Protein 7TCX (pdb70)

Organism: Methylosinus trichosporium (strain ATCC 35070 / NCIMB 11131 / UNIQEM 75 / OB3b) (NCBI:txid595536)

Nearest PDB structures (foldseek):
  7tcw-assembly1_D  TM=1.001E+00  e=3.668E-37  Methylosinus trichosporium OB3b
  7fc0-assembly2_F  TM=9.386E-01  e=2.490E-20  Rugamonas rubra
  7dz9-assembly2_C  TM=7.769E-01  e=9.832E-08  Vibrio caribbeanicus ATCC BAA-2122
  6j8y-assembly1_A  TM=3.322E-01  e=3.597E+00  Homo sapiens
  7tcu-assembly2_B  TM=1.003E+00  e=1.311E-54  Methylosinus trichosporium OB3b

Sequence (915 aa):
MQIGFNFTLTGTLDMVQQMIKERKIDYVEMLIDNFVHLPPEQIADSFDCPVAFHIMLSKYLERDREALAALGKRLRRFIDVMRPVYVSDHILYFTHNGRSLFHLGEIDYGEYDHVRSKVEQWQDMLGTRLYLENYPSIMDGAWDAPSFYERLSRETGVGVLFDASNAICAQNNTGAPVELWKKIIETTRHFHVAGYGTAFIEPRVKADTHDREMAEDTLDFLSRMRTSFDKPGATITYERDFDIDYESISVDLKRLRDIFPCVMQIGFNFTLTGTLDMVQQMIKERKIDYVEMLIDNFVHLPPEQIADSFDCPVAFHIMLSKYLERDREALAALGKRLRRFIDVMRPVYVSDHILYFTHNGRSLFHLGEIDYGEYDHVRSKVEQWQDMLGTRLYLENYPSIMDGAWDAPSFYERLSRETGVGVLFDASNAICAQNNTGAPVELWKKIIETTRHFHVAGYGTAFIEPRVKADTHDREMAEDTLDFLSRMRTSFDKPGATITYERDFDIDYESISVDLKRLRDIFPCVMSLLPTAPVRIDADLYDDLANPARQSLYPRDSRGFIRIDISLRAYWHTLFDTCPRLLELSGPSGGAIFLPFMAWARENNLAFDWSFFLWVYVWLQQSEFRERLDEDQLLPVMTASATRWLMIDRDIDACQIVLGSRSLAGAAVVGAKIDSIHCRLEQVQQVAFAAPLPLPDGEFGYFLTPGFEIDHFPGWRPLPRSLLPTAPVRIDADLYDDLANPARQSLYPRDSRGFIRIDISLRAYWHTLFDTCPRLLELSGPSGGAIFLPFMAWARENNLAFDWSFFLWVYVWLQQSEFRERLDEDQLLPVMTASATRWLMIDRDIDACQIVLGSRSLAGAAVVGAKIDSIHCRLEQVQQVAFAAPLPLPDGEFGYFLTPGFEIDHFPGWRPLPR

B-factor: mean 39.75, std 9.87, range [22.88, 116.49]

Structure (mmCIF, N/CA/C/O backbone):
data_7TCX
#
_entry.id   7TCX
#
_cell.length_a   50.655
_cell.length_b   216.025
_cell.length_c   216.148
_cell.angle_alpha   90.000
_cell.angle_beta   90.000
_cell.angle_gamma   90.000
#
_symmetry.space_group_name_H-M   'C 2 2 21'
#
loop_
_entity.id
_entity.type
_entity.pdbx_description
1 polymer 'Methanobactin biosynthesis cassette protein MbnB'
2 polymer 'Methanobactin biosynthesis cassette protein MbnC'
3 non-polymer 'FE (III) ION'
4 non-polymer 'SULFATE ION'
5 water water
#
loop_
_atom_site.group_PDB
_atom_site.id
_atom_site.type_symbol
_atom_site.label_atom_id
_atom_site.label_alt_id
_atom_site.label_comp_id
_atom_site.label_asym_id
_atom_site.label_entity_id
_atom_site.label_seq_id
_atom_site.pdbx_PDB_ins_code
_atom_site.Cartn_x
_atom_site.Cartn_y
_atom_site.Cartn_z
_atom_site.occupancy
_atom_site.B_iso_or_equiv
_atom_site.auth_seq_id
_atom_site.auth_comp_id
_atom_site.auth_asym_id
_atom_site.auth_atom_id
_atom_site.pdbx_PDB_model_num
ATOM 1 N N . MET A 1 1 ? 24.145 11.277 89.970 1.00 43.93 1 MET A N 1
ATOM 2 C CA . MET A 1 1 ? 23.128 12.206 89.474 1.00 39.67 1 MET A CA 1
ATOM 3 C C . MET A 1 1 ? 23.259 12.450 87.971 1.00 40.63 1 MET A C 1
ATOM 4 O O . MET A 1 1 ? 24.305 12.886 87.484 1.00 43.75 1 MET A O 1
ATOM 9 N N . GLN A 1 2 ? 22.200 12.153 87.229 1.00 39.51 2 GLN A N 1
ATOM 10 C CA . GLN A 1 2 ? 22.080 12.647 85.869 1.00 39.96 2 GLN A CA 1
ATOM 11 C C . GLN A 1 2 ? 21.565 14.079 85.888 1.00 36.45 2 GLN A C 1
ATOM 12 O O . GLN A 1 2 ? 20.739 14.437 86.726 1.00 34.39 2 GLN A O 1
ATOM 18 N N . ILE A 1 3 ? 22.022 14.888 84.939 1.00 35.83 3 ILE A N 1
ATOM 19 C CA . ILE A 1 3 ? 21.553 16.258 84.800 1.00 36.51 3 ILE A CA 1
ATOM 20 C C . ILE A 1 3 ? 20.784 16.373 83.493 1.00 36.02 3 ILE A C 1
ATOM 21 O O . ILE A 1 3 ? 21.272 15.950 82.438 1.00 37.98 3 ILE A O 1
ATOM 26 N N . GLY A 1 4 ? 19.564 16.908 83.572 1.00 34.16 4 GLY A N 1
ATOM 27 C CA . GLY A 1 4 ? 18.725 17.105 82.413 1.00 33.89 4 GLY A CA 1
ATOM 28 C C . GLY A 1 4 ? 18.492 18.585 82.135 1.00 32.91 4 GLY A C 1
ATOM 29 O O . GLY A 1 4 ? 18.862 19.459 82.910 1.00 31.53 4 GLY A O 1
ATOM 30 N N . PHE A 1 5 ? 17.853 18.843 80.998 1.00 32.72 5 PHE A N 1
ATOM 31 C CA . PHE A 1 5 ? 17.407 20.173 80.617 1.00 35.15 5 PHE A CA 1
ATOM 32 C C . PHE A 1 5 ? 16.030 20.029 79.994 1.00 35.74 5 PHE A C 1
ATOM 33 O O . PHE A 1 5 ? 15.759 19.031 79.324 1.00 34.15 5 PHE A O 1
ATOM 41 N N . ASN A 1 6 ? 15.156 21.008 80.212 1.00 33.25 6 ASN A N 1
ATOM 42 C CA . ASN A 1 6 ? 13.791 20.894 79.719 1.00 32.03 6 ASN A CA 1
ATOM 43 C C . ASN A 1 6 ? 13.653 21.497 78.322 1.00 36.96 6 ASN A C 1
ATOM 44 O O . ASN A 1 6 ? 14.168 22.580 78.028 1.00 41.05 6 ASN A O 1
ATOM 49 N N . PHE A 1 7 ? 12.964 20.766 77.459 1.00 35.89 7 PHE A N 1
ATOM 50 C CA . PHE A 1 7 ? 12.754 21.123 76.066 1.00 38.17 7 PHE A CA 1
ATOM 51 C C . PHE A 1 7 ? 11.280 21.467 75.893 1.00 38.95 7 PHE A C 1
ATOM 52 O O . PHE A 1 7 ? 10.413 20.603 76.078 1.00 37.42 7 PHE A O 1
ATOM 60 N N . THR A 1 8 ? 11.001 22.728 75.552 1.00 39.10 8 THR A N 1
ATOM 61 C CA . THR A 1 8 ? 9.636 23.245 75.485 1.00 39.51 8 THR A CA 1
ATOM 62 C C . THR A 1 8 ? 9.368 23.908 74.143 1.00 39.89 8 THR A C 1
ATOM 63 O O . THR A 1 8 ? 8.234 23.902 73.655 1.00 42.05 8 THR A O 1
ATOM 67 N N . LEU A 1 9 ? 10.399 24.509 73.554 1.00 40.20 9 LEU A N 1
ATOM 68 C CA . LEU A 1 9 ? 10.286 25.253 72.305 1.00 42.67 9 LEU A CA 1
ATOM 69 C C . LEU A 1 9 ? 11.112 24.569 71.228 1.00 44.00 9 LEU A C 1
ATOM 70 O O . LEU A 1 9 ? 12.261 24.188 71.476 1.00 43.34 9 LEU A O 1
ATOM 75 N N . THR A 1 10 ? 10.537 24.434 70.025 1.00 42.27 10 THR A N 1
ATOM 76 C CA . THR A 1 10 ? 11.272 23.773 68.950 1.00 45.60 10 THR A CA 1
ATOM 77 C C . THR A 1 10 ? 12.487 24.583 68.517 1.00 46.21 10 THR A C 1
ATOM 78 O O . THR A 1 10 ? 13.505 24.002 68.127 1.00 47.13 10 THR A O 1
ATOM 82 N N . GLY A 1 11 ? 12.419 25.911 68.610 1.00 44.47 11 GLY A N 1
ATOM 83 C CA . GLY A 1 11 ? 13.548 26.752 68.245 1.00 43.87 11 GLY A CA 1
ATOM 84 C C . GLY A 1 11 ? 14.797 26.548 69.086 1.00 47.41 11 GLY A C 1
ATOM 85 O O . GLY A 1 11 ? 15.861 27.060 68.717 1.00 43.37 11 GLY A O 1
ATOM 86 N N . THR A 1 12 ? 14.706 25.817 70.198 1.00 46.46 12 THR A N 1
ATOM 87 C CA . THR A 1 12 ? 15.871 25.525 71.026 1.00 44.74 12 THR A CA 1
ATOM 88 C C . THR A 1 12 ? 16.490 24.163 70.709 1.00 45.56 12 THR A C 1
ATOM 89 O O . THR A 1 12 ? 17.378 23.709 71.440 1.00 45.49 12 THR A O 1
ATOM 93 N N . LEU A 1 13 ? 16.067 23.518 69.616 1.00 45.73 13 LEU A N 1
ATOM 94 C CA . LEU A 1 13 ? 16.553 22.173 69.319 1.00 48.02 13 LEU A CA 1
ATOM 95 C C . LEU A 1 13 ? 18.066 22.158 69.126 1.00 49.14 13 LEU A C 1
ATOM 96 O O . LEU A 1 13 ? 18.775 21.371 69.767 1.00 47.86 13 LEU A O 1
ATOM 101 N N . ASP A 1 14 ? 18.581 23.028 68.247 1.00 50.59 14 ASP A N 1
ATOM 102 C CA . ASP A 1 14 ? 20.014 23.028 67.946 1.00 53.39 14 ASP A CA 1
ATOM 103 C C . ASP A 1 14 ? 20.848 23.254 69.198 1.00 50.91 14 ASP A C 1
ATOM 104 O O . ASP A 1 14 ? 21.914 22.647 69.361 1.00 51.04 14 ASP A O 1
ATOM 109 N N . MET A 1 15 ? 20.379 24.117 70.097 1.00 48.42 15 MET A N 1
ATOM 110 C CA . MET A 1 15 ? 21.113 24.351 71.336 1.00 49.31 15 MET A CA 1
ATOM 111 C C . MET A 1 15 ? 21.113 23.115 72.236 1.00 45.61 15 MET A C 1
ATOM 112 O O . MET A 1 15 ? 22.146 22.763 72.815 1.00 45.00 15 MET A O 1
ATOM 117 N N . VAL A 1 16 ? 19.959 22.462 72.393 1.00 45.31 16 VAL A N 1
ATOM 118 C CA . VAL A 1 16 ? 19.890 21.279 73.254 1.00 45.46 16 VAL A CA 1
ATOM 119 C C . VAL A 1 16 ? 20.759 20.151 72.692 1.00 45.57 16 VAL A C 1
ATOM 120 O O . VAL A 1 16 ? 21.454 19.453 73.439 1.00 43.91 16 VAL A O 1
ATOM 124 N N . GLN A 1 17 ? 20.741 19.962 71.365 1.00 45.59 17 GLN A N 1
ATOM 125 C CA . GLN A 1 17 ? 21.620 18.971 70.739 1.00 46.79 17 GLN A CA 1
ATOM 126 C C . GLN A 1 17 ? 23.088 19.313 70.954 1.00 47.09 17 GLN A C 1
ATOM 127 O O . GLN A 1 17 ? 23.923 18.413 71.095 1.00 46.05 17 GLN A O 1
ATOM 133 N N . GLN A 1 18 ? 23.423 20.606 70.982 1.00 47.77 18 GLN A N 1
ATOM 134 C CA . GLN A 1 18 ? 24.790 21.006 71.298 1.00 49.80 18 GLN A CA 1
ATOM 135 C C . GLN A 1 18 ? 25.163 20.641 72.729 1.00 48.53 18 GLN A C 1
ATOM 136 O O . GLN A 1 18 ? 26.265 20.142 72.981 1.00 51.16 18 GLN A O 1
ATOM 142 N N . MET A 1 19 ? 24.260 20.885 73.680 1.00 47.04 19 MET A N 1
ATOM 143 C CA . MET A 1 19 ? 24.524 20.517 75.067 1.00 46.37 19 MET A CA 1
ATOM 144 C C . MET A 1 19 ? 24.694 19.012 75.227 1.00 46.20 19 MET A C 1
ATOM 145 O O . MET A 1 19 ? 25.463 18.560 76.085 1.00 45.04 19 MET A O 1
ATOM 150 N N . ILE A 1 20 ? 23.982 18.223 74.424 1.00 45.96 20 ILE A N 1
ATOM 151 C CA . ILE A 1 20 ? 24.135 16.774 74.486 1.00 47.67 20 ILE A CA 1
ATOM 152 C C . ILE A 1 20 ? 25.521 16.368 73.992 1.00 49.86 20 ILE A C 1
ATOM 153 O O . ILE A 1 20 ? 26.246 15.629 74.673 1.00 46.15 20 ILE A O 1
ATOM 158 N N . LYS A 1 21 ? 25.923 16.882 72.819 1.00 49.35 21 LYS A N 1
ATOM 159 C CA . LYS A 1 21 ? 27.248 16.573 72.276 1.00 49.92 21 LYS A CA 1
ATOM 160 C C . LYS A 1 21 ? 28.338 16.949 73.267 1.00 50.35 21 LYS A C 1
ATOM 161 O O . LYS A 1 21 ? 29.189 16.123 73.613 1.00 53.42 21 LYS A O 1
ATOM 167 N N . GLU A 1 22 ? 28.302 18.176 73.773 1.00 49.32 22 GLU A N 1
ATOM 168 C CA . GLU A 1 22 ? 29.323 18.575 74.732 1.00 49.41 22 GLU A CA 1
ATOM 169 C C . GLU A 1 22 ? 29.163 17.916 76.123 1.00 49.84 22 GLU A C 1
ATOM 170 O O . GLU A 1 22 ? 29.952 18.282 77.014 1.00 51.52 22 GLU A O 1
ATOM 176 N N . ARG A 1 23 ? 28.219 16.987 76.316 1.00 50.83 23 ARG A N 1
ATOM 177 C CA . ARG A 1 23 ? 28.073 16.235 77.566 1.00 50.50 23 ARG A CA 1
ATOM 178 C C . ARG A 1 23 ? 27.744 17.154 78.742 1.00 49.08 23 ARG A C 1
ATOM 179 O O . ARG A 1 23 ? 28.118 16.885 79.894 1.00 44.27 23 ARG A O 1
ATOM 187 N N . LYS A 1 24 ? 27.032 18.247 78.455 1.00 47.25 24 LYS A N 1
ATOM 188 C CA . LYS A 1 24 ? 26.602 19.149 79.515 1.00 46.14 24 LYS A CA 1
ATOM 189 C C . LYS A 1 24 ? 25.381 18.624 80.249 1.00 44.09 24 LYS A C 1
ATOM 190 O O . LYS A 1 24 ? 25.251 18.856 81.456 1.00 44.41 24 LYS A O 1
ATOM 196 N N . ILE A 1 25 ? 24.475 17.951 79.529 1.00 41.81 25 ILE A N 1
ATOM 197 C CA . ILE A 1 25 ? 23.323 17.253 80.082 1.00 41.55 25 ILE A CA 1
ATOM 198 C C . ILE A 1 25 ? 23.431 15.787 79.680 1.00 40.28 25 ILE A C 1
ATOM 199 O O . ILE A 1 25 ? 24.166 15.436 78.758 1.00 40.08 25 ILE A O 1
ATOM 204 N N . ASP A 1 26 ? 22.688 14.926 80.388 1.00 37.45 26 ASP A N 1
ATOM 205 C CA . ASP A 1 26 ? 22.659 13.486 80.101 1.00 38.52 26 ASP A CA 1
ATOM 206 C C . ASP A 1 26 ? 21.305 12.977 79.635 1.00 36.05 26 ASP A C 1
ATOM 207 O O . ASP A 1 26 ? 21.216 11.825 79.189 1.00 41.10 26 ASP A O 1
ATOM 212 N N . TYR A 1 27 ? 20.253 13.779 79.752 1.00 36.99 27 TYR A N 1
ATOM 213 C CA . TYR A 1 27 ? 18.930 13.427 79.261 1.00 36.73 27 TYR A CA 1
ATOM 214 C C . TYR A 1 27 ? 18.179 14.723 79.018 1.00 35.22 27 TYR A C 1
ATOM 215 O O . TYR A 1 27 ? 18.577 15.789 79.491 1.00 32.96 27 TYR A O 1
ATOM 224 N N . VAL A 1 28 ? 17.084 14.612 78.274 1.00 33.81 28 VAL A N 1
ATOM 225 C CA . VAL A 1 28 ? 16.234 15.745 77.921 1.00 35.08 28 VAL A CA 1
ATOM 226 C C . VAL A 1 28 ? 14.851 15.486 78.496 1.00 35.00 28 VAL A C 1
ATOM 227 O O . VAL A 1 28 ? 14.326 14.375 78.370 1.00 34.59 28 VAL A O 1
ATOM 231 N N . GLU A 1 29 ? 14.264 16.491 79.132 1.00 33.74 29 GLU A N 1
ATOM 232 C CA . GLU A 1 29 ? 12.901 16.380 79.638 1.00 31.79 29 GLU A CA 1
ATOM 233 C C . GLU A 1 29 ? 11.973 17.138 78.692 1.00 36.46 29 GLU A C 1
ATOM 234 O O . GLU A 1 29 ? 12.036 18.370 78.604 1.00 34.93 29 GLU A O 1
ATOM 240 N N . MET A 1 30 ? 11.133 16.392 77.968 1.00 33.91 30 MET A N 1
ATOM 241 C CA . MET A 1 30 ? 10.118 16.966 77.088 1.00 35.14 30 MET A CA 1
ATOM 242 C C . MET A 1 30 ? 8.939 17.515 77.872 1.00 34.47 30 MET A C 1
ATOM 243 O O . MET A 1 30 ? 8.348 16.800 78.694 1.00 31.08 30 MET A O 1
ATOM 248 N N . LEU A 1 31 ? 8.536 18.749 77.552 1.00 32.95 31 LEU A N 1
ATOM 249 C CA . LEU A 1 31 ? 7.188 19.213 77.884 1.00 33.23 31 LEU A CA 1
ATOM 250 C C . LEU A 1 31 ? 6.252 18.588 76.854 1.00 33.01 31 LEU A C 1
ATOM 251 O O . LEU A 1 31 ? 5.793 19.230 75.903 1.00 33.10 31 LEU A O 1
ATOM 256 N N . ILE A 1 32 ? 5.954 17.298 77.069 1.00 32.50 32 ILE A N 1
ATOM 257 C CA . ILE A 1 32 ? 5.589 16.425 75.954 1.00 31.15 32 ILE A CA 1
ATOM 258 C C . ILE A 1 32 ? 4.236 16.791 75.375 1.00 31.38 32 ILE A C 1
ATOM 259 O O . ILE A 1 32 ? 4.013 16.614 74.173 1.00 32.42 32 ILE A O 1
ATOM 264 N N . ASP A 1 33 ? 3.304 17.304 76.190 1.00 32.82 33 ASP A N 1
ATOM 265 C CA . ASP A 1 33 ? 2.011 17.626 75.587 1.00 31.10 33 ASP A CA 1
ATOM 266 C C . ASP A 1 33 ? 2.072 18.864 74.683 1.00 31.72 33 ASP A C 1
ATOM 267 O O . ASP A 1 33 ? 1.066 19.193 74.048 1.00 33.72 33 ASP A O 1
ATOM 272 N N . ASN A 1 34 ? 3.219 19.537 74.578 1.00 31.41 34 ASN A N 1
ATOM 273 C CA . ASN A 1 34 ? 3.381 20.517 73.504 1.00 34.24 34 ASN A CA 1
ATOM 274 C C . ASN A 1 34 ? 3.563 19.876 72.134 1.00 36.34 34 ASN A C 1
ATOM 275 O O . ASN A 1 34 ? 3.500 20.591 71.122 1.00 37.57 34 ASN A O 1
ATOM 280 N N . PHE A 1 35 ? 3.809 18.557 72.067 1.00 33.10 35 PHE A N 1
ATOM 281 C CA . PHE A 1 35 ? 4.282 17.945 70.832 1.00 35.29 35 PHE A CA 1
ATOM 282 C C . PHE A 1 35 ? 3.447 16.742 70.416 1.00 34.93 35 PHE A C 1
ATOM 283 O O . PHE A 1 35 ? 3.940 15.900 69.672 1.00 37.79 35 PHE A O 1
ATOM 291 N N . VAL A 1 36 ? 2.186 16.657 70.837 1.00 34.01 36 VAL A N 1
ATOM 292 C CA . VAL A 1 36 ? 1.400 15.442 70.623 1.00 36.99 36 VAL A CA 1
ATOM 293 C C . VAL A 1 36 ? 0.954 15.277 69.173 1.00 40.61 36 VAL A C 1
ATOM 294 O O . VAL A 1 36 ? 0.324 14.268 68.824 1.00 42.41 36 VAL A O 1
ATOM 298 N N . HIS A 1 37 ? 1.284 16.240 68.311 1.00 39.53 37 HIS A N 1
ATOM 299 C CA . HIS A 1 37 ? 0.982 16.117 66.890 1.00 41.06 37 HIS A CA 1
ATOM 300 C C . HIS A 1 37 ? 2.219 15.867 66.028 1.00 39.45 37 HIS A C 1
ATOM 301 O O . HIS A 1 37 ? 2.091 15.755 64.808 1.00 42.10 37 HIS A O 1
ATOM 308 N N . LEU A 1 38 ? 3.403 15.790 66.622 1.00 38.98 38 LEU A N 1
ATOM 309 C CA . LEU A 1 38 ? 4.611 15.355 65.938 1.00 40.71 38 LEU A CA 1
ATOM 310 C C . LEU A 1 38 ? 4.594 13.836 65.770 1.00 42.05 38 LEU A C 1
ATOM 311 O O . LEU A 1 38 ? 3.954 13.124 66.549 1.00 38.48 38 LEU A O 1
ATOM 316 N N . PRO A 1 39 ? 5.293 13.305 64.769 1.00 41.48 39 PRO A N 1
ATOM 317 C CA . PRO A 1 39 ? 5.570 11.858 64.762 1.00 41.48 39 PRO A CA 1
ATOM 318 C C . PRO A 1 39 ? 6.494 11.505 65.915 1.00 40.37 39 PRO A C 1
ATOM 319 O O . PRO A 1 39 ? 7.603 12.053 66.024 1.00 41.51 39 PRO A O 1
ATOM 323 N N . PRO A 1 40 ? 6.058 10.625 66.821 1.00 39.76 40 PRO A N 1
ATOM 324 C CA . PRO A 1 40 ? 6.867 10.335 68.019 1.00 42.09 40 PRO A CA 1
ATOM 325 C C . PRO A 1 40 ? 8.294 9.890 67.729 1.00 43.09 40 PRO A C 1
ATOM 326 O O . PRO A 1 40 ? 9.187 10.146 68.548 1.00 42.43 40 PRO A O 1
ATOM 330 N N . GLU A 1 41 ? 8.539 9.239 66.585 1.00 43.88 41 GLU A N 1
ATOM 331 C CA . GLU A 1 41 ? 9.891 8.797 66.240 1.00 43.34 41 GLU A CA 1
ATOM 332 C C . GLU A 1 41 ? 10.801 9.971 65.916 1.00 42.12 41 GLU A C 1
ATOM 333 O O . GLU A 1 41 ? 12.003 9.926 66.213 1.00 42.05 41 GLU A O 1
ATOM 339 N N . GLN A 1 42 ? 10.246 11.022 65.307 1.00 41.74 42 GLN A N 1
ATOM 340 C CA . GLN A 1 42 ? 11.029 12.214 65.009 1.00 44.80 42 GLN A CA 1
ATOM 341 C C . GLN A 1 42 ? 11.612 12.826 66.283 1.00 43.70 42 GLN A C 1
ATOM 342 O O . GLN A 1 42 ? 12.773 13.249 66.298 1.00 45.67 42 GLN A O 1
ATOM 348 N N . ILE A 1 43 ? 10.844 12.848 67.374 1.00 43.58 43 ILE A N 1
ATOM 349 C CA . ILE A 1 43 ? 11.395 13.330 68.642 1.00 45.02 43 ILE A CA 1
ATOM 350 C C . ILE A 1 43 ? 12.468 12.379 69.159 1.00 44.27 43 ILE A C 1
ATOM 351 O O . ILE A 1 43 ? 13.550 12.809 69.577 1.00 41.52 43 ILE A O 1
ATOM 356 N N . ALA A 1 44 ? 12.187 11.071 69.153 1.00 44.34 44 ALA A N 1
ATOM 357 C CA . ALA A 1 44 ? 13.182 10.118 69.636 1.00 45.64 44 ALA A CA 1
ATOM 358 C C . ALA A 1 44 ? 14.484 10.235 68.852 1.00 45.69 44 ALA A C 1
ATOM 359 O O . ALA A 1 44 ? 15.573 10.197 69.435 1.00 47.43 44 ALA A O 1
ATOM 361 N N . ASP A 1 45 ? 14.395 10.414 67.538 1.00 43.61 45 ASP A N 1
ATOM 362 C CA . ASP A 1 45 ? 15.608 10.500 66.740 1.00 44.68 45 ASP A CA 1
ATOM 363 C C . ASP A 1 45 ? 16.296 11.861 66.838 1.00 47.18 45 ASP A C 1
ATOM 364 O O . ASP A 1 45 ? 17.410 12.006 66.326 1.00 47.57 45 ASP A O 1
ATOM 369 N N . SER A 1 46 ? 15.684 12.854 67.493 1.00 45.57 46 SER A N 1
ATOM 370 C CA . SER A 1 46 ? 16.304 14.173 67.600 1.00 45.58 46 SER A CA 1
ATOM 371 C C . SER A 1 46 ? 17.258 14.292 68.777 1.00 44.52 46 SER A C 1
ATOM 372 O O . SER A 1 46 ? 18.121 15.178 68.769 1.00 46.40 46 SER A O 1
ATOM 375 N N . PHE A 1 47 ? 17.129 13.438 69.787 1.00 43.44 47 PHE A N 1
ATOM 376 C CA . PHE A 1 47 ? 17.923 13.544 71.005 1.00 43.60 47 PHE A CA 1
ATOM 377 C C . PHE A 1 47 ? 18.723 12.269 71.186 1.00 44.85 47 PHE A C 1
ATOM 378 O O . PHE A 1 47 ? 18.149 11.181 71.314 1.00 47.52 47 PHE A O 1
ATOM 386 N N . ASP A 1 48 ? 20.045 12.413 71.212 1.00 46.85 48 ASP A N 1
ATOM 387 C CA . ASP A 1 48 ? 20.974 11.285 71.309 1.00 47.37 48 ASP A CA 1
ATOM 388 C C . ASP A 1 48 ? 21.278 10.952 72.775 1.00 44.07 48 ASP A C 1
ATOM 389 O O . ASP A 1 48 ? 22.419 10.971 73.238 1.00 44.00 48 ASP A O 1
ATOM 394 N N . CYS A 1 49 ? 20.214 10.613 73.508 1.00 45.12 49 CYS A N 1
ATOM 395 C CA . CYS A 1 49 ? 20.263 10.417 74.952 1.00 37.70 49 CYS A CA 1
ATOM 396 C C . CYS A 1 49 ? 18.875 9.999 75.420 1.00 35.74 49 CYS A C 1
ATOM 397 O O . CYS A 1 49 ? 17.915 10.123 74.652 1.00 38.01 49 CYS A O 1
ATOM 400 N N . PRO A 1 50 ? 18.714 9.497 76.645 1.00 34.71 50 PRO A N 1
ATOM 401 C CA . PRO A 1 50 ? 17.360 9.220 77.146 1.00 35.67 50 PRO A CA 1
ATOM 402 C C . PRO A 1 50 ? 16.522 10.494 77.230 1.00 38.96 50 PRO A C 1
ATOM 403 O O . PRO A 1 50 ? 17.038 11.610 77.232 1.00 34.27 50 PRO A O 1
ATOM 407 N N . VAL A 1 51 ? 15.200 10.310 77.294 1.00 39.32 51 VAL A N 1
ATOM 408 C CA . VAL A 1 51 ? 14.259 11.405 77.484 1.00 34.09 51 VAL A CA 1
ATOM 409 C C . VAL A 1 51 ? 13.345 11.084 78.659 1.00 35.98 51 VAL A C 1
ATOM 410 O O . VAL A 1 51 ? 13.238 9.938 79.107 1.00 32.93 51 VAL A O 1
ATOM 414 N N . ALA A 1 52 ? 12.678 12.131 79.150 1.00 32.88 52 ALA A N 1
ATOM 415 C CA . ALA A 1 52 ? 11.669 12.023 80.190 1.00 30.94 52 ALA A CA 1
ATOM 416 C C . ALA A 1 52 ? 10.535 12.987 79.855 1.00 33.90 52 ALA A C 1
ATOM 417 O O . ALA A 1 52 ? 10.716 13.957 79.111 1.00 31.47 52 ALA A O 1
ATOM 419 N N . PHE A 1 53 ? 9.359 12.721 80.415 1.00 32.10 53 PHE A N 1
ATOM 420 C CA . PHE A 1 53 ? 8.142 13.436 80.043 1.00 32.45 53 PHE A CA 1
ATOM 421 C C . PHE A 1 53 ? 7.654 14.307 81.199 1.00 30.14 53 PHE A C 1
ATOM 422 O O . PHE A 1 53 ? 7.571 13.842 82.340 1.00 28.28 53 PHE A O 1
ATOM 430 N N . HIS A 1 54 ? 7.290 15.549 80.879 1.00 30.10 54 HIS A N 1
ATOM 431 C CA . HIS A 1 54 ? 6.648 16.486 81.796 1.00 30.60 54 HIS A CA 1
ATOM 432 C C . HIS A 1 54 ? 5.375 16.979 81.120 1.00 29.51 54 HIS A C 1
ATOM 433 O O . HIS A 1 54 ? 5.427 17.461 79.989 1.00 32.33 54 HIS A O 1
ATOM 440 N N . ILE A 1 55 ? 4.236 16.823 81.785 1.00 27.24 55 ILE A N 1
ATOM 441 C CA . ILE A 1 55 ? 2.929 17.158 81.224 1.00 28.49 55 ILE A CA 1
ATOM 442 C C . ILE A 1 55 ? 2.423 18.421 81.918 1.00 29.96 55 ILE A C 1
ATOM 443 O O . ILE A 1 55 ? 2.228 18.419 83.137 1.00 28.84 55 ILE A O 1
ATOM 448 N N . MET A 1 56 ? 2.183 19.484 81.145 1.00 28.90 56 MET A N 1
ATOM 449 C CA . MET A 1 56 ? 1.788 20.771 81.708 1.00 30.90 56 MET A CA 1
ATOM 450 C C . MET A 1 56 ? 0.275 20.976 81.720 1.00 31.88 56 MET A C 1
ATOM 451 O O . MET A 1 56 ? -0.289 21.376 82.746 1.00 31.28 56 MET A O 1
ATOM 456 N N . LEU A 1 57 ? -0.400 20.706 80.597 1.00 29.99 57 LEU A N 1
ATOM 457 C CA . LEU A 1 57 ? -1.756 21.207 80.394 1.00 29.65 57 LEU A CA 1
ATOM 458 C C . LEU A 1 57 ? -2.778 20.089 80.254 1.00 33.28 57 LEU A C 1
ATOM 459 O O . LEU A 1 57 ? -3.849 20.314 79.672 1.00 32.75 57 LEU A O 1
ATOM 464 N N . SER A 1 58 ? -2.482 18.891 80.784 1.00 31.08 58 SER A N 1
ATOM 465 C CA . SER A 1 58 ? -3.522 17.868 80.861 1.00 29.95 58 SER A CA 1
ATOM 466 C C . SER A 1 58 ? -4.709 18.387 81.646 1.00 30.74 58 SER A C 1
ATOM 467 O O . SER A 1 58 ? -5.858 18.082 81.307 1.00 31.53 58 SER A O 1
ATOM 470 N N . LYS A 1 59 ? -4.450 19.210 82.667 1.00 30.66 59 LYS A N 1
ATOM 471 C CA . LYS A 1 59 ? -5.498 19.710 83.563 1.00 31.20 59 LYS A CA 1
ATOM 472 C C . LYS A 1 59 ? -6.335 18.553 84.119 1.00 30.32 59 LYS A C 1
ATOM 473 O O . LYS A 1 59 ? -7.555 18.657 84.262 1.00 31.15 59 LYS A O 1
ATOM 479 N N . TYR A 1 60 ? -5.660 17.439 84.456 1.00 29.58 60 TYR A N 1
ATOM 480 C CA . TYR A 1 60 ? -6.374 16.195 84.772 1.00 29.34 60 TYR A CA 1
ATOM 481 C C . TYR A 1 60 ? -7.313 16.358 85.968 1.00 30.95 60 TYR A C 1
ATOM 482 O O . TYR A 1 60 ? -8.288 15.602 86.078 1.00 34.43 60 TYR A O 1
ATOM 491 N N . LEU A 1 61 ? -7.070 17.350 86.840 1.00 30.45 61 LEU A N 1
ATOM 492 C CA . LEU A 1 61 ? -7.967 17.609 87.966 1.00 32.09 61 LEU A CA 1
ATOM 493 C C . LEU A 1 61 ? -9.327 18.131 87.523 1.00 35.01 61 LEU A C 1
ATOM 494 O O . LEU A 1 61 ? -10.314 17.976 88.253 1.00 38.69 61 LEU A O 1
ATOM 499 N N . GLU A 1 62 ? -9.412 18.768 86.356 1.00 34.44 62 GLU A N 1
ATOM 500 C CA . GLU A 1 62 ? -10.673 19.370 85.938 1.00 36.24 62 GLU A CA 1
ATOM 501 C C . GLU A 1 62 ? -11.151 18.978 84.550 1.00 36.76 62 GLU A C 1
ATOM 502 O O . GLU A 1 62 ? -12.337 19.166 84.272 1.00 41.92 62 GLU A O 1
ATOM 508 N N . ARG A 1 63 ? -10.301 18.447 83.676 1.00 36.63 63 ARG A N 1
ATOM 509 C CA . ARG A 1 63 ? -10.710 18.268 82.289 1.00 38.17 63 ARG A CA 1
ATOM 510 C C . ARG A 1 63 ? -11.778 17.189 82.174 1.00 41.65 63 ARG A C 1
ATOM 511 O O . ARG A 1 63 ? -11.748 16.192 82.903 1.00 38.95 63 ARG A O 1
ATOM 519 N N . ASP A 1 64 ? -12.725 17.394 81.253 1.00 40.47 64 ASP A N 1
ATOM 520 C CA . ASP A 1 64 ? -13.747 16.382 80.993 1.00 44.04 64 ASP A CA 1
ATOM 521 C C . ASP A 1 64 ? -13.101 15.069 80.567 1.00 40.58 64 ASP A C 1
ATOM 522 O O . ASP A 1 64 ? -12.020 15.046 79.970 1.00 38.09 64 ASP A O 1
ATOM 527 N N . ARG A 1 65 ? -13.794 13.966 80.859 1.00 42.78 65 ARG A N 1
ATOM 528 C CA . ARG A 1 65 ? -13.159 12.659 80.741 1.00 44.66 65 ARG A CA 1
ATOM 529 C C . ARG A 1 65 ? -12.833 12.306 79.292 1.00 42.64 65 ARG A C 1
ATOM 530 O O . ARG A 1 65 ? -11.788 11.703 79.020 1.00 41.69 65 ARG A O 1
ATOM 538 N N . GLU A 1 66 ? -13.699 12.673 78.345 1.00 44.07 66 GLU A N 1
ATOM 539 C CA . GLU A 1 66 ? -13.470 12.261 76.962 1.00 44.52 66 GLU A CA 1
ATOM 540 C C . GLU A 1 66 ? -12.219 12.912 76.389 1.00 40.73 66 GLU A C 1
ATOM 541 O O . GLU A 1 66 ? -11.392 12.240 75.762 1.00 37.26 66 GLU A O 1
ATOM 547 N N . ALA A 1 67 ? -12.060 14.223 76.586 1.00 39.84 67 ALA A N 1
ATOM 548 C CA . ALA A 1 67 ? -10.843 14.875 76.111 1.00 38.62 67 ALA A CA 1
ATOM 549 C C . ALA A 1 67 ? -9.629 14.372 76.876 1.00 37.16 67 ALA A C 1
ATOM 550 O O . ALA A 1 67 ? -8.549 14.198 76.301 1.00 35.92 67 ALA A O 1
ATOM 552 N N . LEU A 1 68 ? -9.797 14.116 78.169 1.00 37.56 68 LEU A N 1
ATOM 553 C CA . LEU A 1 68 ? -8.697 13.603 78.970 1.00 36.70 68 LEU A CA 1
ATOM 554 C C . LEU A 1 68 ? -8.271 12.217 78.497 1.00 35.28 68 LEU A C 1
ATOM 555 O O . LEU A 1 68 ? -7.073 11.935 78.383 1.00 35.16 68 LEU A O 1
ATOM 560 N N . ALA A 1 69 ? -9.238 11.342 78.200 1.00 37.15 69 ALA A N 1
ATOM 561 C CA . ALA A 1 69 ? -8.902 9.991 77.745 1.00 36.77 69 ALA A CA 1
ATOM 562 C C . ALA A 1 69 ? -8.192 10.018 76.396 1.00 36.17 69 ALA A C 1
ATOM 563 O O . ALA A 1 69 ? -7.216 9.287 76.195 1.00 36.27 69 ALA A O 1
ATOM 565 N N . ALA A 1 70 ? -8.641 10.874 75.469 1.00 36.72 70 ALA A N 1
ATOM 566 C CA . ALA A 1 70 ? -7.950 10.994 74.184 1.00 35.86 70 ALA A CA 1
ATOM 567 C C . ALA A 1 70 ? -6.510 11.460 74.366 1.00 35.48 70 ALA A C 1
ATOM 568 O O . ALA A 1 70 ? -5.594 10.939 73.714 1.00 33.21 70 ALA A O 1
ATOM 570 N N . LEU A 1 71 ? -6.280 12.440 75.250 1.00 34.89 71 LEU A N 1
ATOM 571 C CA . LEU A 1 71 ? -4.904 12.862 75.500 1.00 32.63 71 LEU A CA 1
ATOM 572 C C . LEU A 1 71 ? -4.090 11.730 76.117 1.00 32.43 71 LEU A C 1
ATOM 573 O O . LEU A 1 71 ? -2.931 11.519 75.746 1.00 33.02 71 LEU A O 1
ATOM 578 N N . GLY A 1 72 ? -4.684 10.984 77.051 1.00 32.33 72 GLY A N 1
ATOM 579 C CA . GLY A 1 72 ? -3.977 9.860 77.646 1.00 33.45 72 GLY A CA 1
ATOM 580 C C . GLY A 1 72 ? -3.568 8.816 76.623 1.00 32.53 72 GLY A C 1
ATOM 581 O O . GLY A 1 72 ? -2.415 8.380 76.592 1.00 30.49 72 GLY A O 1
ATOM 582 N N . LYS A 1 73 ? -4.508 8.423 75.755 1.00 34.96 73 LYS A N 1
ATOM 583 C CA . LYS A 1 73 ? -4.220 7.453 74.700 1.00 35.75 73 LYS A CA 1
ATOM 584 C C . LYS A 1 73 ? -3.079 7.913 73.800 1.00 37.77 73 LYS A C 1
ATOM 585 O O . LYS A 1 73 ? -2.200 7.121 73.448 1.00 36.08 73 LYS A O 1
ATOM 591 N N . ARG A 1 74 ? -3.087 9.185 73.394 1.00 34.77 74 ARG A N 1
ATOM 592 C CA . ARG A 1 74 ? -1.994 9.683 72.568 1.00 37.08 74 ARG A CA 1
ATOM 593 C C . ARG A 1 74 ? -0.673 9.601 73.320 1.00 34.76 74 ARG A C 1
ATOM 594 O O . ARG A 1 74 ? 0.352 9.209 72.752 1.00 34.72 74 ARG A O 1
ATOM 602 N N . LEU A 1 75 ? -0.684 9.945 74.609 1.00 34.15 75 LEU A N 1
ATOM 603 C CA . LEU A 1 75 ? 0.549 9.943 75.391 1.00 31.91 75 LEU A CA 1
ATOM 604 C C . LEU A 1 75 ? 1.051 8.524 75.628 1.00 34.06 75 LEU A C 1
ATOM 605 O O . LEU A 1 75 ? 2.266 8.285 75.667 1.00 32.58 75 LEU A O 1
ATOM 610 N N . ARG A 1 76 ? 0.127 7.574 75.800 1.00 33.49 76 ARG A N 1
ATOM 611 C CA . ARG A 1 76 ? 0.510 6.174 75.944 1.00 34.77 76 ARG A CA 1
ATOM 612 C C . ARG A 1 76 ? 1.310 5.698 74.741 1.00 34.32 76 ARG A C 1
ATOM 613 O O . ARG A 1 76 ? 2.272 4.933 74.888 1.00 34.26 76 ARG A O 1
ATOM 621 N N . ARG A 1 77 ? 0.939 6.163 73.544 1.00 35.05 77 ARG A N 1
ATOM 622 C CA . ARG A 1 77 ? 1.684 5.814 72.341 1.00 35.94 77 ARG A CA 1
ATOM 623 C C . ARG A 1 77 ? 3.057 6.465 72.328 1.00 35.65 77 ARG A C 1
ATOM 624 O O . ARG A 1 77 ? 4.038 5.845 71.904 1.00 36.65 77 ARG A O 1
ATOM 632 N N . PHE A 1 78 ? 3.151 7.711 72.793 1.00 34.71 78 PHE A N 1
ATOM 633 C CA . PHE A 1 78 ? 4.454 8.350 72.922 1.00 33.31 78 PHE A CA 1
ATOM 634 C C . PHE A 1 78 ? 5.324 7.628 73.945 1.00 31.70 78 PHE A C 1
ATOM 635 O O . PHE A 1 78 ? 6.548 7.569 73.789 1.00 31.16 78 PHE A O 1
ATOM 643 N N . ILE A 1 79 ? 4.715 7.107 75.015 1.00 31.72 79 ILE A N 1
ATOM 644 C CA . ILE A 1 79 ? 5.471 6.352 76.023 1.00 32.02 79 ILE A CA 1
ATOM 645 C C . ILE A 1 79 ? 6.042 5.074 75.418 1.00 34.21 79 ILE A C 1
ATOM 646 O O . ILE A 1 79 ? 7.184 4.692 75.703 1.00 37.53 79 ILE A O 1
ATOM 651 N N . ASP A 1 80 ? 5.271 4.403 74.559 1.00 35.41 80 ASP A N 1
ATOM 652 C CA . ASP A 1 80 ? 5.773 3.183 73.912 1.00 37.07 80 ASP A CA 1
ATOM 653 C C . ASP A 1 80 ? 6.932 3.481 72.971 1.00 36.17 80 ASP A C 1
ATOM 654 O O . ASP A 1 80 ? 7.911 2.737 72.930 1.00 38.27 80 ASP A O 1
ATOM 659 N N . VAL A 1 81 ? 6.851 4.573 72.219 1.00 36.18 81 VAL A N 1
ATOM 660 C CA . VAL A 1 81 ? 7.871 4.835 71.214 1.00 35.72 81 VAL A CA 1
ATOM 661 C C . VAL A 1 81 ? 9.173 5.279 71.861 1.00 38.09 81 VAL A C 1
ATOM 662 O O . VAL A 1 81 ? 10.256 4.858 71.442 1.00 42.82 81 VAL A O 1
ATOM 666 N N . MET A 1 82 ? 9.099 6.112 72.907 1.00 36.80 82 MET A N 1
ATOM 667 C CA . MET A 1 82 ? 10.285 6.774 73.433 1.00 35.57 82 MET A CA 1
ATOM 668 C C . MET A 1 82 ? 10.800 6.221 74.746 1.00 35.53 82 MET A C 1
ATOM 669 O O . MET A 1 82 ? 11.905 6.601 75.150 1.00 38.46 82 MET A O 1
ATOM 674 N N . ARG A 1 83 ? 10.030 5.373 75.439 1.00 35.70 83 ARG A N 1
ATOM 675 C CA . ARG A 1 83 ? 10.386 4.829 76.751 1.00 35.72 83 ARG A CA 1
ATOM 676 C C . ARG A 1 83 ? 10.981 5.874 77.694 1.00 35.23 83 ARG A C 1
ATOM 677 O O . ARG A 1 83 ? 12.156 5.760 78.076 1.00 32.86 83 ARG A O 1
ATOM 685 N N . PRO A 1 84 ? 10.214 6.881 78.110 1.00 32.79 84 PRO A N 1
ATOM 686 C CA . PRO A 1 84 ? 10.788 7.914 78.978 1.00 35.29 84 PRO A CA 1
ATOM 687 C C . PRO A 1 84 ? 11.218 7.339 80.320 1.00 29.68 84 PRO A C 1
ATOM 688 O O . PRO A 1 84 ? 10.544 6.486 80.897 1.00 31.69 84 PRO A O 1
ATOM 692 N N . VAL A 1 85 ? 12.348 7.838 80.826 1.00 29.98 85 VAL A N 1
ATOM 693 C CA . VAL A 1 85 ? 12.797 7.493 82.180 1.00 29.93 85 VAL A CA 1
ATOM 694 C C . VAL A 1 85 ? 11.690 7.697 83.217 1.00 33.50 85 VAL A C 1
ATOM 695 O O . VAL A 1 85 ? 11.513 6.871 84.130 1.00 30.74 85 VAL A O 1
ATOM 699 N N . TYR A 1 86 ? 10.931 8.794 83.111 1.00 30.62 86 TYR A N 1
ATOM 700 C CA . TYR A 1 86 ? 9.775 8.960 83.990 1.00 28.68 86 TYR A CA 1
ATOM 701 C C . TYR A 1 86 ? 8.722 9.793 83.279 1.00 27.81 86 TYR A C 1
ATOM 702 O O . TYR A 1 86 ? 8.995 10.462 82.281 1.00 29.18 86 TYR A O 1
ATOM 711 N N . VAL A 1 87 ? 7.506 9.735 83.807 1.00 24.92 87 VAL A N 1
ATOM 712 C CA . VAL A 1 87 ? 6.389 10.550 83.343 1.00 27.36 87 VAL A CA 1
ATOM 713 C C . VAL A 1 87 ? 5.893 11.374 84.536 1.00 28.22 87 VAL A C 1
ATOM 714 O O . VAL A 1 87 ? 5.669 10.822 85.623 1.00 26.89 87 VAL A O 1
ATOM 718 N N . SER A 1 88 ? 5.739 12.691 84.339 1.00 26.75 88 SER A N 1
ATOM 719 C CA . SER A 1 88 ? 5.403 13.596 85.436 1.00 25.85 88 SER A CA 1
ATOM 720 C C . SER A 1 88 ? 4.336 14.610 85.024 1.00 27.60 88 SER A C 1
ATOM 721 O O . SER A 1 88 ? 4.143 14.920 83.847 1.00 27.29 88 SER A O 1
ATOM 724 N N . ASP A 1 89 ? 3.631 15.120 86.028 1.00 27.23 89 ASP A N 1
ATOM 725 C CA . ASP A 1 89 ? 2.557 16.085 85.827 1.00 27.50 89 ASP A CA 1
ATOM 726 C C . ASP A 1 89 ? 2.480 16.940 87.093 1.00 27.92 89 ASP A C 1
ATOM 727 O O . ASP A 1 89 ? 3.386 16.916 87.933 1.00 29.19 89 ASP A O 1
ATOM 732 N N . HIS A 1 90 ? 1.393 17.688 87.244 1.00 26.05 90 HIS A N 1
ATOM 733 C CA . HIS A 1 90 ? 1.323 18.762 88.225 1.00 28.82 90 HIS A CA 1
ATOM 734 C C . HIS A 1 90 ? 0.086 18.621 89.097 1.00 26.68 90 HIS A C 1
ATOM 735 O O . HIS A 1 90 ? -0.836 17.872 88.790 1.00 28.25 90 HIS A O 1
ATOM 742 N N . ILE A 1 91 ? 0.066 19.381 90.182 1.00 25.33 91 ILE A N 1
ATOM 743 C CA . ILE A 1 91 ? -1.137 19.577 90.983 1.00 27.06 91 ILE A CA 1
ATOM 744 C C . ILE A 1 91 ? -1.425 21.075 90.949 1.00 28.19 91 ILE A C 1
ATOM 745 O O . ILE A 1 91 ? -0.899 21.849 91.757 1.00 29.28 91 ILE A O 1
ATOM 750 N N . LEU A 1 92 ? -2.241 21.500 89.984 1.00 28.65 92 LEU A N 1
ATOM 751 C CA . LEU A 1 92 ? -2.472 22.914 89.728 1.00 31.54 92 LEU A CA 1
ATOM 752 C C . LEU A 1 92 ? -3.957 23.208 89.596 1.00 32.52 92 LEU A C 1
ATOM 753 O O . LEU A 1 92 ? -4.759 22.357 89.186 1.00 30.12 92 LEU A O 1
ATOM 758 N N . TYR A 1 93 ? -4.299 24.447 89.917 1.00 35.68 93 TYR A N 1
ATOM 759 C CA . TYR A 1 93 ? -5.648 24.974 89.783 1.00 33.93 93 TYR A CA 1
ATOM 760 C C . TYR A 1 93 ? -5.635 25.939 88.602 1.00 32.75 93 TYR A C 1
ATOM 761 O O . TYR A 1 93 ? -4.968 26.981 88.654 1.00 32.70 93 TYR A O 1
ATOM 770 N N . PHE A 1 94 ? -6.374 25.591 87.547 1.00 31.56 94 PHE A N 1
ATOM 771 C CA . PHE A 1 94 ? -6.311 26.285 86.261 1.00 34.74 94 PHE A CA 1
ATOM 772 C C . PHE A 1 94 ? -7.486 27.215 85.999 1.00 35.15 94 PHE A C 1
ATOM 773 O O . PHE A 1 94 ? -7.343 28.180 85.238 1.00 30.79 94 PHE A O 1
ATOM 781 N N . THR A 1 95 ? -8.656 26.904 86.552 1.00 36.16 95 THR A N 1
ATOM 782 C CA . THR A 1 95 ? -9.907 27.530 86.144 1.00 36.53 95 THR A CA 1
ATOM 783 C C . THR A 1 95 ? -10.773 27.729 87.375 1.00 37.87 95 THR A C 1
ATOM 784 O O . THR A 1 95 ? -11.098 26.762 88.069 1.00 35.02 95 THR A O 1
ATOM 788 N N . HIS A 1 96 ? -11.150 28.971 87.648 1.00 38.01 96 HIS A N 1
ATOM 789 C CA . HIS A 1 96 ? -12.076 29.274 88.730 1.00 39.24 96 HIS A CA 1
ATOM 790 C C . HIS A 1 96 ? -13.409 29.668 88.111 1.00 41.26 96 HIS A C 1
ATOM 791 O O . HIS A 1 96 ? -13.506 30.699 87.433 1.00 39.73 96 HIS A O 1
ATOM 798 N N . ASN A 1 97 ? -14.415 28.815 88.307 1.00 40.43 97 ASN A N 1
ATOM 799 C CA . ASN A 1 97 ? -15.791 29.069 87.875 1.00 44.01 97 ASN A CA 1
ATOM 800 C C . ASN A 1 97 ? -15.886 29.345 86.373 1.00 44.93 97 ASN A C 1
ATOM 801 O O . ASN A 1 97 ? -16.674 30.183 85.924 1.00 45.57 97 ASN A O 1
ATOM 806 N N . GLY A 1 98 ? -15.087 28.626 85.587 1.00 44.30 98 GLY A N 1
ATOM 807 C CA . GLY A 1 98 ? -15.083 28.793 84.148 1.00 43.95 98 GLY A CA 1
ATOM 808 C C . GLY A 1 98 ? -14.106 29.823 83.625 1.00 41.65 98 GLY A C 1
ATOM 809 O O . GLY A 1 98 ? -14.021 30.015 82.405 1.00 44.05 98 GLY A O 1
ATOM 810 N N . ARG A 1 99 ? -13.353 30.474 84.495 1.00 39.68 99 ARG A N 1
ATOM 811 C CA . ARG A 1 99 ? -12.438 31.535 84.106 1.00 40.68 99 ARG A CA 1
ATOM 812 C C . ARG A 1 99 ? -11.014 31.030 84.266 1.00 35.48 99 ARG A C 1
ATOM 813 O O . ARG A 1 99 ? -10.623 30.617 85.358 1.00 36.47 99 ARG A O 1
ATOM 821 N N . SER A 1 100 ? -10.239 31.083 83.189 1.00 35.33 100 SER A N 1
ATOM 822 C CA . SER A 1 100 ? -8.865 30.603 83.235 1.00 36.21 100 SER A CA 1
ATOM 823 C C . SER A 1 100 ? -7.981 31.571 84.017 1.00 37.25 100 SER A C 1
ATOM 824 O O . SER A 1 100 ? -7.998 32.781 83.773 1.00 35.52 100 SER A O 1
ATOM 827 N N . LEU A 1 101 ? -7.199 31.023 84.948 1.00 33.44 101 LEU A N 1
ATOM 828 C CA . LEU A 1 101 ? -6.148 31.762 85.629 1.00 34.67 101 LEU A CA 1
ATOM 829 C C . LEU A 1 101 ? -4.925 31.848 84.728 1.00 35.36 101 LEU A C 1
ATOM 830 O O . LEU A 1 101 ? -4.541 30.857 84.099 1.00 34.22 101 LEU A O 1
ATOM 835 N N . PHE A 1 102 ? -4.317 33.041 84.651 1.00 33.37 102 PHE A N 1
ATOM 836 C CA . PHE A 1 102 ? -3.080 33.191 83.887 1.00 33.20 102 PHE A CA 1
ATOM 837 C C . PHE A 1 102 ? -1.835 33.038 84.749 1.00 31.81 102 PHE A C 1
ATOM 838 O O . PHE A 1 102 ? -0.766 32.754 84.212 1.00 34.80 102 PHE A O 1
ATOM 846 N N . HIS A 1 103 ? -1.938 33.245 86.061 1.00 33.04 103 HIS A N 1
ATOM 847 C CA . HIS A 1 103 ? -0.933 32.793 87.021 1.00 32.29 103 HIS A CA 1
ATOM 848 C C . HIS A 1 103 ? -1.573 31.678 87.835 1.00 32.10 103 HIS A C 1
ATOM 849 O O . HIS A 1 103 ? -2.491 31.930 88.622 1.00 29.60 103 HIS A O 1
ATOM 856 N N . LEU A 1 104 ? -1.078 30.452 87.652 1.00 32.83 104 LEU A N 1
ATOM 857 C CA . LEU A 1 104 ? -1.807 29.272 88.100 1.00 31.38 104 LEU A CA 1
ATOM 858 C C . LEU A 1 104 ? -1.830 29.170 89.622 1.00 30.01 104 LEU A C 1
ATOM 859 O O . LEU A 1 104 ? -0.878 29.543 90.315 1.00 30.86 104 LEU A O 1
ATOM 864 N N . GLY A 1 105 ? -2.940 28.637 90.137 1.00 29.59 105 GLY A N 1
ATOM 865 C CA . GLY A 1 105 ? -3.177 28.602 91.565 1.00 30.04 105 GLY A CA 1
ATOM 866 C C . GLY A 1 105 ? -2.703 27.334 92.257 1.00 31.88 105 GLY A C 1
ATOM 867 O O . GLY A 1 105 ? -2.639 26.256 91.666 1.00 28.72 105 GLY A O 1
ATOM 868 N N . GLU A 1 106 ? -2.359 27.492 93.532 1.00 30.91 106 GLU A N 1
ATOM 869 C CA . GLU A 1 106 ? -2.068 26.364 94.398 1.00 32.59 106 GLU A CA 1
ATOM 870 C C . GLU A 1 106 ? -3.379 25.714 94.818 1.00 33.09 106 GLU A C 1
ATOM 871 O O . GLU A 1 106 ? -4.309 26.396 95.253 1.00 32.01 106 GLU A O 1
ATOM 877 N N . ILE A 1 107 ? -3.484 24.397 94.666 1.00 34.08 107 ILE A N 1
ATOM 878 C CA . ILE A 1 107 ? -4.721 23.786 95.113 1.00 34.00 107 ILE A CA 1
ATOM 879 C C . ILE A 1 107 ? -4.800 23.853 96.632 1.00 35.48 107 ILE A C 1
ATOM 880 O O . ILE A 1 107 ? -3.785 23.960 97.341 1.00 35.10 107 ILE A O 1
ATOM 885 N N . ASP A 1 108 ? -6.028 23.833 97.130 1.00 34.16 108 ASP A N 1
ATOM 886 C CA . ASP A 1 108 ? -6.281 23.687 98.550 1.00 34.67 108 ASP A CA 1
ATOM 887 C C . ASP A 1 108 ? -6.024 22.234 98.923 1.00 37.05 108 ASP A C 1
ATOM 888 O O . ASP A 1 108 ? -6.641 21.331 98.354 1.00 37.40 108 ASP A O 1
ATOM 893 N N . TYR A 1 109 ? -5.080 22.010 99.836 1.00 36.13 109 TYR A N 1
ATOM 894 C CA . TYR A 1 109 ? -4.701 20.660 100.237 1.00 36.34 109 TYR A CA 1
ATOM 895 C C . TYR A 1 109 ? -5.724 20.018 101.160 1.00 37.73 109 TYR A C 1
ATOM 896 O O . TYR A 1 109 ? -5.631 18.814 101.413 1.00 36.44 109 TYR A O 1
ATOM 905 N N . GLY A 1 110 ? -6.700 20.789 101.653 1.00 39.15 110 GLY A N 1
ATOM 906 C CA . GLY A 1 110 ? -7.859 20.194 102.295 1.00 38.41 110 GLY A CA 1
ATOM 907 C C . GLY A 1 110 ? -8.684 19.323 101.365 1.00 40.34 110 GLY A C 1
ATOM 908 O O . GLY A 1 110 ? -9.425 18.454 101.835 1.00 42.62 110 GLY A O 1
ATOM 909 N N . GLU A 1 111 ? -8.555 19.522 100.053 1.00 40.71 111 GLU A N 1
ATOM 910 C CA . GLU A 1 111 ? -9.307 18.773 99.044 1.00 41.91 111 GLU A CA 1
ATOM 911 C C . GLU A 1 111 ? -8.645 17.451 98.672 1.00 36.85 111 GLU A C 1
ATOM 912 O O . GLU A 1 111 ? -8.574 17.094 97.496 1.00 34.65 111 GLU A O 1
ATOM 918 N N . TYR A 1 112 ? -8.170 16.694 99.662 1.00 38.80 112 TYR A N 1
ATOM 919 C CA . TYR A 1 112 ? -7.412 15.485 99.363 1.00 37.69 112 TYR A CA 1
ATOM 920 C C . TYR A 1 112 ? -8.244 14.468 98.590 1.00 35.09 112 TYR A C 1
ATOM 921 O O . TYR A 1 112 ? -7.749 13.849 97.644 1.00 35.09 112 TYR A O 1
ATOM 930 N N . ASP A 1 113 ? -9.498 14.261 98.987 1.00 35.54 113 ASP A N 1
ATOM 931 C CA . ASP A 1 113 ? -10.296 13.212 98.360 1.00 40.77 113 ASP A CA 1
ATOM 932 C C . ASP A 1 113 ? -10.518 13.488 96.876 1.00 39.39 113 ASP A C 1
ATOM 933 O O . ASP A 1 113 ? -10.431 12.572 96.045 1.00 35.68 113 ASP A O 1
ATOM 938 N N . HIS A 1 114 ? -10.793 14.749 96.532 1.00 36.32 114 HIS A N 1
ATOM 939 C CA . HIS A 1 114 ? -10.926 15.148 95.134 1.00 36.54 114 HIS A CA 1
ATOM 940 C C . HIS A 1 114 ? -9.635 14.906 94.358 1.00 35.81 114 HIS A C 1
ATOM 941 O O . HIS A 1 114 ? -9.655 14.363 93.247 1.00 36.50 114 HIS A O 1
ATOM 948 N N . VAL A 1 115 ? -8.498 15.328 94.915 1.00 34.25 115 VAL A N 1
ATOM 949 C CA . VAL A 1 115 ? -7.235 15.153 94.207 1.00 32.93 115 VAL A CA 1
ATOM 950 C C . VAL A 1 115 ? -6.879 13.675 94.094 1.00 35.79 115 VAL A C 1
ATOM 951 O O . VAL A 1 115 ? -6.380 13.225 93.057 1.00 33.70 115 VAL A O 1
ATOM 955 N N . ARG A 1 116 ? -7.125 12.903 95.154 1.00 33.10 116 ARG A N 1
ATOM 956 C CA . ARG A 1 116 ? -6.797 11.483 95.131 1.00 37.45 116 ARG A CA 1
ATOM 957 C C . ARG A 1 116 ? -7.515 10.782 93.986 1.00 34.91 116 ARG A C 1
ATOM 958 O O . ARG A 1 116 ? -6.890 10.110 93.163 1.00 34.58 116 ARG A O 1
ATOM 966 N N . SER A 1 117 ? -8.826 10.968 93.884 1.00 35.60 117 SER A N 1
ATOM 967 C CA . SER A 1 117 ? -9.555 10.247 92.848 1.00 37.85 117 SER A CA 1
ATOM 968 C C . SER A 1 117 ? -9.158 10.721 91.451 1.00 36.19 117 SER A C 1
ATOM 969 O O . SER A 1 117 ? -9.049 9.906 90.534 1.00 35.72 117 SER A O 1
ATOM 972 N N . LYS A 1 118 ? -8.898 12.021 91.263 1.00 34.38 118 LYS A N 1
ATOM 973 C CA . LYS A 1 118 ? -8.463 12.465 89.938 1.00 32.84 118 LYS A CA 1
ATOM 974 C C . LYS A 1 118 ? -7.076 11.935 89.593 1.00 30.41 118 LYS A C 1
ATOM 975 O O . LYS A 1 118 ? -6.789 11.646 88.425 1.00 28.03 118 LYS A O 1
ATOM 981 N N . VAL A 1 119 ? -6.187 11.847 90.581 1.00 31.06 119 VAL A N 1
ATOM 982 C CA . VAL A 1 119 ? -4.836 11.358 90.318 1.00 30.56 119 VAL A CA 1
ATOM 983 C C . VAL A 1 119 ? -4.887 9.894 89.877 1.00 32.22 119 VAL A C 1
ATOM 984 O O . VAL A 1 119 ? -4.248 9.494 88.895 1.00 29.88 119 VAL A O 1
ATOM 988 N N . GLU A 1 120 ? -5.672 9.085 90.589 1.00 30.63 120 GLU A N 1
ATOM 989 C CA . GLU A 1 120 ? -5.806 7.677 90.242 1.00 34.90 120 GLU A CA 1
ATOM 990 C C . GLU A 1 120 ? -6.342 7.521 88.826 1.00 34.95 120 GLU A C 1
ATOM 991 O O . GLU A 1 120 ? -5.812 6.733 88.031 1.00 33.70 120 GLU A O 1
ATOM 997 N N . GLN A 1 121 ? -7.376 8.294 88.481 1.00 31.58 121 GLN A N 1
ATOM 998 C CA . GLN A 1 121 ? -7.929 8.216 87.134 1.00 33.63 121 GLN A CA 1
ATOM 999 C C . GLN A 1 121 ? -6.863 8.543 86.092 1.00 33.42 121 GLN A C 1
ATOM 1000 O O . GLN A 1 121 ? -6.691 7.802 85.117 1.00 30.63 121 GLN A O 1
ATOM 1006 N N . TRP A 1 122 ? -6.101 9.631 86.302 1.00 31.12 122 TRP A N 1
ATOM 1007 C CA . TRP A 1 122 ? -5.133 10.052 85.289 1.00 30.59 122 TRP A CA 1
ATOM 1008 C C . TRP A 1 122 ? -3.949 9.095 85.227 1.00 30.31 122 TRP A C 1
ATOM 1009 O O . TRP A 1 122 ? -3.512 8.718 84.133 1.00 30.02 122 TRP A O 1
ATOM 1020 N N . GLN A 1 123 ? -3.418 8.686 86.384 1.00 33.19 123 GLN A N 1
ATOM 1021 C CA . GLN A 1 123 ? -2.357 7.679 86.387 1.00 30.73 123 GLN A CA 1
ATOM 1022 C C . GLN A 1 123 ? -2.805 6.399 85.689 1.00 29.59 123 GLN A C 1
ATOM 1023 O O . GLN A 1 123 ? -2.027 5.795 84.948 1.00 28.45 123 GLN A O 1
ATOM 1029 N N . ASP A 1 124 ? -4.061 5.979 85.893 1.00 33.09 124 ASP A N 1
ATOM 1030 C CA . ASP A 1 124 ? -4.562 4.794 85.190 1.00 33.16 124 ASP A CA 1
ATOM 1031 C C . ASP A 1 124 ? -4.523 4.992 83.680 1.00 33.87 124 ASP A C 1
ATOM 1032 O O . ASP A 1 124 ? -4.090 4.104 82.940 1.00 31.87 124 ASP A O 1
ATOM 1037 N N . MET A 1 125 ? -4.985 6.154 83.202 1.00 33.40 125 MET A N 1
ATOM 1038 C CA . MET A 1 125 ? -5.009 6.408 81.764 1.00 31.15 125 MET A CA 1
ATOM 1039 C C . MET A 1 125 ? -3.614 6.353 81.151 1.00 32.39 125 MET A C 1
ATOM 1040 O O . MET A 1 125 ? -3.457 5.919 80.004 1.00 36.17 125 MET A O 1
ATOM 1045 N N . LEU A 1 126 ? -2.593 6.821 81.878 1.00 29.61 126 LEU A N 1
ATOM 1046 C CA . LEU A 1 126 ? -1.233 6.855 81.345 1.00 29.99 126 LEU A CA 1
ATOM 1047 C C . LEU A 1 126 ? -0.556 5.482 81.337 1.00 31.58 126 LEU A C 1
ATOM 1048 O O . LEU A 1 126 ? 0.399 5.289 80.576 1.00 29.70 126 LEU A O 1
ATOM 1053 N N . GLY A 1 127 ? -1.019 4.539 82.156 1.00 31.20 127 GLY A N 1
ATOM 1054 C CA . GLY A 1 127 ? -0.520 3.174 82.111 1.00 30.85 127 GLY A CA 1
ATOM 1055 C C . GLY A 1 127 ? 0.849 2.999 82.718 1.00 33.83 127 GLY A C 1
ATOM 1056 O O . GLY A 1 127 ? 1.522 2.005 82.446 1.00 34.57 127 GLY A O 1
ATOM 1057 N N . THR A 1 128 ? 1.298 3.947 83.526 1.00 32.98 128 THR A N 1
ATOM 1058 C CA . THR A 1 128 ? 2.627 3.880 84.102 1.00 29.98 128 THR A CA 1
ATOM 1059 C C . THR A 1 128 ? 2.606 4.646 85.419 1.00 31.70 128 THR A C 1
ATOM 1060 O O . THR A 1 128 ? 1.642 5.348 85.736 1.00 31.87 128 THR A O 1
ATOM 1064 N N . ARG A 1 129 ? 3.676 4.515 86.191 1.00 29.12 129 ARG A N 1
ATOM 1065 C CA . ARG A 1 129 ? 3.781 5.309 87.406 1.00 30.44 129 ARG A CA 1
ATOM 1066 C C . ARG A 1 129 ? 3.911 6.797 87.066 1.00 29.52 129 ARG A C 1
ATOM 1067 O O . ARG A 1 129 ? 4.758 7.189 86.264 1.00 26.27 129 ARG A O 1
ATOM 1075 N N . LEU A 1 130 ? 3.081 7.618 87.691 1.00 28.66 130 LEU A N 1
ATOM 1076 C CA . LEU A 1 130 ? 3.092 9.058 87.495 1.00 29.14 130 LEU A CA 1
ATOM 1077 C C . LEU A 1 130 ? 3.825 9.742 88.640 1.00 28.54 130 LEU A C 1
ATOM 1078 O O . LEU A 1 130 ? 3.644 9.378 89.804 1.00 32.14 130 LEU A O 1
ATOM 1083 N N . TYR A 1 131 ? 4.645 10.737 88.314 1.00 26.60 131 TYR A N 1
ATOM 1084 C CA . TYR A 1 131 ? 5.278 11.593 89.309 1.00 26.95 131 TYR A CA 1
ATOM 1085 C C . TYR A 1 131 ? 4.614 12.967 89.293 1.00 29.23 131 TYR A C 1
ATOM 1086 O O . TYR A 1 131 ? 4.320 13.511 88.223 1.00 28.00 131 TYR A O 1
ATOM 1095 N N . LEU A 1 132 ? 4.361 13.511 90.485 1.00 28.44 132 LEU A N 1
ATOM 1096 C CA . LEU A 1 132 ? 3.632 14.762 90.660 1.00 28.45 132 LEU A CA 1
ATOM 1097 C C . LEU A 1 132 ? 4.536 15.793 91.321 1.00 27.24 132 LEU A C 1
ATOM 1098 O O . LEU A 1 132 ? 5.214 15.484 92.303 1.00 27.42 132 LEU A O 1
ATOM 1103 N N . GLU A 1 133 ? 4.536 17.018 90.792 1.00 27.96 133 GLU A N 1
ATOM 1104 C CA . GLU A 1 133 ? 5.489 18.040 91.200 1.00 25.10 133 GLU A CA 1
ATOM 1105 C C . GLU A 1 133 ? 4.893 18.941 92.282 1.00 28.24 133 GLU A C 1
ATOM 1106 O O . GLU A 1 133 ? 3.689 19.210 92.286 1.00 28.49 133 GLU A O 1
ATOM 1112 N N . ASN A 1 134 ? 5.747 19.397 93.213 1.00 26.46 134 ASN A N 1
ATOM 1113 C CA . ASN A 1 134 ? 5.342 20.389 94.217 1.00 30.43 134 ASN A CA 1
ATOM 1114 C C . ASN A 1 134 ? 5.239 21.797 93.622 1.00 27.53 134 ASN A C 1
ATOM 1115 O O . ASN A 1 134 ? 5.950 22.153 92.686 1.00 26.57 134 ASN A O 1
ATOM 1120 N N . TYR A 1 135 ? 4.395 22.616 94.234 1.00 29.46 135 TYR A N 1
ATOM 1121 C CA . TYR A 1 135 ? 4.030 23.954 93.789 1.00 28.67 135 TYR A CA 1
ATOM 1122 C C . TYR A 1 135 ? 4.914 25.000 94.477 1.00 30.84 135 TYR A C 1
ATOM 1123 O O . TYR A 1 135 ? 5.248 24.848 95.661 1.00 31.93 135 TYR A O 1
ATOM 1132 N N . PRO A 1 136 ? 5.344 26.064 93.764 1.00 30.39 136 PRO A N 1
ATOM 1133 C CA . PRO A 1 136 ? 6.162 27.143 94.389 1.00 31.79 136 PRO A CA 1
ATOM 1134 C C . PRO A 1 136 ? 5.3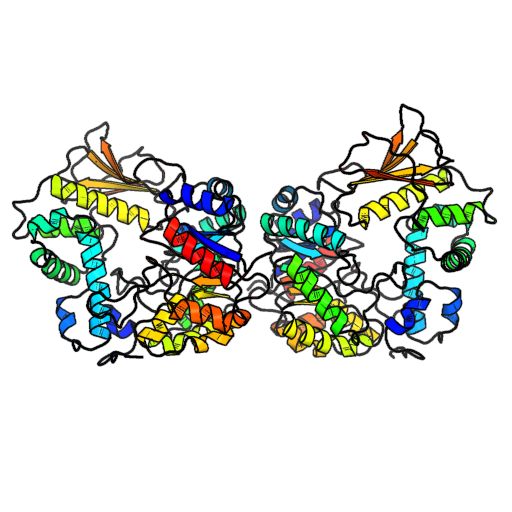06 28.117 95.198 1.00 31.88 136 PRO A C 1
ATOM 1135 O O . PRO A 1 136 ? 5.014 29.243 94.779 1.00 31.72 136 PRO A O 1
ATOM 1139 N N . SER A 1 137 ? 4.888 27.668 96.381 1.00 29.27 137 SER A N 1
ATOM 1140 C CA . SER A 1 137 ? 3.809 28.316 97.119 1.00 30.66 137 SER A CA 1
ATOM 1141 C C . SER A 1 137 ? 4.108 29.782 97.418 1.00 30.87 137 SER A C 1
ATOM 1142 O O . SER A 1 137 ? 5.249 30.167 97.691 1.00 31.01 137 SER A O 1
ATOM 1145 N N . ILE A 1 138 ? 3.061 30.598 97.363 1.00 33.37 138 ILE A N 1
ATOM 1146 C CA . ILE A 1 138 ? 3.086 31.972 97.851 1.00 32.30 138 ILE A CA 1
ATOM 1147 C C . ILE A 1 138 ? 2.318 32.093 99.163 1.00 32.47 138 ILE A C 1
ATOM 1148 O O . ILE A 1 138 ? 2.799 32.694 100.120 1.00 34.56 138 ILE A O 1
ATOM 1153 N N . MET A 1 139 ? 1.109 31.534 99.213 1.00 31.63 139 MET A N 1
ATOM 1154 C CA . MET A 1 139 ? 0.292 31.475 100.412 1.00 30.68 139 MET A CA 1
ATOM 1155 C C . MET A 1 139 ? 0.658 30.243 101.246 1.00 35.44 139 MET A C 1
ATOM 1156 O O . MET A 1 139 ? 1.500 29.421 100.861 1.00 34.47 139 MET A O 1
ATOM 1161 N N . ASP A 1 140 ? 0.012 30.100 102.407 1.00 33.81 140 ASP A N 1
ATOM 1162 C CA . ASP A 1 140 ? 0.546 29.250 103.466 1.00 33.73 140 ASP A CA 1
ATOM 1163 C C . ASP A 1 140 ? 0.220 27.779 103.281 1.00 38.14 140 ASP A C 1
ATOM 1164 O O . ASP A 1 140 ? 0.453 26.994 104.209 1.00 35.26 140 ASP A O 1
ATOM 1169 N N . GLY A 1 141 ? -0.313 27.401 102.116 1.00 36.73 141 GLY A N 1
ATOM 1170 C CA . GLY A 1 141 ? -0.426 26.000 101.765 1.00 34.58 141 GLY A CA 1
ATOM 1171 C C . GLY A 1 141 ? 0.907 25.291 101.753 1.00 34.34 141 GLY A C 1
ATOM 1172 O O . GLY A 1 141 ? 0.942 24.069 101.867 1.00 35.95 141 GLY A O 1
ATOM 1173 N N . ALA A 1 142 ? 2.005 26.043 101.623 1.00 32.48 142 ALA A N 1
ATOM 1174 C CA . ALA A 1 142 ? 3.345 25.477 101.722 1.00 33.51 142 ALA A CA 1
ATOM 1175 C C . ALA A 1 142 ? 3.525 24.600 102.952 1.00 35.00 142 ALA A C 1
ATOM 1176 O O . ALA A 1 142 ? 4.329 23.657 102.918 1.00 30.90 142 ALA A O 1
ATOM 1178 N N . TRP A 1 143 ? 2.848 24.932 104.064 1.00 34.92 143 TRP A N 1
ATOM 1179 C CA . TRP A 1 143 ? 3.013 24.182 105.308 1.00 35.39 143 TRP A CA 1
ATOM 1180 C C . TRP A 1 143 ? 2.273 22.847 105.270 1.00 37.60 143 TRP A C 1
ATOM 1181 O O . TRP A 1 143 ? 2.681 21.898 105.942 1.00 36.78 143 TRP A O 1
ATOM 1192 N N . ASP A 1 144 ? 1.187 22.778 104.504 1.00 35.69 144 ASP A N 1
ATOM 1193 C CA . ASP A 1 144 ? 0.375 21.585 104.338 1.00 35.44 144 ASP A CA 1
ATOM 1194 C C . ASP A 1 144 ? 0.948 20.651 103.291 1.00 35.94 144 ASP A C 1
ATOM 1195 O O . ASP A 1 144 ? 0.704 19.438 103.342 1.00 35.03 144 ASP A O 1
ATOM 1200 N N . ALA A 1 145 ? 1.699 21.195 102.337 1.00 33.30 145 ALA A N 1
ATOM 1201 C CA . ALA A 1 145 ? 2.031 20.422 101.143 1.00 34.64 145 ALA A CA 1
ATOM 1202 C C . ALA A 1 145 ? 2.862 19.161 101.395 1.00 31.72 145 ALA A C 1
ATOM 1203 O O . ALA A 1 145 ? 2.582 18.149 100.733 1.00 31.90 145 ALA A O 1
ATOM 1205 N N . PRO A 1 146 ? 3.920 19.160 102.222 1.00 31.73 146 PRO A N 1
ATOM 1206 C CA . PRO A 1 146 ? 4.706 17.912 102.366 1.00 33.47 146 PRO A CA 1
ATOM 1207 C C . PRO A 1 146 ? 3.869 16.732 102.845 1.00 33.51 146 PRO A C 1
ATOM 1208 O O . PRO A 1 146 ? 3.901 15.656 102.233 1.00 34.60 146 PRO A O 1
ATOM 1212 N N . SER A 1 147 ? 3.087 16.928 103.904 1.00 31.23 147 SER A N 1
ATOM 1213 C CA . SER A 1 147 ? 2.223 15.878 104.432 1.00 36.15 147 SER A CA 1
ATOM 1214 C C . SER A 1 147 ? 1.196 15.420 103.392 1.00 37.04 147 SER A C 1
ATOM 1215 O O . SER A 1 147 ? 0.880 14.224 103.301 1.00 34.03 147 SER A O 1
ATOM 1218 N N . PHE A 1 148 ? 0.685 16.361 102.587 1.00 32.13 148 PHE A N 1
ATOM 1219 C CA . PHE A 1 148 ? -0.257 16.047 101.515 1.00 30.34 148 PHE A CA 1
ATOM 1220 C C . PHE A 1 148 ? 0.392 15.155 100.458 1.00 34.66 148 PHE A C 1
ATOM 1221 O O . PHE A 1 148 ? -0.175 14.133 100.056 1.00 32.02 148 PHE A O 1
ATOM 1229 N N . TYR A 1 149 ? 1.584 15.529 99.991 1.00 30.96 149 TYR A N 1
ATOM 1230 C CA . TYR A 1 149 ? 2.225 14.737 98.956 1.00 29.43 149 TYR A CA 1
ATOM 1231 C C . TYR A 1 149 ? 2.625 13.344 99.464 1.00 31.02 149 TYR A C 1
ATOM 1232 O O . TYR A 1 149 ? 2.543 12.369 98.700 1.00 31.07 149 TYR A O 1
ATOM 1241 N N . GLU A 1 150 ? 3.044 13.216 100.727 1.00 30.44 150 GLU A N 1
ATOM 1242 C CA . GLU A 1 150 ? 3.384 11.887 101.260 1.00 35.75 150 GLU A CA 1
ATOM 1243 C C . GLU A 1 150 ? 2.161 10.987 101.346 1.00 32.42 150 GLU A C 1
ATOM 1244 O O . GLU A 1 150 ? 2.219 9.812 100.976 1.00 36.74 150 GLU A O 1
ATOM 1250 N N . ARG A 1 151 ? 1.052 11.517 101.857 1.00 31.57 151 ARG A N 1
ATOM 1251 C CA . ARG A 1 151 ? -0.186 10.758 101.884 1.00 34.67 151 ARG A CA 1
ATOM 1252 C C . ARG A 1 151 ? -0.605 10.344 100.480 1.00 38.01 151 ARG A C 1
ATOM 1253 O O . ARG A 1 151 ? -0.957 9.179 100.242 1.00 34.14 151 ARG A O 1
ATOM 1261 N N . LEU A 1 152 ? -0.588 11.296 99.537 1.00 34.49 152 LEU A N 1
ATOM 1262 C CA . LEU A 1 152 ? -1.008 10.997 98.174 1.00 32.62 152 LEU A CA 1
ATOM 1263 C C . LEU A 1 152 ? -0.158 9.890 97.563 1.00 33.05 152 LEU A C 1
ATOM 1264 O O . LEU A 1 152 ? -0.683 8.962 96.933 1.00 33.77 152 LEU A O 1
ATOM 1269 N N . SER A 1 153 ? 1.158 9.970 97.748 1.00 31.17 153 SER A N 1
ATOM 1270 C CA . SER A 1 153 ? 2.063 8.954 97.226 1.00 31.96 153 SER A CA 1
ATOM 1271 C C . SER A 1 153 ? 1.781 7.584 97.843 1.00 35.65 153 SER A C 1
ATOM 1272 O O . SER A 1 153 ? 1.776 6.563 97.141 1.00 35.12 153 SER A O 1
ATOM 1275 N N . ARG A 1 154 ? 1.521 7.549 99.153 1.00 41.25 154 ARG A N 1
ATOM 1276 C CA . ARG A 1 154 ? 1.248 6.289 99.846 1.00 40.65 154 ARG A CA 1
ATOM 1277 C C . ARG A 1 154 ? -0.007 5.614 99.298 1.00 39.35 154 ARG A C 1
ATOM 1278 O O . ARG A 1 154 ? 0.006 4.423 98.978 1.00 40.30 154 ARG A O 1
ATOM 1286 N N . GLU A 1 155 ? -1.102 6.370 99.168 1.00 38.37 155 GLU A N 1
ATOM 1287 C CA . GLU A 1 155 ? -2.388 5.768 98.824 1.00 38.40 155 GLU A CA 1
ATOM 1288 C C . GLU A 1 155 ? -2.560 5.505 97.328 1.00 37.18 155 GLU A C 1
ATOM 1289 O O . GLU A 1 155 ? -3.282 4.571 96.958 1.00 41.92 155 GLU A O 1
ATOM 1295 N N . THR A 1 156 ? -1.938 6.295 96.450 1.00 32.45 156 THR A N 1
ATOM 1296 C CA . THR A 1 156 ? -2.130 6.128 95.016 1.00 32.75 156 THR A CA 1
ATOM 1297 C C . THR A 1 156 ? -0.925 5.529 94.309 1.00 32.46 156 THR A C 1
ATOM 1298 O O . THR A 1 156 ? -1.045 5.128 93.147 1.00 31.42 156 THR A O 1
ATOM 1302 N N . GLY A 1 157 ? 0.226 5.456 94.966 1.00 32.03 157 GLY A N 1
ATOM 1303 C CA . GLY A 1 157 ? 1.404 4.938 94.309 1.00 31.91 157 GLY A CA 1
ATOM 1304 C C . GLY A 1 157 ? 2.129 5.910 93.406 1.00 30.33 157 GLY A C 1
ATOM 1305 O O . GLY A 1 157 ? 3.132 5.516 92.796 1.00 27.77 157 GLY A O 1
ATOM 1306 N N . VAL A 1 158 ? 1.673 7.170 93.299 1.00 27.45 158 VAL A N 1
ATOM 1307 C CA . VAL A 1 158 ? 2.431 8.135 92.484 1.00 30.90 158 VAL A CA 1
ATOM 1308 C C . VAL A 1 158 ? 3.785 8.391 93.132 1.00 26.15 158 VAL A C 1
ATOM 1309 O O . VAL A 1 158 ? 3.987 8.173 94.321 1.00 28.60 158 VAL A O 1
ATOM 1313 N N . GLY A 1 159 ? 4.721 8.869 92.328 1.00 28.35 159 GLY A N 1
ATOM 1314 C CA . GLY A 1 159 ? 5.944 9.433 92.858 1.00 28.44 159 GLY A CA 1
ATOM 1315 C C . GLY A 1 159 ? 5.842 10.949 92.998 1.00 29.06 159 GLY A C 1
ATOM 1316 O O . GLY A 1 159 ? 4.881 11.566 92.545 1.00 28.16 159 GLY A O 1
ATOM 1317 N N . VAL A 1 160 ? 6.846 11.536 93.646 1.00 28.69 160 VAL A N 1
ATOM 1318 C CA . VAL A 1 160 ? 6.974 12.987 93.768 1.00 27.04 160 VAL A CA 1
ATOM 1319 C C . VAL A 1 160 ? 8.156 13.446 92.911 1.00 29.22 160 VAL A C 1
ATOM 1320 O O . VAL A 1 160 ? 9.287 12.981 93.094 1.00 29.68 160 VAL A O 1
ATOM 1324 N N . LEU A 1 161 ? 7.905 14.347 91.965 1.00 26.73 161 LEU A N 1
ATOM 1325 C CA . LEU A 1 161 ? 8.985 15.053 91.285 1.00 25.06 161 LEU A CA 1
ATOM 1326 C C . LEU A 1 161 ? 9.288 16.270 92.141 1.00 28.56 161 LEU A C 1
ATOM 1327 O O . LEU A 1 161 ? 8.480 17.199 92.208 1.00 27.72 161 LEU A O 1
ATOM 1332 N N . PHE A 1 162 ? 10.407 16.243 92.851 1.00 27.53 162 PHE A N 1
ATOM 1333 C CA . PHE A 1 162 ? 10.674 17.281 93.827 1.00 27.75 162 PHE A CA 1
ATOM 1334 C C . PHE A 1 162 ? 11.433 18.409 93.134 1.00 28.83 162 PHE A C 1
ATOM 1335 O O . PHE A 1 162 ? 12.556 18.224 92.646 1.00 29.39 162 PHE A O 1
ATOM 1343 N N . ASP A 1 163 ? 10.797 19.566 93.046 1.00 28.12 163 ASP A N 1
ATOM 1344 C CA . ASP A 1 163 ? 11.429 20.745 92.470 1.00 26.56 163 ASP A CA 1
ATOM 1345 C C . ASP A 1 163 ? 12.044 21.542 93.620 1.00 28.41 163 ASP A C 1
ATOM 1346 O O . ASP A 1 163 ? 11.322 22.155 94.420 1.00 29.09 163 ASP A O 1
ATOM 1351 N N . ALA A 1 164 ? 13.377 21.528 93.701 1.00 27.66 164 ALA A N 1
ATOM 1352 C CA . ALA A 1 164 ? 14.068 22.150 94.828 1.00 27.22 164 ALA A CA 1
ATOM 1353 C C . ALA A 1 164 ? 13.867 23.666 94.857 1.00 31.50 164 ALA A C 1
ATOM 1354 O O . ALA A 1 164 ? 13.760 24.275 95.934 1.00 33.17 164 ALA A O 1
ATOM 1356 N N . SER A 1 165 ? 13.843 24.310 93.693 1.00 29.88 165 SER A N 1
ATOM 1357 C CA . SER A 1 165 ? 13.717 25.759 93.755 1.00 31.01 165 SER A CA 1
ATOM 1358 C C . SER A 1 165 ? 12.281 26.191 94.039 1.00 31.47 165 SER A C 1
ATOM 1359 O O . SER A 1 165 ? 12.078 27.233 94.677 1.00 31.32 165 SER A O 1
ATOM 1362 N N . ASN A 1 166 ? 11.274 25.415 93.610 1.00 28.86 166 ASN A N 1
ATOM 1363 C CA . ASN A 1 166 ? 9.905 25.719 94.024 1.00 29.66 166 ASN A CA 1
ATOM 1364 C C . ASN A 1 166 ? 9.770 25.670 95.535 1.00 30.83 166 ASN A C 1
ATOM 1365 O O . ASN A 1 166 ? 9.035 26.468 96.126 1.00 31.98 166 ASN A O 1
ATOM 1370 N N . ALA A 1 167 ? 10.451 24.715 96.178 1.00 31.39 167 ALA A N 1
ATOM 1371 C CA . ALA A 1 167 ? 10.368 24.596 97.628 1.00 29.52 167 ALA A CA 1
ATOM 1372 C C . ALA A 1 167 ? 11.098 25.750 98.313 1.00 30.84 167 ALA A C 1
ATOM 1373 O O . ALA A 1 167 ? 10.656 26.238 99.358 1.00 30.55 167 ALA A O 1
ATOM 1375 N N . ILE A 1 168 ? 12.214 26.197 97.734 1.00 30.90 168 ILE A N 1
ATOM 1376 C CA . ILE A 1 168 ? 12.906 27.388 98.214 1.00 30.76 168 ILE A CA 1
ATOM 1377 C C . ILE A 1 168 ? 12.033 28.632 98.040 1.00 30.66 168 ILE A C 1
ATOM 1378 O O . ILE A 1 168 ? 12.027 29.520 98.897 1.00 32.21 168 ILE A O 1
ATOM 1383 N N . CYS A 1 169 ? 11.293 28.726 96.933 1.00 31.44 169 CYS A N 1
ATOM 1384 C CA . CYS A 1 169 ? 10.286 29.784 96.814 1.00 32.95 169 CYS A CA 1
ATOM 1385 C C . CYS A 1 169 ? 9.294 29.698 97.962 1.00 32.05 169 CYS A C 1
ATOM 1386 O O . CYS A 1 169 ? 9.008 30.700 98.631 1.00 30.27 169 CYS A O 1
ATOM 1389 N N . ALA A 1 170 ? 8.757 28.488 98.198 1.00 32.83 170 ALA A N 1
ATOM 1390 C CA . ALA A 1 170 ? 7.802 28.285 99.281 1.00 30.67 170 ALA A CA 1
ATOM 1391 C C . ALA A 1 170 ? 8.391 28.709 100.620 1.00 30.80 170 ALA A C 1
ATOM 1392 O O . ALA A 1 170 ? 7.720 29.365 101.421 1.00 31.44 170 ALA A O 1
ATOM 1394 N N . GLN A 1 171 ? 9.653 28.357 100.873 1.00 31.45 171 GLN A N 1
ATOM 1395 C CA . GLN A 1 171 ? 10.288 28.737 102.126 1.00 31.28 171 GLN A CA 1
ATOM 1396 C C . GLN A 1 171 ? 10.462 30.254 102.226 1.00 32.03 171 GLN A C 1
ATOM 1397 O O . GLN A 1 171 ? 10.138 30.857 103.254 1.00 33.71 171 GLN A O 1
ATOM 1403 N N . ASN A 1 172 ? 11.004 30.886 101.179 1.00 31.17 172 ASN A N 1
ATOM 1404 C CA . ASN A 1 172 ? 11.152 32.344 101.198 1.00 34.44 172 ASN A CA 1
ATOM 1405 C C . ASN A 1 172 ? 9.812 33.042 101.387 1.00 31.63 172 ASN A C 1
ATOM 1406 O O . ASN A 1 172 ? 9.728 34.051 102.083 1.00 34.90 172 ASN A O 1
ATOM 1411 N N . ASN A 1 173 ? 8.749 32.513 100.787 1.00 32.59 173 ASN A N 1
ATOM 1412 C CA . ASN A 1 173 ? 7.461 33.198 100.800 1.00 31.90 173 ASN A CA 1
ATOM 1413 C C . ASN A 1 173 ? 6.663 32.963 102.075 1.00 33.96 173 ASN A C 1
ATOM 1414 O O . ASN A 1 173 ? 5.950 33.870 102.523 1.00 37.34 173 ASN A O 1
ATOM 1419 N N . THR A 1 174 ? 6.750 31.762 102.660 1.00 33.59 174 THR A N 1
ATOM 1420 C CA . THR A 1 174 ? 5.859 31.333 103.735 1.00 33.64 174 THR A CA 1
ATOM 1421 C C . THR A 1 174 ? 6.573 30.949 105.026 1.00 34.59 174 THR A C 1
ATOM 1422 O O . THR A 1 174 ? 5.908 30.830 106.065 1.00 33.55 174 THR A O 1
ATOM 1426 N N . GLY A 1 175 ? 7.896 30.776 105.005 1.00 34.41 175 GLY A N 1
ATOM 1427 C CA . GLY A 1 175 ? 8.631 30.298 106.155 1.00 33.39 175 GLY A CA 1
ATOM 1428 C C . GLY A 1 175 ? 8.747 28.781 106.250 1.00 38.30 175 GLY A C 1
ATOM 1429 O O . GLY A 1 175 ? 9.571 28.283 107.038 1.00 37.28 175 GLY A O 1
ATOM 1430 N N . ALA A 1 176 ? 7.959 28.028 105.461 1.00 35.31 176 ALA A N 1
ATOM 1431 C CA . ALA A 1 176 ? 7.953 26.569 105.525 1.00 36.01 176 ALA A CA 1
ATOM 1432 C C . ALA A 1 176 ? 9.320 26.022 105.137 1.00 35.77 176 ALA A C 1
ATOM 1433 O O . ALA A 1 176 ? 9.713 26.097 103.967 1.00 35.22 176 ALA A O 1
ATOM 1435 N N . PRO A 1 177 ? 10.063 25.454 106.085 1.00 36.65 177 PRO A N 1
ATOM 1436 C CA . PRO A 1 177 ? 11.432 25.029 105.784 1.00 35.44 177 PRO A CA 1
ATOM 1437 C C . PRO A 1 177 ? 11.450 23.938 104.726 1.00 34.25 177 PRO A C 1
ATOM 1438 O O . PRO A 1 177 ? 10.545 23.105 104.643 1.00 34.19 177 PRO A O 1
ATOM 1442 N N . VAL A 1 178 ? 12.494 23.966 103.895 1.00 33.59 178 VAL A N 1
ATOM 1443 C CA . VAL A 1 178 ? 12.656 22.927 102.900 1.00 32.72 178 VAL A CA 1
ATOM 1444 C C . VAL A 1 178 ? 12.944 21.584 103.567 1.00 35.04 178 VAL A C 1
ATOM 1445 O O . VAL A 1 178 ? 12.790 20.543 102.924 1.00 37.12 178 VAL A O 1
ATOM 1449 N N . GLU A 1 179 ? 13.348 21.583 104.841 1.00 33.85 179 GLU A N 1
ATOM 1450 C CA . GLU A 1 179 ? 13.593 20.335 105.554 1.00 38.18 179 GLU A CA 1
ATOM 1451 C C . GLU A 1 179 ? 12.318 19.518 105.742 1.00 35.78 179 GLU A C 1
ATOM 1452 O O . GLU A 1 179 ? 12.405 18.303 105.942 1.00 37.95 179 GLU A O 1
ATOM 1458 N N . LEU A 1 180 ? 11.145 20.160 105.692 1.00 36.59 180 LEU A N 1
ATOM 1459 C CA . LEU A 1 180 ? 9.881 19.430 105.709 1.00 32.88 180 LEU A CA 1
ATOM 1460 C C . LEU A 1 180 ? 9.820 18.362 104.628 1.00 34.80 180 LEU A C 1
ATOM 1461 O O . LEU A 1 180 ? 9.048 17.406 104.747 1.00 35.99 180 LEU A O 1
ATOM 1466 N N . TRP A 1 181 ? 10.599 18.519 103.560 1.00 33.28 181 TRP A N 1
ATOM 1467 C CA . TRP A 1 181 ? 10.560 17.639 102.398 1.00 34.80 181 TRP A CA 1
ATOM 1468 C C . TRP A 1 181 ? 11.623 16.550 102.445 1.00 32.40 181 TRP A C 1
ATOM 1469 O O . TRP A 1 181 ? 11.751 15.792 101.482 1.00 30.65 181 TRP A O 1
ATOM 1480 N N . LYS A 1 182 ? 12.385 16.473 103.541 1.00 35.08 182 LYS A N 1
ATOM 1481 C CA . LYS A 1 182 ? 13.518 15.559 103.645 1.00 33.62 182 LYS A CA 1
ATOM 1482 C C . LYS A 1 182 ? 13.120 14.117 103.299 1.00 35.70 182 LYS A C 1
ATOM 1483 O O . LYS A 1 182 ? 13.808 13.448 102.519 1.00 33.80 182 LYS A O 1
ATOM 1489 N N . LYS A 1 183 ? 11.996 13.631 103.844 1.00 34.98 183 LYS A N 1
ATOM 1490 C CA . LYS A 1 183 ? 11.591 12.251 103.570 1.00 33.65 183 LYS A CA 1
ATOM 1491 C C . LYS A 1 183 ? 11.324 12.046 102.085 1.00 34.71 183 LYS A C 1
ATOM 1492 O O . LYS A 1 183 ? 11.788 11.067 101.483 1.00 35.05 183 LYS A O 1
ATOM 1498 N N . ILE A 1 184 ? 10.591 12.973 101.467 1.00 35.30 184 ILE A N 1
ATOM 1499 C CA . ILE A 1 184 ? 10.360 12.877 100.032 1.00 32.07 184 ILE A CA 1
ATOM 1500 C C . ILE A 1 184 ? 11.679 12.942 99.266 1.00 31.02 184 ILE A C 1
ATOM 1501 O O . ILE A 1 184 ? 11.896 12.179 98.319 1.00 29.91 184 ILE A O 1
ATOM 1506 N N . ILE A 1 185 ? 12.596 13.821 99.679 1.00 33.11 185 ILE A N 1
ATOM 1507 C CA . ILE A 1 185 ? 13.876 13.938 98.973 1.00 33.20 185 ILE A CA 1
ATOM 1508 C C . ILE A 1 185 ? 14.664 12.625 99.051 1.00 32.53 185 ILE A C 1
ATOM 1509 O O . ILE A 1 185 ? 15.323 12.216 98.086 1.00 31.33 185 ILE A O 1
ATOM 1514 N N . GLU A 1 186 ? 14.626 11.951 100.194 1.00 32.94 186 GLU A N 1
AT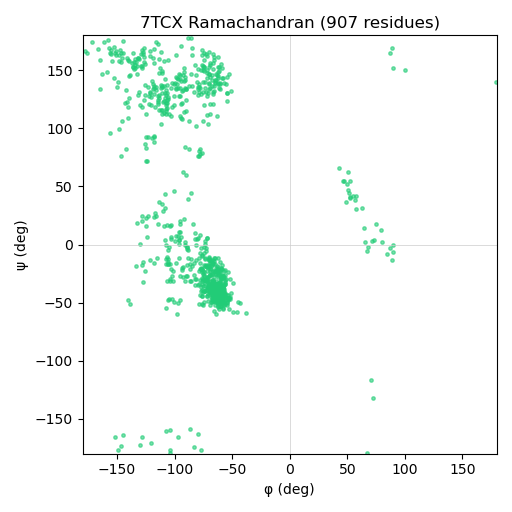OM 1515 C CA . GLU A 1 186 ? 15.371 10.698 100.293 1.00 36.44 186 GLU A CA 1
ATOM 1516 C C . GLU A 1 186 ? 14.687 9.533 99.588 1.00 33.36 186 GLU A C 1
ATOM 1517 O O . GLU A 1 186 ? 15.313 8.487 99.435 1.00 35.75 186 GLU A O 1
ATOM 1523 N N . THR A 1 187 ? 13.442 9.703 99.137 1.00 34.86 187 THR A N 1
ATOM 1524 C CA . THR A 1 187 ? 12.660 8.674 98.460 1.00 31.83 187 THR A CA 1
ATOM 1525 C C . THR A 1 187 ? 12.730 8.808 96.944 1.00 34.53 187 THR A C 1
ATOM 1526 O O . THR A 1 187 ? 13.022 7.826 96.246 1.00 31.21 187 THR A O 1
ATOM 1530 N N . THR A 1 188 ? 12.483 10.003 96.407 1.00 29.02 188 THR A N 1
ATOM 1531 C CA . THR A 1 188 ? 12.353 10.098 94.965 1.00 28.50 188 THR A CA 1
ATOM 1532 C C . THR A 1 188 ? 13.719 10.123 94.282 1.00 30.05 188 THR A C 1
ATOM 1533 O O . THR A 1 188 ? 14.721 10.567 94.849 1.00 30.34 188 THR A O 1
ATOM 1537 N N . ARG A 1 189 ? 13.750 9.625 93.047 1.00 26.66 189 ARG A N 1
ATOM 1538 C CA . ARG A 1 189 ? 14.942 9.716 92.215 1.00 30.46 189 ARG A CA 1
ATOM 1539 C C . ARG A 1 189 ? 14.985 10.995 91.383 1.00 30.08 189 ARG A C 1
ATOM 1540 O O . ARG A 1 189 ? 16.044 11.342 90.857 1.00 31.54 189 ARG A O 1
ATOM 1548 N N . HIS A 1 190 ? 13.858 11.671 91.210 1.00 25.44 190 HIS A N 1
ATOM 1549 C CA . HIS A 1 190 ? 13.693 12.630 90.132 1.00 30.21 190 HIS A CA 1
ATOM 1550 C C . HIS A 1 190 ? 13.451 14.025 90.685 1.00 29.32 190 HIS A C 1
ATOM 1551 O O . HIS A 1 190 ? 12.574 14.218 91.532 1.00 28.60 190 HIS A O 1
ATOM 1558 N N . PHE A 1 191 ? 14.222 14.989 90.189 1.00 29.06 191 PHE A N 1
ATOM 1559 C CA . PHE A 1 191 ? 14.259 16.333 90.740 1.00 28.76 191 PHE A CA 1
ATOM 1560 C C . PHE A 1 191 ? 14.198 17.385 89.641 1.00 29.68 191 PHE A C 1
ATOM 1561 O O . PHE A 1 191 ? 14.478 17.119 88.467 1.00 27.31 191 PHE A O 1
ATOM 1569 N N . HIS A 1 192 ? 13.801 18.589 90.061 1.00 28.16 192 HIS A N 1
ATOM 1570 C CA . HIS A 1 192 ? 13.860 19.814 89.271 1.00 28.66 192 HIS A CA 1
ATOM 1571 C C . HIS A 1 192 ? 14.625 20.880 90.039 1.00 30.50 192 HIS A C 1
ATOM 1572 O O . HIS A 1 192 ? 14.665 20.888 91.274 1.00 27.04 192 HIS A O 1
ATOM 1579 N N . VAL A 1 193 ? 15.180 21.825 89.283 1.00 28.69 193 VAL A N 1
ATOM 1580 C CA . VAL A 1 193 ? 15.744 23.028 89.861 1.00 30.50 193 VAL A CA 1
ATOM 1581 C C . VAL A 1 193 ? 15.799 24.077 88.757 1.00 33.39 193 VAL A C 1
ATOM 1582 O O . VAL A 1 193 ? 15.931 23.742 87.573 1.00 29.03 193 VAL A O 1
ATOM 1586 N N . ALA A 1 194 ? 15.658 25.349 89.149 1.00 30.27 194 ALA A N 1
ATOM 1587 C CA . ALA A 1 194 ? 15.682 26.470 88.217 1.00 30.61 194 ALA A CA 1
ATOM 1588 C C . ALA A 1 194 ? 15.958 27.756 88.990 1.00 33.23 194 ALA A C 1
ATOM 1589 O O . ALA A 1 194 ? 16.047 27.767 90.219 1.00 34.73 194 ALA A O 1
ATOM 1591 N N . GLY A 1 195 ? 16.121 28.847 88.243 1.00 36.53 195 GLY A N 1
ATOM 1592 C CA . GLY A 1 195 ? 16.167 30.160 88.851 1.00 33.37 195 GLY A CA 1
ATOM 1593 C C . GLY A 1 195 ? 14.769 30.682 89.113 1.00 33.35 195 GLY A C 1
ATOM 1594 O O . GLY A 1 195 ? 13.789 30.275 88.482 1.00 33.35 195 GLY A O 1
ATOM 1595 N N . TYR A 1 196 ? 14.664 31.572 90.085 1.00 32.40 196 TYR A N 1
ATOM 1596 C CA . TYR A 1 196 ? 13.397 32.225 90.360 1.00 35.47 196 TYR A CA 1
ATOM 1597 C C . TYR A 1 196 ? 13.590 33.740 90.425 1.00 34.50 196 TYR A C 1
ATOM 1598 O O . TYR A 1 196 ? 14.679 34.237 90.734 1.00 32.31 196 TYR A O 1
ATOM 1607 N N . GLY A 1 197 ? 12.516 34.464 90.125 1.00 35.73 197 GLY A N 1
ATOM 1608 C CA . GLY A 1 197 ? 12.488 35.909 90.193 1.00 35.27 197 GLY A CA 1
ATOM 1609 C C . GLY A 1 197 ? 11.741 36.408 91.415 1.00 36.09 197 GLY A C 1
ATOM 1610 O O . GLY A 1 197 ? 11.554 35.692 92.407 1.00 35.76 197 GLY A O 1
ATOM 1611 N N . THR A 1 198 ? 11.308 37.663 91.351 1.00 37.61 198 THR A N 1
ATOM 1612 C CA . THR A 1 198 ? 10.538 38.257 92.434 1.00 35.29 198 THR A CA 1
ATOM 1613 C C . THR A 1 198 ? 9.292 38.936 91.880 1.00 34.00 198 THR A C 1
ATOM 1614 O O . THR A 1 198 ? 9.212 39.267 90.697 1.00 36.08 198 THR A O 1
ATOM 1618 N N . ALA A 1 199 ? 8.309 39.136 92.752 1.00 35.35 199 ALA A N 1
ATOM 1619 C CA . ALA A 1 199 ? 7.175 39.976 92.398 1.00 35.73 199 ALA A CA 1
ATOM 1620 C C . ALA A 1 199 ? 7.655 41.400 92.123 1.00 36.58 199 ALA A C 1
ATOM 1621 O O . ALA A 1 199 ? 8.529 41.930 92.819 1.00 32.68 199 ALA A O 1
ATOM 1623 N N . PHE A 1 200 ? 7.093 42.012 91.080 1.00 36.37 200 PHE A N 1
ATOM 1624 C CA . PHE A 1 200 ? 7.590 43.312 90.629 1.00 38.71 200 PHE A CA 1
ATOM 1625 C C . PHE A 1 200 ? 7.512 44.359 91.743 1.00 37.11 200 PHE A C 1
ATOM 1626 O O . PHE A 1 200 ? 8.424 45.180 91.897 1.00 38.87 200 PHE A O 1
ATOM 1634 N N . ILE A 1 201 ? 6.459 44.310 92.564 1.00 37.96 201 ILE A N 1
ATOM 1635 C CA . ILE A 1 201 ? 6.213 45.339 93.573 1.00 42.51 201 ILE A CA 1
ATOM 1636 C C . ILE A 1 201 ? 6.669 44.931 94.970 1.00 42.01 201 ILE A C 1
ATOM 1637 O O . ILE A 1 201 ? 6.461 45.700 95.922 1.00 42.80 201 ILE A O 1
ATOM 1642 N N . GLU A 1 202 ? 7.277 43.748 95.131 1.00 42.77 202 GLU A N 1
ATOM 1643 C CA . GLU A 1 202 ? 7.713 43.272 96.447 1.00 39.79 202 GLU A CA 1
ATOM 1644 C C . GLU A 1 202 ? 8.831 42.276 96.256 1.00 38.33 202 GLU A C 1
ATOM 1645 O O . GLU A 1 202 ? 8.586 41.072 96.029 1.00 41.12 202 GLU A O 1
ATOM 1651 N N . PRO A 1 203 ? 10.093 42.710 96.349 1.00 40.34 203 PRO A N 1
ATOM 1652 C CA . PRO A 1 203 ? 11.224 41.785 96.163 1.00 38.85 203 PRO A CA 1
ATOM 1653 C C . PRO A 1 203 ? 11.255 40.613 97.147 1.00 41.84 203 PRO A C 1
ATOM 1654 O O . PRO A 1 203 ? 11.905 39.597 96.851 1.00 38.04 203 PRO A O 1
ATOM 1658 N N . ARG A 1 204 ? 10.583 40.712 98.300 1.00 40.68 204 ARG A N 1
ATOM 1659 C CA . ARG A 1 204 ? 10.621 39.607 99.258 1.00 41.44 204 ARG A CA 1
ATOM 1660 C C . ARG A 1 204 ? 9.777 38.411 98.826 1.00 39.00 204 ARG A C 1
ATOM 1661 O O . ARG A 1 204 ? 9.964 37.324 99.370 1.00 37.47 204 ARG A O 1
ATOM 1669 N N . VAL A 1 205 ? 8.849 38.578 97.885 1.00 39.63 205 VAL A N 1
ATOM 1670 C CA . VAL A 1 205 ? 8.005 37.487 97.408 1.00 37.48 205 VAL A CA 1
ATOM 1671 C C . VAL A 1 205 ? 8.613 36.905 96.133 1.00 37.73 205 VAL A C 1
ATOM 1672 O O . VAL A 1 205 ? 8.900 37.642 95.177 1.00 33.12 205 VAL A O 1
ATOM 1676 N N . LYS A 1 206 ? 8.807 35.581 96.114 1.00 32.90 206 LYS A N 1
ATOM 1677 C CA . LYS A 1 206 ? 9.540 34.922 95.037 1.00 33.15 206 LYS A CA 1
ATOM 1678 C C . LYS A 1 206 ? 8.577 34.312 94.019 1.00 34.64 206 LYS A C 1
ATOM 1679 O O . LYS A 1 206 ? 7.604 33.650 94.397 1.00 33.97 206 LYS A O 1
ATOM 1685 N N . ALA A 1 207 ? 8.857 34.547 92.731 1.00 33.73 207 ALA A N 1
ATOM 1686 C CA . ALA A 1 207 ? 8.071 34.064 91.600 1.00 33.65 207 ALA A CA 1
ATOM 1687 C C . ALA A 1 207 ? 8.861 33.015 90.831 1.00 33.77 207 ALA A C 1
ATOM 1688 O O . ALA A 1 207 ? 10.047 33.212 90.546 1.00 34.35 207 ALA A O 1
ATOM 1690 N N . ASP A 1 208 ? 8.184 31.916 90.465 1.00 33.68 208 ASP A N 1
ATOM 1691 C CA . ASP A 1 208 ? 8.814 30.739 89.844 1.00 33.79 208 ASP A CA 1
ATOM 1692 C C . ASP A 1 208 ? 8.869 30.924 88.327 1.00 35.51 208 ASP A C 1
ATOM 1693 O O . ASP A 1 208 ? 8.050 30.399 87.566 1.00 37.06 208 ASP A O 1
ATOM 1698 N N . THR A 1 209 ? 9.890 31.654 87.881 1.00 35.12 209 THR A N 1
ATOM 1699 C CA . THR A 1 209 ? 9.937 32.199 86.528 1.00 36.88 209 THR A CA 1
ATOM 1700 C C . THR A 1 209 ? 10.854 31.436 85.574 1.00 36.88 209 THR A C 1
ATOM 1701 O O . THR A 1 209 ? 10.683 31.567 84.356 1.00 36.09 209 THR A O 1
ATOM 1705 N N . HIS A 1 210 ? 11.819 30.663 86.095 1.00 34.87 210 HIS A N 1
ATOM 1706 C CA . HIS A 1 210 ? 12.727 29.836 85.278 1.00 38.85 210 HIS A CA 1
ATOM 1707 C C . HIS A 1 210 ? 13.445 30.664 84.225 1.00 37.50 210 HIS A C 1
ATOM 1708 O O . HIS A 1 210 ? 13.594 30.241 83.078 1.00 38.57 210 HIS A O 1
ATOM 1715 N N . ASP A 1 211 ? 13.888 31.852 84.609 1.00 38.95 211 ASP A N 1
ATOM 1716 C CA . ASP A 1 211 ? 14.364 32.810 83.623 1.00 40.60 211 ASP A CA 1
ATOM 1717 C C . ASP A 1 211 ? 15.739 33.352 83.977 1.00 42.36 211 ASP A C 1
ATOM 1718 O O . ASP A 1 211 ? 16.143 34.393 83.455 1.00 41.28 211 ASP A O 1
ATOM 1723 N N . ARG A 1 212 ? 16.479 32.646 84.822 1.00 40.69 212 ARG A N 1
ATOM 1724 C CA . ARG A 1 212 ? 17.518 33.296 85.600 1.00 43.00 212 ARG A CA 1
ATOM 1725 C C . ARG A 1 212 ? 18.419 32.220 86.178 1.00 42.69 212 ARG A C 1
ATOM 1726 O O . ARG A 1 212 ? 18.016 31.067 86.326 1.00 39.08 212 ARG A O 1
ATOM 1734 N N . GLU A 1 213 ? 19.634 32.625 86.525 1.00 42.95 213 GLU A N 1
ATOM 1735 C CA . GLU A 1 213 ? 20.565 31.743 87.208 1.00 43.18 213 GLU A CA 1
ATOM 1736 C C . GLU A 1 213 ? 20.035 31.347 88.586 1.00 41.98 213 GLU A C 1
ATOM 1737 O O . GLU A 1 213 ? 19.346 32.118 89.261 1.00 39.63 213 GLU A O 1
ATOM 1743 N N . MET A 1 214 ? 20.365 30.121 88.996 1.00 41.35 214 MET A N 1
ATOM 1744 C CA . MET A 1 214 ? 19.971 29.608 90.305 1.00 39.34 214 MET A CA 1
ATOM 1745 C C . MET A 1 214 ? 20.476 30.522 91.421 1.00 41.80 214 MET A C 1
ATOM 1746 O O . MET A 1 214 ? 21.614 30.992 91.385 1.00 42.44 214 MET A O 1
ATOM 1751 N N . ALA A 1 215 ? 19.636 30.749 92.431 1.00 39.07 215 ALA A N 1
ATOM 1752 C CA . ALA A 1 215 ? 19.982 31.595 93.562 1.00 38.27 215 ALA A CA 1
ATOM 1753 C C . ALA A 1 215 ? 20.925 30.864 94.518 1.00 41.64 215 ALA A C 1
ATOM 1754 O O . ALA A 1 215 ? 21.097 29.643 94.464 1.00 41.54 215 ALA A O 1
ATOM 1756 N N . GLU A 1 216 ? 21.510 31.633 95.437 1.00 38.72 216 GLU A N 1
ATOM 1757 C CA . GLU A 1 216 ? 22.506 31.091 96.358 1.00 43.48 216 GLU A CA 1
ATOM 1758 C C . GLU A 1 216 ? 21.886 30.175 97.412 1.00 41.67 216 GLU A C 1
ATOM 1759 O O . GLU A 1 216 ? 22.513 29.188 97.826 1.00 41.65 216 GLU A O 1
ATOM 1765 N N . ASP A 1 217 ? 20.682 30.505 97.891 1.00 37.99 217 ASP A N 1
ATOM 1766 C CA . ASP A 1 217 ? 20.023 29.643 98.867 1.00 38.20 217 ASP A CA 1
ATOM 1767 C C . ASP A 1 217 ? 19.518 28.339 98.232 1.00 37.91 217 ASP A C 1
ATOM 1768 O O . ASP A 1 217 ? 19.514 27.305 98.905 1.00 39.25 217 ASP A O 1
ATOM 1773 N N . THR A 1 218 ? 19.144 28.355 96.943 1.00 35.01 218 THR A N 1
ATOM 1774 C CA . THR A 1 218 ? 18.866 27.113 96.213 1.00 38.40 218 THR A CA 1
ATOM 1775 C C . THR A 1 218 ? 20.120 26.252 96.066 1.00 40.47 218 THR A C 1
ATOM 1776 O O . THR A 1 218 ? 20.053 25.016 96.161 1.00 38.07 218 THR A O 1
ATOM 1780 N N . LEU A 1 219 ? 21.271 26.886 95.822 1.00 39.02 219 LEU A N 1
ATOM 1781 C CA . LEU A 1 219 ? 22.512 26.139 95.656 1.00 39.50 219 LEU A CA 1
ATOM 1782 C C . LEU A 1 219 ? 23.011 25.577 96.986 1.00 43.22 219 LEU A C 1
ATOM 1783 O O . LEU A 1 219 ? 23.516 24.447 97.033 1.00 42.95 219 LEU A O 1
ATOM 1788 N N . ASP A 1 220 ? 22.883 26.344 98.078 1.00 40.52 220 ASP A N 1
ATOM 1789 C CA . ASP A 1 220 ? 23.222 25.815 99.397 1.00 43.16 220 ASP A CA 1
ATOM 1790 C C . ASP A 1 220 ? 22.324 24.635 99.763 1.00 42.63 220 ASP A C 1
ATOM 1791 O O . ASP A 1 220 ? 22.791 23.640 100.324 1.00 45.05 220 ASP A O 1
ATOM 1796 N N . PHE A 1 221 ? 21.026 24.747 99.478 1.00 41.35 221 PHE A N 1
ATOM 1797 C CA . PHE A 1 221 ? 20.077 23.660 99.702 1.00 42.54 221 PHE A CA 1
ATOM 1798 C C . PHE A 1 221 ? 20.557 22.366 99.047 1.00 40.36 221 PHE A C 1
ATOM 1799 O O . PHE A 1 221 ? 20.695 21.334 99.715 1.00 41.13 221 PHE A O 1
ATOM 1807 N N . LEU A 1 222 ? 20.828 22.414 97.736 1.00 39.13 222 LEU A N 1
ATOM 1808 C CA . LEU A 1 222 ? 21.305 21.233 97.015 1.00 40.25 222 LEU A CA 1
ATOM 1809 C C . LEU A 1 222 ? 22.644 20.748 97.561 1.00 42.65 222 LEU A C 1
ATOM 1810 O O . LEU A 1 222 ? 22.880 19.540 97.665 1.00 39.59 222 LEU A O 1
ATOM 1815 N N . SER A 1 223 ? 23.530 21.674 97.934 1.00 41.88 223 SER A N 1
ATOM 1816 C CA . SER A 1 223 ? 24.858 21.276 98.387 1.00 44.47 223 SER A CA 1
ATOM 1817 C C . SER A 1 223 ? 24.820 20.729 99.812 1.00 45.02 223 SER A C 1
ATOM 1818 O O . SER A 1 223 ? 25.433 19.691 100.101 1.00 44.43 223 SER A O 1
ATOM 1821 N N . ARG A 1 224 ? 24.098 21.411 100.707 1.00 42.15 224 ARG A N 1
ATOM 1822 C CA . ARG A 1 224 ? 23.954 20.939 102.083 1.00 45.74 224 ARG A CA 1
ATOM 1823 C C . ARG A 1 224 ? 23.457 19.494 102.130 1.00 42.55 224 ARG A C 1
ATOM 1824 O O . ARG A 1 224 ? 23.972 18.673 102.896 1.00 44.10 224 ARG A O 1
ATOM 1832 N N . MET A 1 225 ? 22.474 19.158 101.304 1.00 41.03 225 MET A N 1
ATOM 1833 C CA . MET A 1 225 ? 21.828 17.852 101.338 1.00 45.36 225 MET A CA 1
ATOM 1834 C C . MET A 1 225 ? 22.149 17.008 100.108 1.00 40.48 225 MET A C 1
ATOM 1835 O O . MET A 1 225 ? 21.311 16.236 99.650 1.00 42.34 225 MET A O 1
ATOM 1840 N N . ARG A 1 226 ? 23.367 17.122 99.566 1.00 40.16 226 ARG A N 1
ATOM 1841 C CA . ARG A 1 226 ? 23.671 16.410 98.327 1.00 41.66 226 ARG A CA 1
ATOM 1842 C C . ARG A 1 226 ? 23.530 14.897 98.491 1.00 40.93 226 ARG A C 1
ATOM 1843 O O . ARG A 1 226 ? 23.147 14.213 97.538 1.00 43.17 226 ARG A O 1
ATOM 1851 N N . THR A 1 227 ? 23.811 14.358 99.682 1.00 40.54 227 THR A N 1
ATOM 1852 C CA . THR A 1 227 ? 23.670 12.918 99.888 1.00 44.30 227 THR A CA 1
ATOM 1853 C C . THR A 1 227 ? 22.216 12.474 100.026 1.00 43.48 227 THR A C 1
ATOM 1854 O O . THR A 1 227 ? 21.920 11.295 99.796 1.00 40.96 227 THR A O 1
ATOM 1858 N N . SER A 1 228 ? 21.310 13.375 100.406 1.00 41.71 228 SER A N 1
ATOM 1859 C CA . SER A 1 228 ? 19.896 13.031 100.373 1.00 40.71 228 SER A CA 1
ATOM 1860 C C . SER A 1 228 ? 19.350 13.085 98.954 1.00 39.70 228 SER A C 1
ATOM 1861 O O . SER A 1 228 ? 18.552 12.227 98.560 1.00 35.51 228 SER A O 1
ATOM 1864 N N . PHE A 1 229 ? 19.765 14.088 98.169 1.00 39.32 229 PHE A N 1
ATOM 1865 C CA . PHE A 1 229 ? 19.326 14.155 96.778 1.00 36.48 229 PHE A CA 1
ATOM 1866 C C . PHE A 1 229 ? 19.912 13.010 95.951 1.00 36.99 229 PHE A C 1
ATOM 1867 O O . PHE A 1 229 ? 19.201 12.368 95.174 1.00 31.92 229 PHE A O 1
ATOM 1875 N N . ASP A 1 230 ? 21.215 12.768 96.069 1.00 37.38 230 ASP A N 1
ATOM 1876 C CA . ASP A 1 230 ? 21.882 11.833 95.175 1.00 38.56 230 ASP A CA 1
ATOM 1877 C C . ASP A 1 230 ? 21.603 10.396 95.619 1.00 35.68 230 ASP A C 1
ATOM 1878 O O . ASP A 1 230 ? 21.590 10.100 96.818 1.00 35.16 230 ASP A O 1
ATOM 1883 N N . LYS A 1 231 ? 21.348 9.532 94.634 1.00 34.87 231 LYS A N 1
ATOM 1884 C CA . LYS A 1 231 ? 20.914 8.147 94.804 1.00 34.00 231 LYS A CA 1
ATOM 1885 C C . LYS A 1 231 ? 21.319 7.387 93.558 1.00 33.19 231 LYS A C 1
ATOM 1886 O O . LYS A 1 231 ? 21.576 8.001 92.509 1.00 35.23 231 LYS A O 1
ATOM 1892 N N . PRO A 1 232 ? 21.265 6.058 93.590 1.00 33.53 232 PRO A N 1
ATOM 1893 C CA . PRO A 1 232 ? 21.191 5.305 92.328 1.00 33.01 232 PRO A CA 1
ATOM 1894 C C . PRO A 1 232 ? 20.026 5.784 91.463 1.00 30.10 232 PRO A C 1
ATOM 1895 O O . PRO A 1 232 ? 18.897 5.908 91.928 1.00 31.39 232 PRO A O 1
ATOM 1899 N N . GLY A 1 233 ? 20.304 6.067 90.195 1.00 27.78 233 GLY A N 1
ATOM 1900 C CA . GLY A 1 233 ? 19.266 6.503 89.285 1.00 30.59 233 GLY A CA 1
ATOM 1901 C C . GLY A 1 233 ? 18.747 7.922 89.474 1.00 33.48 233 GLY A C 1
ATOM 1902 O O . GLY A 1 233 ? 17.810 8.312 88.765 1.00 34.66 233 GLY A O 1
ATOM 1903 N N . ALA A 1 234 ? 19.314 8.712 90.387 1.00 31.06 234 ALA A N 1
ATOM 1904 C CA . ALA A 1 234 ? 18.835 10.078 90.603 1.00 32.56 234 ALA A CA 1
ATOM 1905 C C . ALA A 1 234 ? 19.065 10.947 89.373 1.00 33.71 234 ALA A C 1
ATOM 1906 O O . ALA A 1 234 ? 20.083 10.819 88.685 1.00 34.28 234 ALA A O 1
ATOM 1908 N N . THR A 1 235 ? 18.092 11.827 89.089 1.00 32.69 235 THR A N 1
ATOM 1909 C CA . THR A 1 235 ? 18.160 12.791 87.998 1.00 29.85 235 THR A CA 1
ATOM 1910 C C . THR A 1 235 ? 17.699 14.156 88.502 1.00 32.30 235 THR A C 1
ATOM 1911 O O . THR A 1 235 ? 16.895 14.250 89.436 1.00 28.90 235 THR A O 1
ATOM 1915 N N . ILE A 1 236 ? 18.220 15.220 87.885 1.00 29.98 236 ILE A N 1
ATOM 1916 C CA . ILE A 1 236 ? 17.793 16.578 88.211 1.00 32.35 236 ILE A CA 1
ATOM 1917 C C . ILE A 1 236 ? 17.711 17.370 86.915 1.00 29.15 236 ILE A C 1
ATOM 1918 O O . ILE A 1 236 ? 18.703 17.485 86.188 1.00 31.60 236 ILE A O 1
ATOM 1923 N N . THR A 1 237 ? 16.517 17.843 86.583 1.00 25.87 237 THR A N 1
ATOM 1924 C CA . THR A 1 237 ? 16.323 18.646 85.387 1.00 28.83 237 THR A CA 1
ATOM 1925 C C . THR A 1 237 ? 16.524 20.119 85.728 1.00 30.73 237 THR A C 1
ATOM 1926 O O . THR A 1 237 ? 15.868 20.643 86.633 1.00 28.75 237 THR A O 1
ATOM 1930 N N . TYR A 1 238 ? 17.425 20.780 85.014 1.00 32.76 238 TYR A N 1
ATOM 1931 C CA . TYR A 1 238 ? 17.508 22.232 85.089 1.00 32.84 238 TYR A CA 1
ATOM 1932 C C . TYR A 1 238 ? 16.465 22.821 84.150 1.00 32.79 238 TYR A C 1
ATOM 1933 O O . TYR A 1 238 ? 16.352 22.393 83.001 1.00 32.43 238 TYR A O 1
ATOM 1942 N N . GLU A 1 239 ? 15.677 23.771 84.647 1.00 31.47 239 GLU A N 1
ATOM 1943 C CA . GLU A 1 239 ? 14.614 24.391 83.867 1.00 32.95 239 GLU A CA 1
ATOM 1944 C C . GLU A 1 239 ? 15.009 25.808 83.483 1.00 34.30 239 GLU A C 1
ATOM 1945 O O . GLU A 1 239 ? 15.412 26.604 84.340 1.00 33.05 239 GLU A O 1
ATOM 1951 N N . ARG A 1 240 ? 14.897 26.118 82.197 1.00 35.55 240 ARG A N 1
ATOM 1952 C CA . ARG A 1 240 ? 15.087 27.486 81.722 1.00 38.62 240 ARG A CA 1
ATOM 1953 C C . ARG A 1 240 ? 14.040 27.719 80.650 1.00 38.24 240 ARG A C 1
ATOM 1954 O O . ARG A 1 240 ? 14.111 27.124 79.570 1.00 39.83 240 ARG A O 1
ATOM 1962 N N . ASP A 1 241 ? 13.046 28.538 80.969 1.00 36.14 241 ASP A N 1
ATOM 1963 C CA . ASP A 1 241 ? 11.929 28.759 80.067 1.00 40.06 241 ASP A CA 1
ATOM 1964 C C . ASP A 1 241 ? 11.984 30.113 79.374 1.00 43.34 241 ASP A C 1
ATOM 1965 O O . ASP A 1 241 ? 11.308 30.302 78.356 1.00 44.07 241 ASP A O 1
ATOM 1970 N N . PHE A 1 242 ? 12.782 31.041 79.894 1.00 41.75 242 PHE A N 1
ATOM 1971 C CA . PHE A 1 242 ? 12.889 32.390 79.370 1.00 45.45 242 PHE A CA 1
ATOM 1972 C C . PHE A 1 242 ? 14.320 32.850 79.571 1.00 46.21 242 PHE A C 1
ATOM 1973 O O . PHE A 1 242 ? 15.026 32.352 80.450 1.00 43.24 242 PHE A O 1
ATOM 1981 N N . ASP A 1 243 ? 14.727 33.831 78.765 1.00 48.47 243 ASP A N 1
ATOM 1982 C CA . ASP A 1 243 ? 16.137 34.168 78.572 1.00 49.35 243 ASP A CA 1
ATOM 1983 C C . ASP A 1 243 ? 16.938 32.886 78.353 1.00 48.84 243 ASP A C 1
ATOM 1984 O O . ASP A 1 243 ? 17.889 32.564 79.075 1.00 46.10 243 ASP A O 1
ATOM 1989 N N . ILE A 1 244 ? 16.495 32.122 77.357 1.00 47.21 244 ILE A N 1
ATOM 1990 C CA . ILE A 1 244 ? 17.106 30.829 77.092 1.00 48.97 244 ILE A CA 1
ATOM 1991 C C . ILE A 1 244 ? 18.429 31.098 76.388 1.00 51.21 244 ILE A C 1
ATOM 1992 O O . ILE A 1 244 ? 18.536 30.988 75.163 1.00 54.80 244 ILE A O 1
ATOM 1997 N N . ASP A 1 245 ? 19.437 31.479 77.171 1.00 49.80 245 ASP A N 1
ATOM 1998 C CA . ASP A 1 245 ? 20.750 31.868 76.677 1.00 50.63 245 ASP A CA 1
ATOM 1999 C C . ASP A 1 245 ? 21.755 30.761 76.961 1.00 49.88 245 ASP A C 1
ATOM 2000 O O . ASP A 1 245 ? 21.914 30.337 78.114 1.00 45.61 245 ASP A O 1
ATOM 2005 N N . TYR A 1 246 ? 22.453 30.332 75.908 1.00 49.57 246 TYR A N 1
ATOM 2006 C CA . TYR A 1 246 ? 23.339 29.175 75.998 1.00 51.43 246 TYR A CA 1
ATOM 2007 C C . TYR A 1 246 ? 24.365 29.310 77.121 1.00 52.43 246 TYR A C 1
ATOM 2008 O O . TYR A 1 246 ? 24.610 28.354 77.869 1.00 47.29 246 TYR A O 1
ATOM 2017 N N . GLU A 1 247 ? 24.975 30.490 77.258 1.00 53.50 247 GLU A N 1
ATOM 2018 C CA . GLU A 1 247 ? 26.092 30.636 78.184 1.00 52.14 247 GLU A CA 1
ATOM 2019 C C . GLU A 1 247 ? 25.639 30.707 79.640 1.00 48.31 247 GLU A C 1
ATOM 2020 O O . GLU A 1 247 ? 26.302 30.146 80.523 1.00 46.00 247 GLU A O 1
ATOM 2026 N N . SER A 1 248 ? 24.531 31.396 79.918 1.00 47.04 248 SER A N 1
ATOM 2027 C CA . SER A 1 248 ? 24.014 31.413 81.281 1.00 47.15 248 SER A CA 1
ATOM 2028 C C . SER A 1 248 ? 23.558 30.018 81.714 1.00 46.03 248 SER A C 1
ATOM 2029 O O . SER A 1 248 ? 23.764 29.621 82.868 1.00 43.73 248 SER A O 1
ATOM 2032 N N . ILE A 1 249 ? 22.944 29.261 80.798 1.00 45.09 249 ILE A N 1
ATOM 2033 C CA . ILE A 1 249 ? 22.534 27.892 81.107 1.00 44.45 249 ILE A CA 1
ATOM 2034 C C . ILE A 1 249 ? 23.747 27.035 81.437 1.00 44.70 249 ILE A C 1
ATOM 2035 O O . ILE A 1 249 ? 23.731 26.257 82.399 1.00 43.27 249 ILE A O 1
ATOM 2040 N N . SER A 1 250 ? 24.833 27.195 80.671 1.00 45.29 250 SER A N 1
ATOM 2041 C CA . SER A 1 250 ? 26.035 26.403 80.915 1.00 44.13 250 SER A CA 1
ATOM 2042 C C . SER A 1 250 ? 26.645 26.693 82.276 1.00 44.19 250 SER A C 1
ATOM 2043 O O . SER A 1 250 ? 27.210 25.786 82.898 1.00 45.61 250 SER A O 1
ATOM 2046 N N . VAL A 1 251 ? 26.560 27.944 82.752 1.00 45.69 251 VAL A N 1
ATOM 2047 C CA . VAL A 1 251 ? 27.007 28.258 84.110 1.00 42.36 251 VAL A CA 1
ATOM 2048 C C . VAL A 1 251 ? 26.219 27.442 85.129 1.00 45.11 251 VAL A C 1
ATOM 2049 O O . VAL A 1 251 ? 26.786 26.834 86.048 1.00 46.15 251 VAL A O 1
ATOM 2053 N N . ASP A 1 252 ? 24.894 27.424 84.987 1.00 41.16 252 ASP A N 1
ATOM 2054 C CA . ASP A 1 252 ? 24.079 26.693 85.944 1.00 42.88 252 ASP A CA 1
ATOM 2055 C C . ASP A 1 252 ? 24.258 25.185 85.790 1.00 43.47 252 ASP A C 1
ATOM 2056 O O . ASP A 1 252 ? 24.255 24.455 86.786 1.00 43.68 252 ASP A O 1
ATOM 2061 N N . LEU A 1 253 ? 24.427 24.697 84.557 1.00 42.86 253 LEU A N 1
ATOM 2062 C CA . LEU A 1 253 ? 24.646 23.264 84.372 1.00 46.33 253 LEU A CA 1
ATOM 2063 C C . LEU A 1 253 ? 25.952 22.825 85.020 1.00 45.53 253 LEU A C 1
ATOM 2064 O O . LEU A 1 253 ? 26.004 21.784 85.684 1.00 44.38 253 LEU A O 1
ATOM 2069 N N . LYS A 1 254 ? 27.012 23.622 84.855 1.00 44.71 254 LYS A N 1
ATOM 2070 C CA . LYS A 1 254 ? 28.297 23.287 85.458 1.00 44.66 254 LYS A CA 1
ATOM 2071 C C . LYS A 1 254 ? 28.227 23.325 86.980 1.00 47.23 254 LYS A C 1
ATOM 2072 O O . LYS A 1 254 ? 28.805 22.463 87.653 1.00 49.13 254 LYS A O 1
ATOM 2078 N N . ARG A 1 255 ? 27.530 24.315 87.542 1.00 45.00 255 ARG A N 1
ATOM 2079 C CA . ARG A 1 255 ? 27.377 24.379 88.991 1.00 45.50 255 ARG A CA 1
ATOM 2080 C C . ARG A 1 255 ? 26.660 23.154 89.544 1.00 45.93 255 ARG A C 1
ATOM 2081 O O . ARG A 1 255 ? 26.944 22.726 90.667 1.00 45.87 255 ARG A O 1
ATOM 2089 N N . LEU A 1 256 ? 25.712 22.593 88.789 1.00 44.51 256 LEU A N 1
ATOM 2090 C CA . LEU A 1 256 ? 25.090 21.342 89.213 1.00 45.98 256 LEU A CA 1
ATOM 2091 C C . LEU A 1 256 ? 26.085 20.192 89.153 1.00 46.23 256 LEU A C 1
ATOM 2092 O O . LEU A 1 256 ? 26.080 19.316 90.023 1.00 46.07 256 LEU A O 1
ATOM 2097 N N . ARG A 1 257 ? 26.943 20.173 88.132 1.00 46.88 257 ARG A N 1
ATOM 2098 C CA . ARG A 1 257 ? 27.948 19.122 88.055 1.00 48.90 257 ARG A CA 1
ATOM 2099 C C . ARG A 1 257 ? 29.010 19.292 89.134 1.00 49.30 257 ARG A C 1
ATOM 2100 O O . ARG A 1 257 ? 29.520 18.292 89.655 1.00 51.53 257 ARG A O 1
ATOM 2108 N N . ASP A 1 258 ? 29.338 20.539 89.498 1.00 45.74 258 ASP A N 1
ATOM 2109 C CA . ASP A 1 258 ? 30.204 20.775 90.653 1.00 48.71 258 ASP A CA 1
ATOM 2110 C C . ASP A 1 258 ? 29.614 20.170 91.922 1.00 46.07 258 ASP A C 1
ATOM 2111 O O . ASP A 1 258 ? 30.342 19.602 92.741 1.00 46.86 258 ASP A O 1
ATOM 2116 N N . ILE A 1 259 ? 28.301 20.302 92.115 1.00 45.57 259 ILE A N 1
ATOM 2117 C CA . ILE A 1 259 ? 27.671 19.788 93.327 1.00 46.58 259 ILE A CA 1
ATOM 2118 C C . ILE A 1 259 ? 27.512 18.262 93.289 1.00 46.58 259 ILE A C 1
ATOM 2119 O O . ILE A 1 259 ? 27.615 17.604 94.328 1.00 45.27 259 ILE A O 1
ATOM 2124 N N . PHE A 1 260 ? 27.261 17.680 92.110 1.00 44.47 260 PHE A N 1
ATOM 2125 C CA . PHE A 1 260 ? 26.993 16.249 91.938 1.00 49.11 260 PHE A CA 1
ATOM 2126 C C . PHE A 1 260 ? 27.967 15.671 90.912 1.00 51.98 260 PHE A C 1
ATOM 2127 O O . PHE A 1 260 ? 27.617 15.521 89.730 1.00 54.00 260 PHE A O 1
ATOM 2135 N N . PRO A 1 261 ? 29.180 15.318 91.321 1.00 52.68 261 PRO A N 1
ATOM 2136 C CA . PRO A 1 261 ? 30.181 14.850 90.349 1.00 61.08 261 PRO A CA 1
ATOM 2137 C C . PRO A 1 261 ? 29.824 13.472 89.799 1.00 69.80 261 PRO A C 1
ATOM 2138 O O . PRO A 1 261 ? 28.982 12.753 90.338 1.00 69.08 261 PRO A O 1
ATOM 2142 N N . CYS A 1 262 ? 30.499 13.100 88.702 1.00 82.46 262 CYS A N 1
ATOM 2143 C CA . CYS A 1 262 ? 30.130 11.889 87.961 1.00 84.85 262 CYS A CA 1
ATOM 2144 C C . CYS A 1 262 ? 30.533 10.600 88.678 1.00 89.04 262 CYS A C 1
ATOM 2145 O O . CYS A 1 262 ? 29.876 9.563 88.495 1.00 87.11 262 CYS A O 1
ATOM 2148 N N . VAL A 1 263 ? 31.614 10.625 89.459 1.00 85.69 263 VAL A N 1
ATOM 2149 C CA . VAL A 1 263 ? 32.036 9.443 90.217 1.00 90.68 263 VAL A CA 1
ATOM 2150 C C . VAL A 1 263 ? 32.300 9.834 91.668 1.00 87.26 263 VAL A C 1
ATOM 2151 O O . VAL A 1 263 ? 31.389 9.822 92.501 1.00 83.98 263 VAL A O 1
ATOM 2155 N N . MET B 1 1 ? -2.270 -4.236 85.052 1.00 40.04 1 MET B N 1
ATOM 2156 C CA . MET B 1 1 ? -1.241 -5.247 84.824 1.00 37.34 1 MET B CA 1
ATOM 2157 C C . MET B 1 1 ? -1.169 -5.660 83.362 1.00 36.48 1 MET B C 1
ATOM 2158 O O . MET B 1 1 ? -2.140 -6.153 82.807 1.00 39.20 1 MET B O 1
ATOM 2163 N N . GLN B 1 2 ? -0.018 -5.453 82.735 1.00 35.58 2 GLN B N 1
ATOM 2164 C CA . GLN B 1 2 ? 0.210 -5.979 81.401 1.00 36.52 2 GLN B CA 1
ATOM 2165 C C . GLN B 1 2 ? 0.727 -7.411 81.491 1.00 34.49 2 GLN B C 1
ATOM 2166 O O . GLN B 1 2 ? 1.460 -7.778 82.415 1.00 33.28 2 GLN B O 1
ATOM 2172 N N . ILE B 1 3 ? 0.353 -8.218 80.506 1.00 35.08 3 ILE B N 1
ATOM 2173 C CA . ILE B 1 3 ? 0.723 -9.627 80.452 1.00 34.17 3 ILE B CA 1
ATOM 2174 C C . ILE B 1 3 ? 1.655 -9.832 79.268 1.00 33.64 3 ILE B C 1
ATOM 2175 O O . ILE B 1 3 ? 1.327 -9.454 78.142 1.00 35.78 3 ILE B O 1
ATOM 2180 N N . GLY B 1 4 ? 2.824 -10.419 79.525 1.00 31.44 4 GLY B N 1
ATOM 2181 C CA . GLY B 1 4 ? 3.789 -10.707 78.492 1.00 30.01 4 GLY B CA 1
ATOM 2182 C C . GLY B 1 4 ? 4.026 -12.203 78.324 1.00 31.18 4 GLY B C 1
ATOM 2183 O O . GLY B 1 4 ? 3.521 -13.043 79.087 1.00 31.59 4 GLY B O 1
ATOM 2184 N N . PHE B 1 5 ? 4.816 -12.523 77.303 1.00 30.55 5 PHE B N 1
ATOM 2185 C CA . PHE B 1 5 ? 5.235 -13.886 77.011 1.00 33.91 5 PHE B CA 1
ATOM 2186 C C . PHE B 1 5 ? 6.704 -13.846 76.611 1.00 31.38 5 PHE B C 1
ATOM 2187 O O . PHE B 1 5 ? 7.163 -12.870 76.016 1.00 29.91 5 PHE B O 1
ATOM 2195 N N . ASN B 1 6 ? 7.455 -14.887 76.965 1.00 32.51 6 ASN B N 1
ATOM 2196 C CA . ASN B 1 6 ? 8.893 -14.872 76.728 1.00 30.21 6 ASN B CA 1
ATOM 2197 C C . ASN B 1 6 ? 9.194 -15.449 75.352 1.00 34.82 6 ASN B C 1
ATOM 2198 O O . ASN B 1 6 ? 8.620 -16.463 74.954 1.00 34.89 6 ASN B O 1
ATOM 2203 N N . PHE B 1 7 ? 10.048 -14.766 74.603 1.00 32.76 7 PHE B N 1
ATOM 2204 C CA . PHE B 1 7 ? 10.463 -15.206 73.280 1.00 32.44 7 PHE B CA 1
ATOM 2205 C C . PHE B 1 7 ? 11.896 -15.709 73.380 1.00 32.38 7 PHE B C 1
ATOM 2206 O O . PHE B 1 7 ? 12.796 -14.952 73.757 1.00 33.48 7 PHE B O 1
ATOM 2214 N N . THR B 1 8 ? 12.101 -16.991 73.102 1.00 32.73 8 THR B N 1
ATOM 2215 C CA . THR B 1 8 ? 13.435 -17.587 73.164 1.00 35.37 8 THR B CA 1
ATOM 2216 C C . THR B 1 8 ? 13.854 -18.300 71.889 1.00 34.75 8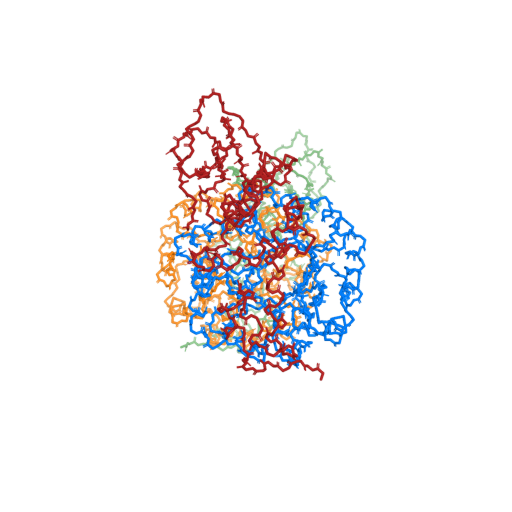 THR B C 1
ATOM 2217 O O . THR B 1 8 ? 15.061 -18.449 71.666 1.00 37.47 8 THR B O 1
ATOM 2221 N N . LEU B 1 9 ? 12.914 -18.725 71.048 1.00 33.74 9 LEU B N 1
ATOM 2222 C CA . LEU B 1 9 ? 13.188 -19.564 69.885 1.00 39.78 9 LEU B CA 1
ATOM 2223 C C . LEU B 1 9 ? 12.484 -18.968 68.679 1.00 39.29 9 LEU B C 1
ATOM 2224 O O . LEU B 1 9 ? 11.279 -18.706 68.740 1.00 37.60 9 LEU B O 1
ATOM 2229 N N . THR B 1 10 ? 13.225 -18.777 67.580 1.00 37.43 10 THR B N 1
ATOM 2230 C CA . THR B 1 10 ? 12.631 -18.159 66.394 1.00 38.93 10 THR B CA 1
ATOM 2231 C C . THR B 1 10 ? 11.455 -18.970 65.857 1.00 40.54 10 THR B C 1
ATOM 2232 O O . THR B 1 10 ? 10.529 -18.399 65.263 1.00 41.47 10 THR B O 1
ATOM 2236 N N . GLY B 1 11 ? 11.460 -20.289 66.064 1.00 38.95 11 GLY B N 1
ATOM 2237 C CA . GLY B 1 11 ? 10.346 -21.108 65.608 1.00 39.13 11 GLY B CA 1
ATOM 2238 C C . GLY B 1 11 ? 9.010 -20.737 66.221 1.00 38.79 11 GLY B C 1
ATOM 2239 O O . GLY B 1 11 ? 7.968 -21.154 65.709 1.00 40.78 11 GLY B O 1
ATOM 2240 N N . THR B 1 12 ? 9.008 -19.955 67.288 1.00 37.81 12 THR B N 1
ATOM 2241 C CA . THR B 1 12 ? 7.778 -19.553 67.945 1.00 38.50 12 THR B CA 1
ATOM 2242 C C . THR B 1 12 ? 7.259 -18.201 67.460 1.00 40.58 12 THR B C 1
ATOM 2243 O O . THR B 1 12 ? 6.285 -17.686 68.025 1.00 40.71 12 THR B O 1
ATOM 2247 N N . LEU B 1 13 ? 7.883 -17.610 66.431 1.00 37.92 13 LEU B N 1
ATOM 2248 C CA . LEU B 1 13 ? 7.527 -16.245 66.048 1.00 40.28 13 LEU B CA 1
ATOM 2249 C C . LEU B 1 13 ? 6.079 -16.160 65.579 1.00 42.52 13 LEU B C 1
ATOM 2250 O O . LEU B 1 13 ? 5.341 -15.248 65.976 1.00 38.56 13 LEU B O 1
ATOM 2255 N N . ASP B 1 14 ? 5.649 -17.121 64.761 1.00 40.24 14 ASP B N 1
ATOM 2256 C CA . ASP B 1 14 ? 4.291 -17.103 64.224 1.00 44.06 14 ASP B CA 1
ATOM 2257 C C . ASP B 1 14 ? 3.262 -17.117 65.345 1.00 41.42 14 ASP B C 1
ATOM 2258 O O . ASP B 1 14 ? 2.339 -16.292 65.383 1.00 39.72 14 ASP B O 1
ATOM 2263 N N . MET B 1 15 ? 3.429 -18.043 66.285 1.00 41.41 15 MET B N 1
ATOM 2264 C CA . MET B 1 15 ? 2.475 -18.179 67.370 1.00 42.47 15 MET B CA 1
ATOM 2265 C C . MET B 1 15 ? 2.486 -16.968 68.298 1.00 40.49 15 MET B C 1
ATOM 2266 O O . MET B 1 15 ? 1.447 -16.623 68.864 1.00 39.80 15 MET B O 1
ATOM 2271 N N . VAL B 1 16 ? 3.634 -16.300 68.443 1.00 40.58 16 VAL B N 1
ATOM 2272 C CA . VAL B 1 16 ? 3.715 -15.115 69.294 1.00 40.47 16 VAL B CA 1
ATOM 2273 C C . VAL B 1 16 ? 3.055 -13.920 68.615 1.00 41.90 16 VAL B C 1
ATOM 2274 O O . VAL B 1 16 ? 2.362 -13.121 69.260 1.00 41.28 16 VAL B O 1
ATOM 2278 N N . GLN B 1 17 ? 3.250 -13.779 67.303 1.00 41.82 17 GLN B N 1
ATOM 2279 C CA . GLN B 1 17 ? 2.538 -12.736 66.572 1.00 41.37 17 GLN B CA 1
ATOM 2280 C C . GLN B 1 17 ? 1.036 -12.976 66.579 1.00 41.74 17 GLN B C 1
ATOM 2281 O O . GLN B 1 17 ? 0.258 -12.016 66.572 1.00 40.83 17 GLN B O 1
ATOM 2287 N N . GLN B 1 18 ? 0.609 -14.239 66.610 1.00 40.63 18 GLN B N 1
ATOM 2288 C CA . GLN B 1 18 ? -0.820 -14.502 66.718 1.00 44.24 18 GLN B CA 1
ATOM 2289 C C . GLN B 1 18 ? -1.345 -14.099 68.092 1.00 44.73 18 GLN B C 1
ATOM 2290 O O . GLN B 1 18 ? -2.439 -13.532 68.204 1.00 45.34 18 GLN B O 1
ATOM 2296 N N . MET B 1 19 ? -0.568 -14.359 69.148 1.00 43.79 19 MET B N 1
ATOM 2297 C CA . MET B 1 19 ? -0.968 -13.910 70.480 1.00 43.18 19 MET B CA 1
ATOM 2298 C C . MET B 1 19 ? -1.118 -12.397 70.524 1.00 40.07 19 MET B C 1
ATOM 2299 O O . MET B 1 19 ? -2.075 -11.882 71.104 1.00 40.61 19 MET B O 1
ATOM 2304 N N . ILE B 1 20 ? -0.191 -11.670 69.902 1.00 40.98 20 ILE B N 1
ATOM 2305 C CA . ILE B 1 20 ? -0.266 -10.214 69.903 1.00 43.04 20 ILE B CA 1
ATOM 2306 C C . ILE B 1 20 ? -1.509 -9.736 69.165 1.00 46.45 20 ILE B C 1
ATOM 2307 O O . ILE B 1 20 ? -2.176 -8.787 69.599 1.00 45.62 20 ILE B O 1
ATOM 2312 N N . LYS B 1 21 ? -1.836 -10.374 68.034 1.00 43.84 21 LYS B N 1
ATOM 2313 C CA . LYS B 1 21 ? -3.007 -9.967 67.257 1.00 47.21 21 LYS B CA 1
ATOM 2314 C C . LYS B 1 21 ? -4.286 -10.200 68.048 1.00 48.66 21 LYS B C 1
ATOM 2315 O O . LYS B 1 21 ? -5.173 -9.336 68.097 1.00 49.21 21 LYS B O 1
ATOM 2321 N N . GLU B 1 22 ? -4.389 -11.368 68.687 1.00 46.50 22 GLU B N 1
ATOM 2322 C CA . GLU B 1 22 ? -5.541 -11.719 69.503 1.00 47.91 22 GLU B CA 1
ATOM 2323 C C . GLU B 1 22 ? -5.565 -10.979 70.834 1.00 47.27 22 GLU B C 1
ATOM 2324 O O . GLU B 1 22 ? -6.494 -11.182 71.621 1.00 50.32 22 GLU B O 1
ATOM 2330 N N . ARG B 1 23 ? -4.575 -10.126 71.096 1.00 46.55 23 ARG B N 1
ATOM 2331 C CA . ARG B 1 23 ? -4.469 -9.391 72.353 1.00 48.28 23 ARG B CA 1
ATOM 2332 C C . ARG B 1 23 ? -4.428 -10.329 73.560 1.00 44.57 23 ARG B C 1
ATOM 2333 O O . ARG B 1 23 ? -4.871 -9.977 74.651 1.00 43.52 23 ARG B O 1
ATOM 2341 N N . LYS B 1 24 ? -3.886 -11.529 73.375 1.00 42.12 24 LYS B N 1
ATOM 2342 C CA . LYS B 1 24 ? -3.629 -12.415 74.499 1.00 42.16 24 LYS B CA 1
ATOM 2343 C C . LYS B 1 24 ? -2.402 -12.007 75.306 1.00 41.51 24 LYS B C 1
ATOM 2344 O O . LYS B 1 24 ? -2.275 -12.421 76.462 1.00 43.31 24 LYS B O 1
ATOM 2350 N N . ILE B 1 25 ? -1.483 -11.239 74.721 1.00 38.52 25 ILE B N 1
ATOM 2351 C CA . ILE B 1 25 ? -0.360 -10.666 75.450 1.00 38.26 25 ILE B CA 1
ATOM 2352 C C . ILE B 1 25 ? -0.239 -9.202 75.057 1.00 39.60 25 ILE B C 1
ATOM 2353 O O . ILE B 1 25 ? -0.687 -8.782 73.990 1.00 38.05 25 ILE B O 1
ATOM 2358 N N . ASP B 1 26 ? 0.395 -8.426 75.935 1.00 35.58 26 ASP B N 1
ATOM 2359 C CA . ASP B 1 26 ? 0.562 -7.004 75.724 1.00 38.78 26 ASP B CA 1
ATOM 2360 C C . ASP B 1 26 ? 1.987 -6.607 75.371 1.00 37.21 26 ASP B C 1
ATOM 2361 O O . ASP B 1 26 ? 2.194 -5.493 74.881 1.00 36.93 26 ASP B O 1
ATOM 2366 N N . TYR B 1 27 ? 2.964 -7.470 75.620 1.00 34.62 27 TYR B N 1
ATOM 2367 C CA . TYR B 1 27 ? 4.355 -7.194 75.285 1.00 34.09 27 TYR B CA 1
ATOM 2368 C C . TYR B 1 27 ? 5.073 -8.533 75.172 1.00 35.34 27 TYR B C 1
ATOM 2369 O O . TYR B 1 27 ? 4.542 -9.584 75.547 1.00 33.00 27 TYR B O 1
ATOM 2378 N N . VAL B 1 28 ? 6.292 -8.483 74.648 1.00 34.96 28 VAL B N 1
ATOM 2379 C CA . VAL B 1 28 ? 7.114 -9.669 74.457 1.00 31.34 28 VAL B CA 1
ATOM 2380 C C . VAL B 1 28 ? 8.424 -9.462 75.209 1.00 30.03 28 VAL B C 1
ATOM 2381 O O . VAL B 1 28 ? 9.112 -8.464 75.000 1.00 29.88 28 VAL B O 1
ATOM 2385 N N . GLU B 1 29 ? 8.789 -10.419 76.057 1.00 32.48 29 GLU B N 1
ATOM 2386 C CA . GLU B 1 29 ? 10.082 -10.411 76.732 1.00 29.11 29 GLU B CA 1
ATOM 2387 C C . GLU B 1 29 ? 11.057 -11.263 75.929 1.00 30.98 29 GLU B C 1
ATOM 2388 O O . GLU B 1 29 ? 10.921 -12.487 75.881 1.00 29.22 29 GLU B O 1
ATOM 2394 N N . MET B 1 30 ? 12.037 -10.609 75.300 1.00 31.25 30 MET B N 1
ATOM 2395 C CA . MET B 1 30 ? 13.097 -11.296 74.576 1.00 30.54 30 MET B CA 1
ATOM 2396 C C . MET B 1 30 ? 14.137 -11.861 75.527 1.00 29.62 30 MET B C 1
ATOM 2397 O O . MET B 1 30 ? 14.630 -11.147 76.407 1.00 29.69 30 MET B O 1
ATOM 2402 N N . LEU B 1 31 ? 14.530 -13.116 75.296 1.00 29.25 31 LEU B N 1
ATOM 2403 C CA . LEU B 1 31 ? 15.789 -13.651 75.829 1.00 31.31 31 LEU B CA 1
ATOM 2404 C C . LEU B 1 31 ? 16.890 -13.102 74.921 1.00 30.14 31 LEU B C 1
ATOM 2405 O O . LEU B 1 31 ? 17.389 -13.767 74.007 1.00 29.25 31 LEU B O 1
ATOM 2410 N N . ILE B 1 32 ? 17.287 -11.853 75.208 1.00 27.31 32 ILE B N 1
ATOM 2411 C CA . ILE B 1 32 ? 17.862 -10.988 74.179 1.00 27.08 32 ILE B CA 1
ATOM 2412 C C . ILE B 1 32 ? 19.278 -11.402 73.824 1.00 26.60 32 ILE B C 1
ATOM 2413 O O . ILE B 1 32 ? 19.716 -11.207 72.690 1.00 28.34 32 ILE B O 1
ATOM 2418 N N . ASP B 1 33 ? 20.026 -11.969 74.763 1.00 31.45 33 ASP B N 1
ATOM 2419 C CA . ASP B 1 33 ? 21.377 -12.361 74.399 1.00 29.18 33 ASP B CA 1
ATOM 2420 C C . ASP B 1 33 ? 21.409 -13.590 73.486 1.00 30.96 33 ASP B C 1
ATOM 2421 O O . ASP B 1 33 ? 22.490 -13.929 73.003 1.00 34.19 33 ASP B O 1
ATOM 2426 N N . ASN B 1 34 ? 20.260 -14.239 73.213 1.00 29.47 34 ASN B N 1
ATOM 2427 C CA . ASN B 1 34 ? 20.168 -15.217 72.120 1.00 31.75 34 ASN B CA 1
ATOM 2428 C C . ASN B 1 34 ? 20.227 -14.565 70.737 1.00 34.64 34 ASN B C 1
ATOM 2429 O O . ASN B 1 34 ? 20.461 -15.269 69.746 1.00 34.68 34 ASN B O 1
ATOM 2434 N N . PHE B 1 35 ? 19.991 -13.251 70.639 1.00 28.87 35 PHE B N 1
ATOM 2435 C CA . PHE B 1 35 ? 19.680 -12.610 69.366 1.00 31.26 35 PHE B CA 1
ATOM 2436 C C . PHE B 1 35 ? 20.618 -11.455 69.050 1.00 32.38 35 PHE B C 1
ATOM 2437 O O . PHE B 1 35 ? 20.269 -10.582 68.253 1.00 30.56 35 PHE B O 1
ATOM 2445 N N . VAL B 1 36 ? 21.815 -11.439 69.639 1.00 32.79 36 VAL B N 1
ATOM 2446 C CA . VAL B 1 36 ? 22.678 -10.268 69.527 1.00 33.74 36 VAL B CA 1
ATOM 2447 C C . VAL B 1 36 ? 23.376 -10.166 68.185 1.00 35.54 36 VAL B C 1
ATOM 2448 O O . VAL B 1 36 ? 24.089 -9.179 67.955 1.00 35.77 36 VAL B O 1
ATOM 2452 N N . HIS B 1 37 ? 23.192 -11.139 67.285 1.00 32.26 37 HIS B N 1
ATOM 2453 C CA . HIS B 1 37 ? 23.709 -11.032 65.925 1.00 34.91 37 HIS B CA 1
ATOM 2454 C C . HIS B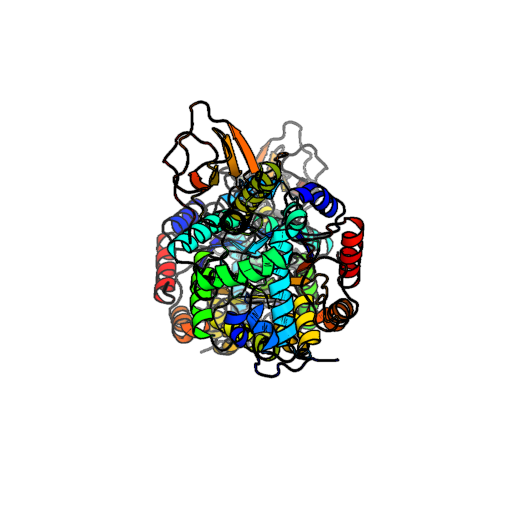 1 37 ? 22.628 -10.737 64.890 1.00 32.89 37 HIS B C 1
ATOM 2455 O O . HIS B 1 37 ? 22.956 -10.550 63.717 1.00 36.42 37 HIS B O 1
ATOM 2462 N N . LEU B 1 38 ? 21.363 -10.644 65.295 1.00 29.95 38 LEU B N 1
ATOM 2463 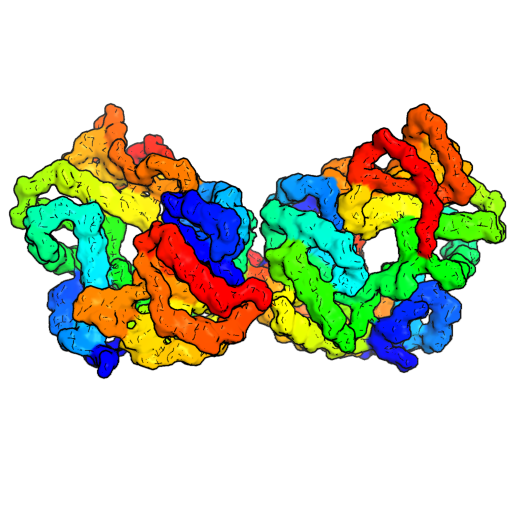C CA . LEU B 1 38 ? 20.316 -10.151 64.409 1.00 34.17 38 LEU B CA 1
ATOM 2464 C C . LEU B 1 38 ? 20.425 -8.630 64.247 1.00 35.76 38 LEU B C 1
ATOM 2465 O O . LEU B 1 38 ? 21.031 -7.952 65.082 1.00 34.56 38 LEU B O 1
ATOM 2470 N N . PRO B 1 39 ? 19.855 -8.068 63.181 1.00 35.55 39 PRO B N 1
ATOM 2471 C CA . PRO B 1 39 ? 19.620 -6.602 63.157 1.00 38.25 39 PRO B CA 1
ATOM 2472 C C . PRO B 1 39 ? 18.543 -6.224 64.160 1.00 39.26 39 PRO B C 1
ATOM 2473 O O . PRO B 1 39 ? 17.413 -6.729 64.089 1.00 38.80 39 PRO B O 1
ATOM 2477 N N . PRO B 1 40 ? 18.856 -5.365 65.131 1.00 36.49 40 PRO B N 1
ATOM 2478 C CA . PRO B 1 40 ? 17.856 -5.060 66.175 1.00 39.96 40 PRO B CA 1
ATOM 2479 C C . PRO B 1 40 ? 16.544 -4.547 65.613 1.00 41.36 40 PRO B C 1
ATOM 2480 O O . PRO B 1 40 ? 15.479 -4.835 66.181 1.00 41.68 40 PRO B O 1
ATOM 2484 N N . GLU B 1 41 ? 16.597 -3.830 64.487 1.00 39.67 41 GLU B N 1
ATOM 2485 C CA . GLU B 1 41 ? 15.388 -3.330 63.840 1.00 40.31 41 GLU B CA 1
ATOM 2486 C C . GLU B 1 41 ? 14.502 -4.472 63.369 1.00 40.71 41 GLU B C 1
ATOM 2487 O O . GLU B 1 41 ? 13.270 -4.382 63.425 1.00 40.99 41 GLU B O 1
ATOM 2493 N N . GLN B 1 42 ? 15.108 -5.549 62.876 1.00 40.71 42 GLN B N 1
ATOM 2494 C CA . GLN B 1 42 ? 14.309 -6.692 62.456 1.00 40.93 42 GLN B CA 1
ATOM 2495 C C . GLN B 1 42 ? 13.478 -7.231 63.623 1.00 38.35 42 GLN B C 1
ATOM 2496 O O . GLN B 1 42 ? 12.296 -7.546 63.452 1.00 37.75 42 GLN B O 1
ATOM 2502 N N . ILE B 1 43 ? 14.062 -7.294 64.826 1.00 38.57 43 ILE B N 1
ATOM 2503 C CA . ILE B 1 43 ? 13.313 -7.751 66.004 1.00 41.59 43 ILE B CA 1
ATOM 2504 C C . ILE B 1 43 ? 12.151 -6.809 66.308 1.00 40.16 43 ILE B C 1
ATOM 2505 O O . ILE B 1 43 ? 11.021 -7.249 66.557 1.00 39.17 43 ILE B O 1
ATOM 2510 N N . ALA B 1 44 ? 12.419 -5.502 66.342 1.00 37.75 44 ALA B N 1
ATOM 2511 C CA . ALA B 1 44 ? 11.354 -4.547 66.646 1.00 39.73 44 ALA B CA 1
ATOM 2512 C C . ALA B 1 44 ? 10.205 -4.679 65.652 1.00 39.60 44 ALA B C 1
ATOM 2513 O O . ALA B 1 44 ? 9.038 -4.764 66.049 1.00 40.68 44 ALA B O 1
ATOM 2515 N N . ASP B 1 45 ? 10.525 -4.772 64.350 1.00 38.52 45 ASP B N 1
ATOM 2516 C CA . ASP B 1 45 ? 9.497 -4.913 63.319 1.00 38.26 45 ASP B CA 1
ATOM 2517 C C . ASP B 1 45 ? 8.736 -6.241 63.387 1.00 39.72 45 ASP B C 1
ATOM 2518 O O . ASP B 1 45 ? 7.665 -6.352 62.786 1.00 40.30 45 ASP B O 1
ATOM 2523 N N . SER B 1 46 ? 9.245 -7.244 64.097 1.00 38.59 46 SER B N 1
ATOM 2524 C CA . SER B 1 46 ? 8.589 -8.552 64.144 1.00 39.53 46 SER B CA 1
ATOM 2525 C C . SER B 1 46 ? 7.457 -8.633 65.162 1.00 39.47 46 SER B C 1
ATOM 2526 O O . SER B 1 46 ? 6.654 -9.583 65.112 1.00 39.48 46 SER B O 1
ATOM 2529 N N . PHE B 1 47 ? 7.400 -7.686 66.097 1.00 37.98 47 PHE B N 1
ATOM 2530 C CA . PHE B 1 47 ? 6.440 -7.682 67.194 1.00 38.60 47 PHE B CA 1
ATOM 2531 C C . PHE B 1 47 ? 5.787 -6.309 67.242 1.00 39.49 47 PHE B C 1
ATOM 2532 O O . PHE B 1 47 ? 6.473 -5.298 67.421 1.00 38.58 47 PHE B O 1
ATOM 2540 N N . ASP B 1 48 ? 4.470 -6.278 67.088 1.00 39.96 48 ASP B N 1
ATOM 2541 C CA . ASP B 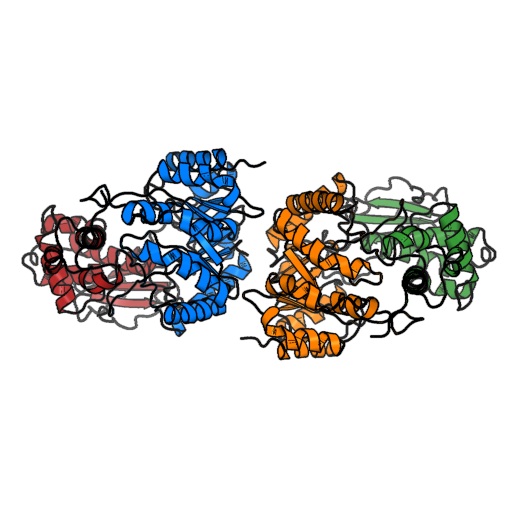1 48 ? 3.720 -5.025 67.048 1.00 42.21 48 ASP B CA 1
ATOM 2542 C C . ASP B 1 48 ? 3.215 -4.656 68.444 1.00 41.81 48 ASP B C 1
ATOM 2543 O O . ASP B 1 48 ? 2.017 -4.567 68.707 1.00 41.56 48 ASP B O 1
ATOM 2548 N N . CYS B 1 49 ? 4.173 -4.437 69.344 1.00 41.11 49 CYS B N 1
ATOM 2549 C CA . CYS B 1 49 ? 3.923 -4.226 70.762 1.00 37.77 49 CYS B CA 1
ATOM 2550 C C . CYS B 1 49 ? 5.263 -3.922 71.413 1.00 38.69 49 CYS B C 1
ATOM 2551 O O . CYS B 1 49 ? 6.309 -4.138 70.789 1.00 38.47 49 CYS B O 1
ATOM 2554 N N . PRO B 1 50 ? 5.288 -3.402 72.634 1.00 36.01 50 PRO B N 1
ATOM 2555 C CA . PRO B 1 50 ? 6.575 -3.191 73.298 1.00 35.47 50 PRO B CA 1
ATOM 2556 C C . PRO B 1 50 ? 7.259 -4.521 73.598 1.00 35.78 50 PRO B C 1
ATOM 2557 O O . PRO B 1 50 ? 6.655 -5.595 73.553 1.00 33.93 50 PRO B O 1
ATOM 2561 N N . VAL B 1 51 ? 8.559 -4.435 73.880 1.00 34.98 51 VAL B N 1
ATOM 2562 C CA . VAL B 1 51 ? 9.358 -5.592 74.250 1.00 34.23 51 VAL B CA 1
ATOM 2563 C C . VAL B 1 51 ? 10.057 -5.282 75.563 1.00 35.53 51 VAL B C 1
ATOM 2564 O O . VAL B 1 51 ? 10.175 -4.125 75.976 1.00 35.41 51 VAL B O 1
ATOM 2568 N N . ALA B 1 52 ? 10.502 -6.339 76.235 1.00 31.71 52 ALA B N 1
ATOM 2569 C CA . ALA B 1 52 ? 11.390 -6.197 77.377 1.00 30.99 52 ALA B CA 1
ATOM 2570 C C . ALA B 1 52 ? 12.537 -7.173 77.194 1.00 32.23 52 ALA B C 1
ATOM 2571 O O . ALA B 1 52 ? 12.449 -8.116 76.397 1.00 29.31 52 ALA B O 1
ATOM 2573 N N . PHE B 1 53 ? 13.634 -6.924 77.908 1.00 30.39 53 PHE B N 1
ATOM 2574 C CA . PHE B 1 53 ? 14.840 -7.733 77.765 1.00 30.83 53 PHE B CA 1
ATOM 2575 C C . PHE B 1 53 ? 15.041 -8.581 79.013 1.00 29.69 53 PHE B C 1
ATOM 2576 O O . PHE B 1 53 ? 14.922 -8.088 80.141 1.00 28.41 53 PHE B O 1
ATOM 2584 N N . HIS B 1 54 ? 15.385 -9.846 78.797 1.00 27.16 54 HIS B N 1
ATOM 2585 C CA . HIS B 1 54 ? 15.787 -10.755 79.858 1.00 27.72 54 HIS B CA 1
ATOM 2586 C C . HIS B 1 54 ? 17.115 -11.364 79.428 1.00 28.44 54 HIS B C 1
ATOM 2587 O O . HIS B 1 54 ? 17.196 -11.993 78.371 1.00 29.12 54 HIS B O 1
ATOM 2594 N N . ILE B 1 55 ? 18.171 -11.134 80.204 1.00 28.98 55 ILE B N 1
ATOM 2595 C CA . ILE B 1 55 ? 19.509 -11.606 79.849 1.00 30.34 55 ILE B CA 1
ATOM 2596 C C . ILE B 1 55 ? 19.810 -12.874 80.641 1.00 29.62 55 ILE B C 1
ATOM 2597 O O . ILE B 1 55 ? 19.683 -12.882 81.869 1.00 29.30 55 ILE B O 1
ATOM 2602 N N . MET B 1 56 ? 20.224 -13.935 79.934 1.00 27.25 56 MET B N 1
ATOM 2603 C CA . MET B 1 56 ? 20.469 -15.273 80.487 1.00 30.28 56 MET B CA 1
ATOM 2604 C C . MET B 1 56 ? 21.948 -15.529 80.780 1.00 30.73 56 MET B C 1
ATOM 2605 O O . MET B 1 56 ? 22.328 -15.808 81.921 1.00 30.98 56 MET B O 1
ATOM 2610 N N . LEU B 1 57 ? 22.801 -15.459 79.753 1.00 31.88 57 LEU B N 1
ATOM 2611 C CA . LEU B 1 57 ? 24.166 -15.965 79.844 1.00 31.66 57 LEU B CA 1
ATOM 2612 C C . LEU B 1 57 ? 25.227 -14.867 79.841 1.00 32.53 57 LEU B C 1
ATOM 2613 O O . LEU B 1 57 ? 26.358 -15.107 79.410 1.00 31.81 57 LEU B O 1
ATOM 2618 N N . SER B 1 58 ? 24.905 -13.666 80.337 1.00 29.03 58 SER B N 1
ATOM 2619 C CA . SER B 1 58 ? 25.987 -12.715 80.577 1.00 30.28 58 SER B CA 1
ATOM 2620 C C . SER B 1 58 ? 26.989 -13.268 81.579 1.00 29.55 58 SER B C 1
ATOM 2621 O O . SER B 1 58 ? 28.182 -12.966 81.487 1.00 29.76 58 SER B O 1
ATOM 2624 N N . LYS B 1 59 ? 26.535 -14.089 82.530 1.00 27.95 59 LYS B N 1
ATOM 2625 C CA . LYS B 1 59 ? 27.399 -14.587 83.599 1.00 30.03 59 LYS B CA 1
ATOM 2626 C C . LYS B 1 59 ? 28.183 -13.440 84.255 1.00 30.75 59 LYS B C 1
ATOM 2627 O O . LYS B 1 59 ? 29.345 -13.590 84.630 1.00 32.19 59 LYS B O 1
ATOM 2633 N N . TYR B 1 60 ? 27.538 -12.274 84.391 1.00 29.60 60 TYR B N 1
ATOM 2634 C CA . TYR B 1 60 ? 28.247 -11.058 84.795 1.00 30.00 60 TYR B CA 1
ATOM 2635 C C . TYR B 1 60 ? 28.911 -11.196 86.169 1.00 30.54 60 TYR B C 1
ATOM 2636 O O . TYR B 1 60 ? 29.850 -10.454 86.470 1.00 32.71 60 TYR B O 1
ATOM 2645 N N . LEU B 1 61 ? 28.476 -12.142 87.005 1.00 31.68 61 LEU B N 1
ATOM 2646 C CA . LEU B 1 61 ? 29.164 -12.356 88.275 1.00 32.27 61 LEU B CA 1
ATOM 2647 C C . LEU B 1 61 ? 30.561 -12.948 88.105 1.00 35.66 61 LEU B C 1
ATOM 2648 O O . LEU B 1 61 ? 31.399 -12.786 89.000 1.00 36.83 61 LEU B O 1
ATOM 2653 N N . GLU B 1 62 ? 30.839 -13.625 86.993 1.00 32.06 62 GLU B N 1
ATOM 2654 C CA . GLU B 1 62 ? 32.100 -14.346 86.854 1.00 33.44 62 GLU B CA 1
ATOM 2655 C C . GLU B 1 62 ? 32.814 -14.122 85.529 1.00 35.04 62 GLU B C 1
ATOM 2656 O O . GLU B 1 62 ? 34.015 -14.386 85.457 1.00 36.78 62 GLU B O 1
ATOM 2662 N N . ARG B 1 63 ? 32.135 -13.644 84.492 1.00 37.18 63 ARG B N 1
ATOM 2663 C CA . ARG B 1 63 ? 32.751 -13.485 83.182 1.00 37.16 63 ARG B CA 1
ATOM 2664 C C . ARG B 1 63 ? 33.855 -12.420 83.189 1.00 42.09 63 ARG B C 1
ATOM 2665 O O . ARG B 1 63 ? 33.698 -11.337 83.761 1.00 38.74 63 ARG B O 1
ATOM 2673 N N . ASP B 1 64 ? 34.978 -12.739 82.538 1.00 43.62 64 ASP B N 1
ATOM 2674 C CA . ASP B 1 64 ? 36.073 -11.788 82.383 1.00 48.00 64 ASP B CA 1
ATOM 2675 C C . ASP B 1 64 ? 35.564 -10.477 81.798 1.00 46.75 64 ASP B C 1
ATOM 2676 O O . ASP B 1 64 ? 34.633 -10.453 80.988 1.00 46.80 64 ASP B O 1
ATOM 2681 N N . ARG B 1 65 ? 36.187 -9.373 82.218 1.00 50.94 65 ARG B N 1
ATOM 2682 C CA . ARG B 1 65 ? 35.578 -8.060 82.010 1.00 51.10 65 ARG B CA 1
ATOM 2683 C C . ARG B 1 65 ? 35.581 -7.642 80.536 1.00 50.59 65 ARG B C 1
ATOM 2684 O O . ARG B 1 65 ? 34.647 -6.976 80.077 1.00 48.31 65 ARG B O 1
ATOM 2692 N N . GLU B 1 66 ? 36.613 -8.021 79.775 1.00 57.81 66 GLU B N 1
ATOM 2693 C CA . GLU B 1 66 ? 36.691 -7.633 78.363 1.00 56.65 66 GLU B CA 1
ATOM 2694 C C . GLU B 1 66 ? 35.525 -8.210 77.558 1.00 51.85 66 GLU B C 1
ATOM 2695 O O . GLU B 1 66 ? 34.812 -7.477 76.863 1.00 48.98 66 GLU B O 1
ATOM 2701 N N . ALA B 1 67 ? 35.321 -9.530 77.630 1.00 49.14 67 ALA B N 1
ATOM 2702 C CA . ALA B 1 67 ? 34.182 -10.137 76.946 1.00 47.66 67 ALA B CA 1
ATOM 2703 C C . ALA B 1 67 ? 32.862 -9.578 77.469 1.00 43.93 67 ALA B C 1
ATOM 2704 O O . ALA B 1 67 ? 31.937 -9.315 76.694 1.00 41.24 67 ALA B O 1
ATOM 2706 N N . LEU B 1 68 ? 32.762 -9.368 78.781 1.00 44.25 68 LEU B N 1
ATOM 2707 C CA . LEU B 1 68 ? 31.527 -8.834 79.351 1.00 43.74 68 LEU B CA 1
ATOM 2708 C C . LEU B 1 68 ? 31.238 -7.424 78.832 1.00 41.05 68 LEU B C 1
ATOM 2709 O O . LEU B 1 68 ? 30.080 -7.085 78.553 1.00 38.86 68 LEU B O 1
ATOM 2714 N N . ALA B 1 69 ? 32.282 -6.597 78.671 1.00 43.81 69 ALA B N 1
ATOM 2715 C CA . ALA B 1 69 ? 32.095 -5.232 78.170 1.00 40.82 69 ALA B CA 1
ATOM 2716 C C . ALA B 1 69 ? 31.618 -5.221 76.725 1.00 38.09 69 ALA B C 1
ATOM 2717 O O . ALA B 1 69 ? 30.719 -4.454 76.369 1.00 38.54 69 ALA B O 1
ATOM 2719 N N . ALA B 1 70 ? 32.224 -6.045 75.869 1.00 40.41 70 ALA B N 1
ATOM 2720 C CA . ALA B 1 70 ? 31.749 -6.137 74.493 1.00 39.24 70 ALA B CA 1
ATOM 2721 C C . ALA B 1 70 ? 30.268 -6.499 74.456 1.00 38.00 70 ALA B C 1
ATOM 2722 O O . ALA B 1 70 ? 29.488 -5.894 73.707 1.00 36.88 70 ALA B O 1
ATOM 2724 N N . LEU B 1 71 ? 29.853 -7.456 75.295 1.00 34.90 71 LEU B N 1
ATOM 2725 C CA . LEU B 1 71 ? 28.446 -7.829 75.329 1.00 35.16 71 LEU B CA 1
ATOM 2726 C C . LEU B 1 71 ? 27.596 -6.699 75.885 1.00 34.35 71 LEU B C 1
ATOM 2727 O O . LEU B 1 71 ? 26.499 -6.436 75.380 1.00 33.98 71 LEU B O 1
ATOM 2732 N N . GLY B 1 72 ? 28.084 -6.014 76.918 1.00 34.72 72 GLY B N 1
ATOM 2733 C CA . GLY B 1 72 ? 27.379 -4.839 77.397 1.00 35.85 72 GLY B CA 1
ATOM 2734 C C . GLY B 1 72 ? 27.238 -3.770 76.328 1.00 34.50 72 GLY B C 1
ATOM 2735 O O . GLY B 1 72 ? 26.174 -3.166 76.180 1.00 34.91 72 GLY B O 1
ATOM 2736 N N . LYS B 1 73 ? 28.300 -3.549 75.545 1.00 35.41 73 LYS B N 1
ATOM 2737 C CA . LYS B 1 73 ? 28.248 -2.548 74.478 1.00 37.82 73 LYS B CA 1
ATOM 2738 C C . LYS B 1 73 ? 27.208 -2.921 73.422 1.00 37.22 73 LYS B C 1
ATOM 2739 O O . LYS B 1 73 ? 26.404 -2.080 73.001 1.00 32.24 73 LYS B O 1
ATOM 2745 N N . ARG B 1 74 ? 27.198 -4.194 73.000 1.00 37.22 74 ARG B N 1
ATOM 2746 C CA . ARG B 1 74 ? 26.221 -4.653 72.018 1.00 35.22 74 ARG B CA 1
ATOM 2747 C C . ARG B 1 74 ? 24.794 -4.510 72.544 1.00 32.87 74 ARG B C 1
ATOM 2748 O O . ARG B 1 74 ? 23.894 -4.072 71.816 1.00 34.28 74 ARG B O 1
ATOM 2756 N N . LEU B 1 75 ? 24.560 -4.875 73.805 1.00 31.97 75 LEU B N 1
ATOM 2757 C CA . LEU B 1 75 ? 23.215 -4.735 74.369 1.00 32.06 75 LEU B CA 1
ATOM 2758 C C . LEU B 1 75 ? 22.790 -3.274 74.499 1.00 34.14 75 LEU B C 1
ATOM 2759 O O . LEU B 1 75 ? 21.598 -2.966 74.380 1.00 33.58 75 LEU B O 1
ATOM 2764 N N . ARG B 1 76 ? 23.735 -2.366 74.755 1.00 32.51 76 ARG B N 1
ATOM 2765 C CA . ARG B 1 76 ? 23.379 -0.948 74.796 1.00 36.56 76 ARG B CA 1
ATOM 2766 C C . ARG B 1 76 ? 22.800 -0.493 73.463 1.00 31.80 76 ARG B C 1
ATOM 2767 O O . ARG B 1 76 ? 21.789 0.216 73.429 1.00 31.49 76 ARG B O 1
ATOM 2775 N N . ARG B 1 77 ? 23.394 -0.932 72.350 1.00 35.57 77 ARG B N 1
ATOM 2776 C CA . ARG B 1 77 ? 22.808 -0.623 71.047 1.00 34.37 77 ARG B CA 1
ATOM 2777 C C . ARG B 1 77 ? 21.394 -1.186 70.919 1.00 34.87 77 ARG B C 1
ATOM 2778 O O . ARG B 1 77 ? 20.495 -0.508 70.401 1.00 36.39 77 ARG B O 1
ATOM 2786 N N . PHE B 1 78 ? 21.170 -2.419 71.392 1.00 32.91 78 PHE B N 1
ATOM 2787 C CA . PHE B 1 78 ? 19.833 -3.015 71.314 1.00 34.11 78 PHE B CA 1
ATOM 2788 C C . PHE B 1 78 ? 18.832 -2.256 72.182 1.00 33.55 78 PHE B C 1
ATOM 2789 O O . PHE B 1 78 ? 17.676 -2.062 71.782 1.00 34.20 78 PHE B O 1
ATOM 2797 N N . ILE B 1 79 ? 19.245 -1.849 73.387 1.00 32.47 79 ILE B N 1
ATOM 2798 C CA . ILE B 1 79 ? 18.387 -1.014 74.232 1.00 35.18 79 ILE B CA 1
ATOM 2799 C C . ILE B 1 79 ? 18.032 0.292 73.514 1.00 34.75 79 ILE B C 1
ATOM 2800 O O . ILE B 1 79 ? 16.865 0.708 73.491 1.00 31.80 79 ILE B O 1
ATOM 2805 N N . ASP B 1 80 ? 19.026 0.935 72.889 1.00 35.48 80 ASP B N 1
ATOM 2806 C CA . ASP B 1 80 ? 18.782 2.186 72.157 1.00 36.99 80 ASP B CA 1
ATOM 2807 C C . ASP B 1 80 ? 17.752 1.992 71.047 1.00 39.51 80 ASP B C 1
ATOM 2808 O O . ASP B 1 80 ? 16.830 2.797 70.901 1.00 39.29 80 ASP B O 1
ATOM 2813 N N . VAL B 1 81 ? 17.875 0.908 70.270 1.00 37.94 81 VAL B N 1
ATOM 2814 C CA . VAL B 1 81 ? 16.999 0.718 69.119 1.00 35.73 81 VAL B CA 1
ATOM 2815 C C . VAL B 1 81 ? 15.613 0.255 69.548 1.00 38.13 81 VAL B C 1
ATOM 2816 O O . VAL B 1 81 ? 14.601 0.726 69.021 1.00 37.67 81 VAL B O 1
ATOM 2820 N N . MET B 1 82 ? 15.530 -0.701 70.474 1.00 35.84 82 MET B N 1
ATOM 2821 C CA . MET B 1 82 ? 14.229 -1.288 70.770 1.00 37.01 82 MET B CA 1
ATOM 2822 C C . MET B 1 82 ? 13.506 -0.618 71.926 1.00 33.66 82 MET B C 1
ATOM 2823 O O . MET B 1 82 ? 12.285 -0.772 72.046 1.00 34.63 82 MET B O 1
ATOM 2828 N N . ARG B 1 83 ? 14.228 0.096 72.779 1.00 34.67 83 ARG B N 1
ATOM 2829 C CA . ARG B 1 83 ? 13.652 0.768 73.939 1.00 36.92 83 ARG B CA 1
ATOM 2830 C C . ARG B 1 83 ? 12.775 -0.151 74.790 1.00 35.67 83 ARG B C 1
ATOM 2831 O O . ARG B 1 83 ? 11.567 0.102 74.948 1.00 36.39 83 ARG B O 1
ATOM 2839 N N . PRO B 1 84 ? 13.342 -1.216 75.363 1.00 34.06 84 PRO B N 1
ATOM 2840 C CA . PRO B 1 84 ? 12.545 -2.159 76.171 1.00 33.78 84 PRO B CA 1
ATOM 2841 C C . PRO B 1 84 ? 11.927 -1.514 77.407 1.00 33.78 84 PRO B C 1
ATOM 2842 O O . PRO B 1 84 ? 12.509 -0.614 78.020 1.00 31.58 84 PRO B O 1
ATOM 2846 N N . VAL B 1 85 ? 10.750 -2.024 77.795 1.00 33.37 85 VAL B N 1
ATOM 2847 C CA . VAL B 1 85 ? 10.121 -1.621 79.057 1.00 31.50 85 VAL B CA 1
ATOM 2848 C C . VAL B 1 85 ? 11.098 -1.764 80.220 1.00 32.16 85 VAL B C 1
ATOM 2849 O O . VAL B 1 85 ? 11.213 -0.878 81.069 1.00 30.61 85 VAL B O 1
ATOM 2853 N N . TYR B 1 86 ? 11.819 -2.882 80.278 1.00 28.69 86 TYR B N 1
ATOM 2854 C CA . TYR B 1 86 ? 12.815 -3.075 81.319 1.00 26.61 86 TYR B CA 1
ATOM 2855 C C . TYR B 1 86 ? 13.913 -3.980 80.782 1.00 28.29 86 TYR B C 1
ATOM 2856 O O . TYR B 1 86 ? 13.767 -4.619 79.741 1.00 28.26 86 TYR B O 1
ATOM 2865 N N . VAL B 1 87 ? 15.021 -4.018 81.512 1.00 28.63 87 VAL B N 1
ATOM 2866 C CA . VAL B 1 87 ? 16.148 -4.899 81.244 1.00 27.72 87 VAL B CA 1
ATOM 2867 C C . VAL B 1 87 ? 16.404 -5.672 82.526 1.00 29.31 87 VAL B C 1
ATOM 2868 O O . VAL B 1 87 ? 16.511 -5.063 83.600 1.00 29.47 87 VAL B O 1
ATOM 2872 N N . SER B 1 88 ? 16.486 -7.008 82.418 1.00 27.14 88 SER B N 1
ATOM 2873 C CA . SER B 1 88 ? 16.629 -7.886 83.570 1.00 25.41 88 SER B CA 1
ATOM 2874 C C . SER B 1 88 ? 17.707 -8.935 83.329 1.00 27.25 88 SER B C 1
ATOM 2875 O O . SER B 1 88 ? 18.010 -9.282 82.187 1.00 27.23 88 SER B O 1
ATOM 2878 N N . ASP B 1 89 ? 18.284 -9.425 84.423 1.00 26.23 89 ASP B N 1
ATOM 2879 C CA . ASP B 1 89 ? 19.300 -10.490 84.405 1.00 27.43 89 ASP B CA 1
ATOM 2880 C C . ASP B 1 89 ? 19.092 -11.349 85.654 1.00 27.39 89 ASP B C 1
ATOM 2881 O O . ASP B 1 89 ? 18.059 -11.240 86.326 1.00 26.79 89 ASP B O 1
ATOM 2886 N N . HIS B 1 90 ? 20.099 -12.156 86.001 1.00 25.62 90 HIS B N 1
ATOM 2887 C CA . HIS B 1 90 ? 19.965 -13.205 87.006 1.00 25.33 90 HIS B CA 1
ATOM 2888 C C . HIS B 1 90 ? 21.074 -13.112 88.034 1.00 24.03 90 HIS B C 1
ATOM 2889 O O . HIS B 1 90 ? 22.119 -12.510 87.802 1.00 22.88 90 HIS B O 1
ATOM 2896 N N . ILE B 1 91 ? 20.866 -13.790 89.154 1.00 26.87 91 ILE B N 1
ATOM 2897 C CA . ILE B 1 91 ? 21.926 -14.017 90.130 1.00 29.06 91 ILE B CA 1
ATOM 2898 C C . ILE B 1 91 ? 22.128 -15.526 90.223 1.00 27.59 91 ILE B C 1
ATOM 2899 O O . ILE B 1 91 ? 21.471 -16.220 91.006 1.00 30.39 91 ILE B O 1
ATOM 2904 N N . LEU B 1 92 ? 23.066 -16.037 89.438 1.00 28.43 92 LEU B N 1
ATOM 2905 C CA . LEU B 1 92 ? 23.222 -17.470 89.235 1.00 31.16 92 LEU B CA 1
ATOM 2906 C C . LEU B 1 92 ? 24.692 -17.858 89.325 1.00 31.54 92 LEU B C 1
ATOM 2907 O O . LEU B 1 92 ? 25.581 -17.067 89.003 1.00 31.89 92 LEU B O 1
ATOM 2912 N N . TYR B 1 93 ? 24.942 -19.086 89.755 1.00 29.07 93 TYR B N 1
ATOM 2913 C CA . TYR B 1 93 ? 26.284 -19.652 89.775 1.00 30.87 93 TYR B CA 1
ATOM 2914 C C . TYR B 1 93 ? 26.430 -20.609 88.586 1.00 30.00 93 TYR B C 1
ATOM 2915 O O . TYR B 1 93 ? 25.710 -21.614 88.506 1.00 30.04 93 TYR B O 1
ATOM 2924 N N . PHE B 1 94 ? 27.356 -20.308 87.671 1.00 29.15 94 PHE B N 1
ATOM 2925 C CA . PHE B 1 94 ? 27.463 -21.041 86.407 1.00 30.24 94 PHE B CA 1
ATOM 2926 C C . PHE B 1 94 ? 28.619 -22.032 86.356 1.00 33.02 94 PHE B C 1
ATOM 2927 O O . PHE B 1 94 ? 28.523 -23.044 85.647 1.00 30.01 94 PHE B O 1
ATOM 2935 N N . THR B 1 95 ? 29.721 -21.752 87.044 1.00 32.94 95 THR B N 1
ATOM 2936 C CA . THR B 1 95 ? 30.960 -22.486 86.836 1.00 35.91 95 THR B CA 1
ATOM 2937 C C . THR B 1 95 ? 31.618 -22.729 88.179 1.00 36.51 95 THR B C 1
ATOM 2938 O O . THR B 1 95 ? 31.824 -21.784 88.944 1.00 33.55 95 THR B O 1
ATOM 2942 N N . HIS B 1 96 ? 31.931 -23.985 88.473 1.00 35.77 96 HIS B N 1
ATOM 2943 C CA . HIS B 1 96 ? 32.682 -24.316 89.675 1.00 37.58 96 HIS B CA 1
ATOM 2944 C C . HIS B 1 96 ? 34.076 -24.751 89.256 1.00 39.09 96 HIS B C 1
ATOM 2945 O O . HIS B 1 96 ? 34.232 -25.794 88.617 1.00 40.70 96 HIS B O 1
ATOM 2952 N N . ASN B 1 97 ? 35.075 -23.941 89.614 1.00 40.28 97 ASN B N 1
ATOM 2953 C CA . ASN B 1 97 ? 36.482 -24.247 89.376 1.00 39.92 97 ASN B CA 1
ATOM 2954 C C . ASN B 1 97 ? 36.709 -24.640 87.921 1.00 41.30 97 ASN B C 1
ATOM 2955 O O . ASN B 1 97 ? 37.352 -25.648 87.613 1.00 39.70 97 ASN B O 1
ATOM 2960 N N . GLY B 1 98 ? 36.142 -23.841 87.017 1.00 39.19 98 GLY B N 1
ATOM 2961 C CA . GLY B 1 98 ? 36.271 -24.082 85.593 1.00 38.80 98 GLY B CA 1
ATOM 2962 C C . GLY B 1 98 ? 35.285 -25.065 84.986 1.00 39.50 98 GLY B C 1
ATOM 2963 O O . GLY B 1 98 ? 35.243 -25.183 83.753 1.00 39.22 98 GLY B O 1
ATOM 2964 N N . ARG B 1 99 ? 34.482 -25.764 85.793 1.00 38.36 99 ARG B N 1
ATOM 2965 C CA . ARG B 1 99 ? 33.556 -26.784 85.301 1.00 35.38 99 ARG B CA 1
ATOM 2966 C C . ARG B 1 99 ? 32.147 -26.205 85.217 1.00 35.62 99 ARG B C 1
ATOM 2967 O O . ARG B 1 99 ? 31.579 -25.793 86.232 1.00 36.90 99 ARG B O 1
ATOM 2975 N N . SER B 1 100 ? 31.578 -26.200 84.015 1.00 35.02 100 SER B N 1
ATOM 2976 C CA . SER B 1 100 ? 30.260 -25.620 83.808 1.00 33.04 100 SER B CA 1
ATOM 2977 C C . SER B 1 100 ? 29.175 -26.471 84.457 1.00 33.17 100 SER B C 1
ATOM 2978 O O . SER B 1 100 ? 29.151 -27.697 84.295 1.00 32.31 100 SER B O 1
ATOM 2981 N N . LEU B 1 101 ? 28.268 -25.813 85.177 1.00 29.29 101 LEU B N 1
ATOM 2982 C CA . LEU B 1 101 ? 27.080 -26.465 85.714 1.00 31.35 101 LEU B CA 1
ATOM 2983 C C . LEU B 1 101 ? 26.004 -26.581 84.639 1.00 32.45 101 LEU B C 1
ATOM 2984 O O . LEU B 1 101 ? 25.802 -25.660 83.844 1.00 34.38 101 LEU B O 1
ATOM 2989 N N . PHE B 1 102 ? 25.312 -27.723 84.608 1.00 31.53 102 PHE B N 1
ATOM 2990 C CA . PHE B 1 102 ? 24.207 -27.905 83.671 1.00 30.89 102 PHE B CA 1
ATOM 2991 C C . PHE B 1 102 ? 22.855 -27.721 84.329 1.00 29.92 102 PHE B C 1
ATOM 2992 O O . PHE B 1 102 ? 21.875 -27.465 83.630 1.00 35.19 102 PHE B O 1
ATOM 3000 N N . HIS B 1 103 ? 22.776 -27.886 85.640 1.00 31.61 103 HIS B N 1
ATOM 3001 C CA . HIS B 1 103 ? 21.690 -27.357 86.453 1.00 31.31 103 HIS B CA 1
ATOM 3002 C C . HIS B 1 103 ? 22.292 -26.266 87.330 1.00 30.44 103 HIS B C 1
ATOM 3003 O O . HIS B 1 103 ? 23.152 -26.544 88.173 1.00 30.52 103 HIS B O 1
ATOM 3010 N N . LEU B 1 104 ? 21.852 -25.034 87.123 1.00 31.24 104 LEU B N 1
ATOM 3011 C CA . LEU B 1 104 ? 22.599 -23.872 87.599 1.00 28.94 104 LEU B CA 1
ATOM 3012 C C . LEU B 1 104 ? 22.449 -23.682 89.105 1.00 28.39 104 LEU B C 1
ATOM 3013 O O . LEU B 1 104 ? 21.430 -24.041 89.709 1.00 30.14 104 LEU B O 1
ATOM 3018 N N . GLY B 1 105 ? 23.495 -23.120 89.719 1.00 27.57 105 GLY B N 1
ATOM 3019 C CA . GLY B 1 105 ? 23.583 -23.075 91.162 1.00 25.91 105 GLY B CA 1
ATOM 3020 C C . GLY B 1 105 ? 22.996 -21.800 91.742 1.00 30.73 105 GLY B C 1
ATOM 3021 O O . GLY B 1 105 ? 23.023 -20.742 91.112 1.00 25.48 105 GLY B O 1
ATOM 3022 N N . GLU B 1 106 ? 22.438 -21.929 92.950 1.00 28.25 106 GLU B N 1
ATOM 3023 C CA . GLU B 1 106 ? 22.024 -20.774 93.734 1.00 31.23 106 GLU B CA 1
ATOM 3024 C C . GLU B 1 106 ? 23.264 -20.173 94.392 1.00 32.98 106 GLU B C 1
ATOM 3025 O O . GLU B 1 106 ? 24.084 -20.898 94.960 1.00 33.56 106 GLU B O 1
ATOM 3031 N N . ILE B 1 107 ? 23.440 -18.857 94.283 1.00 32.92 107 ILE B N 1
ATOM 3032 C CA . ILE B 1 107 ? 24.634 -18.279 94.889 1.00 35.33 107 ILE B CA 1
ATOM 3033 C C . ILE B 1 107 ? 24.517 -18.321 96.410 1.00 35.03 107 ILE B C 1
ATOM 3034 O O . ILE B 1 107 ? 23.418 -18.343 96.989 1.00 35.63 107 ILE B O 1
ATOM 3039 N N . ASP B 1 108 ? 25.671 -18.371 97.061 1.00 33.27 108 ASP B N 1
ATOM 3040 C CA . ASP B 1 108 ? 25.764 -18.178 98.495 1.00 35.81 108 ASP B CA 1
ATOM 3041 C C . ASP B 1 108 ? 25.453 -16.712 98.819 1.00 39.20 108 ASP B C 1
ATOM 3042 O O . ASP B 1 108 ? 26.223 -15.823 98.449 1.00 35.79 108 ASP B O 1
ATOM 3047 N N . TYR B 1 109 ? 24.322 -16.455 99.493 1.00 36.62 109 TYR B N 1
ATOM 3048 C CA . TYR B 1 109 ? 23.948 -15.092 99.865 1.00 37.48 109 TYR B CA 1
ATOM 3049 C C . TYR B 1 109 ? 24.879 -14.495 100.918 1.00 40.35 109 TYR B C 1
ATOM 3050 O O . TYR B 1 109 ? 24.854 -13.277 101.128 1.00 35.93 109 TYR B O 1
ATOM 3059 N N . GLY B 1 110 ? 25.712 -15.310 101.571 1.00 39.34 110 GLY B N 1
ATOM 3060 C CA . GLY B 1 110 ? 26.775 -14.735 102.374 1.00 39.71 110 GLY B CA 1
ATOM 3061 C C . GLY B 1 110 ? 27.770 -13.911 101.573 1.00 39.72 110 GLY B C 1
ATOM 3062 O O . GLY B 1 110 ? 28.483 -13.091 102.153 1.00 43.38 110 GLY B O 1
ATOM 3063 N N . GLU B 1 111 ? 27.835 -14.109 100.253 1.00 39.58 111 GLU B N 1
ATOM 3064 C CA . GLU B 1 111 ? 28.814 -13.440 99.391 1.00 42.36 111 GLU B CA 1
ATOM 3065 C C . GLU B 1 111 ? 28.323 -12.082 98.877 1.00 38.29 111 GLU B C 1
ATOM 3066 O O . GLU B 1 111 ? 28.580 -11.715 97.725 1.00 35.36 111 GLU B O 1
ATOM 3072 N N . TYR B 1 112 ? 27.635 -11.319 99.733 1.00 38.16 112 TYR B N 1
ATOM 3073 C CA . TYR B 1 112 ? 27.012 -10.060 99.323 1.00 40.10 112 TYR B CA 1
ATOM 3074 C C . TYR B 1 112 ? 27.998 -9.111 98.644 1.00 38.39 112 TYR B C 1
ATOM 3075 O O . TYR B 1 112 ? 27.684 -8.518 97.604 1.00 38.68 112 TYR B O 1
ATOM 3084 N N . ASP B 1 113 ? 29.178 -8.919 99.246 1.00 39.14 113 ASP B N 1
ATOM 3085 C CA . ASP B 1 113 ? 30.115 -7.914 98.743 1.00 40.73 113 ASP B CA 1
ATOM 3086 C C . ASP B 1 113 ? 30.563 -8.242 97.323 1.00 39.41 113 ASP B C 1
ATOM 3087 O O . ASP B 1 113 ? 30.587 -7.363 96.450 1.00 38.02 113 ASP B O 1
ATOM 3092 N N . HIS B 1 114 ? 30.910 -9.509 97.070 1.00 38.95 114 HIS B N 1
ATOM 3093 C CA . HIS B 1 114 ? 31.215 -9.938 95.707 1.00 37.31 114 HIS B CA 1
ATOM 3094 C C . HIS B 1 114 ? 30.063 -9.615 94.758 1.00 36.57 114 HIS B C 1
ATOM 3095 O O . HIS B 1 114 ? 30.262 -8.986 93.712 1.00 35.68 114 HIS B O 1
ATOM 3102 N N . VAL B 1 115 ? 28.837 -9.996 95.126 1.00 36.29 115 VAL B N 1
ATOM 3103 C CA . VAL B 1 115 ? 27.710 -9.774 94.222 1.00 36.25 115 VAL B CA 1
ATOM 3104 C C . VAL B 1 115 ? 27.431 -8.283 94.036 1.00 35.42 115 VAL B C 1
ATOM 3105 O O . VAL B 1 115 ? 27.125 -7.840 92.924 1.00 32.89 115 VAL B O 1
ATOM 3109 N N . ARG B 1 116 ? 27.509 -7.487 95.113 1.00 35.67 116 ARG B N 1
ATOM 3110 C CA . ARG B 1 116 ? 27.206 -6.058 94.999 1.00 36.50 116 ARG B CA 1
ATOM 3111 C C . ARG B 1 116 ? 28.128 -5.385 93.987 1.00 34.38 116 ARG B C 1
ATOM 3112 O O . ARG B 1 116 ? 27.672 -4.670 93.093 1.00 35.65 116 ARG B O 1
ATOM 3120 N N . SER B 1 117 ? 29.428 -5.651 94.088 1.00 36.52 117 SER B N 1
ATOM 3121 C CA . SER B 1 117 ? 30.402 -5.065 93.169 1.00 38.53 117 SER B CA 1
ATOM 3122 C C . SER B 1 117 ? 30.175 -5.515 91.722 1.00 38.42 117 SER B C 1
ATOM 3123 O O . SER B 1 117 ? 30.218 -4.696 90.794 1.00 35.09 117 SER B O 1
ATOM 3126 N N . LYS B 1 118 ? 29.926 -6.812 91.505 1.00 35.07 118 LYS B N 1
ATOM 3127 C CA . LYS B 1 118 ? 29.672 -7.271 90.143 1.00 34.13 118 LYS B CA 1
ATOM 3128 C C . LYS B 1 118 ? 28.365 -6.711 89.597 1.00 31.59 118 LYS B C 1
ATOM 3129 O O . LYS B 1 118 ? 28.259 -6.458 88.396 1.00 29.67 118 LYS B O 1
ATOM 3135 N N . VAL B 1 119 ? 27.352 -6.530 90.451 1.00 32.79 119 VAL B N 1
ATOM 3136 C CA . VAL B 1 119 ? 26.074 -6.002 89.973 1.00 33.48 119 VAL B CA 1
ATOM 3137 C C . VAL B 1 119 ? 26.222 -4.535 89.564 1.00 33.07 119 VAL B C 1
ATOM 3138 O O . VAL B 1 119 ? 25.689 -4.109 88.538 1.00 32.65 119 VAL B O 1
ATOM 3142 N N . GLU B 1 120 ? 26.953 -3.749 90.354 1.00 33.39 120 GLU B N 1
ATOM 3143 C CA . GLU B 1 120 ? 27.155 -2.338 90.037 1.00 38.22 120 GLU B CA 1
ATOM 3144 C C . GLU B 1 120 ? 27.855 -2.187 88.695 1.00 35.03 120 GLU B C 1
ATOM 3145 O O . GLU B 1 120 ? 27.430 -1.400 87.844 1.00 36.61 120 GLU B O 1
ATOM 3151 N N . GLN B 1 121 ? 28.902 -2.985 88.469 1.00 35.21 121 GLN B N 1
ATOM 3152 C CA . GLN B 1 121 ? 29.631 -2.944 87.205 1.00 34.40 121 GLN B CA 1
ATOM 3153 C C . GLN B 1 121 ? 28.735 -3.284 86.016 1.00 37.39 121 GLN B C 1
ATOM 3154 O O . GLN B 1 121 ? 28.762 -2.584 84.992 1.00 35.28 121 GLN B O 1
ATOM 3160 N N . TRP B 1 122 ? 27.917 -4.344 86.135 1.00 33.19 122 TRP B N 1
ATOM 3161 C CA . TRP B 1 122 ? 27.088 -4.769 85.009 1.00 32.35 122 TRP B CA 1
ATOM 3162 C C . TRP B 1 122 ? 25.962 -3.782 84.736 1.00 32.65 122 TRP B C 1
ATOM 3163 O O . TRP B 1 122 ? 25.673 -3.480 83.573 1.00 32.65 122 TRP B O 1
ATOM 3174 N N . GLN B 1 123 ? 25.299 -3.287 85.789 1.00 33.57 123 GLN B N 1
ATOM 3175 C CA . GLN B 1 123 ? 24.271 -2.257 85.607 1.00 35.57 123 GLN B CA 1
ATOM 3176 C C . GLN B 1 123 ? 24.851 -1.003 84.954 1.00 34.00 123 GLN B C 1
ATOM 3177 O O . GLN B 1 123 ? 24.200 -0.372 84.110 1.00 32.12 123 GLN B O 1
ATOM 3183 N N . ASP B 1 124 ? 26.074 -0.633 85.344 1.00 35.08 124 ASP B N 1
ATOM 3184 C CA . ASP B 1 124 ? 26.753 0.517 84.746 1.00 35.18 124 ASP B CA 1
ATOM 3185 C C . ASP B 1 124 ? 27.005 0.284 83.265 1.00 35.05 124 ASP B C 1
ATOM 3186 O O . ASP B 1 124 ? 26.751 1.160 82.434 1.00 33.95 124 ASP B O 1
ATOM 3191 N N . MET B 1 125 ? 27.474 -0.920 82.919 1.00 36.89 125 MET B N 1
ATOM 3192 C CA . MET B 1 125 ? 27.724 -1.272 81.525 1.00 33.73 125 MET B CA 1
ATOM 3193 C C . MET B 1 125 ? 26.463 -1.181 80.677 1.00 34.23 125 MET B C 1
ATOM 3194 O O . MET B 1 125 ? 26.535 -0.798 79.505 1.00 39.66 125 MET B O 1
ATOM 3199 N N . LEU B 1 126 ? 25.307 -1.525 81.236 1.00 33.73 126 LEU B N 1
ATOM 3200 C CA . LEU B 1 126 ? 24.073 -1.503 80.459 1.00 34.34 126 LEU B CA 1
ATOM 3201 C C . LEU B 1 126 ? 23.464 -0.108 80.347 1.00 33.71 126 LEU B C 1
ATOM 3202 O O . LEU B 1 126 ? 22.561 0.093 79.527 1.00 32.25 126 LEU B O 1
ATOM 3207 N N . GLY B 1 127 ? 23.922 0.852 81.149 1.00 36.34 127 GLY B N 1
ATOM 3208 C CA . GLY B 1 127 ? 23.436 2.216 81.021 1.00 34.52 127 GLY B CA 1
ATOM 3209 C C . GLY B 1 127 ? 21.969 2.420 81.324 1.00 35.48 127 GLY B C 1
ATOM 3210 O O . GLY B 1 127 ? 21.417 3.455 80.956 1.00 34.90 127 GLY B O 1
ATOM 3211 N N . THR B 1 128 ? 21.296 1.456 81.953 1.00 36.66 128 THR B N 1
ATOM 3212 C CA . THR B 1 128 ? 19.926 1.673 82.402 1.00 33.06 128 THR B CA 1
ATOM 3213 C C . THR B 1 128 ? 19.736 0.919 83.706 1.00 32.41 128 THR B C 1
ATOM 3214 O O . THR B 1 128 ? 20.633 0.204 84.170 1.00 34.23 128 THR B O 1
ATOM 3218 N N . ARG B 1 129 ? 18.567 1.085 84.309 1.00 29.39 129 ARG B N 1
ATOM 3219 C CA . ARG B 1 129 ? 18.263 0.343 85.520 1.00 31.86 129 ARG B CA 1
ATOM 3220 C C . ARG B 1 129 ? 18.162 -1.155 85.232 1.00 31.27 129 ARG B C 1
ATOM 3221 O O . ARG B 1 129 ? 17.469 -1.572 84.301 1.00 30.34 129 ARG B O 1
ATOM 3229 N N . LEU B 1 130 ? 18.830 -1.961 86.055 1.00 31.34 130 LEU B N 1
ATOM 3230 C CA . LEU B 1 130 ? 18.819 -3.414 85.926 1.00 30.58 130 LEU B CA 1
ATOM 3231 C C . LEU B 1 130 ? 17.877 -4.026 86.953 1.00 28.84 130 LEU B C 1
ATOM 3232 O O . LEU B 1 130 ? 17.822 -3.572 88.098 1.00 31.10 130 LEU B O 1
ATOM 3237 N N . TYR B 1 131 ? 17.120 -5.039 86.531 1.00 27.40 131 TYR B N 1
ATOM 3238 C CA . TYR B 1 131 ? 16.270 -5.833 87.409 1.00 27.52 131 TYR B CA 1
ATOM 3239 C C . TYR B 1 131 ? 16.849 -7.242 87.518 1.00 28.90 131 TYR B C 1
ATOM 3240 O O . TYR B 1 131 ? 17.266 -7.825 86.512 1.00 26.84 131 TYR B O 1
ATOM 3249 N N . LEU B 1 132 ? 16.875 -7.786 88.735 1.00 26.02 132 LEU B N 1
ATOM 3250 C CA . LEU B 1 132 ? 17.487 -9.078 89.004 1.00 27.56 132 LEU B CA 1
ATOM 3251 C C . LEU B 1 132 ? 16.452 -10.067 89.532 1.00 27.59 132 LEU B C 1
ATOM 3252 O O . LEU B 1 132 ? 15.617 -9.723 90.374 1.00 26.47 132 LEU B O 1
ATOM 3257 N N . GLU B 1 133 ? 16.520 -11.302 89.040 1.00 26.82 133 GLU B N 1
ATOM 3258 C CA . GLU B 1 133 ? 15.491 -12.306 89.282 1.00 25.90 133 GLU B CA 1
ATOM 3259 C C . GLU B 1 133 ? 15.868 -13.194 90.458 1.00 24.93 133 GLU B C 1
ATOM 3260 O O . GLU B 1 133 ? 17.044 -13.495 90.658 1.00 25.98 133 GLU B O 1
ATOM 3266 N N . ASN B 1 134 ? 14.870 -13.573 91.256 1.00 23.95 134 ASN B N 1
ATOM 3267 C CA . ASN B 1 134 ? 15.072 -14.513 92.344 1.00 25.44 134 ASN B CA 1
ATOM 3268 C C . ASN B 1 134 ? 15.231 -15.936 91.812 1.00 27.94 134 ASN B C 1
ATOM 3269 O O . ASN B 1 134 ? 14.717 -16.286 90.748 1.00 27.09 134 ASN B O 1
ATOM 3274 N N . TYR B 1 135 ? 15.948 -16.758 92.573 1.00 28.41 135 TYR B N 1
ATOM 3275 C CA . TYR B 1 135 ? 16.259 -18.141 92.219 1.00 27.81 135 TYR B CA 1
ATOM 3276 C C . TYR B 1 135 ? 15.193 -19.087 92.775 1.00 28.55 135 TYR B C 1
ATOM 3277 O O . TYR B 1 135 ? 14.657 -18.843 93.857 1.00 28.60 135 TYR B O 1
ATOM 3286 N N . PRO B 1 136 ? 14.840 -20.166 92.043 1.00 27.54 136 PRO B N 1
ATOM 3287 C CA . PRO B 1 136 ? 13.886 -21.169 92.565 1.00 29.78 136 PRO B CA 1
ATOM 3288 C C . PRO B 1 136 ? 14.559 -22.145 93.529 1.00 30.14 136 PRO B C 1
ATOM 3289 O O . PRO B 1 136 ? 14.831 -23.292 93.206 1.00 30.51 136 PRO B O 1
ATOM 3293 N N . SER B 1 137 ? 14.806 -21.664 94.746 1.00 26.27 137 SER B N 1
ATOM 3294 C CA . SER B 1 137 ? 15.676 -22.344 95.701 1.00 28.83 137 SER B CA 1
ATOM 3295 C C . SER B 1 137 ? 15.261 -23.789 95.971 1.00 31.67 137 SER B C 1
ATOM 3296 O O . SER B 1 137 ? 14.079 -24.107 96.145 1.00 29.54 137 SER B O 1
ATOM 3299 N N . ILE B 1 138 ? 16.258 -24.662 96.035 1.00 33.30 138 ILE B N 1
ATOM 3300 C CA . ILE B 1 138 ? 16.085 -26.026 96.519 1.00 29.44 138 ILE B CA 1
ATOM 3301 C C . ILE B 1 138 ? 16.663 -26.181 97.913 1.00 32.22 138 ILE B C 1
ATOM 3302 O O . ILE B 1 138 ? 16.005 -26.703 98.813 1.00 33.90 138 ILE B O 1
ATOM 3307 N N . MET B 1 139 ? 17.877 -25.675 98.124 1.00 33.21 139 MET B N 1
ATOM 3308 C CA . MET B 1 139 ? 18.511 -25.697 99.432 1.00 31.66 139 MET B CA 1
ATOM 3309 C C . MET B 1 139 ? 18.116 -24.454 100.227 1.00 32.31 139 MET B C 1
ATOM 3310 O O . MET B 1 139 ? 17.401 -23.582 99.741 1.00 32.44 139 MET B O 1
ATOM 3315 N N . ASP B 1 140 ? 18.589 -24.374 101.473 1.00 31.85 140 ASP B N 1
ATOM 3316 C CA . ASP B 1 140 ? 18.026 -23.460 102.455 1.00 35.84 140 ASP B CA 1
ATOM 3317 C C . ASP B 1 140 ? 18.472 -22.009 102.265 1.00 36.25 140 ASP B C 1
ATOM 3318 O O . ASP B 1 140 ? 18.175 -21.195 103.132 1.00 37.73 140 ASP B O 1
ATOM 3323 N N . GLY B 1 141 ? 19.164 -21.672 101.170 1.00 35.59 141 GLY B N 1
ATOM 3324 C CA . GLY B 1 141 ? 19.379 -20.277 100.846 1.00 36.14 141 GLY B CA 1
ATOM 3325 C C . GLY B 1 141 ? 18.094 -19.491 100.718 1.00 36.61 141 GLY B C 1
ATOM 3326 O O . GLY B 1 141 ? 18.110 -18.276 100.887 1.00 37.03 141 GLY B O 1
ATOM 3327 N N . ALA B 1 142 ? 16.971 -20.173 100.458 1.00 36.68 142 ALA B N 1
ATOM 3328 C CA . ALA B 1 142 ? 15.684 -19.502 100.309 1.00 33.80 142 ALA B CA 1
ATOM 3329 C C . ALA B 1 142 ? 15.360 -18.588 101.477 1.00 35.19 142 ALA B C 1
ATOM 3330 O O . ALA B 1 142 ? 14.612 -17.618 101.304 1.00 32.99 142 ALA B O 1
ATOM 3332 N N . TRP B 1 143 ? 15.863 -18.910 102.682 1.00 34.14 143 TRP B N 1
ATOM 3333 C CA . TRP B 1 143 ? 15.538 -18.131 103.874 1.00 35.64 143 TRP B CA 1
ATOM 3334 C C . TRP B 1 143 ? 16.288 -16.806 103.916 1.00 35.58 143 TRP B C 1
ATOM 3335 O O . TRP B 1 143 ? 15.837 -15.867 104.584 1.00 34.83 143 TRP B O 1
ATOM 3346 N N . ASP B 1 144 ? 17.443 -16.738 103.252 1.00 33.97 144 ASP B N 1
ATOM 3347 C CA . ASP B 1 144 ? 18.268 -15.541 103.197 1.00 35.83 144 ASP B CA 1
ATOM 3348 C C . ASP B 1 144 ? 17.966 -14.665 101.990 1.00 36.04 144 ASP B C 1
ATOM 3349 O O . ASP B 1 144 ? 18.337 -13.489 101.993 1.00 36.21 144 ASP B O 1
ATOM 3354 N N . ALA B 1 145 ? 17.339 -15.215 100.952 1.00 32.45 145 ALA B N 1
ATOM 3355 C CA . ALA B 1 145 ? 17.217 -14.479 99.697 1.00 33.95 145 ALA B CA 1
ATOM 3356 C C . ALA B 1 145 ? 16.399 -13.202 99.821 1.00 32.17 145 ALA B C 1
ATOM 3357 O O . ALA B 1 145 ? 16.863 -12.163 99.331 1.00 31.27 145 ALA B O 1
ATOM 3359 N N . PRO B 1 146 ? 15.191 -13.199 100.399 1.00 33.23 146 PRO B N 1
ATOM 3360 C CA . PRO B 1 146 ? 14.429 -11.938 100.451 1.00 34.09 146 PRO B CA 1
ATOM 3361 C C . PRO B 1 146 ? 15.215 -10.767 101.034 1.00 36.03 146 PRO B C 1
ATOM 3362 O O . PRO B 1 146 ? 15.227 -9.680 100.440 1.00 31.85 146 PRO B O 1
ATOM 3366 N N . SER B 1 147 ? 15.900 -10.950 102.164 1.00 34.80 147 SER B N 1
ATOM 3367 C CA . SER B 1 147 ? 16.587 -9.783 102.719 1.00 37.73 147 SER B CA 1
ATOM 3368 C C . SER B 1 147 ? 17.874 -9.456 101.959 1.00 35.99 147 SER B C 1
ATOM 3369 O O . SER B 1 147 ? 18.317 -8.301 101.984 1.00 35.72 147 SER B O 1
ATOM 3372 N N . PHE B 1 148 ? 18.437 -10.430 101.235 1.00 33.02 148 PHE B N 1
ATOM 3373 C CA . PHE B 1 148 ? 19.579 -10.182 100.354 1.00 32.57 148 PHE B CA 1
ATOM 3374 C C . PHE B 1 148 ? 19.185 -9.291 99.184 1.00 34.42 148 PHE B C 1
ATOM 3375 O O . PHE B 1 148 ? 19.899 -8.336 98.858 1.00 34.15 148 PHE B O 1
ATOM 3383 N N . TYR B 1 149 ? 18.060 -9.602 98.520 1.00 32.07 149 TYR B N 1
ATOM 3384 C CA . TYR B 1 149 ? 17.601 -8.772 97.406 1.00 32.03 149 TYR B CA 1
ATOM 3385 C C . TYR B 1 149 ? 17.183 -7.370 97.878 1.00 33.02 149 TYR B C 1
ATOM 3386 O O . TYR B 1 149 ? 17.465 -6.383 97.194 1.00 30.51 149 TYR B O 1
ATOM 3395 N N . GLU B 1 150 ? 16.506 -7.260 99.029 1.00 32.05 150 GLU B N 1
ATOM 3396 C CA . GLU B 1 150 ? 16.194 -5.939 99.585 1.00 37.21 150 GLU B CA 1
ATOM 3397 C C . GLU B 1 150 ? 17.459 -5.106 99.773 1.00 34.51 150 GLU B C 1
ATOM 3398 O O . GLU B 1 150 ? 17.514 -3.940 99.372 1.00 35.40 150 GLU B O 1
ATOM 3404 N N . ARG B 1 151 ? 18.492 -5.705 100.375 1.00 35.81 151 ARG B N 1
ATOM 3405 C CA . ARG B 1 151 ? 19.756 -5.011 100.589 1.00 36.32 151 ARG B CA 1
ATOM 3406 C C . ARG B 1 151 ? 20.408 -4.619 99.273 1.00 37.84 151 ARG B C 1
ATOM 3407 O O . ARG B 1 151 ? 20.821 -3.468 99.097 1.00 33.53 151 ARG B O 1
ATOM 3415 N N . LEU B 1 152 ? 20.540 -5.579 98.348 1.00 34.77 152 LEU B N 1
ATOM 3416 C CA . LEU B 1 152 ? 21.123 -5.291 97.040 1.00 33.34 152 LEU B CA 1
ATOM 3417 C C . LEU B 1 152 ? 20.375 -4.161 96.337 1.00 33.16 152 LEU B C 1
ATOM 3418 O O . LEU B 1 152 ? 20.984 -3.290 95.711 1.00 32.87 152 LEU B O 1
ATOM 3423 N N . SER B 1 153 ? 19.051 -4.171 96.419 1.00 30.86 153 SER B N 1
ATOM 3424 C CA . SER B 1 153 ? 18.242 -3.158 95.760 1.00 33.51 153 SER B CA 1
ATOM 3425 C C . SER B 1 153 ? 18.455 -1.781 96.392 1.00 34.82 153 SER B C 1
ATOM 3426 O O . SER B 1 153 ? 18.652 -0.789 95.685 1.00 32.39 153 SER B O 1
ATOM 3429 N N . ARG B 1 154 ? 18.406 -1.714 97.726 1.00 42.58 154 ARG B N 1
ATOM 3430 C CA . ARG B 1 154 ? 18.739 -0.505 98.481 1.00 40.24 154 ARG B CA 1
ATOM 3431 C C . ARG B 1 154 ? 20.074 0.079 98.021 1.00 41.38 154 ARG B C 1
ATOM 3432 O O . ARG B 1 154 ? 20.142 1.210 97.528 1.00 44.51 154 ARG B O 1
ATOM 3440 N N . GLU B 1 155 ? 21.139 -0.726 98.110 1.00 37.92 155 GLU B N 1
ATOM 3441 C CA . GLU B 1 155 ? 22.502 -0.219 97.953 1.00 39.22 155 GLU B CA 1
ATOM 3442 C C . GLU B 1 155 ? 22.857 0.085 96.496 1.00 37.99 155 GLU B C 1
ATOM 3443 O O . GLU B 1 155 ? 23.508 1.097 96.217 1.00 38.30 155 GLU B O 1
ATOM 3449 N N . THR B 1 156 ? 22.456 -0.770 95.546 1.00 37.09 156 THR B N 1
ATOM 3450 C CA . THR B 1 156 ? 22.854 -0.582 94.151 1.00 33.41 156 THR B CA 1
ATOM 3451 C C . THR B 1 156 ? 21.796 0.084 93.286 1.00 32.07 156 THR B C 1
ATOM 3452 O O . THR B 1 156 ? 22.116 0.526 92.175 1.00 32.04 156 THR B O 1
ATOM 3456 N N . GLY B 1 157 ? 20.546 0.141 93.731 1.00 32.55 157 GLY B N 1
ATOM 3457 C CA . GLY B 1 157 ? 19.505 0.689 92.887 1.00 30.59 157 GLY B CA 1
ATOM 3458 C C . GLY B 1 157 ? 18.840 -0.283 91.931 1.00 30.46 157 GLY B C 1
ATOM 3459 O O . GLY B 1 157 ? 17.902 0.121 91.231 1.00 28.05 157 GLY B O 1
ATOM 3460 N N . VAL B 1 158 ? 19.277 -1.549 91.872 1.00 28.22 158 VAL B N 1
ATOM 3461 C CA . VAL B 1 158 ? 18.634 -2.488 90.953 1.00 29.90 158 VAL B CA 1
ATOM 3462 C C . VAL B 1 158 ? 17.208 -2.752 91.409 1.00 28.16 158 VAL B C 1
ATOM 3463 O O . VAL B 1 158 ? 16.885 -2.660 92.596 1.00 29.08 158 VAL B O 1
ATOM 3467 N N . GLY B 1 159 ? 16.339 -3.057 90.451 1.00 27.25 159 GLY B N 1
ATOM 3468 C CA . GLY B 1 159 ? 15.041 -3.592 90.787 1.00 29.06 159 GLY B CA 1
ATOM 3469 C C . GLY B 1 159 ? 15.107 -5.099 90.968 1.00 27.97 159 GLY B C 1
ATOM 3470 O O . GLY B 1 159 ? 16.113 -5.734 90.667 1.00 28.11 159 GLY B O 1
ATOM 3471 N N . VAL B 1 160 ? 14.024 -5.659 91.497 1.00 28.12 160 VAL B N 1
ATOM 3472 C CA . VAL B 1 160 ? 13.848 -7.099 91.638 1.00 25.12 160 VAL B CA 1
ATOM 3473 C C . VAL B 1 160 ? 12.813 -7.533 90.607 1.00 27.13 160 VAL B C 1
ATOM 3474 O O . VAL B 1 160 ? 11.656 -7.115 90.679 1.00 27.42 160 VAL B O 1
ATOM 3478 N N . LEU B 1 161 ? 13.214 -8.371 89.648 1.00 25.46 161 LEU B N 1
ATOM 3479 C CA . LEU B 1 161 ? 12.244 -9.062 88.794 1.00 23.64 161 LEU B CA 1
ATOM 3480 C C . LEU B 1 161 ? 11.740 -10.267 89.581 1.00 26.62 161 LEU B C 1
ATOM 3481 O O . LEU B 1 161 ? 12.430 -11.283 89.698 1.00 27.28 161 LEU B O 1
ATOM 3486 N N . PHE B 1 162 ? 10.543 -10.167 90.146 1.00 23.80 162 PHE B N 1
ATOM 3487 C CA . PHE B 1 162 ? 10.085 -11.164 91.097 1.00 25.70 162 PHE B CA 1
ATOM 3488 C C . PHE B 1 162 ? 9.323 -12.241 90.329 1.00 28.66 162 PHE B C 1
ATOM 3489 O O . PHE B 1 162 ? 8.267 -11.970 89.741 1.00 27.87 162 PHE B O 1
ATOM 3497 N N . ASP B 1 163 ? 9.885 -13.448 90.309 1.00 25.40 163 ASP B N 1
ATOM 3498 C CA . ASP B 1 163 ? 9.274 -14.601 89.661 1.00 25.90 163 ASP B CA 1
ATOM 3499 C C . ASP B 1 163 ? 8.482 -15.364 90.713 1.00 25.30 163 ASP B C 1
ATOM 3500 O O . ASP B 1 163 ? 9.066 -15.977 91.610 1.00 24.74 163 ASP B O 1
ATOM 3505 N N . ALA B 1 164 ? 7.151 -15.304 90.613 1.00 26.96 164 ALA B N 1
ATOM 3506 C CA . ALA B 1 164 ? 6.296 -15.855 91.663 1.00 26.11 164 ALA B CA 1
ATOM 3507 C C . ALA B 1 164 ? 6.346 -17.384 91.699 1.00 28.48 164 ALA B C 1
ATOM 3508 O O . ALA B 1 164 ? 6.327 -17.986 92.780 1.00 28.50 164 ALA B O 1
ATOM 3510 N N . SER B 1 165 ? 6.418 -18.045 90.542 1.00 26.45 165 SER B N 1
ATOM 3511 C CA . SER B 1 165 ? 6.519 -19.504 90.613 1.00 25.70 165 SER B CA 1
ATOM 3512 C C . SER B 1 165 ? 7.892 -19.955 91.105 1.00 26.58 165 SER B C 1
ATOM 3513 O O . SER B 1 165 ? 7.996 -21.005 91.755 1.00 27.25 165 SER B O 1
ATOM 3516 N N . ASN B 1 166 ? 8.949 -19.172 90.853 1.00 26.14 166 ASN B N 1
ATOM 3517 C CA . ASN B 1 166 ? 10.250 -19.492 91.446 1.00 27.49 166 ASN B CA 1
ATOM 3518 C C . ASN B 1 166 ? 10.179 -19.472 92.956 1.00 29.44 166 ASN B C 1
ATOM 3519 O O . ASN B 1 166 ? 10.796 -20.309 93.630 1.00 27.83 166 ASN B O 1
ATOM 3524 N N . ALA B 1 167 ? 9.448 -18.503 93.507 1.00 28.53 167 ALA B N 1
ATOM 3525 C CA . ALA B 1 167 ? 9.334 -18.415 94.952 1.00 28.10 167 ALA B CA 1
ATOM 3526 C C . ALA B 1 167 ? 8.447 -19.524 95.504 1.00 28.83 167 ALA B C 1
ATOM 3527 O O . ALA B 1 167 ? 8.630 -19.951 96.648 1.00 30.81 167 ALA B O 1
ATOM 3529 N N . ILE B 1 168 ? 7.450 -19.956 94.738 1.00 27.23 168 ILE B N 1
ATOM 3530 C CA . ILE B 1 168 ? 6.623 -21.085 95.158 1.00 29.80 168 ILE B CA 1
ATOM 3531 C C . ILE B 1 168 ? 7.446 -22.374 95.189 1.00 30.92 168 ILE B C 1
ATOM 3532 O O . ILE B 1 168 ? 7.283 -23.207 96.083 1.00 31.84 168 ILE B O 1
ATOM 3537 N N . CYS B 1 169 ? 8.331 -22.562 94.208 1.00 29.57 169 CYS B N 1
ATOM 3538 C CA . CYS B 1 169 ? 9.299 -23.653 94.279 1.00 29.97 169 CYS B CA 1
ATOM 3539 C C . CYS B 1 169 ? 10.094 -23.587 95.572 1.00 32.75 169 CYS B C 1
ATOM 3540 O O . CYS B 1 169 ? 10.240 -24.595 96.279 1.00 32.67 169 CYS B O 1
ATOM 3543 N N . ALA B 1 170 ? 10.632 -22.400 95.889 1.00 27.83 170 ALA B N 1
ATOM 3544 C CA . ALA B 1 170 ? 11.394 -22.227 97.122 1.00 30.86 170 ALA B CA 1
ATOM 3545 C C . ALA B 1 170 ? 10.552 -22.551 98.343 1.00 31.05 170 ALA B C 1
ATOM 3546 O O . ALA B 1 170 ? 11.042 -23.173 99.294 1.00 32.65 170 ALA B O 1
ATOM 3548 N N . GLN B 1 171 ? 9.288 -22.113 98.348 1.00 31.00 171 GLN B N 1
ATOM 3549 C CA . GLN B 1 171 ? 8.390 -22.442 99.450 1.00 32.60 171 GLN B CA 1
ATOM 3550 C C . GLN B 1 171 ? 8.201 -23.950 99.584 1.00 33.17 171 GLN B C 1
ATOM 3551 O O . GLN B 1 171 ? 8.323 -24.505 100.683 1.00 34.10 171 GLN B O 1
ATOM 3557 N N . ASN B 1 172 ? 7.888 -24.633 98.476 1.00 32.55 172 ASN B N 1
ATOM 3558 C CA . ASN B 1 172 ? 7.641 -26.075 98.564 1.00 38.88 172 ASN B CA 1
ATOM 3559 C C . ASN B 1 172 ? 8.906 -26.827 98.945 1.00 35.04 172 ASN B C 1
ATOM 3560 O O . ASN B 1 172 ? 8.838 -27.830 99.652 1.00 37.00 172 ASN B O 1
ATOM 3565 N N . ASN B 1 173 ? 10.064 -26.344 98.501 1.00 34.35 173 ASN B N 1
ATOM 3566 C CA . ASN B 1 173 ? 11.310 -27.070 98.695 1.00 32.73 173 ASN B CA 1
ATOM 3567 C C . ASN B 1 173 ? 11.914 -26.844 100.066 1.00 35.53 173 ASN B C 1
ATOM 3568 O O . ASN B 1 173 ? 12.618 -27.723 100.571 1.00 33.44 173 ASN B O 1
ATOM 3573 N N . THR B 1 174 ? 11.683 -25.671 100.679 1.00 34.01 174 THR B N 1
ATOM 3574 C CA . THR B 1 174 ? 12.404 -25.297 101.889 1.00 31.37 174 THR B CA 1
ATOM 3575 C C . THR B 1 174 ? 11.517 -24.887 103.056 1.00 34.46 174 THR B C 1
ATOM 3576 O O . THR B 1 174 ? 12.015 -24.842 104.191 1.00 36.14 174 THR B O 1
ATOM 3580 N N . GLY B 1 175 ? 10.231 -24.598 102.833 1.00 33.79 175 GLY B N 1
ATOM 3581 C CA . GLY B 1 175 ? 9.380 -24.054 103.868 1.00 35.10 175 GLY B CA 1
ATOM 3582 C C . GLY B 1 175 ? 9.364 -22.537 103.936 1.00 34.45 175 GLY B C 1
ATOM 3583 O O . GLY B 1 175 ? 8.565 -21.978 104.688 1.00 35.86 175 GLY B O 1
ATOM 3584 N N . ALA B 1 176 ? 10.204 -21.860 103.168 1.00 33.67 176 ALA B N 1
ATOM 3585 C CA . ALA B 1 176 ? 10.281 -20.399 103.242 1.00 32.07 176 ALA B CA 1
ATOM 3586 C C . ALA B 1 176 ? 9.028 -19.805 102.620 1.00 31.53 176 ALA B C 1
ATOM 3587 O O . ALA B 1 176 ? 8.848 -19.923 101.405 1.00 32.49 176 ALA B O 1
ATOM 3589 N N . PRO B 1 177 ? 8.135 -19.186 103.394 1.00 34.26 177 PRO B N 1
ATOM 3590 C CA . PRO B 1 177 ? 6.874 -18.691 102.819 1.00 35.61 177 PRO B CA 1
ATOM 3591 C C . PRO B 1 177 ? 7.123 -17.643 101.750 1.00 33.89 177 PRO B C 1
ATOM 3592 O O . PRO B 1 177 ? 8.106 -16.898 101.801 1.00 33.48 177 PRO B O 1
ATOM 3596 N N . VAL B 1 178 ? 6.220 -17.593 100.768 1.00 33.09 178 VAL B N 1
ATOM 3597 C CA . VAL B 1 178 ? 6.340 -16.571 99.740 1.00 31.99 178 VAL B CA 1
ATOM 3598 C C . VAL B 1 178 ? 6.083 -15.194 100.338 1.00 34.60 178 VAL B C 1
ATOM 3599 O O . VAL B 1 178 ? 6.484 -14.186 99.751 1.00 33.11 178 VAL B O 1
ATOM 3603 N N . GLU B 1 179 ? 5.456 -15.131 101.514 1.00 33.13 179 GLU B N 1
ATOM 3604 C CA . GLU B 1 179 ? 5.166 -13.850 102.134 1.00 36.73 179 GLU B CA 1
ATOM 3605 C C . GLU B 1 179 ? 6.418 -13.141 102.624 1.00 35.93 179 GLU B C 1
ATOM 3606 O O . GLU B 1 179 ? 6.360 -11.937 102.857 1.00 36.11 179 GLU B O 1
ATOM 3612 N N . LEU B 1 180 ? 7.549 -13.846 102.738 1.00 36.61 180 LEU B N 1
ATOM 3613 C CA . LEU B 1 180 ? 8.831 -13.181 102.957 1.00 36.34 180 LEU B CA 1
ATOM 3614 C C . LEU B 1 180 ? 9.165 -12.156 101.869 1.00 34.36 180 LEU B C 1
ATOM 3615 O O . LEU B 1 180 ? 9.974 -11.259 102.118 1.00 33.97 180 LEU B O 1
ATOM 3620 N N . TRP B 1 181 ? 8.587 -12.286 100.673 1.00 31.98 181 TRP B N 1
ATOM 3621 C CA . TRP B 1 181 ? 8.860 -11.414 99.539 1.00 31.31 181 TRP B CA 1
ATOM 3622 C C . TRP B 1 181 ? 7.829 -10.304 99.391 1.00 30.94 181 TRP B C 1
ATOM 3623 O O . TRP B 1 181 ? 7.838 -9.599 98.378 1.00 30.74 181 TRP B O 1
ATOM 3634 N N . LYS B 1 182 ? 6.927 -10.164 100.363 1.00 33.90 182 LYS B N 1
ATOM 3635 C CA . LYS B 1 182 ? 5.789 -9.259 100.248 1.00 34.74 182 LYS B CA 1
ATOM 3636 C C . LYS B 1 182 ? 6.233 -7.805 100.047 1.00 36.42 182 LYS B C 1
ATOM 3637 O O . LYS B 1 182 ? 5.696 -7.103 99.184 1.00 34.94 182 LYS B O 1
ATOM 3643 N N . LYS B 1 183 ? 7.221 -7.345 100.822 1.00 36.64 183 LYS B N 1
ATOM 3644 C CA . LYS B 1 183 ? 7.771 -6.005 100.630 1.00 35.87 183 LYS B CA 1
ATOM 3645 C C . LYS B 1 183 ? 8.342 -5.836 99.226 1.00 36.75 183 LYS B C 1
ATOM 3646 O O . LYS B 1 183 ? 8.151 -4.791 98.588 1.00 33.70 183 LYS B O 1
ATOM 3652 N N . ILE B 1 184 ? 9.023 -6.857 98.709 1.00 33.26 184 ILE B N 1
ATOM 3653 C CA . ILE B 1 184 ? 9.530 -6.751 97.345 1.00 32.41 184 ILE B CA 1
ATOM 3654 C C . ILE B 1 184 ? 8.383 -6.742 96.339 1.00 31.35 184 ILE B C 1
ATOM 3655 O O . ILE B 1 184 ? 8.405 -5.987 95.359 1.00 30.04 184 ILE B O 1
ATOM 3660 N N . ILE B 1 185 ? 7.351 -7.550 96.580 1.00 31.51 185 ILE B N 1
ATOM 3661 C CA . ILE B 1 185 ? 6.217 -7.613 95.664 1.00 29.75 185 ILE B CA 1
ATOM 3662 C C . ILE B 1 185 ? 5.485 -6.278 95.617 1.00 33.14 185 ILE B C 1
ATOM 3663 O O . ILE B 1 185 ? 4.963 -5.880 94.566 1.00 32.42 185 ILE B O 1
ATOM 3668 N N . GLU B 1 186 ? 5.438 -5.564 96.741 1.00 31.60 186 GLU B N 1
ATOM 3669 C CA . GLU B 1 186 ? 4.775 -4.270 96.801 1.00 34.04 186 GLU B CA 1
ATOM 3670 C C . GLU B 1 186 ? 5.642 -3.137 96.279 1.00 32.81 186 GLU B C 1
ATOM 3671 O O . GLU B 1 186 ? 5.206 -1.986 96.287 1.00 35.46 186 GLU B O 1
ATOM 3677 N N . THR B 1 187 ? 6.861 -3.435 95.855 1.00 31.98 187 THR B N 1
ATOM 3678 C CA . THR B 1 187 ? 7.804 -2.456 95.345 1.00 29.68 187 THR B CA 1
ATOM 3679 C C . THR B 1 187 ? 7.977 -2.573 93.843 1.00 30.94 187 THR B C 1
ATOM 3680 O O . THR B 1 187 ? 7.749 -1.619 93.115 1.00 30.71 187 THR B O 1
ATOM 3684 N N . THR B 1 188 ? 8.317 -3.757 93.348 1.00 30.37 188 THR B N 1
ATOM 3685 C CA . THR B 1 188 ? 8.656 -3.876 91.945 1.00 28.45 188 THR B CA 1
ATOM 3686 C C . THR B 1 188 ? 7.415 -3.865 91.052 1.00 28.57 188 THR B C 1
ATOM 3687 O O . THR B 1 188 ? 6.325 -4.318 91.434 1.00 25.74 188 THR B O 1
ATOM 3691 N N . ARG B 1 189 ? 7.608 -3.356 89.830 1.00 28.43 189 ARG B N 1
ATOM 3692 C CA . ARG B 1 189 ? 6.595 -3.404 88.784 1.00 27.05 189 ARG B CA 1
ATOM 3693 C C . ARG B 1 189 ? 6.618 -4.684 87.954 1.00 27.69 189 ARG B C 1
ATOM 3694 O O . ARG B 1 189 ? 5.641 -4.961 87.247 1.00 28.25 189 ARG B O 1
ATOM 3702 N N . HIS B 1 190 ? 7.700 -5.461 87.983 1.00 24.14 190 HIS B N 1
ATOM 3703 C CA . HIS B 1 190 ? 7.928 -6.466 86.948 1.00 25.93 190 HIS B CA 1
ATOM 3704 C C . HIS B 1 190 ? 8.027 -7.867 87.537 1.00 26.45 190 HIS B C 1
ATOM 3705 O O . HIS B 1 190 ? 8.847 -8.120 88.424 1.00 25.96 190 HIS B O 1
ATOM 3712 N N . PHE B 1 191 ? 7.212 -8.775 87.001 1.00 26.84 191 PHE B N 1
ATOM 3713 C CA . PHE B 1 191 ? 7.015 -10.105 87.536 1.00 26.55 191 PHE B CA 1
ATOM 3714 C C . PHE B 1 191 ? 7.129 -11.149 86.433 1.00 28.51 191 PHE B C 1
ATOM 3715 O O . PHE B 1 191 ? 7.010 -10.857 85.234 1.00 25.95 191 PHE B O 1
ATOM 3723 N N . HIS B 1 192 ? 7.376 -12.375 86.887 1.00 26.11 192 HIS B N 1
ATOM 3724 C CA . HIS B 1 192 ? 7.434 -13.582 86.084 1.00 26.36 192 HIS B CA 1
ATOM 3725 C C . HIS B 1 192 ? 6.487 -14.595 86.695 1.00 28.91 192 HIS B C 1
ATOM 3726 O O . HIS B 1 192 ? 6.196 -14.541 87.894 1.00 25.13 192 HIS B O 1
ATOM 3733 N N . VAL B 1 193 ? 6.049 -15.551 85.870 1.00 27.75 193 VAL B N 1
ATOM 3734 C CA . VAL B 1 193 ? 5.320 -16.710 86.370 1.00 27.93 193 VAL B CA 1
ATOM 3735 C C . VAL B 1 193 ? 5.343 -17.794 85.293 1.00 29.90 193 VAL B C 1
ATOM 3736 O O . VAL B 1 193 ? 5.369 -17.503 84.094 1.00 28.92 193 VAL B O 1
ATOM 3740 N N . ALA B 1 194 ? 5.370 -19.049 85.732 1.00 28.06 194 ALA B N 1
ATOM 3741 C CA . ALA B 1 194 ? 5.504 -20.200 84.844 1.00 29.95 194 ALA B CA 1
ATOM 3742 C C . ALA B 1 194 ? 4.963 -21.437 85.551 1.00 30.67 194 ALA B C 1
ATOM 3743 O O . ALA B 1 194 ? 4.560 -21.391 86.715 1.00 30.16 194 ALA B O 1
ATOM 3745 N N . GLY B 1 195 ? 4.938 -22.550 84.823 1.00 34.38 195 GLY B N 1
ATOM 3746 C CA . GLY B 1 195 ? 4.716 -23.823 85.457 1.00 29.32 195 GLY B CA 1
ATOM 3747 C C . GLY B 1 195 ? 6.013 -24.386 85.988 1.00 31.23 195 GLY B C 1
ATOM 3748 O O . GLY B 1 195 ? 7.109 -23.940 85.636 1.00 29.56 195 GLY B O 1
ATOM 3749 N N . TYR B 1 196 ? 5.890 -25.360 86.880 1.00 30.64 196 TYR B N 1
ATOM 3750 C CA . TYR B 1 196 ? 7.061 -26.036 87.412 1.00 32.09 196 TYR B CA 1
ATOM 3751 C C . TYR B 1 196 ? 6.797 -27.531 87.441 1.00 34.26 196 TYR B C 1
ATOM 3752 O O . TYR B 1 196 ? 5.649 -27.976 87.535 1.00 32.85 196 TYR B O 1
ATOM 3761 N N . GLY B 1 197 ? 7.880 -28.300 87.346 1.00 35.38 197 GLY B N 1
ATOM 3762 C CA . GLY B 1 197 ? 7.838 -29.730 87.483 1.00 34.73 197 GLY B CA 1
ATOM 3763 C C . GLY B 1 197 ? 8.433 -30.207 88.791 1.00 35.16 197 GLY B C 1
ATOM 3764 O O . GLY B 1 197 ? 8.557 -29.456 89.769 1.00 31.63 197 GLY B O 1
ATOM 3765 N N . THR B 1 198 ? 8.791 -31.493 88.820 1.00 34.59 198 THR B N 1
ATOM 3766 C CA . THR B 1 198 ? 9.330 -32.112 90.020 1.00 32.98 198 THR B CA 1
ATOM 3767 C C . THR B 1 198 ? 10.648 -32.809 89.708 1.00 33.27 198 THR B C 1
ATOM 3768 O O . THR B 1 198 ? 11.002 -33.041 88.550 1.00 33.72 198 THR B O 1
ATOM 3772 N N . ALA B 1 199 ? 11.378 -33.148 90.769 1.00 32.90 199 ALA B N 1
ATOM 3773 C CA . ALA B 1 199 ? 12.505 -34.056 90.623 1.00 36.42 199 ALA B CA 1
ATOM 3774 C C . ALA B 1 199 ? 11.996 -35.431 90.197 1.00 33.34 199 ALA B C 1
ATOM 3775 O O . ALA B 1 199 ? 10.964 -35.906 90.680 1.00 34.43 199 ALA B O 1
ATOM 3777 N N . PHE B 1 200 ? 12.714 -36.061 89.269 1.00 36.60 200 PHE B N 1
ATOM 3778 C CA . PHE B 1 200 ? 12.261 -37.350 88.751 1.00 38.05 200 PHE B CA 1
ATOM 3779 C C . PHE B 1 200 ? 12.089 -38.355 89.881 1.00 34.73 200 PHE B C 1
ATOM 3780 O O . PHE B 1 200 ? 11.048 -39.006 89.991 1.00 33.93 200 PHE B O 1
ATOM 3788 N N . ILE B 1 201 ? 13.075 -38.438 90.778 1.00 35.29 201 ILE B N 1
ATOM 3789 C CA . ILE B 1 201 ? 13.043 -39.436 91.839 1.00 39.91 201 ILE B CA 1
ATOM 3790 C C . ILE B 1 201 ? 12.334 -38.965 93.105 1.00 39.81 201 ILE B C 1
ATOM 3791 O O . ILE B 1 201 ? 12.196 -39.759 94.042 1.00 42.14 201 ILE B O 1
ATOM 3796 N N . GLU B 1 202 ? 11.891 -37.704 93.185 1.00 39.65 202 GLU B N 1
ATOM 3797 C CA . GLU B 1 202 ? 11.236 -37.209 94.398 1.00 39.09 202 GLU B CA 1
ATOM 3798 C C . GLU B 1 202 ? 10.190 -36.161 94.036 1.00 39.24 202 GLU B C 1
ATOM 3799 O O . GLU B 1 202 ? 10.520 -34.985 93.812 1.00 38.21 202 GLU B O 1
ATOM 3805 N N . PRO B 1 203 ? 8.916 -36.550 93.984 1.00 37.95 203 PRO B N 1
ATOM 3806 C CA . PRO B 1 203 ? 7.867 -35.580 93.651 1.00 36.77 203 PRO B CA 1
ATOM 3807 C C . PRO B 1 203 ? 7.783 -34.377 94.596 1.00 38.43 203 PRO B C 1
ATOM 3808 O O . PRO B 1 203 ? 7.153 -33.383 94.222 1.00 35.35 203 PRO B O 1
ATOM 3812 N N . ARG B 1 204 ? 8.366 -34.424 95.804 1.00 37.55 204 ARG B N 1
ATOM 3813 C CA . ARG B 1 204 ? 8.206 -33.299 96.731 1.00 36.97 204 ARG B CA 1
ATOM 3814 C C . ARG B 1 204 ? 9.110 -32.113 96.391 1.00 39.35 204 ARG B C 1
ATOM 3815 O O . ARG B 1 204 ? 8.802 -30.983 96.786 1.00 37.66 204 ARG B O 1
ATOM 3823 N N . VAL B 1 205 ? 10.186 -32.335 95.640 1.00 37.79 205 VAL B N 1
ATOM 3824 C CA . VAL B 1 205 ? 11.132 -31.284 95.300 1.00 36.00 205 VAL B CA 1
ATOM 3825 C C . VAL B 1 205 ? 10.749 -30.714 93.942 1.00 36.00 205 VAL B C 1
ATOM 3826 O O . VAL B 1 205 ? 10.690 -31.447 92.949 1.00 32.78 205 VAL B O 1
ATOM 3830 N N . LYS B 1 206 ? 10.476 -29.408 93.904 1.00 31.12 206 LYS B N 1
ATOM 3831 C CA . LYS B 1 206 ? 9.947 -28.755 92.714 1.00 31.47 206 LYS B CA 1
ATOM 3832 C C . LYS B 1 206 ? 11.085 -28.238 91.848 1.00 31.46 206 LYS B C 1
ATOM 3833 O O . LYS B 1 206 ? 12.089 -27.733 92.354 1.00 31.51 206 LYS B O 1
ATOM 3839 N N . ALA B 1 207 ? 10.912 -28.360 90.537 1.00 32.42 207 ALA B N 1
ATOM 3840 C CA . ALA B 1 207 ? 11.932 -28.013 89.559 1.00 32.40 207 ALA B CA 1
ATOM 3841 C C . ALA B 1 207 ? 11.349 -26.983 88.608 1.00 32.25 207 ALA B C 1
ATOM 3842 O O . ALA B 1 207 ? 10.218 -27.134 88.136 1.00 33.22 207 ALA B O 1
ATOM 3844 N N . ASP B 1 208 ? 12.130 -25.946 88.315 1.00 32.95 208 ASP B N 1
ATOM 3845 C CA . ASP B 1 208 ? 11.625 -24.769 87.610 1.00 31.96 208 ASP B CA 1
ATOM 3846 C C . ASP B 1 208 ? 11.823 -24.964 86.110 1.00 32.07 208 ASP B C 1
ATOM 3847 O O . ASP B 1 208 ? 12.789 -24.488 85.506 1.00 35.18 208 ASP B O 1
ATOM 3852 N N . THR B 1 209 ? 10.874 -25.666 85.493 1.00 31.64 209 THR B N 1
ATOM 3853 C CA . THR B 1 209 ? 11.085 -26.199 84.149 1.00 33.13 209 THR B CA 1
ATOM 3854 C C . THR B 1 209 ? 10.337 -25.436 83.063 1.00 33.99 209 THR B C 1
ATOM 3855 O O . THR B 1 209 ? 10.647 -25.625 81.882 1.00 33.19 209 THR B O 1
ATOM 3859 N N . HIS B 1 210 ? 9.342 -24.620 83.423 1.00 32.44 210 HIS B N 1
ATOM 3860 C CA . HIS B 1 210 ? 8.661 -23.749 82.460 1.00 35.37 210 HIS B CA 1
ATOM 3861 C C . HIS B 1 210 ? 8.051 -24.565 81.322 1.00 34.07 210 HIS B C 1
ATOM 3862 O O . HIS B 1 210 ? 8.128 -24.184 80.152 1.00 33.21 210 HIS B O 1
ATOM 3869 N N . ASP B 1 211 ? 7.444 -25.703 81.664 1.00 37.74 211 ASP B N 1
ATOM 3870 C CA . ASP B 1 211 ? 7.092 -26.707 80.664 1.00 35.55 211 ASP B CA 1
ATOM 3871 C C . ASP B 1 211 ? 5.660 -27.211 80.801 1.00 39.61 211 ASP B C 1
ATOM 3872 O O . ASP B 1 211 ? 5.331 -28.278 80.266 1.00 38.66 211 ASP B O 1
ATOM 3877 N N . ARG B 1 212 ? 4.801 -26.471 81.490 1.00 39.58 212 ARG B N 1
ATOM 3878 C CA . ARG B 1 212 ? 3.457 -26.950 81.781 1.00 38.33 212 ARG B CA 1
ATOM 3879 C C . ARG B 1 212 ? 2.679 -25.798 82.391 1.00 39.46 212 ARG B C 1
ATOM 3880 O O . ARG B 1 212 ? 3.235 -24.733 82.666 1.00 38.98 212 ARG B O 1
ATOM 3888 N N . GLU B 1 213 ? 1.390 -26.033 82.614 1.00 39.90 213 GLU B N 1
ATOM 3889 C CA . GLU B 1 213 ? 0.507 -25.019 83.166 1.00 44.12 213 GLU B CA 1
ATOM 3890 C C . GLU B 1 213 ? 0.831 -24.716 84.631 1.00 40.94 213 GLU B C 1
ATOM 3891 O O . GLU B 1 213 ? 1.381 -25.548 85.366 1.00 41.72 213 GLU B O 1
ATOM 3897 N N . MET B 1 214 ? 0.440 -23.516 85.060 1.00 37.28 214 MET B N 1
ATOM 3898 C CA . MET B 1 214 ? 0.670 -23.087 86.434 1.00 37.54 214 MET B CA 1
ATOM 3899 C C . MET B 1 214 ? -0.109 -23.947 87.430 1.00 39.08 214 MET B C 1
ATOM 3900 O O . MET B 1 214 ? -1.270 -24.298 87.206 1.00 39.27 214 MET B O 1
ATOM 3905 N N . ALA B 1 215 ? 0.536 -24.256 88.549 1.00 38.12 215 ALA B N 1
ATOM 3906 C CA . ALA B 1 215 ? -0.052 -25.034 89.627 1.00 37.23 215 ALA B CA 1
ATOM 3907 C C . ALA B 1 215 ? -1.056 -24.196 90.420 1.00 38.52 215 ALA B C 1
ATOM 3908 O O . ALA B 1 215 ? -1.094 -22.963 90.338 1.00 36.60 215 ALA B O 1
ATOM 3910 N N . GLU B 1 216 ? -1.875 -24.891 91.213 1.00 37.18 216 GLU B N 1
ATOM 3911 C CA . GLU B 1 216 ? -2.919 -24.222 91.985 1.00 39.40 216 GLU B CA 1
ATOM 3912 C C . GLU B 1 216 ? -2.338 -23.299 93.047 1.00 37.89 216 GLU B C 1
ATOM 3913 O O . GLU B 1 216 ? -2.929 -22.250 93.352 1.00 37.65 216 GLU B O 1
ATOM 3919 N N . ASP B 1 217 ? -1.212 -23.690 93.656 1.00 31.93 217 ASP B N 1
ATOM 3920 C CA . ASP B 1 217 ? -0.658 -22.864 94.721 1.00 39.20 217 ASP B CA 1
ATOM 3921 C C . ASP B 1 217 ? 0.020 -21.610 94.155 1.00 37.02 217 ASP B C 1
ATOM 3922 O O . ASP B 1 217 ? 0.023 -20.558 94.804 1.00 37.82 217 ASP B O 1
ATOM 3927 N N . THR B 1 218 ? 0.548 -21.698 92.931 1.00 34.85 218 THR B N 1
ATOM 3928 C CA . THR B 1 218 ? 1.003 -20.513 92.217 1.00 35.42 218 THR B CA 1
ATOM 3929 C C . THR B 1 218 ? -0.156 -19.570 91.919 1.00 36.30 218 THR B C 1
ATOM 3930 O O . THR B 1 218 ? -0.055 -18.357 92.131 1.00 38.00 218 THR B O 1
ATOM 3934 N N . LEU B 1 219 ? -1.261 -20.112 91.408 1.00 34.57 219 LEU B N 1
ATOM 3935 C CA . LEU B 1 219 ? -2.411 -19.290 91.067 1.00 35.91 219 LEU B CA 1
ATOM 3936 C C . LEU B 1 219 ? -3.079 -18.725 92.310 1.00 39.58 219 LEU B C 1
ATOM 3937 O O . LEU B 1 219 ? -3.542 -17.579 92.292 1.00 38.72 219 LEU B O 1
ATOM 3942 N N . ASP B 1 220 ? -3.148 -19.505 93.399 1.00 38.10 220 ASP B N 1
ATOM 3943 C CA . ASP B 1 220 ? -3.685 -18.956 94.640 1.00 39.29 220 ASP B CA 1
ATOM 3944 C C . ASP B 1 220 ? -2.810 -17.818 95.174 1.00 40.66 220 ASP B C 1
ATOM 3945 O O . ASP B 1 220 ? -3.326 -16.836 95.726 1.00 39.38 220 ASP B O 1
ATOM 3950 N N . PHE B 1 221 ? -1.488 -17.945 95.032 1.00 38.20 221 PHE B N 1
ATOM 3951 C CA . PHE B 1 221 ? -0.557 -16.883 95.420 1.00 37.90 221 PHE B CA 1
ATOM 3952 C C . PHE B 1 221 ? -0.869 -15.586 94.676 1.00 36.92 221 PHE B C 1
ATOM 3953 O O . PHE B 1 221 ? -1.094 -14.542 95.296 1.00 39.27 221 PHE B O 1
ATOM 3961 N N . LEU B 1 222 ? -0.909 -15.641 93.343 1.00 36.58 222 LEU B N 1
ATOM 3962 C CA . LEU B 1 222 ? -1.215 -14.460 92.543 1.00 35.35 222 LEU B CA 1
ATOM 3963 C C . LEU B 1 222 ? -2.585 -13.902 92.888 1.00 40.98 222 LEU B C 1
ATOM 3964 O O . LEU B 1 222 ? -2.768 -12.677 92.963 1.00 37.37 222 LEU B O 1
ATOM 3969 N N . SER B 1 223 ? -3.558 -14.789 93.093 1.00 37.52 223 SER B N 1
ATOM 3970 C CA . SER B 1 223 ? -4.936 -14.367 93.317 1.00 39.29 223 SER B CA 1
ATOM 3971 C C . SER B 1 223 ? -5.101 -13.659 94.659 1.00 39.14 223 SER B C 1
ATOM 3972 O O . SER B 1 223 ? -5.682 -12.569 94.722 1.00 45.43 223 SER B O 1
ATOM 3975 N N . ARG B 1 224 ? -4.593 -14.253 95.746 1.00 38.56 224 ARG B N 1
ATOM 3976 C CA . ARG B 1 224 ? -4.859 -13.698 97.076 1.00 39.59 224 ARG B CA 1
ATOM 3977 C C . ARG B 1 224 ? -4.059 -12.428 97.346 1.00 40.30 224 ARG B C 1
ATOM 3978 O O . ARG B 1 224 ? -4.495 -11.587 98.140 1.00 39.68 224 ARG B O 1
ATOM 3986 N N . MET B 1 225 ? -2.899 -12.262 96.709 1.00 38.57 225 MET B N 1
ATOM 3987 C CA . MET B 1 225 ? -2.121 -11.033 96.820 1.00 42.20 225 MET B CA 1
ATOM 3988 C C . MET B 1 225 ? -2.157 -10.198 95.544 1.00 35.38 225 MET B C 1
ATOM 3989 O O . MET B 1 225 ? -1.205 -9.479 95.252 1.00 35.18 225 MET B O 1
ATOM 3994 N N . ARG B 1 226 ? -3.266 -10.265 94.803 1.00 36.54 226 ARG B N 1
ATOM 3995 C CA . ARG B 1 226 ? -3.360 -9.591 93.512 1.00 36.52 226 ARG B CA 1
ATOM 3996 C C . ARG B 1 226 ? -3.174 -8.083 93.633 1.00 36.02 226 ARG B C 1
ATOM 3997 O O . ARG B 1 226 ? -2.613 -7.461 92.724 1.00 37.22 226 ARG B O 1
ATOM 4005 N N . THR B 1 227 ? -3.617 -7.477 94.744 1.00 37.20 227 THR B N 1
ATOM 4006 C CA . THR B 1 227 ? -3.498 -6.029 94.918 1.00 38.45 227 THR B CA 1
ATOM 4007 C C . THR B 1 227 ? -2.082 -5.602 95.278 1.00 37.78 227 THR B C 1
ATOM 4008 O O . THR B 1 227 ? -1.727 -4.435 95.053 1.00 36.66 227 THR B O 1
ATOM 4012 N N . SER B 1 228 ? -1.281 -6.512 95.853 1.00 34.32 228 SER B N 1
ATOM 4013 C CA . SER B 1 228 ? 0.138 -6.238 96.069 1.00 34.45 228 SER B CA 1
ATOM 4014 C C . SER B 1 228 ? 0.919 -6.318 94.767 1.00 33.80 228 SER B C 1
ATOM 4015 O O . SER B 1 228 ? 1.831 -5.509 94.533 1.00 34.62 228 SER B O 1
ATOM 4018 N N . PHE B 1 229 ? 0.588 -7.299 93.914 1.00 31.74 229 PHE B N 1
ATOM 4019 C CA . PHE B 1 229 ? 1.200 -7.395 92.591 1.00 30.15 229 PHE B CA 1
ATOM 4020 C C . PHE B 1 229 ? 0.811 -6.204 91.713 1.00 32.15 229 PHE B C 1
ATOM 4021 O O . PHE B 1 229 ? 1.671 -5.498 91.179 1.00 28.78 229 PHE B O 1
ATOM 4029 N N . ASP B 1 230 ? -0.481 -5.990 91.522 1.00 31.51 230 ASP B N 1
ATOM 4030 C CA . ASP B 1 230 ? -0.919 -4.947 90.615 1.00 34.43 230 ASP B CA 1
ATOM 4031 C C . ASP B 1 230 ? -0.595 -3.573 91.192 1.00 34.35 230 ASP B C 1
ATOM 4032 O O . ASP B 1 230 ? -0.799 -3.323 92.382 1.00 33.80 230 ASP B O 1
ATOM 4037 N N . LYS B 1 231 ? -0.060 -2.709 90.337 1.00 33.48 231 LYS B N 1
ATOM 4038 C CA . LYS B 1 231 ? 0.334 -1.348 90.675 1.00 33.08 231 LYS B CA 1
ATOM 4039 C C . LYS B 1 231 ? 0.584 -0.613 89.367 1.00 33.23 231 LYS B C 1
ATOM 4040 O O . LYS B 1 231 ? 0.599 -1.238 88.294 1.00 34.67 231 LYS B O 1
ATOM 4046 N N . PRO B 1 232 ? 0.733 0.714 89.404 1.00 33.35 232 PRO B N 1
ATOM 4047 C CA . PRO B 1 232 ? 0.981 1.458 88.151 1.00 31.39 232 PRO B CA 1
ATOM 4048 C C . PRO B 1 232 ? 2.184 0.923 87.374 1.00 33.24 232 PRO B C 1
ATOM 4049 O O . PRO B 1 232 ? 3.299 0.836 87.895 1.00 33.71 232 PRO B O 1
ATOM 4053 N N . GLY B 1 233 ? 1.944 0.538 86.115 1.00 31.93 233 GLY B N 1
ATOM 4054 C CA . GLY B 1 233 ? 3.000 0.027 85.257 1.00 32.44 233 GLY B CA 1
ATOM 4055 C C . GLY B 1 233 ? 3.402 -1.420 85.484 1.00 31.49 233 GLY B C 1
ATOM 4056 O O . GLY B 1 233 ? 4.446 -1.840 84.971 1.00 29.93 233 GLY B O 1
ATOM 4057 N N . ALA B 1 234 ? 2.630 -2.187 86.245 1.00 30.26 234 ALA B N 1
ATOM 4058 C CA . ALA B 1 234 ? 3.007 -3.563 86.543 1.00 31.94 234 ALA B CA 1
ATOM 4059 C C . ALA B 1 234 ? 2.884 -4.443 85.300 1.00 31.54 234 ALA B C 1
ATOM 4060 O O . ALA B 1 234 ? 1.929 -4.326 84.527 1.00 31.32 234 ALA B O 1
ATOM 4062 N N . THR B 1 235 ? 3.869 -5.320 85.102 1.00 30.28 235 THR B N 1
ATOM 4063 C CA . THR B 1 235 ? 3.859 -6.317 84.034 1.00 26.35 235 THR B CA 1
ATOM 4064 C C . THR B 1 235 ? 4.144 -7.681 84.650 1.00 29.46 235 THR B C 1
ATOM 4065 O O . THR B 1 235 ? 4.801 -7.773 85.690 1.00 28.00 235 THR B O 1
ATOM 4069 N N . ILE B 1 236 ? 3.637 -8.745 84.020 1.00 27.30 236 ILE B N 1
ATOM 4070 C CA . ILE B 1 236 ? 3.967 -10.098 84.445 1.00 28.26 236 ILE B CA 1
ATOM 4071 C C . ILE B 1 236 ? 4.140 -10.973 83.204 1.00 28.41 236 ILE B C 1
ATOM 4072 O O . ILE B 1 236 ? 3.237 -11.058 82.365 1.00 26.86 236 ILE B O 1
ATOM 4077 N N . THR B 1 237 ? 5.313 -11.589 83.070 1.00 27.11 237 THR B N 1
ATOM 4078 C CA . THR B 1 237 ? 5.637 -12.405 81.910 1.00 28.23 237 THR B CA 1
ATOM 4079 C C . THR B 1 237 ? 5.304 -13.867 82.200 1.00 29.32 237 THR B C 1
ATOM 4080 O O . THR B 1 237 ? 5.841 -14.462 83.142 1.00 27.80 237 THR B O 1
ATOM 4084 N N . TYR B 1 238 ? 4.451 -14.449 81.380 1.00 30.51 238 TYR B N 1
ATOM 4085 C CA . TYR B 1 238 ? 4.265 -15.887 81.411 1.00 30.75 238 TYR B CA 1
ATOM 4086 C C . TYR B 1 238 ? 5.409 -16.559 80.653 1.00 31.97 238 TYR B C 1
ATOM 4087 O O . TYR B 1 238 ? 5.733 -16.167 79.528 1.00 31.39 238 TYR B O 1
ATOM 4096 N N . GLU B 1 239 ? 6.050 -17.536 81.290 1.00 28.98 239 GLU B N 1
ATOM 4097 C CA . GLU B 1 239 ? 7.225 -18.202 80.736 1.00 31.27 239 GLU B CA 1
ATOM 4098 C C . GLU B 1 239 ? 6.869 -19.614 80.302 1.00 31.83 239 GLU B C 1
ATOM 4099 O O . GLU B 1 239 ? 6.296 -20.379 81.086 1.00 29.81 239 GLU B O 1
ATOM 4105 N N . ARG B 1 240 ? 7.237 -19.968 79.077 1.00 32.33 240 ARG B N 1
ATOM 4106 C CA . ARG B 1 240 ? 7.021 -21.328 78.586 1.00 35.64 240 ARG B CA 1
ATOM 4107 C C . ARG B 1 240 ? 8.189 -21.664 77.678 1.00 37.49 240 ARG B C 1
ATOM 4108 O O . ARG B 1 240 ? 8.269 -21.146 76.558 1.00 37.64 240 ARG B O 1
ATOM 4116 N N . ASP B 1 241 ? 9.097 -22.517 78.160 1.00 35.14 241 ASP B N 1
ATOM 4117 C CA . ASP B 1 241 ? 10.314 -22.804 77.417 1.00 37.22 241 ASP B CA 1
ATOM 4118 C C . ASP B 1 241 ? 10.295 -24.154 76.727 1.00 37.68 241 ASP B C 1
ATOM 4119 O O . ASP B 1 241 ? 11.143 -24.396 75.866 1.00 39.23 241 ASP B O 1
ATOM 4124 N N . PHE B 1 242 ? 9.394 -25.045 77.130 1.00 37.22 242 PHE B N 1
ATOM 4125 C CA . PHE B 1 242 ? 9.233 -26.355 76.523 1.00 40.79 242 PHE B CA 1
ATOM 4126 C C . PHE B 1 242 ? 7.754 -26.694 76.549 1.00 41.44 242 PHE B C 1
ATOM 4127 O O . PHE B 1 242 ? 6.973 -26.069 77.274 1.00 37.21 242 PHE B O 1
ATOM 4135 N N . ASP B 1 243 ? 7.378 -27.702 75.757 1.00 42.52 243 ASP B N 1
ATOM 4136 C CA . ASP B 1 243 ? 5.975 -27.973 75.464 1.00 41.39 243 ASP B CA 1
ATOM 4137 C C . ASP B 1 243 ? 5.266 -26.671 75.080 1.00 42.54 243 ASP B C 1
ATOM 4138 O O . ASP B 1 243 ? 4.258 -26.268 75.669 1.00 40.44 243 ASP B O 1
ATOM 4143 N N . ILE B 1 244 ? 5.826 -25.995 74.087 1.00 40.24 244 ILE B N 1
ATOM 4144 C CA . ILE B 1 244 ? 5.315 -24.698 73.665 1.00 45.50 244 ILE B CA 1
ATOM 4145 C C . ILE B 1 244 ? 4.088 -24.923 72.794 1.00 47.27 244 ILE B C 1
ATOM 4146 O O . ILE B 1 244 ? 4.160 -24.886 71.560 1.00 47.48 244 ILE B O 1
ATOM 4151 N N . ASP B 1 245 ? 2.955 -25.159 73.448 1.00 44.48 245 ASP B N 1
ATOM 4152 C CA . ASP B 1 245 ? 1.697 -25.484 72.801 1.00 47.11 245 ASP B CA 1
ATOM 4153 C C . ASP B 1 245 ? 0.764 -24.292 72.941 1.00 48.21 245 ASP B C 1
ATOM 4154 O O . ASP B 1 245 ? 0.518 -23.818 74.057 1.00 48.54 245 ASP B O 1
ATOM 4159 N N . TYR B 1 246 ? 0.242 -23.826 71.805 1.00 49.15 246 TYR B N 1
ATOM 4160 C CA . TYR B 1 246 ? -0.537 -22.592 71.772 1.00 49.70 246 TYR B CA 1
ATOM 4161 C C . TYR B 1 246 ? -1.769 -22.664 72.670 1.00 49.98 246 TYR B C 1
ATOM 4162 O O . TYR B 1 246 ? -2.078 -21.707 73.393 1.00 48.64 246 TYR B O 1
ATOM 4171 N N . GLU B 1 247 ? -2.497 -23.779 72.622 1.00 50.70 247 GLU B N 1
ATOM 4172 C CA . GLU B 1 247 ? -3.736 -23.895 73.386 1.00 51.25 247 GLU B CA 1
ATOM 4173 C C . GLU B 1 247 ? -3.466 -23.909 74.888 1.00 46.58 247 GLU B C 1
ATOM 4174 O O . GLU B 1 247 ? -4.217 -23.309 75.666 1.00 47.19 247 GLU B O 1
ATOM 4180 N N . SER B 1 248 ? -2.418 -24.616 75.316 1.00 47.52 248 SER B N 1
ATOM 4181 C CA . SER B 1 248 ? -2.078 -24.668 76.735 1.00 50.17 248 SER B CA 1
ATOM 4182 C C . SER B 1 248 ? -1.618 -23.301 77.238 1.00 46.97 248 SER B C 1
ATOM 4183 O O . SER B 1 248 ? -1.962 -22.886 78.352 1.00 47.01 248 SER B O 1
ATOM 4186 N N . ILE B 1 249 ? -0.869 -22.579 76.408 1.00 46.51 249 ILE B N 1
ATOM 4187 C CA . ILE B 1 249 ? -0.391 -21.252 76.773 1.00 45.92 249 ILE B CA 1
ATOM 4188 C C . ILE B 1 249 ? -1.547 -20.268 76.865 1.00 44.75 249 ILE B C 1
ATOM 4189 O O . ILE B 1 249 ? -1.574 -19.415 77.755 1.00 44.39 249 ILE B O 1
ATOM 4194 N N . SER B 1 250 ? -2.529 -20.375 75.965 1.00 43.86 250 SER B N 1
ATOM 4195 C CA . SER B 1 250 ? -3.658 -19.450 76.009 1.00 46.65 250 SER B CA 1
ATOM 4196 C C . SER B 1 250 ? -4.460 -19.639 77.286 1.00 46.42 250 SER B C 1
ATOM 4197 O O . SER B 1 250 ? -4.958 -18.667 77.867 1.00 47.30 250 SER B O 1
ATOM 4200 N N . VAL B 1 251 ? -4.609 -20.889 77.720 1.00 46.10 251 VAL B N 1
ATOM 4201 C CA . VAL B 1 251 ? -5.310 -21.185 78.965 1.00 47.38 251 VAL B CA 1
ATOM 4202 C C . VAL B 1 251 ? -4.653 -20.449 80.128 1.00 48.95 251 VAL B C 1
ATOM 4203 O O . VAL B 1 251 ? -5.315 -19.730 80.889 1.00 48.49 251 VAL B O 1
ATOM 4207 N N . ASP B 1 252 ? -3.333 -20.606 80.272 1.00 45.50 252 ASP B N 1
ATOM 4208 C CA . ASP B 1 252 ? -2.620 -19.941 81.358 1.00 44.47 252 ASP B CA 1
ATOM 4209 C C . ASP B 1 252 ? -2.660 -18.426 81.200 1.00 45.45 252 ASP B C 1
ATOM 4210 O O . ASP B 1 252 ? -2.857 -17.702 82.182 1.00 45.77 252 ASP B O 1
ATOM 4215 N N . LEU B 1 253 ? -2.471 -17.926 79.976 1.00 45.00 253 LEU B N 1
ATOM 4216 C CA . LEU B 1 253 ? -2.583 -16.489 79.750 1.00 46.01 253 LEU B CA 1
ATOM 4217 C C . LEU B 1 253 ? -3.977 -15.977 80.111 1.00 46.78 253 LEU B C 1
ATOM 4218 O O . LEU B 1 253 ? -4.126 -14.857 80.617 1.00 43.98 253 LEU B O 1
ATOM 4223 N N . LYS B 1 254 ? -5.009 -16.790 79.870 1.00 45.26 254 LYS B N 1
ATOM 4224 C CA . LYS B 1 254 ? -6.367 -16.375 80.206 1.00 48.73 254 LYS B CA 1
ATOM 4225 C C . LYS B 1 254 ? -6.598 -16.411 81.713 1.00 49.06 254 LYS B C 1
ATOM 4226 O O . LYS B 1 254 ? -7.319 -15.564 82.253 1.00 51.36 254 LYS B O 1
ATOM 4232 N N . ARG B 1 255 ? -6.001 -17.380 82.411 1.00 47.62 255 ARG B N 1
ATOM 4233 C CA . ARG B 1 255 ? -6.079 -17.380 83.869 1.00 49.43 255 ARG B CA 1
ATOM 4234 C C . ARG B 1 255 ? -5.400 -16.145 84.459 1.00 48.36 255 ARG B C 1
ATOM 4235 O O . ARG B 1 255 ? -5.870 -15.586 85.454 1.00 45.43 255 ARG B O 1
ATOM 4243 N N . LEU B 1 256 ? -4.299 -15.695 83.848 1.00 46.93 256 LEU B N 1
ATOM 4244 C CA . LEU B 1 256 ? -3.658 -14.469 84.308 1.00 45.14 256 LEU B CA 1
ATOM 4245 C C . LEU B 1 256 ? -4.559 -13.270 84.079 1.00 47.08 256 LEU B C 1
ATOM 4246 O O . LEU B 1 256 ? -4.632 -12.370 84.926 1.00 44.81 256 LEU B O 1
ATOM 4251 N N . ARG B 1 257 ? -5.255 -13.238 82.936 1.00 49.20 257 ARG B N 1
ATOM 4252 C CA . ARG B 1 257 ? -6.155 -12.122 82.668 1.00 48.22 257 ARG B CA 1
ATOM 4253 C C . ARG B 1 257 ? -7.368 -12.157 83.593 1.00 49.45 257 ARG B C 1
ATOM 4254 O O . ARG B 1 257 ? -7.955 -11.109 83.883 1.00 51.24 257 ARG B O 1
ATOM 4262 N N . ASP B 1 258 ? -7.727 -13.341 84.099 1.00 49.88 258 ASP B N 1
ATOM 4263 C CA . ASP B 1 258 ? -8.819 -13.448 85.066 1.00 49.94 258 ASP B CA 1
ATOM 4264 C C . ASP B 1 258 ? -8.424 -12.875 86.421 1.00 48.70 258 ASP B C 1
ATOM 4265 O O . ASP B 1 258 ? -9.247 -12.253 87.106 1.00 48.93 258 ASP B O 1
ATOM 4270 N N . ILE B 1 259 ? -7.171 -13.071 86.828 1.00 46.46 259 ILE B N 1
ATOM 4271 C CA . ILE B 1 259 ? -6.701 -12.468 88.071 1.00 47.64 259 ILE B CA 1
ATOM 4272 C C . ILE B 1 259 ? -6.435 -10.969 87.899 1.00 44.53 259 ILE B C 1
ATOM 4273 O O . ILE B 1 259 ? -6.691 -10.182 88.814 1.00 44.77 259 ILE B O 1
ATOM 4278 N N . PHE B 1 260 ? -5.939 -10.546 86.731 1.00 44.71 260 PHE B N 1
ATOM 4279 C CA . PHE B 1 260 ? -5.587 -9.148 86.454 1.00 48.12 260 PHE B CA 1
ATOM 4280 C C . PHE B 1 260 ? -6.294 -8.674 85.193 1.00 52.48 260 PHE B C 1
ATOM 4281 O O . PHE B 1 260 ? -5.721 -8.710 84.095 1.00 52.13 260 PHE B O 1
ATOM 4289 N N . PRO B 1 261 ? -7.526 -8.193 85.312 1.00 55.23 261 PRO B N 1
ATOM 4290 C CA . PRO B 1 261 ? -8.282 -7.774 84.121 1.00 61.55 261 PRO B CA 1
ATOM 4291 C C . PRO B 1 261 ? -7.793 -6.449 83.541 1.00 66.42 261 PRO B C 1
ATOM 4292 O O . PRO B 1 261 ? -7.261 -5.586 84.246 1.00 62.14 261 PRO B O 1
ATOM 4296 N N . CYS B 1 262 ? -8.001 -6.293 82.228 1.00 74.44 262 CYS B N 1
ATOM 4297 C CA . CYS B 1 262 ? -7.448 -5.197 81.444 1.00 77.94 262 CYS B CA 1
ATOM 4298 C C . CYS B 1 262 ? -8.466 -4.068 81.264 1.00 85.00 262 CYS B C 1
ATOM 4299 O O . CYS B 1 262 ? -9.491 -4.014 81.952 1.00 85.71 262 CYS B O 1
ATOM 4302 N N . VAL B 1 263 ? -8.168 -3.167 80.314 1.00 89.63 263 VAL B N 1
ATOM 4303 C CA . VAL B 1 263 ? -8.964 -1.977 79.928 1.00 89.54 263 VAL B CA 1
ATOM 4304 C C . VAL B 1 263 ? -10.126 -1.626 80.855 1.00 87.28 263 VAL B C 1
ATOM 4305 O O . VAL B 1 263 ? -9.985 -0.796 81.750 1.00 85.65 263 VAL B O 1
ATOM 4309 N N . MET C 2 1 ? 3.063 -28.844 104.081 1.00 71.04 1 MET C N 1
ATOM 4310 C CA . MET C 2 1 ? 4.441 -29.024 103.637 1.00 65.75 1 MET C CA 1
ATOM 4311 C C . MET C 2 1 ? 5.041 -30.351 104.089 1.00 66.84 1 MET C C 1
ATOM 4312 O O . MET C 2 1 ? 4.878 -30.752 105.244 1.00 69.32 1 MET C O 1
ATOM 4317 N N . SER C 2 2 ? 5.727 -31.034 103.168 1.00 57.13 2 SER C N 1
ATOM 4318 C CA . SER C 2 2 ? 6.579 -32.175 103.494 1.00 50.69 2 SER C CA 1
ATOM 4319 C C . SER C 2 2 ? 7.974 -31.909 102.939 1.00 46.42 2 SER C C 1
ATOM 4320 O O . SER C 2 2 ? 8.170 -31.905 101.716 1.00 43.89 2 SER C O 1
ATOM 4323 N N . LEU C 2 3 ? 8.944 -31.718 103.838 1.00 43.93 3 LEU C N 1
ATOM 4324 C CA . LEU C 2 3 ? 10.281 -31.257 103.495 1.00 41.72 3 LEU C CA 1
ATOM 4325 C C . LEU C 2 3 ? 11.302 -32.362 103.703 1.00 40.22 3 LEU C C 1
ATOM 4326 O O . LEU C 2 3 ? 11.149 -33.214 104.576 1.00 42.67 3 LEU C O 1
ATOM 4331 N N . LEU C 2 4 ? 12.355 -32.328 102.893 1.00 39.14 4 LEU C N 1
ATOM 4332 C CA . LEU C 2 4 ? 13.482 -33.234 103.036 1.00 39.57 4 LEU C CA 1
ATOM 4333 C C . LEU C 2 4 ? 14.590 -32.530 103.798 1.00 37.72 4 LEU C C 1
ATOM 4334 O O . LEU C 2 4 ? 14.843 -31.354 103.559 1.00 38.12 4 LEU C O 1
ATOM 4339 N N . PRO C 2 5 ? 15.276 -33.183 104.729 1.00 42.76 5 PRO C N 1
ATOM 4340 C CA . PRO C 2 5 ? 16.290 -32.466 105.515 1.00 38.20 5 PRO C CA 1
ATOM 4341 C C . PRO C 2 5 ? 17.518 -32.202 104.660 1.00 40.03 5 PRO C C 1
ATOM 4342 O O . PRO C 2 5 ? 17.927 -33.052 103.863 1.00 40.46 5 PRO C O 1
ATOM 4346 N N . THR C 2 6 ? 18.102 -31.007 104.812 1.00 38.01 6 THR C N 1
ATOM 4347 C CA . THR C 2 6 ? 19.329 -30.723 104.073 1.00 38.98 6 THR C CA 1
ATOM 4348 C C . THR C 2 6 ? 20.528 -31.464 104.647 1.00 43.54 6 THR C C 1
ATOM 4349 O O . THR C 2 6 ? 21.586 -31.480 104.003 1.00 43.78 6 THR C O 1
ATOM 4353 N N . ALA C 2 7 ? 20.387 -32.058 105.833 1.00 48.10 7 ALA C N 1
ATOM 4354 C CA . ALA C 2 7 ? 21.141 -33.251 106.226 1.00 49.33 7 ALA C CA 1
ATOM 4355 C C . ALA C 2 7 ? 22.616 -32.898 106.450 1.00 52.17 7 ALA C C 1
ATOM 4356 O O . ALA C 2 7 ? 22.852 -32.121 107.381 1.00 55.01 7 ALA C O 1
ATOM 4358 N N . PRO C 2 8 ? 23.646 -33.388 105.723 1.00 44.35 8 PRO C N 1
ATOM 4359 C CA . PRO C 2 8 ? 24.995 -32.913 106.081 1.00 46.67 8 PRO C CA 1
ATOM 4360 C C . PRO C 2 8 ? 25.249 -31.456 105.681 1.00 46.96 8 PRO C C 1
ATOM 4361 O O . PRO C 2 8 ? 26.158 -30.823 106.237 1.00 46.90 8 PRO C O 1
ATOM 4365 N N . VAL C 2 9 ? 24.469 -30.892 104.760 1.00 45.75 9 VAL C N 1
ATOM 4366 C CA . VAL C 2 9 ? 24.760 -29.561 104.231 1.00 42.82 9 VAL C CA 1
ATOM 4367 C C . VAL C 2 9 ? 23.583 -28.634 104.504 1.00 41.77 9 VAL C C 1
ATOM 4368 O O . VAL C 2 9 ? 22.655 -28.999 105.231 1.00 38.23 9 VAL C O 1
ATOM 4372 N N . ARG C 2 10 ? 23.611 -27.426 103.925 1.00 39.13 10 ARG C N 1
ATOM 4373 C CA . ARG C 2 10 ? 22.516 -26.482 104.113 1.00 34.21 10 ARG C CA 1
ATOM 4374 C C . ARG C 2 10 ? 22.194 -25.722 102.823 1.00 35.88 10 ARG C C 1
ATOM 4375 O O . ARG C 2 10 ? 21.023 -25.607 102.442 1.00 36.02 10 ARG C O 1
ATOM 4383 N N . ILE C 2 11 ? 23.204 -25.192 102.140 1.00 34.46 11 ILE C N 1
ATOM 4384 C CA . ILE C 2 11 ? 22.984 -24.323 100.992 1.00 34.53 11 ILE C CA 1
ATOM 4385 C C . ILE C 2 11 ? 23.588 -24.976 99.748 1.00 34.33 11 ILE C C 1
ATOM 4386 O O . ILE C 2 11 ? 24.340 -25.949 99.833 1.00 31.06 11 ILE C O 1
ATOM 4391 N N . ASP C 2 12 ? 23.251 -24.413 98.575 1.00 31.36 12 ASP C N 1
ATOM 4392 C CA . ASP C 2 12 ? 23.722 -24.992 97.322 1.00 33.76 12 ASP C CA 1
ATOM 4393 C C . ASP C 2 12 ? 25.242 -24.996 97.238 1.00 35.77 12 ASP C C 1
ATOM 4394 O O . ASP C 2 12 ? 25.828 -25.951 96.697 1.00 34.22 12 ASP C O 1
ATOM 4399 N N . ALA C 2 13 ? 25.890 -23.965 97.802 1.00 32.00 13 ALA C N 1
ATOM 4400 C CA . ALA C 2 13 ? 27.341 -23.849 97.735 1.00 32.44 13 ALA C CA 1
ATOM 4401 C C . ALA C 2 13 ? 28.050 -24.983 98.467 1.00 36.21 13 ALA C C 1
ATOM 4402 O O . ALA C 2 13 ? 29.203 -25.294 98.144 1.00 36.55 13 ALA C O 1
ATOM 4404 N N . ASP C 2 14 ? 27.400 -25.604 99.458 1.00 34.04 14 ASP C N 1
ATOM 4405 C CA . ASP C 2 14 ? 27.977 -26.805 100.046 1.00 33.40 14 ASP C CA 1
ATOM 4406 C C . ASP C 2 14 ? 27.985 -27.985 99.072 1.00 33.34 14 ASP C C 1
ATOM 4407 O O . ASP C 2 14 ? 28.694 -28.961 99.320 1.00 34.96 14 ASP C O 1
ATOM 4412 N N . LEU C 2 15 ? 27.220 -27.927 97.978 1.00 33.33 15 LEU C N 1
ATOM 4413 C CA . LEU C 2 15 ? 27.096 -29.048 97.047 1.00 35.69 15 LEU C CA 1
ATOM 4414 C C . LEU C 2 15 ? 27.850 -28.855 95.743 1.00 35.74 15 LEU C C 1
ATOM 4415 O O . LEU C 2 15 ? 28.048 -29.844 95.023 1.00 36.79 15 LEU C O 1
ATOM 4420 N N . TYR C 2 16 ? 28.277 -27.624 95.436 1.00 32.82 16 TYR C N 1
ATOM 4421 C CA . TYR C 2 16 ? 28.835 -27.261 94.136 1.00 33.57 16 TYR C CA 1
ATOM 4422 C C . TYR C 2 16 ? 29.808 -28.312 93.607 1.00 36.83 16 TYR C C 1
ATOM 4423 O O . TYR C 2 16 ? 29.714 -28.735 92.451 1.00 35.47 16 TYR C O 1
ATOM 4432 N N . ASP C 2 17 ? 30.768 -28.727 94.433 1.00 36.60 17 ASP C N 1
ATOM 4433 C CA . ASP C 2 17 ? 31.823 -29.588 93.917 1.00 40.93 17 ASP C CA 1
ATOM 4434 C C . ASP C 2 17 ? 31.344 -30.998 93.573 1.00 40.21 17 ASP C C 1
ATOM 4435 O O . ASP C 2 17 ? 32.021 -31.683 92.801 1.00 42.73 17 ASP C O 1
ATOM 4440 N N . ASP C 2 18 ? 30.196 -31.436 94.092 1.00 38.20 18 ASP C N 1
ATOM 4441 C CA . ASP C 2 18 ? 29.689 -32.783 93.847 1.00 37.80 18 ASP C CA 1
ATOM 4442 C C . ASP C 2 18 ? 28.561 -32.825 92.823 1.00 38.36 18 ASP C C 1
ATOM 4443 O O . ASP C 2 18 ? 28.000 -33.898 92.585 1.00 38.82 18 ASP C O 1
ATOM 4448 N N . LEU C 2 19 ? 28.241 -31.698 92.175 1.00 36.32 19 LEU C N 1
ATOM 4449 C CA . LEU C 2 19 ? 27.110 -31.690 91.251 1.00 34.70 19 LEU C CA 1
ATOM 4450 C C . LEU C 2 19 ? 27.343 -32.529 89.986 1.00 33.73 19 LEU C C 1
ATOM 4451 O O . LEU C 2 19 ? 26.373 -32.919 89.327 1.00 30.76 19 LEU C O 1
ATOM 4456 N N . ALA C 2 20 ? 28.587 -32.826 89.615 1.00 32.66 20 ALA C N 1
ATOM 4457 C CA . ALA C 2 20 ? 28.824 -33.601 88.404 1.00 37.36 20 ALA C CA 1
ATOM 4458 C C . ALA C 2 20 ? 29.445 -34.971 88.686 1.00 34.75 20 ALA C C 1
ATOM 4459 O O . ALA C 2 20 ? 29.964 -35.614 87.766 1.00 33.67 20 ALA C O 1
ATOM 4461 N N . ASN C 2 21 ? 29.363 -35.451 89.928 1.00 36.73 21 ASN C N 1
ATOM 4462 C CA . ASN C 2 21 ? 30.097 -36.638 90.371 1.00 38.66 21 ASN C CA 1
ATOM 4463 C C . ASN C 2 21 ? 29.148 -37.753 90.795 1.00 37.06 21 ASN C C 1
ATOM 4464 O O . ASN C 2 21 ? 28.755 -37.834 91.966 1.00 38.41 21 ASN C O 1
ATOM 4469 N N . PRO C 2 22 ? 28.788 -38.660 89.889 1.00 34.93 22 PRO C N 1
ATOM 4470 C CA . PRO C 2 22 ? 27.900 -39.766 90.279 1.00 37.77 22 PRO C CA 1
ATOM 4471 C C . PRO C 2 22 ? 28.467 -40.653 91.379 1.00 40.21 22 PRO C C 1
ATOM 4472 O O . PRO C 2 22 ? 27.682 -41.221 92.148 1.00 40.64 22 PRO C O 1
ATOM 4476 N N . ALA C 2 23 ? 29.799 -40.753 91.515 1.00 38.02 23 ALA C N 1
ATOM 4477 C CA . ALA C 2 23 ? 30.378 -41.648 92.519 1.00 41.83 23 ALA C CA 1
ATOM 4478 C C . ALA C 2 23 ? 30.220 -41.111 93.939 1.00 43.59 23 ALA C C 1
ATOM 4479 O O . ALA C 2 23 ? 30.062 -41.899 94.877 1.00 49.09 23 ALA C O 1
ATOM 4481 N N . ARG C 2 24 ? 30.253 -39.793 94.129 1.00 44.60 24 ARG C N 1
ATOM 4482 C CA . ARG C 2 24 ? 30.120 -39.215 95.460 1.00 43.27 24 ARG C CA 1
ATOM 4483 C C . ARG C 2 24 ? 28.676 -38.961 95.866 1.00 43.06 24 ARG C C 1
ATOM 4484 O O . ARG C 2 24 ? 28.438 -38.564 97.009 1.00 44.05 24 ARG C O 1
ATOM 4492 N N . GLN C 2 25 ? 27.704 -39.180 94.976 1.00 41.76 25 GLN C N 1
ATOM 4493 C CA . GLN C 2 25 ? 26.320 -38.891 95.335 1.00 41.85 25 GLN C CA 1
ATOM 4494 C C . GLN C 2 25 ? 25.855 -39.745 96.514 1.00 46.43 25 GLN C C 1
ATOM 4495 O O . GLN C 2 25 ? 25.104 -39.268 97.378 1.00 44.59 25 GLN C O 1
ATOM 4501 N N . SER C 2 26 ? 26.304 -41.005 96.581 1.00 45.10 26 SER C N 1
ATOM 4502 C CA . SER C 2 26 ? 25.889 -41.914 97.651 1.00 47.78 26 SER C CA 1
ATOM 4503 C C . SER C 2 26 ? 26.423 -41.516 99.023 1.00 50.69 26 SER C C 1
ATOM 4504 O O . SER C 2 26 ? 25.919 -42.021 100.033 1.00 52.36 26 SER C O 1
ATOM 4507 N N . LEU C 2 27 ? 27.412 -40.622 99.090 1.00 52.71 27 LEU C N 1
ATOM 4508 C CA . LEU C 2 27 ? 27.903 -40.123 100.369 1.00 48.51 27 LEU C CA 1
ATOM 4509 C C . LEU C 2 27 ? 26.881 -39.280 101.118 1.00 47.60 27 LEU C C 1
ATOM 4510 O O . LEU C 2 27 ? 27.091 -39.029 102.308 1.00 52.87 27 LEU C O 1
ATOM 4515 N N . TYR C 2 28 ? 25.783 -38.839 100.467 1.00 47.08 28 TYR C N 1
ATOM 4516 C CA . TYR C 2 28 ? 24.652 -38.108 101.049 1.00 45.81 28 TYR C CA 1
ATOM 4517 C C . TYR C 2 28 ? 23.499 -39.053 101.370 1.00 47.66 28 TYR C C 1
ATOM 4518 O O . TYR C 2 28 ? 23.247 -39.995 100.612 1.00 47.06 28 TYR C O 1
ATOM 4527 N N . PRO C 2 29 ? 22.774 -38.860 102.476 1.00 45.23 29 PRO C N 1
ATOM 4528 C CA . PRO C 2 29 ? 21.657 -39.767 102.778 1.00 47.52 29 PRO C CA 1
ATOM 4529 C C . PRO C 2 29 ? 20.600 -39.736 101.682 1.00 47.93 29 PRO C C 1
ATOM 4530 O O . PRO C 2 29 ? 20.192 -38.665 101.212 1.00 44.47 29 PRO C O 1
ATOM 4534 N N . ARG C 2 30 ? 20.170 -40.937 101.277 1.00 43.20 30 ARG C N 1
ATOM 4535 C CA . ARG C 2 30 ? 19.252 -41.097 100.153 1.00 44.79 30 ARG C CA 1
ATOM 4536 C C . ARG C 2 30 ? 17.964 -40.301 100.339 1.00 43.42 30 ARG C C 1
ATOM 4537 O O . ARG C 2 30 ? 17.415 -39.791 99.360 1.00 46.82 30 ARG C O 1
ATOM 4545 N N . ASP C 2 31 ? 17.469 -40.163 101.568 1.00 43.53 31 ASP C N 1
ATOM 4546 C CA . ASP C 2 31 ? 16.236 -39.423 101.820 1.00 45.57 31 ASP C CA 1
ATOM 4547 C C . ASP C 2 31 ? 16.478 -37.948 102.137 1.00 44.27 31 ASP C C 1
ATOM 4548 O O . ASP C 2 31 ? 15.615 -37.304 102.749 1.00 45.80 31 ASP C O 1
ATOM 4553 N N . SER C 2 32 ? 17.613 -37.393 101.728 1.00 43.95 32 SER C N 1
ATOM 4554 C CA . SER C 2 32 ? 17.977 -36.032 102.097 1.00 41.36 32 SER C CA 1
ATOM 4555 C C . SER C 2 32 ? 17.887 -35.109 100.892 1.00 40.67 32 SER C C 1
ATOM 4556 O O . SER C 2 32 ? 17.956 -35.544 99.741 1.00 38.95 32 SER C O 1
ATOM 4559 N N . ARG C 2 33 ? 17.746 -33.807 101.167 1.00 38.97 33 ARG C N 1
ATOM 4560 C CA . ARG C 2 33 ? 17.528 -32.883 100.065 1.00 37.09 33 ARG C CA 1
ATOM 4561 C C . ARG C 2 33 ? 18.757 -32.770 99.167 1.00 35.34 33 ARG C C 1
ATOM 4562 O O . ARG C 2 33 ? 18.611 -32.633 97.950 1.00 36.57 33 ARG C O 1
ATOM 4570 N N . GLY C 2 34 ? 19.968 -32.859 99.724 1.00 36.33 34 GLY C N 1
ATOM 4571 C CA . GLY C 2 34 ? 21.158 -32.753 98.882 1.00 35.84 34 GLY C CA 1
ATOM 4572 C C . GLY C 2 34 ? 21.301 -33.897 97.888 1.00 35.73 34 GLY C C 1
ATOM 4573 O O . GLY C 2 34 ? 21.696 -33.686 96.734 1.00 35.51 34 GLY C O 1
ATOM 4574 N N . PHE C 2 35 ? 20.996 -35.122 98.319 1.00 34.60 35 PHE C N 1
ATOM 4575 C CA . PHE C 2 35 ? 20.965 -36.249 97.388 1.00 38.97 35 PHE C CA 1
ATOM 4576 C C . PHE C 2 35 ? 20.065 -35.950 96.193 1.00 34.52 35 PHE C C 1
ATOM 4577 O O . PHE C 2 35 ? 20.428 -36.212 95.043 1.00 31.98 35 PHE C O 1
ATOM 4585 N N . ILE C 2 36 ? 18.870 -35.418 96.460 1.00 35.04 36 ILE C N 1
ATOM 4586 C CA . ILE C 2 36 ? 17.936 -35.085 95.390 1.00 35.43 36 ILE C CA 1
ATOM 4587 C C . ILE C 2 36 ? 18.475 -33.940 94.545 1.00 32.41 36 ILE C C 1
ATOM 4588 O O . ILE C 2 36 ? 18.324 -33.935 93.322 1.00 32.93 36 ILE C O 1
ATOM 4593 N N . ARG C 2 37 ? 19.081 -32.935 95.181 1.00 34.90 37 ARG C N 1
ATOM 4594 C CA . ARG C 2 37 ? 19.616 -31.813 94.415 1.00 34.94 37 ARG C CA 1
ATOM 4595 C C . ARG C 2 37 ? 20.717 -32.279 93.473 1.00 31.59 37 ARG C C 1
ATOM 4596 O O . ARG C 2 37 ? 20.803 -31.824 92.327 1.00 30.76 37 ARG C O 1
ATOM 4604 N N . ILE C 2 38 ? 21.567 -33.190 93.942 1.00 32.86 38 ILE C N 1
ATOM 4605 C CA . ILE C 2 38 ? 22.616 -33.731 93.090 1.00 32.14 38 ILE C CA 1
ATOM 4606 C C . ILE C 2 38 ? 22.010 -34.572 91.974 1.00 30.64 38 ILE C C 1
ATOM 4607 O O . ILE C 2 38 ? 22.485 -34.549 90.831 1.00 30.78 38 ILE C O 1
ATOM 4612 N N . ASP C 2 39 ? 20.920 -35.288 92.272 1.00 35.30 39 ASP C N 1
ATOM 4613 C CA . ASP C 2 39 ? 20.257 -36.110 91.257 1.00 32.50 39 ASP C CA 1
ATOM 4614 C C . ASP C 2 39 ? 19.671 -35.265 90.124 1.00 32.08 39 ASP C C 1
ATOM 4615 O O . ASP C 2 39 ? 19.727 -35.665 88.960 1.00 29.31 39 ASP C O 1
ATOM 4620 N N . ILE C 2 40 ? 19.079 -34.108 90.443 1.00 29.64 40 ILE C N 1
ATOM 4621 C CA . ILE C 2 40 ? 18.566 -33.225 89.391 1.00 29.46 40 ILE C CA 1
ATOM 4622 C C . ILE C 2 40 ? 19.699 -32.767 88.484 1.00 27.76 40 ILE C C 1
ATOM 4623 O O . ILE C 2 40 ? 19.543 -32.674 87.262 1.00 28.03 40 ILE C O 1
ATOM 4628 N N . SER C 2 41 ? 20.841 -32.426 89.077 1.00 31.21 41 SER C N 1
ATOM 4629 C CA . SER C 2 41 ? 22.007 -32.018 88.298 1.00 29.56 41 SER C CA 1
ATOM 4630 C C . SER C 2 41 ? 22.537 -33.176 87.449 1.00 29.24 41 SER C C 1
ATOM 4631 O O . SER C 2 41 ? 22.791 -33.015 86.250 1.00 28.93 41 SER C O 1
ATOM 4634 N N . LEU C 2 42 ? 22.715 -34.356 88.054 1.00 28.83 42 LEU C N 1
ATOM 4635 C CA . LEU C 2 42 ? 23.238 -35.483 87.280 1.00 31.00 42 LEU C CA 1
ATOM 4636 C C . LEU C 2 42 ? 22.306 -35.826 86.126 1.00 26.88 42 LEU C C 1
ATOM 4637 O O . LEU C 2 42 ? 22.761 -36.115 85.020 1.00 28.42 42 LEU C O 1
ATOM 4642 N N . ARG C 2 43 ? 20.994 -35.726 86.341 1.00 26.90 43 ARG C N 1
ATOM 4643 C CA . ARG C 2 43 ? 20.066 -36.025 85.260 1.00 25.76 43 ARG C CA 1
ATOM 4644 C C . ARG C 2 43 ? 20.123 -34.972 84.158 1.00 30.37 43 ARG C C 1
ATOM 4645 O O . ARG C 2 43 ? 19.827 -35.287 82.996 1.00 27.78 43 ARG C O 1
ATOM 4653 N N . ALA C 2 44 ? 20.519 -33.726 84.498 1.00 25.81 44 ALA C N 1
ATOM 4654 C CA . ALA C 2 44 ? 20.708 -32.701 83.473 1.00 28.42 44 ALA C CA 1
ATOM 4655 C C . ALA C 2 44 ? 21.876 -33.054 82.565 1.00 26.78 44 ALA C C 1
ATOM 4656 O O . ALA C 2 44 ? 21.793 -32.870 81.349 1.00 29.17 44 ALA C O 1
ATOM 4658 N N . TYR C 2 45 ? 22.975 -33.558 83.134 1.00 28.62 45 TYR C N 1
ATOM 4659 C CA . TYR C 2 45 ? 24.073 -34.044 82.303 1.00 28.93 45 TYR C CA 1
ATOM 4660 C C . TYR C 2 45 ? 23.625 -35.228 81.447 1.00 28.44 45 TYR C C 1
ATOM 4661 O O . TYR C 2 45 ? 23.847 -35.251 80.232 1.00 28.28 45 TYR C O 1
ATOM 4670 N N . TRP C 2 46 ? 22.928 -36.186 82.062 1.00 28.79 46 TRP C N 1
ATOM 4671 C CA . TRP C 2 46 ? 22.492 -37.395 81.371 1.00 29.16 46 TRP C CA 1
ATOM 4672 C C . TRP C 2 46 ? 21.618 -37.058 80.168 1.00 29.72 46 TRP C C 1
ATOM 4673 O O . TRP C 2 46 ? 21.892 -37.483 79.038 1.00 29.58 46 TRP C O 1
ATOM 4684 N N . HIS C 2 47 ? 20.545 -36.301 80.402 1.00 29.08 47 HIS C N 1
ATOM 4685 C CA . HIS C 2 47 ? 19.615 -35.967 79.333 1.00 29.57 47 HIS C CA 1
ATOM 4686 C C . HIS C 2 47 ? 20.258 -35.066 78.287 1.00 32.34 47 HIS C C 1
ATOM 4687 O O . HIS C 2 47 ? 19.953 -35.184 77.094 1.00 30.35 47 HIS C O 1
ATOM 4694 N N . THR C 2 48 ? 21.152 -34.160 78.706 1.00 26.74 48 THR C N 1
ATOM 4695 C CA . THR C 2 48 ? 21.831 -33.329 77.718 1.00 29.95 48 THR C CA 1
ATOM 4696 C C . THR C 2 48 ? 22.649 -34.190 76.769 1.00 30.50 48 THR C C 1
ATOM 4697 O O . THR C 2 48 ? 22.696 -33.921 75.565 1.00 29.52 48 THR C O 1
ATOM 4701 N N . LEU C 2 49 ? 23.274 -35.252 77.291 1.00 31.29 49 LEU C N 1
ATOM 4702 C CA . LEU C 2 49 ? 24.073 -36.128 76.437 1.00 32.64 49 LEU C CA 1
ATOM 4703 C C . LEU C 2 49 ? 23.189 -37.024 75.573 1.00 30.89 49 LEU C C 1
ATOM 4704 O O . LEU C 2 49 ? 23.372 -37.092 74.352 1.00 30.67 49 LEU C O 1
ATOM 4709 N N . PHE C 2 50 ? 22.206 -37.698 76.182 1.00 31.08 50 PHE C N 1
ATOM 4710 C CA . PHE C 2 50 ? 21.500 -38.771 75.485 1.00 33.39 50 PHE C CA 1
ATOM 4711 C C . PHE C 2 50 ? 20.204 -38.335 74.809 1.00 34.97 50 PHE C C 1
ATOM 4712 O O . PHE C 2 50 ? 19.780 -38.991 73.853 1.00 35.41 50 PHE C O 1
ATOM 4720 N N . ASP C 2 51 ? 19.531 -37.287 75.289 1.00 30.57 51 ASP C N 1
ATOM 4721 C CA . ASP C 2 51 ? 18.412 -36.748 74.520 1.00 32.99 51 ASP C CA 1
ATOM 4722 C C . ASP C 2 51 ? 18.892 -36.226 73.176 1.00 31.69 51 ASP C C 1
ATOM 4723 O O . ASP C 2 51 ? 18.177 -36.307 72.175 1.00 32.89 51 ASP C O 1
ATOM 4728 N N . THR C 2 52 ? 20.096 -35.661 73.141 1.00 31.91 52 THR C N 1
ATOM 4729 C CA . THR C 2 52 ? 20.629 -35.034 71.936 1.00 31.74 52 THR C CA 1
ATOM 4730 C C . THR C 2 52 ? 21.322 -36.013 70.998 1.00 32.26 52 THR C C 1
ATOM 4731 O O . THR C 2 52 ? 21.296 -35.818 69.774 1.00 34.64 52 THR C O 1
ATOM 4735 N N . CYS C 2 53 ? 21.944 -37.061 71.535 1.00 35.05 53 CYS C N 1
ATOM 4736 C CA . CYS C 2 53 ? 22.599 -38.100 70.737 1.00 32.21 53 CYS C CA 1
ATOM 4737 C C . CYS C 2 53 ? 22.018 -39.450 71.143 1.00 34.46 53 CYS C C 1
ATOM 4738 O O . CYS C 2 53 ? 22.673 -40.245 71.827 1.00 30.19 53 CYS C O 1
ATOM 4741 N N . PRO C 2 54 ? 20.768 -39.725 70.764 1.00 33.18 54 PRO C N 1
ATOM 4742 C CA . PRO C 2 54 ? 20.108 -40.947 71.260 1.00 34.77 54 PRO C CA 1
ATOM 4743 C C . PRO C 2 54 ? 20.791 -42.223 70.804 1.00 36.58 54 PRO C C 1
ATOM 4744 O O . PRO C 2 54 ? 20.653 -43.253 71.468 1.00 33.40 54 PRO C O 1
ATOM 4748 N N . ARG C 2 55 ? 21.543 -42.182 69.709 1.00 34.17 55 ARG C N 1
ATOM 4749 C CA . ARG C 2 55 ? 22.182 -43.386 69.221 1.00 36.97 55 ARG C CA 1
ATOM 4750 C C . ARG C 2 55 ? 23.305 -43.848 70.129 1.00 38.19 55 ARG C C 1
ATOM 4751 O O . ARG C 2 55 ? 23.746 -44.995 69.994 1.00 35.75 55 ARG C O 1
ATOM 4759 N N . LEU C 2 56 ? 23.753 -43.009 71.069 1.00 33.28 56 LEU C N 1
ATOM 4760 C CA . LEU C 2 56 ? 24.725 -43.488 72.041 1.00 34.81 56 LEU C CA 1
ATOM 4761 C C . LEU C 2 56 ? 24.102 -44.508 72.987 1.00 35.35 56 LEU C C 1
ATOM 4762 O O . LEU C 2 56 ? 24.811 -45.358 73.534 1.00 34.25 56 LEU C O 1
ATOM 4767 N N . LEU C 2 57 ? 22.788 -44.446 73.188 1.00 34.68 57 LEU C N 1
ATOM 4768 C CA . LEU C 2 57 ? 22.124 -45.449 74.008 1.00 36.64 57 LEU C CA 1
ATOM 4769 C C . LEU C 2 57 ? 22.123 -46.830 73.354 1.00 39.50 57 LEU C C 1
ATOM 4770 O O . LEU C 2 57 ? 21.922 -47.835 74.043 1.00 40.35 57 LEU C O 1
ATOM 4775 N N . GLU C 2 58 ? 22.345 -46.908 72.046 1.00 38.27 58 GLU C N 1
ATOM 4776 C CA . GLU C 2 58 ? 22.516 -48.213 71.433 1.00 41.15 58 GLU C CA 1
ATOM 4777 C C . GLU C 2 58 ? 23.834 -48.844 71.858 1.00 43.29 58 GLU C C 1
ATOM 4778 O O . GLU C 2 58 ? 23.952 -50.078 71.904 1.00 39.00 58 GLU C O 1
ATOM 4784 N N . LEU C 2 59 ? 24.824 -48.014 72.198 1.00 38.88 59 LEU C N 1
ATOM 4785 C CA . LEU C 2 59 ? 26.094 -48.539 72.680 1.00 40.08 59 LEU C CA 1
ATOM 4786 C C . LEU C 2 59 ? 26.002 -48.959 74.139 1.00 40.22 59 LEU C C 1
ATOM 4787 O O . LEU C 2 59 ? 26.374 -50.078 74.499 1.00 44.11 59 LEU C O 1
ATOM 4792 N N . SER C 2 60 ? 25.501 -48.076 74.993 1.00 39.29 60 SER C N 1
ATOM 4793 C CA . SER C 2 60 ? 25.488 -48.350 76.419 1.00 40.72 60 SER C CA 1
ATOM 4794 C C . SER C 2 60 ? 24.364 -49.283 76.837 1.00 36.43 60 SER C C 1
ATOM 4795 O O . SER C 2 60 ? 24.463 -49.905 77.899 1.00 38.67 60 SER C O 1
ATOM 4798 N N . GLY C 2 61 ? 23.293 -49.373 76.049 1.00 36.98 61 GLY C N 1
ATOM 4799 C CA . GLY C 2 61 ? 22.037 -49.896 76.536 1.00 38.79 61 GLY C CA 1
ATOM 4800 C C . GLY C 2 61 ? 21.187 -48.783 77.138 1.00 41.30 61 GLY C C 1
ATOM 4801 O O . GLY C 2 61 ? 21.664 -47.665 77.373 1.00 36.08 61 GLY C O 1
ATOM 4802 N N . PRO C 2 62 ? 19.914 -49.084 77.428 1.00 42.99 62 PRO C N 1
ATOM 4803 C CA . PRO C 2 62 ? 18.950 -48.005 77.741 1.00 36.40 62 PRO C CA 1
ATOM 4804 C C . PRO C 2 62 ? 19.288 -47.186 78.979 1.00 39.34 62 PRO C C 1
ATOM 4805 O O . PRO C 2 62 ? 18.871 -46.019 79.073 1.00 37.91 62 PRO C O 1
ATOM 4809 N N . SER C 2 63 ? 20.018 -47.751 79.942 1.00 37.34 63 SER C N 1
ATOM 4810 C CA . SER C 2 63 ? 20.346 -47.000 81.146 1.00 37.63 63 SER C CA 1
ATOM 4811 C C . SER C 2 63 ? 21.404 -45.925 80.904 1.00 35.76 63 SER C C 1
ATOM 4812 O O . SER C 2 63 ? 21.550 -45.025 81.731 1.00 33.45 63 SER C O 1
ATOM 4815 N N . GLY C 2 64 ? 22.165 -46.013 79.820 1.00 36.05 64 GLY C N 1
ATOM 4816 C CA . GLY C 2 64 ? 23.298 -45.136 79.622 1.00 34.36 64 GLY C CA 1
ATOM 4817 C C . GLY C 2 64 ? 24.452 -45.352 80.573 1.00 36.99 64 GLY C C 1
ATOM 4818 O O . GLY C 2 64 ? 25.496 -44.704 80.406 1.00 34.64 64 GLY C O 1
ATOM 4819 N N . GLY C 2 65 ? 24.321 -46.277 81.534 1.00 37.44 65 GLY C N 1
ATOM 4820 C CA . GLY C 2 65 ? 25.297 -46.364 82.611 1.00 34.04 65 GLY C CA 1
ATOM 4821 C C . GLY C 2 65 ? 26.708 -46.654 82.134 1.00 35.70 65 GLY C C 1
ATOM 4822 O O . GLY C 2 65 ? 27.671 -46.087 82.652 1.00 33.92 65 GLY C O 1
ATOM 4823 N N . ALA C 2 66 ? 26.858 -47.542 81.145 1.00 34.36 66 ALA C N 1
ATOM 4824 C CA . ALA C 2 66 ? 28.211 -47.935 80.756 1.00 35.49 66 ALA C CA 1
ATOM 4825 C C . ALA C 2 66 ? 28.986 -46.821 80.055 1.00 36.24 66 ALA C C 1
ATOM 4826 O O . ALA C 2 66 ? 30.205 -46.957 79.892 1.00 36.42 66 ALA C O 1
ATOM 4828 N N . ILE C 2 67 ? 28.331 -45.737 79.642 1.00 37.91 67 ILE C N 1
ATOM 4829 C CA . ILE C 2 67 ? 29.011 -44.531 79.149 1.00 33.23 67 ILE C CA 1
ATOM 4830 C C . ILE C 2 67 ? 29.034 -43.440 80.210 1.00 34.27 67 ILE C C 1
ATOM 4831 O O . ILE C 2 67 ? 30.077 -42.849 80.490 1.00 33.89 67 ILE C O 1
ATOM 4836 N N . PHE C 2 68 ? 27.886 -43.189 80.841 1.00 34.70 68 PHE C N 1
ATOM 4837 C CA . PHE C 2 68 ? 27.749 -42.047 81.741 1.00 32.40 68 PHE C CA 1
ATOM 4838 C C . PHE C 2 68 ? 28.696 -42.148 82.930 1.00 34.68 68 PHE C C 1
ATOM 4839 O O . PHE C 2 68 ? 29.460 -41.211 83.217 1.00 33.75 68 PHE C O 1
ATOM 4847 N N . LEU C 2 69 ? 28.655 -43.275 83.647 1.00 32.08 69 LEU C N 1
ATOM 4848 C CA . LEU C 2 69 ? 29.451 -43.381 84.867 1.00 33.97 69 LEU C CA 1
ATOM 4849 C C . LEU C 2 69 ? 30.948 -43.268 84.606 1.00 34.14 69 LEU C C 1
ATOM 4850 O O . LEU C 2 69 ? 31.608 -42.466 85.290 1.00 36.26 69 LEU C O 1
ATOM 4855 N N . PRO C 2 70 ? 31.553 -44.012 83.670 1.00 33.69 70 PRO C N 1
ATOM 4856 C CA . PRO C 2 70 ? 32.996 -43.833 83.468 1.00 34.99 70 PRO C CA 1
ATOM 4857 C C . PRO C 2 70 ? 33.359 -42.518 82.797 1.00 36.14 70 PRO C C 1
ATOM 4858 O O . PRO C 2 70 ? 34.445 -41.995 83.080 1.00 35.90 70 PRO C O 1
ATOM 4862 N N . PHE C 2 71 ? 32.507 -41.956 81.929 1.00 34.71 71 PHE C N 1
ATOM 4863 C CA . PHE C 2 71 ? 32.867 -40.671 81.335 1.00 35.11 71 PHE C CA 1
ATOM 4864 C C . PHE C 2 71 ? 32.895 -39.579 82.392 1.00 34.39 71 PHE C C 1
ATOM 4865 O O . PHE C 2 71 ? 33.853 -38.804 82.462 1.00 34.32 71 PHE C O 1
ATOM 4873 N N . MET C 2 72 ? 31.853 -39.510 83.227 1.00 35.62 72 MET C N 1
ATOM 4874 C CA . MET C 2 72 ? 31.814 -38.508 84.293 1.00 35.09 72 MET C CA 1
ATOM 4875 C C . MET C 2 72 ? 33.022 -38.649 85.213 1.00 38.19 72 MET C C 1
ATOM 4876 O O . MET C 2 72 ? 33.644 -37.649 85.584 1.00 37.75 72 MET C O 1
ATOM 4881 N N . ALA C 2 73 ? 33.394 -39.890 85.562 1.00 36.05 73 ALA C N 1
ATOM 4882 C CA . ALA C 2 73 ? 34.602 -40.111 86.360 1.00 40.63 73 ALA C CA 1
ATOM 4883 C C . ALA C 2 73 ? 35.862 -39.695 85.605 1.00 40.21 73 ALA C C 1
ATOM 4884 O O . ALA C 2 73 ? 36.782 -39.108 86.183 1.00 45.05 73 ALA C O 1
ATOM 4886 N N . TRP C 2 74 ? 35.937 -40.016 84.324 1.00 39.06 74 TRP C N 1
ATOM 4887 C CA . TRP C 2 74 ? 37.075 -39.587 83.520 1.00 41.94 74 TRP C CA 1
ATOM 4888 C C . TRP C 2 74 ? 37.078 -38.075 83.331 1.00 45.42 74 TRP C C 1
ATOM 4889 O O . TRP C 2 74 ? 38.142 -37.450 83.293 1.00 47.16 74 TRP C O 1
ATOM 4900 N N . ALA C 2 75 ? 35.895 -37.476 83.195 1.00 42.35 75 ALA C N 1
ATOM 4901 C CA . ALA C 2 75 ? 35.811 -36.029 83.043 1.00 47.09 75 ALA C CA 1
ATOM 4902 C C . ALA C 2 75 ? 36.312 -35.311 84.291 1.00 50.76 75 ALA C C 1
ATOM 4903 O O . ALA C 2 75 ? 37.052 -34.328 84.186 1.00 51.77 75 ALA C O 1
ATOM 4905 N N . ARG C 2 76 ? 35.922 -35.793 85.479 1.00 49.58 76 ARG C N 1
ATOM 4906 C CA . ARG C 2 76 ? 36.427 -35.223 86.725 1.00 53.54 76 ARG C CA 1
ATOM 4907 C C . ARG C 2 76 ? 37.930 -35.438 86.859 1.00 56.84 76 ARG C C 1
ATOM 4908 O O . ARG C 2 76 ? 38.651 -34.541 87.306 1.00 58.28 76 ARG C O 1
ATOM 4916 N N . GLU C 2 77 ? 38.417 -36.618 86.469 1.00 64.17 77 GLU C N 1
ATOM 4917 C CA . GLU C 2 77 ? 39.848 -36.912 86.544 1.00 68.16 77 GLU C CA 1
ATOM 4918 C C . GLU C 2 77 ? 40.659 -35.946 85.688 1.00 68.13 77 GLU C C 1
ATOM 4919 O O . GLU C 2 77 ? 41.609 -35.317 86.168 1.00 68.99 77 GLU C O 1
ATOM 4925 N N . ASN C 2 78 ? 40.297 -35.822 84.410 1.00 59.97 78 ASN C N 1
ATOM 4926 C CA . ASN C 2 78 ? 40.985 -34.964 83.454 1.00 58.07 78 ASN C CA 1
ATOM 4927 C C . ASN C 2 78 ? 40.537 -33.506 83.534 1.00 63.37 78 ASN C C 1
ATOM 4928 O O . ASN C 2 78 ? 40.975 -32.697 82.710 1.00 62.47 78 ASN C O 1
ATOM 4933 N N . ASN C 2 79 ? 39.679 -33.168 84.502 1.00 68.16 79 ASN C N 1
ATOM 4934 C CA . ASN C 2 79 ? 39.198 -31.805 84.746 1.00 65.31 79 ASN C CA 1
ATOM 4935 C C . ASN C 2 79 ? 38.631 -31.164 83.480 1.00 62.85 79 ASN C C 1
ATOM 4936 O O . ASN C 2 79 ? 39.036 -30.078 83.061 1.00 64.08 79 ASN C O 1
ATOM 4941 N N . LEU C 2 80 ? 37.673 -31.846 82.866 1.00 54.33 80 LEU C N 1
ATOM 4942 C CA . LEU C 2 80 ? 37.007 -31.272 81.710 1.00 52.23 80 LEU C CA 1
ATOM 4943 C C . LEU C 2 80 ? 36.088 -30.137 82.155 1.00 45.19 80 LEU C C 1
ATOM 4944 O O . LEU C 2 80 ? 35.549 -30.142 83.263 1.00 43.21 80 LEU C O 1
ATOM 4949 N N . ALA C 2 81 ? 35.905 -29.161 81.273 1.00 43.00 81 ALA C N 1
ATOM 4950 C CA . ALA C 2 81 ? 35.123 -27.977 81.603 1.00 42.01 81 ALA C CA 1
ATOM 4951 C C . ALA C 2 81 ? 33.631 -28.154 81.365 1.00 38.52 81 ALA C C 1
ATOM 4952 O O . ALA C 2 81 ? 32.847 -27.327 81.850 1.00 33.74 81 ALA C O 1
ATOM 4954 N N . PHE C 2 82 ? 33.229 -29.220 80.658 1.00 36.24 82 PHE C N 1
ATOM 4955 C CA . PHE C 2 82 ? 31.851 -29.405 80.194 1.00 31.95 82 PHE C CA 1
ATOM 4956 C C . PHE C 2 82 ? 31.369 -28.164 79.437 1.00 36.37 82 PHE C C 1
ATOM 4957 O O . PHE C 2 82 ? 30.236 -27.697 79.600 1.00 32.93 82 PHE C O 1
ATOM 4965 N N . ASP C 2 83 ? 32.260 -27.610 78.612 1.00 33.45 83 ASP C N 1
ATOM 4966 C CA . ASP C 2 83 ? 31.898 -26.541 77.690 1.00 33.78 83 ASP C CA 1
ATOM 4967 C C . ASP C 2 83 ? 31.208 -27.135 76.461 1.00 35.37 83 ASP C C 1
ATOM 4968 O O . ASP C 2 83 ? 30.778 -28.299 76.489 1.00 34.72 83 ASP C O 1
ATOM 4973 N N . TRP C 2 84 ? 31.125 -26.345 75.383 1.00 31.02 84 TRP C N 1
ATOM 4974 C CA . TRP C 2 84 ? 30.476 -26.773 74.146 1.00 30.27 84 TRP C CA 1
ATOM 4975 C C . TRP C 2 84 ? 31.070 -28.065 73.589 1.00 32.34 84 TRP C C 1
ATOM 4976 O O . TRP C 2 84 ? 30.346 -28.852 72.977 1.00 31.24 84 TRP C O 1
ATOM 4987 N N . SER C 2 85 ? 32.390 -28.293 73.761 1.00 32.93 85 SER C N 1
ATOM 4988 C CA . SER C 2 85 ? 33.095 -29.490 73.276 1.00 33.24 85 SER C CA 1
ATOM 4989 C C . SER C 2 85 ? 32.744 -30.800 74.083 1.00 34.89 85 SER C C 1
ATOM 4990 O O . SER C 2 85 ? 33.368 -31.821 73.795 1.00 35.57 85 SER C O 1
ATOM 4993 N N . PHE C 2 86 ? 31.784 -30.702 75.011 1.00 33.89 86 PHE C N 1
ATOM 4994 C CA . PHE C 2 86 ? 31.295 -31.825 75.820 1.00 36.08 86 PHE C CA 1
ATOM 4995 C C . PHE C 2 86 ? 31.025 -33.098 74.995 1.00 33.20 86 PHE C C 1
ATOM 4996 O O . PHE C 2 86 ? 31.588 -34.164 75.267 1.00 33.08 86 PHE C O 1
ATOM 5004 N N . PHE C 2 87 ? 30.155 -33.012 73.995 1.00 30.29 87 PHE C N 1
ATOM 5005 C CA . PHE C 2 87 ? 29.849 -34.194 73.193 1.00 32.70 87 PHE C CA 1
ATOM 5006 C C . PHE C 2 87 ? 31.078 -34.739 72.476 1.00 34.34 87 PHE C C 1
ATOM 5007 O O . PHE C 2 87 ? 31.197 -35.954 72.295 1.00 34.76 87 PHE C O 1
ATOM 5015 N N . LEU C 2 88 ? 31.992 -33.864 72.051 1.00 31.49 88 LEU C N 1
ATOM 5016 C CA . LEU C 2 88 ? 33.169 -34.333 71.338 1.00 33.32 88 LEU C CA 1
ATOM 5017 C C . LEU C 2 88 ? 34.094 -35.126 72.253 1.00 34.96 88 LEU C C 1
ATOM 5018 O O . LEU C 2 88 ? 34.651 -36.153 71.840 1.00 31.16 88 LEU C O 1
ATOM 5023 N N . TRP C 2 89 ? 34.248 -34.679 73.504 1.00 32.63 89 TRP C N 1
ATOM 5024 C CA . TRP C 2 89 ? 35.076 -35.399 74.466 1.00 35.79 89 TRP C CA 1
ATOM 5025 C C . TRP C 2 89 ? 34.471 -36.746 74.852 1.00 35.77 89 TRP C C 1
ATOM 5026 O O . TRP C 2 89 ? 35.215 -37.669 75.184 1.00 33.04 89 TRP C O 1
ATOM 5037 N N . VAL C 2 90 ? 33.138 -36.873 74.851 1.00 35.68 90 VAL C N 1
ATOM 5038 C CA . VAL C 2 90 ? 32.532 -38.190 75.041 1.00 34.29 90 VAL C CA 1
ATOM 5039 C C . VAL C 2 90 ? 32.948 -39.120 73.909 1.00 34.73 90 VAL C C 1
ATOM 5040 O O . VAL C 2 90 ? 33.293 -40.285 74.140 1.00 35.44 90 VAL C O 1
ATOM 5044 N N . TYR C 2 91 ? 32.941 -38.614 72.672 1.00 33.31 91 TYR C N 1
ATOM 5045 C CA . TYR C 2 91 ? 33.355 -39.430 71.536 1.00 34.34 91 TYR C CA 1
ATOM 5046 C C . TYR C 2 91 ? 34.831 -39.811 71.622 1.00 35.61 91 TYR C C 1
ATOM 5047 O O . TYR C 2 91 ? 35.206 -40.947 71.291 1.00 37.69 91 TYR C O 1
ATOM 5056 N N . VAL C 2 92 ? 35.683 -38.865 72.013 1.00 33.70 92 VAL C N 1
ATOM 5057 C CA . VAL C 2 92 ? 37.085 -39.172 72.282 1.00 35.48 92 VAL C CA 1
ATOM 5058 C C . VAL C 2 92 ? 37.182 -40.301 73.302 1.00 36.28 92 VAL C C 1
ATOM 5059 O O . VAL C 2 92 ? 37.875 -41.301 73.082 1.00 36.62 92 VAL C O 1
ATOM 5063 N N . TRP C 2 93 ? 36.486 -40.156 74.438 1.00 35.43 93 TRP C N 1
ATOM 5064 C CA . TRP C 2 93 ? 36.506 -41.210 75.447 1.00 37.74 93 TRP C CA 1
ATOM 5065 C C . TRP C 2 93 ? 36.031 -42.536 74.858 1.00 36.35 93 TRP C C 1
ATOM 5066 O O . TRP C 2 93 ? 36.656 -43.583 75.078 1.00 38.63 93 TRP C O 1
ATOM 5077 N N . LEU C 2 94 ? 34.947 -42.507 74.078 1.00 34.13 94 LEU C N 1
ATOM 5078 C CA . LEU C 2 94 ? 34.431 -43.728 73.468 1.00 36.58 94 LEU C CA 1
ATOM 5079 C C . LEU C 2 94 ? 35.459 -44.395 72.565 1.00 38.30 94 LEU C C 1
ATOM 5080 O O . LEU C 2 94 ? 35.436 -45.621 72.404 1.00 41.95 94 LEU C O 1
ATOM 5085 N N . GLN C 2 95 ? 36.358 -43.614 71.961 1.00 36.02 95 GLN C N 1
ATOM 5086 C CA . GLN C 2 95 ? 37.333 -44.175 71.031 1.00 37.95 95 GLN C CA 1
ATOM 5087 C C . GLN C 2 95 ? 38.386 -45.022 71.728 1.00 41.16 95 GLN C C 1
ATOM 5088 O O . GLN C 2 95 ? 39.033 -45.847 71.071 1.00 44.18 95 GLN C O 1
ATOM 5094 N N . GLN C 2 96 ? 38.569 -44.848 73.035 1.00 39.05 96 GLN C N 1
ATOM 5095 C CA . GLN C 2 96 ? 39.488 -45.671 73.806 1.00 41.79 96 GLN C CA 1
ATOM 5096 C C . GLN C 2 96 ? 38.753 -46.627 74.747 1.00 42.31 96 GLN C C 1
ATOM 5097 O O . GLN C 2 96 ? 39.364 -47.177 75.666 1.00 45.18 96 GLN C O 1
ATOM 5103 N N . SER C 2 97 ? 37.455 -46.831 74.539 1.00 41.20 97 SER C N 1
ATOM 5104 C CA . SER C 2 97 ? 36.606 -47.593 75.446 1.00 42.21 97 SER C CA 1
ATOM 5105 C C . SER C 2 97 ? 36.310 -48.979 74.880 1.00 42.19 97 SER C C 1
ATOM 5106 O O . SER C 2 97 ? 36.779 -49.360 73.807 1.00 44.55 97 SER C O 1
ATOM 5109 N N . GLU C 2 98 ? 35.484 -49.727 75.615 1.00 40.58 98 GLU C N 1
ATOM 5110 C CA . GLU C 2 98 ? 35.003 -51.019 75.135 1.00 42.56 98 GLU C CA 1
ATOM 5111 C C . GLU C 2 98 ? 34.126 -50.904 73.893 1.00 42.49 98 GLU C C 1
ATOM 5112 O O . GLU C 2 98 ? 33.901 -51.910 73.209 1.00 38.81 98 GLU C O 1
ATOM 5118 N N . PHE C 2 99 ? 33.609 -49.718 73.586 1.00 40.23 99 PHE C N 1
ATOM 5119 C CA . PHE C 2 99 ? 32.732 -49.563 72.439 1.00 39.58 99 PHE C CA 1
ATOM 5120 C C . PHE C 2 99 ? 33.466 -49.079 71.206 1.00 40.71 99 PHE C C 1
ATOM 5121 O O . PHE C 2 99 ? 32.820 -48.847 70.180 1.00 43.47 99 PHE C O 1
ATOM 5129 N N . ARG C 2 100 ? 34.793 -48.925 71.274 1.00 39.34 100 ARG C N 1
ATOM 5130 C CA . ARG C 2 100 ? 35.510 -48.228 70.206 1.00 44.53 100 ARG C CA 1
ATOM 5131 C C . ARG C 2 100 ? 35.326 -48.891 68.842 1.00 49.39 100 ARG C C 1
ATOM 5132 O O . ARG C 2 100 ? 35.404 -48.215 67.810 1.00 49.44 100 ARG C O 1
ATOM 5140 N N . GLU C 2 101 ? 35.053 -50.194 68.804 1.00 48.54 101 GLU C N 1
ATOM 5141 C CA . GLU C 2 101 ? 34.917 -50.861 67.518 1.00 50.10 101 GLU C CA 1
ATOM 5142 C C . GLU C 2 101 ? 33.567 -50.624 66.854 1.00 49.75 101 GLU C C 1
ATOM 5143 O O . GLU C 2 101 ? 33.418 -50.942 65.670 1.00 49.27 101 GLU C O 1
ATOM 5149 N N . ARG C 2 102 ? 32.590 -50.064 67.569 1.00 48.65 102 ARG C N 1
ATOM 5150 C CA . ARG C 2 102 ? 31.247 -49.855 67.039 1.00 46.94 102 ARG C CA 1
ATOM 5151 C C . ARG C 2 102 ? 30.985 -48.398 66.651 1.00 47.05 102 ARG C C 1
ATOM 5152 O O . ARG C 2 102 ? 29.822 -48.003 66.484 1.00 46.73 102 ARG C O 1
ATOM 5160 N N . LEU C 2 103 ? 32.031 -47.593 66.500 1.00 44.52 103 LEU C N 1
ATOM 5161 C CA . LEU C 2 103 ? 31.863 -46.201 66.110 1.00 48.04 103 LEU C CA 1
ATOM 5162 C C . LEU C 2 103 ? 31.905 -46.086 64.589 1.00 48.95 103 LEU C C 1
ATOM 5163 O O . LEU C 2 103 ? 32.775 -46.674 63.936 1.00 50.82 103 LEU C O 1
ATOM 5168 N N . ASP C 2 104 ? 30.957 -45.341 64.030 1.00 45.91 104 ASP C N 1
ATOM 5169 C CA . ASP C 2 104 ? 30.941 -45.052 62.599 1.00 49.55 104 ASP C CA 1
ATOM 5170 C C . ASP C 2 104 ? 30.364 -43.653 62.403 1.00 47.32 104 ASP C C 1
ATOM 5171 O O . ASP C 2 104 ? 30.104 -42.929 63.371 1.00 45.34 104 ASP C O 1
ATOM 5176 N N . GLU C 2 105 ? 30.141 -43.278 61.142 1.00 46.44 105 GLU C N 1
ATOM 5177 C CA . GLU C 2 105 ? 29.663 -41.934 60.850 1.00 49.27 105 GLU C CA 1
ATOM 5178 C C . GLU C 2 105 ? 28.295 -41.676 61.462 1.00 47.41 105 GLU C C 1
ATOM 5179 O O . GLU C 2 105 ? 27.954 -40.516 61.725 1.00 43.93 105 GLU C O 1
ATOM 5185 N N . ASP C 2 106 ? 27.521 -42.728 61.735 1.00 47.41 106 ASP C N 1
ATOM 5186 C CA . ASP C 2 106 ? 26.194 -42.543 62.300 1.00 46.04 106 ASP C CA 1
ATOM 5187 C C . ASP C 2 106 ? 26.211 -42.218 63.788 1.00 44.39 106 ASP C C 1
ATOM 5188 O O . ASP C 2 106 ? 25.217 -41.690 64.296 1.00 41.34 106 ASP C O 1
ATOM 5193 N N . GLN C 2 107 ? 27.297 -42.524 64.498 1.00 42.71 107 GLN C N 1
ATOM 5194 C CA . GLN C 2 107 ? 27.477 -42.008 65.846 1.00 39.91 107 GLN C CA 1
ATOM 5195 C C . GLN C 2 107 ? 28.217 -40.680 65.855 1.00 38.95 107 GLN C C 1
ATOM 5196 O O . GLN C 2 107 ? 28.034 -39.880 66.781 1.00 37.30 107 GLN C O 1
ATOM 5202 N N . LEU C 2 108 ? 29.058 -40.442 64.847 1.00 36.64 108 LEU C N 1
ATOM 5203 C CA . LEU C 2 108 ? 29.946 -39.289 64.857 1.00 40.72 108 LEU C CA 1
ATOM 5204 C C . LEU C 2 108 ? 29.219 -37.993 64.484 1.00 36.86 108 LEU C C 1
ATOM 5205 O O . LEU C 2 108 ? 29.432 -36.959 65.123 1.00 36.06 108 LEU C O 1
ATOM 5210 N N . LEU C 2 109 ? 28.362 -38.020 63.465 1.00 35.36 109 LEU C N 1
ATOM 5211 C CA . LEU C 2 109 ? 27.739 -36.774 63.020 1.00 35.79 109 LEU C CA 1
ATOM 5212 C C . LEU C 2 109 ? 26.781 -36.197 64.061 1.00 36.86 109 LEU C C 1
ATOM 5213 O O . LEU C 2 109 ? 26.712 -34.966 64.202 1.00 36.14 109 LEU C O 1
ATOM 5218 N N . PRO C 2 110 ? 26.025 -37.022 64.806 1.00 36.26 110 PRO C N 1
ATOM 5219 C CA . PRO C 2 110 ? 25.231 -36.446 65.907 1.00 33.29 110 PRO C CA 1
ATOM 5220 C C . PRO C 2 110 ? 26.049 -35.732 66.969 1.00 32.59 110 PRO C C 1
ATOM 5221 O O . PRO C 2 110 ? 25.594 -34.690 67.445 1.00 30.86 110 PRO C O 1
ATOM 5225 N N . VAL C 2 111 ? 27.221 -36.242 67.370 1.00 32.23 111 VAL C N 1
ATOM 5226 C CA . VAL C 2 111 ? 27.941 -35.558 68.445 1.00 33.08 111 VAL C CA 1
ATOM 5227 C C . VAL C 2 111 ? 28.598 -34.278 67.939 1.00 31.48 111 VAL C C 1
ATOM 5228 O O . VAL C 2 111 ? 28.732 -33.311 68.705 1.00 30.76 111 VAL C O 1
ATOM 5232 N N . MET C 2 112 ? 29.005 -34.237 66.662 1.00 31.65 112 MET C N 1
ATOM 5233 C CA . MET C 2 112 ? 29.529 -32.992 66.104 1.00 31.14 112 MET C CA 1
ATOM 5234 C C . MET C 2 112 ? 28.429 -31.947 65.972 1.00 31.29 112 MET C C 1
ATOM 5235 O O . MET C 2 112 ? 28.617 -30.787 66.358 1.00 30.76 112 MET C O 1
ATOM 5240 N N . THR C 2 113 ? 27.264 -32.358 65.462 1.00 30.39 113 THR C N 1
ATOM 5241 C CA . THR C 2 113 ? 26.101 -31.479 65.397 1.00 28.84 113 THR C CA 1
ATOM 5242 C C . THR C 2 113 ? 25.725 -30.958 66.768 1.00 29.33 113 THR C C 1
ATOM 5243 O O . THR C 2 113 ? 25.415 -29.766 66.923 1.00 28.11 113 THR C O 1
ATOM 5247 N N . ALA C 2 114 ? 25.751 -31.837 67.777 1.00 28.12 114 ALA C N 1
ATOM 5248 C CA . ALA C 2 114 ? 25.362 -31.446 69.129 1.00 29.39 114 ALA C CA 1
ATOM 5249 C C . ALA C 2 114 ? 26.366 -30.472 69.739 1.00 27.22 114 ALA C C 1
ATOM 5250 O O . ALA C 2 114 ? 25.978 -29.556 70.472 1.00 25.97 114 ALA C O 1
ATOM 5252 N N . SER C 2 115 ? 27.659 -30.654 69.458 1.00 26.12 115 SER C N 1
ATOM 5253 C CA . SER C 2 115 ? 28.655 -29.708 69.947 1.00 28.37 115 SER C CA 1
ATOM 5254 C C . SER C 2 115 ? 28.556 -28.361 69.228 1.00 29.22 115 SER C C 1
ATOM 5255 O O . SER C 2 115 ? 28.700 -27.304 69.855 1.00 28.25 115 SER C O 1
ATOM 5258 N N . ALA C 2 116 ? 28.336 -28.379 67.916 1.00 27.70 116 ALA C N 1
ATOM 5259 C CA . ALA C 2 116 ? 28.186 -27.128 67.182 1.00 29.25 116 ALA C CA 1
ATOM 5260 C C . ALA C 2 116 ? 26.938 -26.388 67.637 1.00 31.37 116 ALA C C 1
ATOM 5261 O O . ALA C 2 116 ? 26.964 -25.164 67.808 1.00 31.18 116 ALA C O 1
ATOM 5263 N N . THR C 2 117 ? 25.850 -27.126 67.885 1.00 31.39 117 THR C N 1
ATOM 5264 C CA . THR C 2 117 ? 24.626 -26.528 68.411 1.00 28.93 117 THR C CA 1
ATOM 5265 C C . THR C 2 117 ? 24.860 -25.922 69.784 1.00 31.88 117 THR C C 1
ATOM 5266 O O . THR C 2 117 ? 24.392 -24.814 70.074 1.00 32.22 117 THR C O 1
ATOM 5270 N N . ARG C 2 118 ? 25.560 -26.644 70.659 1.00 28.34 118 ARG C N 1
ATOM 5271 C CA . ARG C 2 118 ? 25.798 -26.111 71.989 1.00 30.50 118 ARG C CA 1
ATOM 5272 C C . ARG C 2 118 ? 26.644 -24.846 71.935 1.00 30.00 118 ARG C C 1
ATOM 5273 O O . ARG C 2 118 ? 26.396 -23.900 72.692 1.00 29.83 118 ARG C O 1
ATOM 5281 N N . TRP C 2 119 ? 27.654 -24.821 71.064 1.00 27.38 119 TRP C N 1
ATOM 5282 C CA . TRP C 2 119 ? 28.473 -23.625 70.916 1.00 30.83 119 TRP C CA 1
ATOM 5283 C C . TRP C 2 119 ? 27.624 -22.427 70.484 1.00 30.94 119 TRP C C 1
ATOM 5284 O O . TRP C 2 119 ? 27.687 -21.356 71.095 1.00 29.41 119 TRP C O 1
ATOM 5295 N N . LEU C 2 120 ? 26.809 -22.595 69.442 1.00 29.13 120 LEU C N 1
ATOM 5296 C CA . LEU C 2 120 ? 26.070 -21.444 68.935 1.00 35.15 120 LEU C CA 1
ATOM 5297 C C . LEU C 2 120 ? 24.994 -20.992 69.915 1.00 34.35 120 LEU C C 1
ATOM 5298 O O . LEU C 2 120 ? 24.598 -19.828 69.877 1.00 29.89 120 LEU C O 1
ATOM 5303 N N . MET C 2 121 ? 24.561 -21.863 70.836 1.00 34.34 121 MET C N 1
ATOM 5304 C CA . MET C 2 121 ? 23.548 -21.467 71.808 1.00 34.18 121 MET C CA 1
ATOM 5305 C C . MET C 2 121 ? 24.135 -20.865 73.077 1.00 32.66 121 MET C C 1
ATOM 5306 O O . MET C 2 121 ? 23.475 -20.053 73.724 1.00 35.01 121 MET C O 1
ATOM 5311 N N . ILE C 2 122 ? 25.360 -21.223 73.446 1.00 33.37 122 ILE C N 1
ATOM 5312 C CA . ILE C 2 122 ? 25.910 -20.832 74.733 1.00 33.24 122 ILE C CA 1
ATOM 5313 C C . ILE C 2 122 ? 26.965 -19.741 74.616 1.00 31.00 122 ILE C C 1
ATOM 5314 O O . ILE C 2 122 ? 27.086 -18.914 75.528 1.00 35.15 122 ILE C O 1
ATOM 5319 N N . ASP C 2 123 ? 27.720 -19.702 73.529 1.00 32.87 123 ASP C N 1
ATOM 5320 C CA . ASP C 2 123 ? 28.832 -18.767 73.433 1.00 34.22 123 ASP C CA 1
ATOM 5321 C C . ASP C 2 123 ? 28.358 -17.322 73.372 1.00 35.77 123 ASP C C 1
ATOM 5322 O O . ASP C 2 123 ? 27.369 -16.991 72.707 1.00 35.62 123 ASP C O 1
ATOM 5327 N N . ARG C 2 124 ? 29.101 -16.453 74.049 1.00 34.48 124 ARG C N 1
ATOM 5328 C CA . ARG C 2 124 ? 28.752 -15.045 74.115 1.00 35.91 124 ARG C CA 1
ATOM 5329 C C . ARG C 2 124 ? 29.900 -14.156 73.656 1.00 36.66 124 ARG C C 1
ATOM 5330 O O . ARG C 2 124 ? 29.884 -12.955 73.928 1.00 39.87 124 ARG C O 1
ATOM 5338 N N . ASP C 2 125 ? 30.891 -14.716 72.969 1.00 36.69 125 ASP C N 1
ATOM 5339 C CA . ASP C 2 125 ? 31.927 -13.920 72.300 1.00 39.53 125 ASP C CA 1
ATOM 5340 C C . ASP C 2 125 ? 31.304 -13.222 71.095 1.00 40.53 125 ASP C C 1
ATOM 5341 O O . ASP C 2 125 ? 31.064 -13.841 70.056 1.00 37.94 125 ASP C O 1
ATOM 5346 N N . ILE C 2 126 ? 31.053 -11.918 71.242 1.00 38.83 126 ILE C N 1
ATOM 5347 C CA . ILE C 2 126 ? 30.408 -11.100 70.216 1.00 39.63 126 ILE C CA 1
ATOM 5348 C C . ILE C 2 126 ? 31.172 -11.160 68.897 1.00 39.17 126 ILE C C 1
ATOM 5349 O O . ILE C 2 126 ? 30.592 -10.965 67.822 1.00 38.18 126 ILE C O 1
ATOM 5354 N N . ASP C 2 127 ? 32.472 -11.424 68.949 1.00 38.30 127 ASP C N 1
ATOM 5355 C CA . ASP C 2 127 ? 33.291 -11.401 67.746 1.00 41.56 127 ASP C CA 1
ATOM 5356 C C . ASP C 2 127 ? 33.389 -12.748 67.038 1.00 38.78 127 ASP C C 1
ATOM 5357 O O . ASP C 2 127 ? 34.072 -12.837 66.018 1.00 40.28 127 ASP C O 1
ATOM 5362 N N . ALA C 2 128 ? 32.754 -13.794 67.545 1.00 37.09 128 ALA C N 1
ATOM 5363 C CA . ALA C 2 128 ? 32.781 -15.108 66.902 1.00 38.77 128 ALA C CA 1
ATOM 5364 C C . ALA C 2 128 ? 31.376 -15.432 66.427 1.00 36.98 128 ALA C C 1
ATOM 5365 O O . ALA C 2 128 ? 30.456 -15.566 67.244 1.00 36.17 128 ALA C O 1
ATOM 5367 N N . CYS C 2 129 ? 31.211 -15.549 65.111 1.00 35.40 129 CYS C N 1
ATOM 5368 C CA . CYS C 2 129 ? 29.891 -15.752 64.527 1.00 37.57 129 CYS C CA 1
ATOM 5369 C C . CYS C 2 129 ? 29.601 -17.201 64.132 1.00 34.22 129 CYS C C 1
ATOM 5370 O O . CYS C 2 129 ? 28.436 -17.613 64.163 1.00 30.76 129 CYS C O 1
ATOM 5373 N N . GLN C 2 130 ? 30.613 -17.972 63.741 1.00 32.28 130 GLN C N 1
ATOM 5374 C CA . GLN C 2 130 ? 30.430 -19.383 63.444 1.00 29.97 130 GLN C CA 1
ATOM 5375 C C . GLN C 2 130 ? 31.562 -20.196 64.045 1.00 32.35 130 GLN C C 1
ATOM 5376 O O . GLN C 2 130 ? 32.688 -19.711 64.190 1.00 30.25 130 GLN C O 1
ATOM 5382 N N . ILE C 2 131 ? 31.263 -21.466 64.346 1.00 32.21 131 ILE C N 1
ATOM 5383 C CA . ILE C 2 131 ? 32.280 -22.464 64.641 1.00 28.76 131 ILE C CA 1
ATOM 5384 C C . ILE C 2 131 ? 32.300 -23.499 63.521 1.00 32.00 131 ILE C C 1
ATOM 5385 O O . ILE C 2 131 ? 31.252 -23.938 63.034 1.00 31.12 131 ILE C O 1
ATOM 5390 N N . VAL C 2 132 ? 33.503 -23.876 63.107 1.00 31.14 132 VAL C N 1
ATOM 5391 C CA . VAL C 2 132 ? 33.735 -24.891 62.088 1.00 29.46 132 VAL C CA 1
ATOM 5392 C C . VAL C 2 132 ? 34.428 -26.058 62.780 1.00 33.83 132 VAL C C 1
ATOM 5393 O O . VAL C 2 132 ? 35.492 -25.877 63.382 1.00 33.65 132 VAL C O 1
ATOM 5397 N N . LEU C 2 133 ? 33.816 -27.241 62.734 1.00 33.41 133 LEU C N 1
ATOM 5398 C CA . LEU C 2 133 ? 34.355 -28.438 63.371 1.00 32.50 133 LEU C CA 1
ATOM 5399 C C . LEU C 2 133 ? 34.900 -29.382 62.318 1.00 32.41 133 LEU C C 1
ATOM 5400 O O . LEU C 2 133 ? 34.209 -29.699 61.343 1.00 34.45 133 LEU C O 1
ATOM 5405 N N . GLY C 2 134 ? 36.119 -29.851 62.530 1.00 33.71 134 GLY C N 1
ATOM 5406 C CA . GLY C 2 134 ? 36.685 -30.871 61.671 1.00 37.06 134 GLY C CA 1
ATOM 5407 C C . GLY C 2 134 ? 36.906 -32.183 62.402 1.00 37.85 134 GLY C C 1
ATOM 5408 O O . GLY C 2 134 ? 36.994 -32.207 63.631 1.00 36.60 134 GLY C O 1
ATOM 5409 N N . SER C 2 135 ? 37.014 -33.277 61.657 1.00 38.93 135 SER C N 1
ATOM 5410 C CA . SER C 2 135 ? 37.171 -34.596 62.249 1.00 41.24 135 SER C CA 1
ATOM 5411 C C . SER C 2 135 ? 37.988 -35.464 61.306 1.00 41.74 135 SER C C 1
ATOM 5412 O O . SER C 2 135 ? 37.786 -35.417 60.094 1.00 41.06 135 SER C O 1
ATOM 5415 N N . ARG C 2 136 ? 38.897 -36.265 61.867 1.00 40.54 136 ARG C N 1
ATOM 5416 C CA . ARG C 2 136 ? 39.625 -37.239 61.058 1.00 43.43 136 ARG C CA 1
ATOM 5417 C C . ARG C 2 136 ? 38.701 -38.287 60.447 1.00 43.88 136 ARG C C 1
ATOM 5418 O O . ARG C 2 136 ? 39.069 -38.918 59.451 1.00 44.08 136 ARG C O 1
ATOM 5426 N N . SER C 2 137 ? 37.508 -38.483 61.005 1.00 45.11 137 SER C N 1
ATOM 5427 C CA . SER C 2 137 ? 36.544 -39.435 60.463 1.00 48.82 137 SER C CA 1
ATOM 5428 C C . SER C 2 137 ? 35.524 -38.768 59.533 1.00 51.00 137 SER C C 1
ATOM 5429 O O . SER C 2 137 ? 34.473 -39.351 59.244 1.00 52.17 137 SER C O 1
ATOM 5432 N N . LEU C 2 138 ? 35.828 -37.559 59.038 1.00 56.17 138 LEU C N 1
ATOM 5433 C CA . LEU C 2 138 ? 34.907 -36.767 58.218 1.00 55.75 138 LEU C CA 1
ATOM 5434 C C . LEU C 2 138 ? 35.735 -36.061 57.140 1.00 57.80 138 LEU C C 1
ATOM 5435 O O . LEU C 2 138 ? 36.080 -34.883 57.260 1.00 56.48 138 LEU C O 1
ATOM 5440 N N . ALA C 2 139 ? 36.026 -36.789 56.064 1.00 58.37 139 ALA C N 1
ATOM 5441 C CA . ALA C 2 139 ? 37.015 -36.345 55.086 1.00 60.62 139 ALA C CA 1
ATOM 5442 C C . ALA C 2 139 ? 36.508 -35.172 54.249 1.00 59.16 139 ALA C C 1
ATOM 5443 O O . ALA C 2 139 ? 35.425 -35.233 53.653 1.00 58.35 139 ALA C O 1
ATOM 5445 N N . GLY C 2 140 ? 37.312 -34.104 54.193 1.00 58.16 140 GLY C N 1
ATOM 5446 C CA . GLY C 2 140 ? 37.051 -32.952 53.349 1.00 56.99 140 GLY C CA 1
ATOM 5447 C C . GLY C 2 140 ? 35.842 -32.113 53.715 1.00 58.42 140 GLY C C 1
ATOM 5448 O O . GLY C 2 140 ? 35.628 -31.059 53.089 1.00 55.39 140 GLY C O 1
ATOM 5449 N N . ALA C 2 141 ? 35.038 -32.538 54.688 1.00 53.71 141 ALA C N 1
ATOM 5450 C CA . ALA C 2 141 ? 33.826 -31.845 55.088 1.00 49.34 141 ALA C CA 1
ATOM 5451 C C . ALA C 2 141 ? 34.002 -31.272 56.484 1.00 46.24 141 ALA C C 1
ATOM 5452 O O . ALA C 2 141 ? 34.933 -31.616 57.220 1.00 48.60 141 ALA C O 1
ATOM 5454 N N . ALA C 2 142 ? 33.090 -30.376 56.842 1.00 42.01 142 ALA C N 1
ATOM 5455 C CA . ALA C 2 142 ? 33.075 -29.813 58.174 1.00 35.26 142 ALA C CA 1
ATOM 5456 C C . ALA C 2 142 ? 31.634 -29.673 58.626 1.00 33.19 142 ALA C C 1
ATOM 5457 O O . ALA C 2 142 ? 30.700 -29.661 57.819 1.00 31.85 142 ALA C O 1
ATOM 5459 N N . VAL C 2 143 ? 31.469 -29.565 59.938 1.00 34.34 143 VAL C N 1
ATOM 5460 C CA . VAL C 2 143 ? 30.203 -29.209 60.563 1.00 32.54 143 VAL C CA 1
ATOM 5461 C C . VAL C 2 143 ? 30.322 -27.773 61.046 1.00 31.11 143 VAL C C 1
ATOM 5462 O O . VAL C 2 143 ? 31.259 -27.438 61.776 1.00 30.85 143 VAL C O 1
ATOM 5466 N N . VAL C 2 144 ? 29.390 -26.921 60.618 1.00 30.63 144 VAL C N 1
ATOM 5467 C CA . VAL C 2 144 ? 29.422 -25.488 60.895 1.00 30.58 144 VAL C CA 1
ATOM 5468 C C . VAL C 2 144 ? 28.245 -25.126 61.792 1.00 29.11 144 VAL C C 1
ATOM 5469 O O . VAL C 2 144 ? 27.089 -25.413 61.465 1.00 30.69 144 VAL C O 1
ATOM 5473 N N . GLY C 2 145 ? 28.533 -24.507 62.921 1.00 27.18 145 GLY C N 1
ATOM 5474 C CA . GLY C 2 145 ? 27.465 -23.998 63.742 1.00 30.32 145 GLY C CA 1
ATOM 5475 C C . GLY C 2 145 ? 27.450 -22.490 63.637 1.00 29.62 145 GLY C C 1
ATOM 5476 O O . GLY C 2 145 ? 28.460 -21.843 63.921 1.00 31.63 145 GLY C O 1
ATOM 5477 N N . ALA C 2 146 ? 26.334 -21.920 63.208 1.00 29.33 146 ALA C N 1
ATOM 5478 C CA . ALA C 2 146 ? 26.228 -20.485 62.989 1.00 30.08 146 ALA C CA 1
ATOM 5479 C C . ALA C 2 146 ? 25.236 -19.890 63.980 1.00 31.90 146 ALA C C 1
ATOM 5480 O O . ALA C 2 146 ? 24.109 -20.379 64.109 1.00 28.13 146 ALA C O 1
ATOM 5482 N N . LYS C 2 147 ? 25.661 -18.847 64.689 1.00 34.17 147 LYS C N 1
ATOM 5483 C CA . LYS C 2 147 ? 24.737 -18.081 65.512 1.00 31.51 147 LYS C CA 1
ATOM 5484 C C . LYS C 2 147 ? 23.625 -17.489 64.652 1.00 32.44 147 LYS C C 1
ATOM 5485 O O . LYS C 2 147 ? 23.782 -17.266 63.442 1.00 34.17 147 LYS C O 1
ATOM 5491 N N . ILE C 2 148 ? 22.488 -17.227 65.296 1.00 32.81 148 ILE C N 1
ATOM 5492 C CA . ILE C 2 148 ? 21.328 -16.695 64.591 1.00 34.55 148 ILE C CA 1
ATOM 5493 C C . ILE C 2 148 ? 21.630 -15.288 64.101 1.00 34.99 148 ILE C C 1
ATOM 5494 O O . ILE C 2 148 ? 22.111 -14.438 64.861 1.00 36.09 148 ILE C O 1
ATOM 5499 N N . ASP C 2 149 ? 21.350 -15.029 62.825 1.00 34.03 149 ASP C N 1
ATOM 5500 C CA . ASP C 2 149 ? 21.474 -13.678 62.298 1.00 37.07 149 ASP C CA 1
ATOM 5501 C C . ASP C 2 149 ? 20.241 -13.212 61.541 1.00 34.74 149 ASP C C 1
ATOM 5502 O O . ASP C 2 149 ? 20.238 -12.084 61.045 1.00 38.04 149 ASP C O 1
ATOM 5507 N N . SER C 2 150 ? 19.200 -14.034 61.443 1.00 32.63 150 SER C N 1
ATOM 5508 C CA . SER C 2 150 ? 17.913 -13.603 60.914 1.00 36.38 150 SER C CA 1
ATOM 5509 C C . SER C 2 150 ? 16.822 -14.284 61.714 1.00 37.27 150 SER C C 1
ATOM 5510 O O . SER C 2 150 ? 16.881 -15.496 61.937 1.00 37.14 150 SER C O 1
ATOM 5513 N N . ILE C 2 151 ? 15.822 -13.510 62.134 1.00 36.11 151 ILE C N 1
ATOM 5514 C CA . ILE C 2 151 ? 14.669 -14.096 62.794 1.00 37.22 151 ILE C CA 1
ATOM 5515 C C . ILE C 2 151 ? 13.788 -14.899 61.847 1.00 35.50 151 ILE C C 1
ATOM 5516 O O . ILE C 2 151 ? 12.902 -15.615 62.313 1.00 35.33 151 ILE C O 1
ATOM 5521 N N . HIS C 2 152 ? 14.001 -14.797 60.534 1.00 38.20 152 HIS C N 1
ATOM 5522 C CA . HIS C 2 152 ? 13.164 -15.457 59.540 1.00 38.83 152 HIS C CA 1
ATOM 5523 C C . HIS C 2 152 ? 13.825 -16.670 58.899 1.00 38.85 152 HIS C C 1
ATOM 5524 O O . HIS C 2 152 ? 13.175 -17.349 58.089 1.00 38.67 152 HIS C O 1
ATOM 5531 N N . CYS C 2 153 ? 15.092 -16.956 59.219 1.00 38.62 153 CYS C N 1
ATOM 5532 C CA . CYS C 2 153 ? 15.799 -18.068 58.583 1.00 36.28 153 CYS C CA 1
ATOM 5533 C C . CYS C 2 153 ? 15.015 -19.364 58.730 1.00 35.00 153 CYS C C 1
ATOM 5534 O O . CYS C 2 153 ? 14.595 -19.728 59.829 1.00 36.18 153 CYS C O 1
ATOM 5537 N N . ARG C 2 154 ? 14.831 -20.070 57.618 1.00 36.16 154 ARG C N 1
ATOM 5538 C CA . ARG C 2 154 ? 14.111 -21.330 57.634 1.00 37.82 154 ARG C CA 1
ATOM 5539 C C . ARG C 2 154 ? 15.033 -22.545 57.734 1.00 39.67 154 ARG C C 1
ATOM 5540 O O . ARG C 2 154 ? 14.536 -23.676 57.786 1.00 37.65 154 ARG C O 1
ATOM 5548 N N . LEU C 2 155 ? 16.352 -22.342 57.809 1.00 37.13 155 LEU C N 1
ATOM 5549 C CA . LEU C 2 155 ? 17.317 -23.433 57.858 1.00 37.26 155 LEU C CA 1
ATOM 5550 C C . LEU C 2 155 ? 17.771 -23.725 59.281 1.00 33.81 155 LEU C C 1
ATOM 5551 O O . LEU C 2 155 ? 17.622 -22.915 60.196 1.00 33.34 155 LEU C O 1
ATOM 5556 N N . GLU C 2 156 ? 18.352 -24.905 59.455 1.00 35.98 156 GLU C N 1
ATOM 5557 C CA . GLU C 2 156 ? 18.971 -25.227 60.734 1.00 33.37 156 GLU C CA 1
ATOM 5558 C C . GLU C 2 156 ? 20.237 -24.399 60.914 1.00 32.10 156 GLU C C 1
ATOM 5559 O O . GLU C 2 156 ? 20.934 -24.077 59.946 1.00 33.87 156 GLU C O 1
ATOM 5565 N N . GLN C 2 157 ? 20.528 -24.036 62.163 1.00 30.98 157 GLN C N 1
ATOM 5566 C CA . GLN C 2 157 ? 21.724 -23.242 62.433 1.00 32.11 157 GLN C CA 1
ATOM 5567 C C . GLN C 2 157 ? 23.022 -24.049 62.339 1.00 32.74 157 GLN C C 1
ATOM 5568 O O . GLN C 2 157 ? 24.107 -23.458 62.419 1.00 30.68 157 GLN C O 1
ATOM 5574 N N . VAL C 2 158 ? 22.933 -25.367 62.184 1.00 31.08 158 VAL C N 1
ATOM 5575 C CA . VAL C 2 158 ? 24.079 -26.260 62.055 1.00 30.44 158 VAL C CA 1
ATOM 5576 C C . VAL C 2 158 ? 23.929 -26.970 60.725 1.00 31.20 158 VAL C C 1
ATOM 5577 O O . VAL C 2 158 ? 22.849 -27.493 60.425 1.00 30.45 158 VAL C O 1
ATOM 5581 N N . GLN C 2 159 ? 25.000 -26.988 59.928 1.00 30.03 159 GLN C N 1
ATOM 5582 C CA . GLN C 2 159 ? 24.990 -27.643 58.631 1.00 30.31 159 GLN C CA 1
ATOM 5583 C C . GLN C 2 159 ? 26.303 -28.380 58.414 1.00 30.84 159 GLN C C 1
ATOM 5584 O O . GLN C 2 159 ? 27.333 -28.047 58.997 1.00 28.13 159 GLN C O 1
ATOM 5590 N N . GLN C 2 160 ? 26.260 -29.365 57.524 1.00 32.86 160 GLN C N 1
ATOM 5591 C CA . GLN C 2 160 ? 27.469 -29.996 57.025 1.00 34.21 160 GLN C CA 1
ATOM 5592 C C . GLN C 2 160 ? 27.876 -29.301 55.729 1.00 31.65 160 GLN C C 1
ATOM 5593 O O . GLN C 2 160 ? 27.053 -29.115 54.833 1.00 33.53 160 GLN C O 1
ATOM 5599 N N . VAL C 2 161 ? 29.149 -28.936 55.622 1.00 31.60 161 VAL C N 1
ATOM 5600 C CA . VAL C 2 161 ? 29.610 -28.025 54.584 1.00 32.55 161 VAL C CA 1
ATOM 5601 C C . VAL C 2 161 ? 30.839 -28.616 53.901 1.00 37.15 161 VAL C C 1
ATOM 5602 O O . VAL C 2 161 ? 31.772 -29.073 54.574 1.00 40.34 161 VAL C O 1
ATOM 5606 N N . ALA C 2 162 ? 30.827 -28.630 52.565 1.00 36.28 162 ALA C N 1
ATOM 5607 C CA . ALA C 2 162 ? 31.942 -29.118 51.764 1.00 35.64 162 ALA C CA 1
ATOM 5608 C C . ALA C 2 162 ? 32.811 -27.955 51.301 1.00 37.46 162 ALA C C 1
ATOM 5609 O O . ALA C 2 162 ? 32.296 -26.941 50.815 1.00 36.12 162 ALA C O 1
ATOM 5611 N N . PHE C 2 163 ? 34.125 -28.117 51.432 1.00 39.33 163 PHE C N 1
ATOM 5612 C CA . PHE C 2 163 ? 35.092 -27.107 51.033 1.00 39.48 163 PHE C CA 1
ATOM 5613 C C . PHE C 2 163 ? 35.572 -27.340 49.608 1.00 42.20 163 PHE C C 1
ATOM 5614 O O . PHE C 2 163 ? 35.709 -28.484 49.166 1.00 41.60 163 PHE C O 1
ATOM 5622 N N . ALA C 2 164 ? 35.841 -26.241 48.892 1.00 40.55 164 ALA C N 1
ATOM 5623 C CA . ALA C 2 164 ? 36.246 -26.369 47.500 1.00 44.06 164 ALA C CA 1
ATOM 5624 C C . ALA C 2 164 ? 37.591 -27.062 47.381 1.00 47.90 164 ALA C C 1
ATOM 5625 O O . ALA C 2 164 ? 37.825 -27.827 46.437 1.00 47.91 164 ALA C O 1
ATOM 5627 N N . ALA C 2 165 ? 38.491 -26.792 48.312 1.00 49.64 165 ALA C N 1
ATOM 5628 C CA . ALA C 2 165 ? 39.815 -27.381 48.268 1.00 53.63 165 ALA C CA 1
ATOM 5629 C C . ALA C 2 165 ? 39.994 -28.337 49.437 1.00 55.10 165 ALA C C 1
ATOM 5630 O O . ALA C 2 165 ? 39.429 -28.113 50.513 1.00 51.74 165 ALA C O 1
ATOM 5632 N N . PRO C 2 166 ? 40.764 -29.411 49.251 1.00 62.74 166 PRO C N 1
ATOM 5633 C CA . PRO C 2 166 ? 40.962 -30.387 50.334 1.00 62.08 166 PRO C CA 1
ATOM 5634 C C . PRO C 2 166 ? 41.378 -29.723 51.639 1.00 60.03 166 PRO C C 1
ATOM 5635 O O . PRO C 2 166 ? 42.257 -28.858 51.672 1.00 60.96 166 PRO C O 1
ATOM 5639 N N . LEU C 2 167 ? 40.717 -30.111 52.699 1.00 53.91 167 LEU C N 1
ATOM 5640 C CA . LEU C 2 167 ? 40.919 -29.655 54.066 1.00 51.22 167 LEU C CA 1
ATOM 5641 C C . LEU C 2 167 ? 41.899 -30.580 54.777 1.00 50.51 167 LEU C C 1
ATOM 5642 O O . LEU C 2 167 ? 41.746 -31.806 54.700 1.00 46.61 167 LEU C O 1
ATOM 5647 N N . PRO C 2 168 ? 42.896 -30.042 55.479 1.00 48.61 168 PRO C N 1
ATOM 5648 C CA . PRO C 2 168 ? 43.807 -30.905 56.240 1.00 48.01 168 PRO C CA 1
ATOM 5649 C C . PRO C 2 168 ? 43.065 -31.680 57.322 1.00 47.32 168 PRO C C 1
ATOM 5650 O O . PRO C 2 168 ? 42.026 -31.252 57.831 1.00 44.18 168 PRO C O 1
ATOM 5654 N N . LEU C 2 169 ? 43.607 -32.839 57.665 1.00 46.14 169 LEU C N 1
ATOM 5655 C CA . LEU C 2 169 ? 43.105 -33.557 58.823 1.00 44.52 169 LEU C CA 1
ATOM 5656 C C . LEU C 2 169 ? 43.519 -32.823 60.098 1.00 45.67 169 LEU C C 1
ATOM 5657 O O . LEU C 2 169 ? 44.610 -32.250 60.161 1.00 47.43 169 LEU C O 1
ATOM 5662 N N . PRO C 2 170 ? 42.670 -32.797 61.120 1.00 45.93 170 PRO C N 1
ATOM 5663 C CA . PRO C 2 170 ? 43.127 -32.337 62.432 1.00 47.82 170 PRO C CA 1
ATOM 5664 C C . PRO C 2 170 ? 44.153 -33.313 62.994 1.00 48.64 170 PRO C C 1
ATOM 5665 O O . PRO C 2 170 ? 44.203 -34.486 62.613 1.00 47.70 170 PRO C O 1
ATOM 5669 N N . ASP C 2 171 ? 44.993 -32.804 63.903 1.00 52.47 171 ASP C N 1
ATOM 5670 C CA . ASP C 2 171 ? 45.988 -33.651 64.565 1.00 51.22 171 ASP C CA 1
ATOM 5671 C C . ASP C 2 171 ? 45.315 -34.723 65.419 1.00 47.55 171 ASP C C 1
ATOM 5672 O O . ASP C 2 171 ? 45.506 -35.924 65.197 1.00 49.17 171 ASP C O 1
ATOM 5677 N N . GLY C 2 172 ? 44.517 -34.302 66.404 1.00 47.55 172 GLY C N 1
ATOM 5678 C CA . GLY C 2 172 ? 43.669 -35.216 67.140 1.00 46.77 172 GLY C CA 1
ATOM 5679 C C . GLY C 2 172 ? 42.440 -35.585 66.333 1.00 44.34 172 GLY C C 1
ATOM 5680 O O . GLY C 2 172 ? 42.279 -35.180 65.185 1.00 43.88 172 GLY C O 1
ATOM 5681 N N . GLU C 2 173 ? 41.554 -36.374 66.952 1.00 43.28 173 GLU C N 1
ATOM 5682 C CA . GLU C 2 173 ? 40.307 -36.745 66.286 1.00 40.43 173 GLU C CA 1
ATOM 5683 C C . GLU C 2 173 ? 39.558 -35.513 65.792 1.00 38.98 173 GLU C C 1
ATOM 5684 O O . GLU C 2 173 ? 39.083 -35.476 64.653 1.00 39.91 173 GLU C O 1
ATOM 5690 N N . PHE C 2 174 ? 39.445 -34.497 66.638 1.00 38.54 174 PHE C N 1
ATOM 5691 C CA . PHE C 2 174 ? 38.665 -33.313 66.332 1.00 38.49 174 PHE C CA 1
ATOM 5692 C C . PHE C 2 174 ? 39.554 -32.083 66.302 1.00 37.99 174 PHE C C 1
ATOM 5693 O O . PHE C 2 174 ? 40.627 -32.043 66.906 1.00 39.93 174 PHE C O 1
ATOM 5701 N N . GLY C 2 175 ? 39.078 -31.084 65.570 1.00 39.14 175 GLY C N 1
ATOM 5702 C CA . GLY C 2 175 ? 39.698 -29.776 65.528 1.00 34.93 175 GLY C CA 1
ATOM 5703 C C . GLY C 2 175 ? 38.607 -28.797 65.162 1.00 38.18 175 GLY C C 1
ATOM 5704 O O . GLY C 2 175 ? 37.579 -29.177 64.588 1.00 36.52 175 GLY C O 1
ATOM 5705 N N . TYR C 2 176 ? 38.826 -27.530 65.506 1.00 33.81 176 TYR C N 1
ATOM 5706 C CA . TYR C 2 176 ? 37.842 -26.506 65.209 1.00 35.12 176 TYR C CA 1
ATOM 5707 C C . TYR C 2 176 ? 38.534 -25.179 64.926 1.00 36.03 176 TYR C C 1
ATOM 5708 O O . TYR C 2 176 ? 39.727 -25.010 65.181 1.00 37.45 176 TYR C O 1
ATOM 5717 N N . PHE C 2 177 ? 37.761 -24.233 64.391 1.00 35.02 177 PHE C N 1
ATOM 5718 C CA . PHE C 2 177 ? 38.160 -22.832 64.375 1.00 32.82 177 PHE C CA 1
ATOM 5719 C C . PHE C 2 177 ? 36.901 -21.983 64.302 1.00 35.39 177 PHE C C 1
ATOM 5720 O O . PHE C 2 177 ? 35.810 -22.478 63.999 1.00 32.89 177 PHE C O 1
ATOM 5728 N N . LEU C 2 178 ? 37.070 -20.696 64.610 1.00 34.16 178 LEU C N 1
ATOM 5729 C CA . LEU C 2 178 ? 35.981 -19.742 64.692 1.00 32.66 178 LEU C CA 1
ATOM 5730 C C . LEU C 2 178 ? 36.092 -18.709 63.574 1.00 33.28 178 LEU C C 1
ATOM 5731 O O . LEU C 2 178 ? 37.176 -18.414 63.073 1.00 31.97 178 LEU C O 1
ATOM 5736 N N . THR C 2 179 ? 34.950 -18.177 63.178 1.00 34.24 179 THR C N 1
ATOM 5737 C CA . THR C 2 179 ? 34.859 -17.241 62.084 1.00 35.69 179 THR C CA 1
ATOM 5738 C C . THR C 2 179 ? 34.337 -15.916 62.617 1.00 36.78 179 THR C C 1
ATOM 5739 O O . THR C 2 179 ? 33.413 -15.909 63.436 1.00 36.33 179 THR C O 1
ATOM 5743 N N . PRO C 2 180 ? 34.916 -14.784 62.199 1.00 37.01 180 PRO C N 1
ATOM 5744 C CA . PRO C 2 180 ? 34.421 -13.495 62.692 1.00 38.48 180 PRO C CA 1
ATOM 5745 C C . PRO C 2 180 ? 33.105 -13.075 62.065 1.00 40.29 180 PRO C C 1
ATOM 5746 O O . PRO C 2 180 ? 32.378 -12.291 62.684 1.00 43.53 180 PRO C O 1
ATOM 5750 N N . GLY C 2 181 ? 32.766 -13.574 60.877 1.00 39.95 181 GLY C N 1
ATOM 5751 C CA . GLY C 2 181 ? 31.508 -13.237 60.228 1.00 41.21 181 GLY C CA 1
ATOM 5752 C C . GLY C 2 181 ? 30.736 -14.472 59.789 1.00 41.41 181 GLY C C 1
ATOM 5753 O O . GLY C 2 181 ? 31.057 -15.572 60.219 1.00 39.67 181 GLY C O 1
ATOM 5754 N N . PHE C 2 182 ? 29.728 -14.319 58.941 1.00 40.93 182 PHE C N 1
ATOM 5755 C CA . PHE C 2 182 ? 28.895 -15.439 58.499 1.00 42.28 182 PHE C CA 1
ATOM 5756 C C . PHE C 2 182 ? 29.300 -15.935 57.120 1.00 44.00 182 PHE C C 1
ATOM 5757 O O . PHE C 2 182 ? 28.474 -16.173 56.241 1.00 47.14 182 PHE C O 1
ATOM 5765 N N . GLU C 2 183 ? 30.601 -16.104 56.934 1.00 41.54 183 GLU C N 1
ATOM 5766 C CA . GLU C 2 183 ? 31.156 -16.630 55.701 1.00 42.10 183 GLU C CA 1
ATOM 5767 C C . GLU C 2 183 ? 32.453 -17.319 56.073 1.00 41.59 183 GLU C C 1
ATOM 5768 O O . GLU C 2 183 ? 32.993 -17.115 57.160 1.00 40.55 183 GLU C O 1
ATOM 5774 N N . ILE C 2 184 ? 32.971 -18.128 55.165 1.00 40.54 184 ILE C N 1
ATOM 5775 C CA . ILE C 2 184 ? 34.243 -18.810 55.379 1.00 39.08 184 ILE C CA 1
ATOM 5776 C C . ILE C 2 184 ? 35.124 -18.441 54.191 1.00 40.94 184 ILE C C 1
ATOM 5777 O O . ILE C 2 184 ? 35.085 -19.084 53.134 1.00 37.88 184 ILE C O 1
ATOM 5782 N N . ASP C 2 185 ? 35.907 -17.378 54.359 1.00 39.32 185 ASP C N 1
ATOM 5783 C CA . ASP C 2 185 ? 36.775 -16.831 53.330 1.00 39.37 185 ASP C CA 1
ATOM 5784 C C . ASP C 2 185 ? 38.231 -17.199 53.564 1.00 39.49 185 ASP C C 1
ATOM 5785 O O . ASP C 2 185 ? 39.102 -16.732 52.831 1.00 43.78 185 ASP C O 1
ATOM 5790 N N . HIS C 2 186 ? 38.511 -18.019 54.570 1.00 40.54 186 HIS C N 1
ATOM 5791 C CA . HIS C 2 186 ? 39.876 -18.227 55.026 1.00 42.49 186 HIS C CA 1
ATOM 5792 C C . HIS C 2 186 ? 39.959 -19.465 55.916 1.00 41.39 186 HIS C C 1
ATOM 5793 O O . HIS C 2 186 ? 39.125 -19.645 56.805 1.00 39.68 186 HIS C O 1
ATOM 5800 N N . PHE C 2 187 ? 40.951 -20.325 55.689 1.00 42.69 187 PHE C N 1
ATOM 5801 C CA . PHE C 2 187 ? 41.180 -21.456 56.577 1.00 43.20 187 PHE C CA 1
ATOM 5802 C C . PHE C 2 187 ? 42.393 -21.161 57.444 1.00 44.52 187 PHE C C 1
ATOM 5803 O O . PHE C 2 187 ? 43.515 -21.086 56.913 1.00 44.81 187 PHE C O 1
ATOM 5811 N N . PRO C 2 188 ? 42.229 -20.968 58.753 1.00 43.40 188 PRO C N 1
ATOM 5812 C CA . PRO C 2 188 ? 43.360 -20.614 59.623 1.00 42.62 188 PRO C CA 1
ATOM 5813 C C . PRO C 2 188 ? 44.107 -21.802 60.212 1.00 44.96 188 PRO C C 1
ATOM 5814 O O . PRO C 2 188 ? 45.107 -21.595 60.906 1.00 47.21 188 PRO C O 1
ATOM 5818 N N . GLY C 2 189 ? 43.673 -23.021 59.952 1.00 43.35 189 GLY C N 1
ATOM 5819 C CA . GLY C 2 189 ? 44.248 -24.175 60.605 1.00 42.74 189 GLY C CA 1
ATOM 5820 C C . GLY C 2 189 ? 43.388 -24.648 61.762 1.00 42.03 189 GLY C C 1
ATOM 5821 O O . GLY C 2 189 ? 42.683 -23.870 62.417 1.00 43.56 189 GLY C O 1
ATOM 5822 N N . TRP C 2 190 ? 43.447 -25.946 62.026 1.00 42.29 190 TRP C N 1
ATOM 5823 C CA . TRP C 2 190 ? 42.656 -26.529 63.098 1.00 41.59 190 TRP C CA 1
ATOM 5824 C C . TRP C 2 190 ? 43.282 -26.281 64.468 1.00 42.33 190 TRP C C 1
ATOM 5825 O O . TRP C 2 190 ? 44.492 -26.441 64.660 1.00 44.84 190 TRP C O 1
ATOM 5836 N N . ARG C 2 191 ? 42.447 -25.908 65.424 1.00 43.01 191 ARG C N 1
ATOM 5837 C CA . ARG C 2 191 ? 42.846 -25.879 66.827 1.00 42.02 191 ARG C CA 1
ATOM 5838 C C . ARG C 2 191 ? 42.358 -27.139 67.524 1.00 43.40 191 ARG C C 1
ATOM 5839 O O . ARG C 2 191 ? 41.269 -27.635 67.208 1.00 40.49 191 ARG C O 1
ATOM 5847 N N . PRO C 2 192 ? 43.112 -27.693 68.472 1.00 45.85 192 PRO C N 1
ATOM 5848 C CA . PRO C 2 192 ? 42.614 -28.862 69.200 1.00 43.27 192 PRO C CA 1
ATOM 5849 C C . PRO C 2 192 ? 41.506 -28.454 70.159 1.00 42.57 192 PRO C C 1
ATOM 5850 O O . PRO C 2 192 ? 41.286 -27.272 70.441 1.00 39.56 192 PRO C O 1
ATOM 5854 N N . LEU C 2 193 ? 40.770 -29.460 70.619 1.00 42.05 193 LEU C N 1
ATOM 5855 C CA . LEU C 2 193 ? 39.632 -29.191 71.481 1.00 41.32 193 LEU C CA 1
ATOM 5856 C C . LEU C 2 193 ? 40.094 -28.452 72.735 1.00 39.91 193 LEU C C 1
ATOM 5857 O O . LEU C 2 193 ? 41.183 -28.724 73.251 1.00 42.09 193 LEU C O 1
ATOM 5862 N N . PRO C 2 194 ? 39.304 -27.519 73.249 1.00 43.44 194 PRO C N 1
ATOM 5863 C CA . PRO C 2 194 ? 39.646 -26.912 74.536 1.00 49.11 194 PRO C CA 1
ATOM 5864 C C . PRO C 2 194 ? 39.424 -27.900 75.668 1.00 51.42 194 PRO C C 1
ATOM 5865 O O . PRO C 2 194 ? 38.543 -28.762 75.611 1.00 47.62 194 PRO C O 1
ATOM 5869 N N . ARG C 2 195 ? 40.252 -27.772 76.696 1.00 60.63 195 ARG C N 1
ATOM 5870 C CA . ARG C 2 195 ? 40.192 -28.654 77.853 1.00 63.57 195 ARG C CA 1
ATOM 5871 C C . ARG C 2 195 ? 39.018 -28.317 78.784 1.00 66.99 195 ARG C C 1
ATOM 5872 O O . ARG C 2 195 ? 37.841 -28.538 78.445 1.00 66.45 195 ARG C O 1
ATOM 5880 N N . SER D 2 2 ? 9.471 40.247 108.897 1.00 56.54 2 SER D N 1
ATOM 5881 C CA . SER D 2 2 ? 10.145 39.919 107.638 1.00 54.44 2 SER D CA 1
ATOM 5882 C C . SER D 2 2 ? 9.186 39.288 106.609 1.00 51.36 2 SER D C 1
ATOM 5883 O O . SER D 2 2 ? 9.091 39.788 105.490 1.00 49.81 2 SER D O 1
ATOM 5886 N N . LEU D 2 3 ? 8.474 38.214 106.963 1.00 49.96 3 LEU D N 1
ATOM 5887 C CA . LEU D 2 3 ? 7.487 37.687 106.020 1.00 48.42 3 LEU D CA 1
ATOM 5888 C C . LEU D 2 3 ? 6.284 38.624 105.923 1.00 45.45 3 LEU D C 1
ATOM 5889 O O . LEU D 2 3 ? 6.042 39.463 106.792 1.00 45.42 3 LEU D O 1
ATOM 5894 N N . LEU D 2 4 ? 5.517 38.462 104.855 1.00 43.85 4 LEU D N 1
ATOM 5895 C CA . LEU D 2 4 ? 4.334 39.316 104.775 1.00 45.45 4 LEU D CA 1
ATOM 5896 C C . LEU D 2 4 ? 3.131 38.562 105.322 1.00 43.46 4 LEU D C 1
ATOM 5897 O O . LEU D 2 4 ? 2.935 37.396 104.969 1.00 43.29 4 LEU D O 1
ATOM 5902 N N . PRO D 2 5 ? 2.307 39.180 106.167 1.00 45.81 5 PRO D N 1
ATOM 5903 C CA . PRO D 2 5 ? 1.199 38.437 106.782 1.00 43.35 5 PRO D CA 1
ATOM 5904 C C . PRO D 2 5 ? 0.167 38.061 105.730 1.00 45.30 5 PRO D C 1
ATOM 5905 O O . PRO D 2 5 ? -0.196 38.879 104.877 1.00 41.86 5 PRO D O 1
ATOM 5909 N N . THR D 2 6 ? -0.314 36.810 105.790 1.00 44.16 6 THR D N 1
ATOM 5910 C CA . THR D 2 6 ? -1.390 36.422 104.878 1.00 43.64 6 THR D CA 1
ATOM 5911 C C . THR D 2 6 ? -2.681 37.172 105.164 1.00 44.91 6 THR D C 1
ATOM 5912 O O . THR D 2 6 ? -3.594 37.132 104.327 1.00 40.99 6 THR D O 1
ATOM 5916 N N . ALA D 2 7 ? -2.777 37.837 106.330 1.00 53.65 7 ALA D N 1
ATOM 5917 C CA . ALA D 2 7 ? -3.699 38.951 106.543 1.00 54.69 7 ALA D CA 1
ATOM 5918 C C . ALA D 2 7 ? -5.122 38.395 106.629 1.00 56.35 7 ALA D C 1
ATOM 5919 O O . ALA D 2 7 ? -5.293 37.426 107.384 1.00 60.50 7 ALA D O 1
ATOM 5921 N N . PRO D 2 8 ? -6.175 38.891 105.952 1.00 46.56 8 PRO D N 1
ATOM 5922 C CA . PRO D 2 8 ? -7.479 38.262 106.222 1.00 50.60 8 PRO D CA 1
ATOM 5923 C C . PRO D 2 8 ? -7.642 36.869 105.608 1.00 46.94 8 PRO D C 1
ATOM 5924 O O . PRO D 2 8 ? -8.723 36.291 105.743 1.00 48.32 8 PRO D O 1
ATOM 5928 N N . VAL D 2 9 ? -6.624 36.304 104.949 1.00 44.44 9 VAL D N 1
ATOM 5929 C CA . VAL D 2 9 ? -6.751 34.980 104.334 1.00 45.10 9 VAL D CA 1
ATOM 5930 C C . VAL D 2 9 ? -5.583 34.080 104.735 1.00 40.06 9 VAL D C 1
ATOM 5931 O O . VAL D 2 9 ? -4.770 34.431 105.596 1.00 37.78 9 VAL D O 1
ATOM 5935 N N . ARG D 2 10 ? -5.492 32.904 104.119 1.00 40.43 10 ARG D N 1
ATOM 5936 C CA . ARG D 2 10 ? -4.453 31.951 104.485 1.00 35.13 10 ARG D CA 1
ATOM 5937 C C . ARG D 2 10 ? -3.847 31.274 103.261 1.00 35.20 10 ARG D C 1
ATOM 5938 O O . ARG D 2 10 ? -2.623 31.241 103.115 1.00 34.03 10 ARG D O 1
ATOM 5946 N N . ILE D 2 11 ? -4.688 30.725 102.386 1.00 36.03 11 ILE D N 1
ATOM 5947 C CA . ILE D 2 11 ? -4.242 29.888 101.281 1.00 35.83 11 ILE D CA 1
ATOM 5948 C C . ILE D 2 11 ? -4.711 30.508 99.963 1.00 36.02 11 ILE D C 1
ATOM 5949 O O . ILE D 2 11 ? -5.583 31.376 99.938 1.00 34.35 11 ILE D O 1
ATOM 5954 N N . ASP D 2 12 ? -4.137 30.007 98.857 1.00 33.74 12 ASP D N 1
ATOM 5955 C CA . ASP D 2 12 ? -4.477 30.518 97.533 1.00 34.29 12 ASP D CA 1
ATOM 5956 C C . ASP D 2 12 ? -5.971 30.398 97.249 1.00 36.82 12 ASP D C 1
ATOM 5957 O O . ASP D 2 12 ? -6.565 31.298 96.639 1.00 35.22 12 ASP D O 1
ATOM 5962 N N . ALA D 2 13 ? -6.597 29.295 97.686 1.00 34.44 13 ALA D N 1
ATOM 5963 C CA . ALA D 2 13 ? -8.017 29.081 97.413 1.00 34.67 13 ALA D CA 1
ATOM 5964 C C . ALA D 2 13 ? -8.884 30.208 97.962 1.00 36.63 13 ALA D C 1
ATOM 5965 O O . ALA D 2 13 ? -9.972 30.461 97.435 1.00 36.83 13 ALA D O 1
ATOM 5967 N N . ASP D 2 14 ? -8.433 30.883 99.020 1.00 35.17 14 ASP D N 1
ATOM 5968 C CA . ASP D 2 14 ? -9.177 32.033 99.525 1.00 38.27 14 ASP D CA 1
ATOM 5969 C C . ASP D 2 14 ? -9.187 33.178 98.519 1.00 38.39 14 ASP D C 1
ATOM 5970 O O . ASP D 2 14 ? -10.134 33.967 98.490 1.00 40.79 14 ASP D O 1
ATOM 5975 N N . LEU D 2 15 ? -8.162 33.271 97.677 1.00 37.78 15 LEU D N 1
ATOM 5976 C CA . LEU D 2 15 ? -7.997 34.389 96.764 1.00 36.50 15 LEU D CA 1
ATOM 5977 C C . LEU D 2 15 ? -8.528 34.121 95.366 1.00 38.24 15 LEU D C 1
ATOM 5978 O O . LEU D 2 15 ? -8.627 35.070 94.585 1.00 38.39 15 LEU D O 1
ATOM 5983 N N . TYR D 2 16 ? -8.863 32.868 95.031 1.00 38.00 16 TYR D N 1
ATOM 5984 C CA . TYR D 2 16 ? -9.204 32.509 93.658 1.00 38.05 16 TYR D CA 1
ATOM 5985 C C . TYR D 2 16 ? -10.139 33.532 93.023 1.00 39.97 16 TYR D C 1
ATOM 5986 O O . TYR D 2 16 ? -9.892 34.010 91.915 1.00 38.23 16 TYR D O 1
ATOM 5995 N N . ASP D 2 17 ? -11.214 33.888 93.723 1.00 39.91 17 ASP D N 1
ATOM 5996 C CA . ASP D 2 17 ? -12.256 34.690 93.100 1.00 43.25 17 ASP D CA 1
ATOM 5997 C C . ASP D 2 17 ? -11.773 36.082 92.698 1.00 43.07 17 ASP D C 1
ATOM 5998 O O . ASP D 2 17 ? -12.383 36.708 91.829 1.00 39.59 17 ASP D O 1
ATOM 6003 N N . ASP D 2 18 ? -10.682 36.563 93.282 1.00 42.67 18 ASP D N 1
ATOM 6004 C CA . ASP D 2 18 ? -10.228 37.930 93.079 1.00 42.52 18 ASP D CA 1
ATOM 6005 C C . ASP D 2 18 ? -8.969 38.023 92.226 1.00 41.01 18 ASP D C 1
ATOM 6006 O O . ASP D 2 18 ? -8.465 39.133 92.006 1.00 39.17 18 ASP D O 1
ATOM 6011 N N . LEU D 2 19 ? -8.471 36.895 91.706 1.00 37.76 19 LEU D N 1
ATOM 6012 C CA . LEU D 2 19 ? -7.207 36.886 90.977 1.00 38.83 19 LEU D CA 1
ATOM 6013 C C . LEU D 2 19 ? -7.264 37.665 89.661 1.00 33.76 19 LEU D C 1
ATOM 6014 O O . LEU D 2 19 ? -6.215 38.058 89.145 1.00 31.89 19 LEU D O 1
ATOM 6019 N N . ALA D 2 20 ? -8.445 37.865 89.083 1.00 34.92 20 ALA D N 1
ATOM 6020 C CA . ALA D 2 20 ? -8.567 38.609 87.833 1.00 39.46 20 ALA D CA 1
ATOM 6021 C C . ALA D 2 20 ? -9.378 39.894 87.997 1.00 38.72 20 ALA D C 1
ATOM 6022 O O . ALA D 2 20 ? -9.936 40.398 87.015 1.00 41.37 20 ALA D O 1
ATOM 6024 N N . ASN D 2 21 ? -9.449 40.453 89.207 1.00 39.94 21 ASN D N 1
ATOM 6025 C CA . ASN D 2 21 ? -10.333 41.588 89.485 1.00 39.78 21 ASN D CA 1
ATOM 6026 C C . ASN D 2 21 ? -9.521 42.752 90.037 1.00 41.21 21 ASN D C 1
ATOM 6027 O O . ASN D 2 21 ? -9.322 42.857 91.258 1.00 40.04 21 ASN D O 1
ATOM 6032 N N . PRO D 2 22 ? -9.050 43.662 89.179 1.00 41.35 22 PRO D N 1
ATOM 6033 C CA . PRO D 2 22 ? -8.256 44.801 89.681 1.00 39.94 22 PRO D CA 1
ATOM 6034 C C . PRO D 2 22 ? -9.011 45.692 90.653 1.00 43.39 22 PRO D C 1
ATOM 6035 O O . PRO D 2 22 ? -8.371 46.385 91.456 1.00 45.98 22 PRO D O 1
ATOM 6039 N N . ALA D 2 23 ? -10.346 45.702 90.618 1.00 40.71 23 ALA D N 1
ATOM 6040 C CA . ALA D 2 23 ? -11.077 46.597 91.507 1.00 46.43 23 ALA D CA 1
ATOM 6041 C C . ALA D 2 23 ? -11.104 46.090 92.944 1.00 47.56 23 ALA D C 1
ATOM 6042 O O . ALA D 2 23 ? -11.113 46.897 93.879 1.00 49.04 23 ALA D O 1
ATOM 6044 N N . ARG D 2 24 ? -11.092 44.779 93.158 1.00 46.79 24 ARG D N 1
ATOM 6045 C CA . ARG D 2 24 ? -11.152 44.276 94.523 1.00 47.52 24 ARG D CA 1
ATOM 6046 C C . ARG D 2 24 ? -9.771 44.070 95.140 1.00 47.07 24 ARG D C 1
ATOM 6047 O O . ARG D 2 24 ? -9.678 43.644 96.302 1.00 48.01 24 ARG D O 1
ATOM 6055 N N . GLN D 2 25 ? -8.698 44.396 94.412 1.00 44.30 25 GLN D N 1
ATOM 6056 C CA . GLN D 2 25 ? -7.362 44.214 94.969 1.00 44.00 25 GLN D CA 1
ATOM 6057 C C . GLN D 2 25 ? -7.136 45.112 96.175 1.00 45.65 25 GLN D C 1
ATOM 6058 O O . GLN D 2 25 ? -6.482 44.705 97.141 1.00 45.79 25 GLN D O 1
ATOM 6064 N N . SER D 2 26 ? -7.666 46.341 96.137 1.00 49.28 26 SER D N 1
ATOM 6065 C CA . SER D 2 26 ? -7.463 47.281 97.240 1.00 50.10 26 SER D CA 1
ATOM 6066 C C . SER D 2 26 ? -8.057 46.775 98.554 1.00 49.90 26 SER D C 1
ATOM 6067 O O . SER D 2 26 ? -7.606 47.174 99.634 1.00 51.21 26 SER D O 1
ATOM 6070 N N . LEU D 2 27 ? -9.057 45.894 98.491 1.00 49.42 27 LEU D N 1
ATOM 6071 C CA . LEU D 2 27 ? -9.704 45.403 99.700 1.00 48.80 27 LEU D CA 1
ATOM 6072 C C . LEU D 2 27 ? -8.769 44.586 100.580 1.00 48.91 27 LEU D C 1
ATOM 6073 O O . LEU D 2 27 ? -9.117 44.307 101.730 1.00 53.17 27 LEU D O 1
ATOM 6078 N N . TYR D 2 28 ? -7.601 44.204 100.083 1.00 47.49 28 TYR D N 1
ATOM 6079 C CA . TYR D 2 28 ? -6.615 43.502 100.887 1.00 46.27 28 TYR D CA 1
ATOM 6080 C C . TYR D 2 28 ? -5.580 44.481 101.393 1.00 44.53 28 TYR D C 1
ATOM 6081 O O . TYR D 2 28 ? -5.223 45.408 100.672 1.00 48.41 28 TYR D O 1
ATOM 6090 N N . PRO D 2 29 ? -5.063 44.341 102.616 1.00 46.57 29 PRO D N 1
ATOM 6091 C CA . PRO D 2 29 ? -4.086 45.327 103.096 1.00 45.64 29 PRO D CA 1
ATOM 6092 C C . PRO D 2 29 ? -2.844 45.311 102.219 1.00 48.27 29 PRO D C 1
ATOM 6093 O O . PRO D 2 29 ? -2.371 44.252 101.785 1.00 47.14 29 PRO D O 1
ATOM 6097 N N . ARG D 2 30 ? -2.356 46.517 101.934 1.00 44.77 30 ARG D N 1
ATOM 6098 C CA . ARG D 2 30 ? -1.261 46.727 100.995 1.00 47.39 30 ARG D CA 1
ATOM 6099 C C . ARG D 2 30 ? 0.008 46.005 101.433 1.00 47.63 30 ARG D C 1
ATOM 6100 O O . ARG D 2 30 ? 0.774 45.514 100.591 1.00 49.32 30 ARG D O 1
ATOM 6108 N N . ASP D 2 31 ? 0.256 45.938 102.742 1.00 47.67 31 ASP D N 1
ATOM 6109 C CA . ASP D 2 31 ? 1.399 45.210 103.288 1.00 50.27 31 ASP D CA 1
ATOM 6110 C C . ASP D 2 31 ? 1.134 43.716 103.459 1.00 47.41 31 ASP D C 1
ATOM 6111 O O . ASP D 2 31 ? 1.871 43.051 104.199 1.00 49.91 31 ASP D O 1
ATOM 6116 N N . SER D 2 32 ? 0.117 43.166 102.811 1.00 45.56 32 SER D N 1
ATOM 6117 C CA . SER D 2 32 ? -0.264 41.779 103.039 1.00 43.80 32 SER D CA 1
ATOM 6118 C C . SER D 2 32 ? 0.167 40.905 101.868 1.00 43.22 32 SER D C 1
ATOM 6119 O O . SER D 2 32 ? 0.395 41.385 100.756 1.00 39.15 32 SER D O 1
ATOM 6122 N N . ARG D 2 33 ? 0.288 39.599 102.135 1.00 40.31 33 ARG D N 1
ATOM 6123 C CA . ARG D 2 33 ? 0.724 38.699 101.077 1.00 39.37 33 ARG D CA 1
ATOM 6124 C C . ARG D 2 33 ? -0.354 38.533 100.017 1.00 38.66 33 ARG D C 1
ATOM 6125 O O . ARG D 2 33 ? -0.045 38.403 98.827 1.00 39.38 33 ARG D O 1
ATOM 6133 N N . GLY D 2 34 ? -1.624 38.549 100.425 1.00 39.21 34 GLY D N 1
ATOM 6134 C CA . GLY D 2 34 ? -2.697 38.428 99.456 1.00 36.45 34 GLY D CA 1
ATOM 6135 C C . GLY D 2 34 ? -2.698 39.565 98.454 1.00 37.80 34 GLY D C 1
ATOM 6136 O O . GLY D 2 34 ? -3.030 39.372 97.285 1.00 37.03 34 GLY D O 1
ATOM 6137 N N . PHE D 2 35 ? -2.326 40.770 98.894 1.00 37.16 35 PHE D N 1
ATOM 6138 C CA . PHE D 2 35 ? -2.238 41.869 97.941 1.00 37.10 35 PHE D CA 1
ATOM 6139 C C . PHE D 2 35 ? -1.160 41.597 96.905 1.00 34.55 35 PHE D C 1
ATOM 6140 O O . PHE D 2 35 ? -1.349 41.863 95.715 1.00 33.61 35 PHE D O 1
ATOM 6148 N N . ILE D 2 36 ? -0.024 41.053 97.340 1.00 36.47 36 ILE D N 1
ATOM 6149 C CA . ILE D 2 36 ? 1.048 40.721 96.405 1.00 35.99 36 ILE D CA 1
ATOM 6150 C C . ILE D 2 36 ? 0.612 39.600 95.470 1.00 33.36 36 ILE D C 1
ATOM 6151 O O . ILE D 2 36 ? 0.769 39.702 94.249 1.00 32.34 36 ILE D O 1
ATOM 6156 N N . ARG D 2 37 ? 0.047 38.522 96.029 1.00 34.99 37 ARG D N 1
ATOM 6157 C CA . ARG D 2 37 ? -0.363 37.373 95.220 1.00 32.89 37 ARG D CA 1
ATOM 6158 C C . ARG D 2 37 ? -1.272 37.797 94.081 1.00 32.53 37 ARG D C 1
ATOM 6159 O O . ARG D 2 37 ? -1.091 37.385 92.928 1.00 30.45 37 ARG D O 1
ATOM 6167 N N . ILE D 2 38 ? -2.263 38.628 94.400 1.00 35.56 38 ILE D N 1
ATOM 6168 C CA . ILE D 2 38 ? -3.186 39.148 93.396 1.00 33.78 38 ILE D CA 1
ATOM 6169 C C . ILE D 2 38 ? -2.436 39.984 92.375 1.00 31.61 38 ILE D C 1
ATOM 6170 O O . ILE D 2 38 ? -2.718 39.923 91.174 1.00 32.91 38 ILE D O 1
ATOM 6175 N N . ASP D 2 39 ? -1.431 40.732 92.829 1.00 35.73 39 ASP D N 1
ATOM 6176 C CA . ASP D 2 39 ? -0.688 41.609 91.927 1.00 33.97 39 ASP D CA 1
ATOM 6177 C C . ASP D 2 39 ? 0.138 40.806 90.926 1.00 32.74 39 ASP D C 1
ATOM 6178 O O . ASP D 2 39 ? 0.282 41.213 89.770 1.00 31.38 39 ASP D O 1
ATOM 6183 N N . ILE D 2 40 ? 0.714 39.681 91.355 1.00 31.59 40 ILE D N 1
ATOM 6184 C CA . ILE D 2 40 ? 1.422 38.830 90.402 1.00 29.17 40 ILE D CA 1
ATOM 6185 C C . ILE D 2 40 ? 0.448 38.329 89.362 1.00 28.90 40 ILE D C 1
ATOM 6186 O O . ILE D 2 40 ? 0.730 38.342 88.161 1.00 30.24 40 ILE D O 1
ATOM 6191 N N . SER D 2 41 ? -0.742 37.931 89.805 1.00 29.75 41 SER D N 1
ATOM 6192 C CA . SER D 2 41 ? -1.760 37.457 88.881 1.00 28.84 41 SER D CA 1
ATOM 6193 C C . SER D 2 41 ? -2.214 38.567 87.933 1.00 30.64 41 SER D C 1
ATOM 6194 O O . SER D 2 41 ? -2.292 38.363 86.718 1.00 30.24 41 SER D O 1
ATOM 6197 N N . LEU D 2 42 ? -2.519 39.758 88.463 1.00 29.63 42 LEU D N 1
ATOM 6198 C CA . LEU D 2 42 ? -2.934 40.839 87.572 1.00 30.76 42 LEU D CA 1
ATOM 6199 C C . LEU D 2 42 ? -1.869 41.123 86.525 1.00 29.63 42 LEU D C 1
ATOM 6200 O O . LEU D 2 42 ? -2.180 41.285 85.342 1.00 29.92 42 LEU D O 1
ATOM 6205 N N . ARG D 2 43 ? -0.602 41.120 86.929 1.00 29.75 43 ARG D N 1
ATOM 6206 C CA . ARG D 2 43 ? 0.476 41.396 85.989 1.00 29.55 43 ARG D CA 1
ATOM 6207 C C . ARG D 2 43 ? 0.610 40.305 84.926 1.00 30.21 43 ARG D C 1
ATOM 6208 O O . ARG D 2 43 ? 0.984 40.606 83.788 1.00 31.70 43 ARG D O 1
ATOM 6216 N N . ALA D 2 44 ? 0.303 39.043 85.257 1.00 28.78 44 ALA D N 1
ATOM 6217 C CA . ALA D 2 44 ? 0.293 38.002 84.224 1.00 30.01 44 ALA D CA 1
ATOM 6218 C C . ALA D 2 44 ? -0.716 38.333 83.131 1.00 30.69 44 ALA D C 1
ATOM 6219 O O . ALA D 2 44 ? -0.407 38.244 81.942 1.00 30.68 44 ALA D O 1
ATOM 6221 N N . TYR D 2 45 ? -1.926 38.746 83.520 1.00 32.58 45 TYR D N 1
ATOM 6222 C CA . TYR D 2 45 ? -2.922 39.179 82.540 1.00 32.43 45 TYR D CA 1
ATOM 6223 C C . TYR D 2 45 ? -2.444 40.397 81.751 1.00 30.39 45 TYR D C 1
ATOM 6224 O O . TYR D 2 45 ? -2.603 40.451 80.530 1.00 29.64 45 TYR D O 1
ATOM 6233 N N . TRP D 2 46 ? -1.866 41.385 82.437 1.00 32.37 46 TRP D N 1
ATOM 6234 C CA . TRP D 2 46 ? -1.383 42.594 81.770 1.00 30.12 46 TRP D CA 1
ATOM 6235 C C . TRP D 2 46 ? -0.324 42.267 80.718 1.00 31.12 46 TRP D C 1
ATOM 6236 O O . TRP D 2 46 ? -0.430 42.684 79.555 1.00 30.55 46 TRP D O 1
ATOM 6247 N N . HIS D 2 47 ? 0.720 41.537 81.118 1.00 30.43 47 HIS D N 1
ATOM 6248 C CA . HIS D 2 47 ? 1.799 41.207 80.191 1.00 33.10 47 HIS D CA 1
ATOM 6249 C C . HIS D 2 47 ? 1.351 40.229 79.105 1.00 30.91 47 HIS D C 1
ATOM 6250 O O . HIS D 2 47 ? 1.819 40.322 77.961 1.00 31.73 47 HIS D O 1
ATOM 6257 N N . THR D 2 48 ? 0.426 39.318 79.409 1.00 30.01 48 THR D N 1
ATOM 6258 C CA . THR D 2 48 ? -0.097 38.473 78.333 1.00 31.69 48 THR D CA 1
ATOM 6259 C C . THR D 2 48 ? -0.783 39.322 77.266 1.00 32.83 48 THR D C 1
ATOM 6260 O O . THR D 2 48 ? -0.629 39.069 76.067 1.00 32.13 48 THR D O 1
ATOM 6264 N N . LEU D 2 49 ? -1.489 40.375 77.674 1.00 31.29 49 LEU D N 1
ATOM 6265 C CA . LEU D 2 49 ? -2.178 41.193 76.684 1.00 32.59 49 LEU D CA 1
ATOM 6266 C C . LEU D 2 49 ? -1.198 42.083 75.924 1.00 32.51 49 LEU D C 1
ATOM 6267 O O . LEU D 2 49 ? -1.166 42.062 74.689 1.00 34.91 49 LEU D O 1
ATOM 6272 N N . PHE D 2 50 ? -0.364 42.847 76.639 1.00 32.56 50 PHE D N 1
ATOM 6273 C CA . PHE D 2 50 ? 0.371 43.934 75.999 1.00 34.16 50 PHE D CA 1
ATOM 6274 C C . PHE D 2 50 ? 1.757 43.550 75.491 1.00 35.53 50 PHE D C 1
ATOM 6275 O O . PHE D 2 50 ? 2.239 44.176 74.546 1.00 37.55 50 PHE D O 1
ATOM 6283 N N . ASP D 2 51 ? 2.434 42.570 76.091 1.00 34.03 51 ASP D N 1
ATOM 6284 C CA . ASP D 2 51 ? 3.671 42.071 75.491 1.00 36.07 51 ASP D CA 1
ATOM 6285 C C . ASP D 2 51 ? 3.407 41.481 74.113 1.00 36.26 51 ASP D C 1
ATOM 6286 O O . ASP D 2 51 ? 4.223 41.625 73.193 1.00 35.66 51 ASP D O 1
ATOM 6291 N N . THR D 2 52 ? 2.280 40.785 73.962 1.00 35.48 52 THR D N 1
ATOM 6292 C CA . THR D 2 52 ? 1.942 40.145 72.696 1.00 35.38 52 THR D CA 1
ATOM 6293 C C . THR D 2 52 ? 1.418 41.143 71.669 1.00 37.30 52 THR D C 1
ATOM 6294 O O . THR D 2 52 ? 1.689 41.004 70.470 1.00 40.13 52 THR D O 1
ATOM 6298 N N . CYS D 2 53 ? 0.661 42.147 72.109 1.00 38.70 53 CYS D N 1
ATOM 6299 C CA . CYS D 2 53 ? 0.070 43.139 71.214 1.00 36.02 53 CYS D CA 1
ATOM 6300 C C . CYS D 2 53 ? 0.515 44.517 71.685 1.00 36.83 53 CYS D C 1
ATOM 6301 O O . CYS D 2 53 ? -0.276 45.284 72.249 1.00 34.59 53 CYS D O 1
ATOM 6304 N N . PRO D 2 54 ? 1.790 44.858 71.476 1.00 38.09 54 PRO D N 1
ATOM 6305 C CA . PRO D 2 54 ? 2.294 46.145 71.979 1.00 36.49 54 PRO D CA 1
ATOM 6306 C C . PRO D 2 54 ? 1.591 47.344 71.371 1.00 39.01 54 PRO D C 1
ATOM 6307 O O . PRO D 2 54 ? 1.503 48.392 72.021 1.00 38.96 54 PRO D O 1
ATOM 6311 N N . ARG D 2 55 ? 1.076 47.226 70.150 1.00 39.39 55 ARG D N 1
ATOM 6312 C CA . ARG D 2 55 ? 0.422 48.375 69.541 1.00 42.65 55 ARG D CA 1
ATOM 6313 C C . ARG D 2 55 ? -0.808 48.813 70.326 1.00 42.30 55 ARG D C 1
ATOM 6314 O O . ARG D 2 55 ? -1.238 49.964 70.191 1.00 42.79 55 ARG D O 1
ATOM 6322 N N . LEU D 2 56 ? -1.356 47.946 71.181 1.00 37.89 56 LEU D N 1
ATOM 6323 C CA . LEU D 2 56 ? -2.481 48.373 72.003 1.00 38.69 56 LEU D CA 1
ATOM 6324 C C . LEU D 2 56 ? -2.078 49.469 72.986 1.00 38.83 56 LEU D C 1
ATOM 6325 O O . LEU D 2 56 ? -2.932 50.251 73.422 1.00 34.96 56 LEU D O 1
ATOM 6330 N N . LEU D 2 57 ? -0.797 49.528 73.363 1.00 38.55 57 LEU D N 1
ATOM 6331 C CA . LEU D 2 57 ? -0.352 50.550 74.305 1.00 39.26 57 LEU D CA 1
ATOM 6332 C C . LEU D 2 57 ? -0.334 51.930 73.659 1.00 38.77 57 LEU D C 1
ATOM 6333 O O . LEU D 2 57 ? -0.516 52.934 74.349 1.00 41.31 57 LEU D O 1
ATOM 6338 N N . GLU D 2 58 ? -0.135 51.995 72.342 1.00 40.39 58 GLU D N 1
ATOM 6339 C CA . GLU D 2 58 ? -0.336 53.246 71.629 1.00 42.50 58 GLU D CA 1
ATOM 6340 C C . GLU D 2 58 ? -1.744 53.793 71.845 1.00 43.99 58 GLU D C 1
ATOM 6341 O O . GLU D 2 58 ? -1.948 55.016 71.835 1.00 37.92 58 GLU D O 1
ATOM 6347 N N . LEU D 2 59 ? -2.728 52.907 72.042 1.00 41.78 59 LEU D N 1
ATOM 6348 C CA . LEU D 2 59 ? -4.084 53.374 72.311 1.00 40.38 59 LEU D CA 1
ATOM 6349 C C . LEU D 2 59 ? -4.210 53.876 73.740 1.00 41.01 59 LEU D C 1
ATOM 6350 O O . LEU D 2 59 ? -4.642 55.011 73.976 1.00 41.94 59 LEU D O 1
ATOM 6355 N N . SER D 2 60 ? -3.783 53.062 74.704 1.00 38.08 60 SER D N 1
ATOM 6356 C CA . SER D 2 60 ? -4.010 53.362 76.107 1.00 38.03 60 SER D CA 1
ATOM 6357 C C . SER D 2 60 ? -2.964 54.275 76.733 1.00 38.44 60 SER D C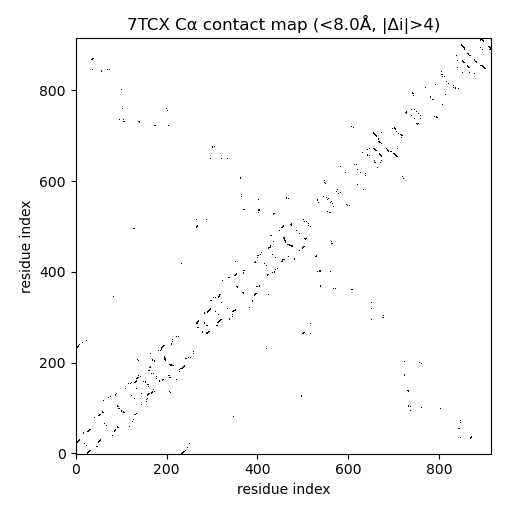 1
ATOM 6358 O O . SER D 2 60 ? -3.231 54.841 77.795 1.00 37.96 60 SER D O 1
ATOM 6361 N N . GLY D 2 61 ? -1.787 54.421 76.129 1.00 38.49 61 GLY D N 1
ATOM 6362 C CA . GLY D 2 61 ? -0.647 54.966 76.834 1.00 38.68 61 GLY D CA 1
ATOM 6363 C C . GLY D 2 61 ? 0.120 53.875 77.572 1.00 37.38 61 GLY D C 1
ATOM 6364 O O . GLY D 2 61 ? -0.391 52.770 77.789 1.00 34.73 61 GLY D O 1
ATOM 6365 N N . PRO D 2 62 ? 1.352 54.185 78.001 1.00 37.39 62 PRO D N 1
ATOM 6366 C CA . PRO D 2 62 ? 2.262 53.127 78.499 1.00 35.24 62 PRO D CA 1
ATOM 6367 C C . PRO D 2 62 ? 1.746 52.322 79.688 1.00 37.99 62 PRO D C 1
ATOM 6368 O O . PRO D 2 62 ? 2.127 51.154 79.839 1.00 36.31 62 PRO D O 1
ATOM 6372 N N . SER D 2 63 ? 0.907 52.897 80.546 1.00 36.08 63 SER D N 1
ATOM 6373 C CA . SER D 2 63 ? 0.398 52.149 81.691 1.00 35.04 63 SER D CA 1
ATOM 6374 C C . SER D 2 63 ? -0.630 51.090 81.292 1.00 35.91 63 SER D C 1
ATOM 6375 O O . SER D 2 63 ? -0.891 50.164 82.073 1.00 37.22 63 SER D O 1
ATOM 6378 N N . GLY D 2 64 ? -1.209 51.187 80.099 1.00 35.97 64 GLY D N 1
ATOM 6379 C CA . GLY D 2 64 ? -2.286 50.295 79.716 1.00 33.36 64 GLY D CA 1
ATOM 6380 C C . GLY D 2 64 ? -3.565 50.431 80.515 1.00 34.65 64 GLY D C 1
ATOM 6381 O O . GLY D 2 64 ? -4.526 49.708 80.230 1.00 34.58 64 GLY D O 1
ATOM 6382 N N . GLY D 2 65 ? -3.634 51.371 81.465 1.00 36.19 65 GLY D N 1
ATOM 6383 C CA . GLY D 2 65 ? -4.753 51.402 82.395 1.00 33.60 65 GLY D CA 1
ATOM 6384 C C . GLY D 2 65 ? -6.094 51.631 81.725 1.00 36.67 65 GLY D C 1
ATOM 6385 O O . GLY D 2 65 ? -7.098 51.025 82.115 1.00 37.06 65 GLY D O 1
ATOM 6386 N N . ALA D 2 66 ? -6.131 52.506 80.704 1.00 34.38 66 ALA D N 1
ATOM 6387 C CA . ALA D 2 66 ? -7.379 52.896 80.044 1.00 35.77 66 ALA D CA 1
ATOM 6388 C C . ALA D 2 66 ? -8.003 51.781 79.209 1.00 37.93 66 ALA D C 1
ATOM 6389 O O . ALA D 2 66 ? -9.152 51.927 78.774 1.00 37.56 66 ALA D O 1
ATOM 6391 N N . ILE D 2 67 ? -7.270 50.710 78.929 1.00 37.10 67 ILE D N 1
ATOM 6392 C CA . ILE D 2 67 ? -7.847 49.488 78.380 1.00 34.84 67 ILE D CA 1
ATOM 6393 C C . ILE D 2 67 ? -8.028 48.440 79.467 1.00 36.13 67 ILE D C 1
ATOM 6394 O O . ILE D 2 67 ? -9.122 47.914 79.652 1.00 39.12 67 ILE D O 1
ATOM 6399 N N . PHE D 2 68 ? -6.972 48.206 80.251 1.00 35.53 68 PHE D N 1
ATOM 6400 C CA . PHE D 2 68 ? -6.889 47.044 81.140 1.00 34.23 68 PHE D CA 1
ATOM 6401 C C . PHE D 2 68 ? -7.944 47.095 82.240 1.00 36.92 68 PHE D C 1
ATOM 6402 O O . PHE D 2 68 ? -8.696 46.132 82.439 1.00 34.82 68 PHE D O 1
ATOM 6410 N N . LEU D 2 69 ? -8.025 48.218 82.967 1.00 36.54 69 LEU D N 1
ATOM 6411 C CA . LEU D 2 69 ? -8.998 48.291 84.056 1.00 38.27 69 LEU D CA 1
ATOM 6412 C C . LEU D 2 69 ? -10.429 48.150 83.561 1.00 39.51 69 LEU D C 1
ATOM 6413 O O . LEU D 2 69 ? -11.141 47.259 84.059 1.00 37.93 69 LEU D O 1
ATOM 6418 N N . PRO D 2 70 ? -10.921 48.958 82.611 1.00 38.28 70 PRO D N 1
ATOM 6419 C CA . PRO D 2 70 ? -12.306 48.749 82.168 1.00 39.26 70 PRO D CA 1
ATOM 6420 C C . PRO D 2 70 ? -12.525 47.422 81.461 1.00 39.47 70 PRO D C 1
ATOM 6421 O O . PRO D 2 70 ? -13.618 46.853 81.593 1.00 39.62 70 PRO D O 1
ATOM 6425 N N . PHE D 2 71 ? -11.531 46.885 80.739 1.00 39.70 71 PHE D N 1
ATOM 6426 C CA . PHE D 2 71 ? -11.746 45.582 80.110 1.00 39.21 71 PHE D CA 1
ATOM 6427 C C . PHE D 2 71 ? -11.834 44.465 81.147 1.00 38.83 71 PHE D C 1
ATOM 6428 O O . PHE D 2 71 ? -12.650 43.554 81.007 1.00 39.37 71 PHE D O 1
ATOM 6436 N N . MET D 2 72 ? -10.988 44.489 82.175 1.00 37.27 72 MET D N 1
ATOM 6437 C CA . MET D 2 72 ? -11.078 43.432 83.176 1.00 39.92 72 MET D CA 1
ATOM 6438 C C . MET D 2 72 ? -12.418 43.504 83.903 1.00 41.74 72 MET D C 1
ATOM 6439 O O . MET D 2 72 ? -13.037 42.470 84.175 1.00 40.09 72 MET D O 1
ATOM 6444 N N . ALA D 2 73 ? -12.919 44.723 84.157 1.00 40.03 73 ALA D N 1
ATOM 6445 C CA . ALA D 2 73 ? -14.233 44.882 84.783 1.00 41.98 73 ALA D CA 1
ATOM 6446 C C . ALA D 2 73 ? -15.341 44.369 83.872 1.00 42.86 73 ALA D C 1
ATOM 6447 O O . ALA D 2 73 ? -16.295 43.722 84.330 1.00 43.34 73 ALA D O 1
ATOM 6449 N N . TRP D 2 74 ? -15.221 44.648 82.576 1.00 40.87 74 TRP D N 1
ATOM 6450 C CA . TRP D 2 74 ? -16.192 44.206 81.585 1.00 42.37 74 TRP D CA 1
ATOM 6451 C C . TRP D 2 74 ? -16.123 42.698 81.362 1.00 45.24 74 TRP D C 1
ATOM 6452 O O . TRP D 2 74 ? -17.129 42.080 80.995 1.00 45.47 74 TRP D O 1
ATOM 6463 N N . ALA D 2 75 ? -14.951 42.093 81.575 1.00 43.71 75 ALA D N 1
ATOM 6464 C CA . ALA D 2 75 ? -14.819 40.653 81.384 1.00 45.39 75 ALA D CA 1
ATOM 6465 C C . ALA D 2 75 ? -15.541 39.897 82.487 1.00 47.19 75 ALA D C 1
ATOM 6466 O O . ALA D 2 75 ? -16.255 38.925 82.214 1.00 47.69 75 ALA D O 1
ATOM 6468 N N . ARG D 2 76 ? -15.372 40.340 83.737 1.00 44.31 76 ARG D N 1
ATOM 6469 C CA . ARG D 2 76 ? -16.148 39.787 84.838 1.00 46.43 76 ARG D CA 1
ATOM 6470 C C . ARG D 2 76 ? -17.646 39.993 84.608 1.00 50.64 76 ARG D C 1
ATOM 6471 O O . ARG D 2 76 ? -18.446 39.081 84.845 1.00 50.73 76 ARG D O 1
ATOM 6479 N N . GLU D 2 77 ? -18.039 41.166 84.095 1.00 47.93 77 GLU D N 1
ATOM 6480 C CA . GLU D 2 77 ? -19.459 41.459 83.880 1.00 51.90 77 GLU D CA 1
ATOM 6481 C C . GLU D 2 77 ? -20.096 40.487 82.892 1.00 51.05 77 GLU D C 1
ATOM 6482 O O . GLU D 2 77 ? -21.229 40.035 83.099 1.00 48.49 77 GLU D O 1
ATOM 6488 N N . ASN D 2 78 ? -19.405 40.185 81.797 1.00 48.51 78 ASN D N 1
ATOM 6489 C CA . ASN D 2 78 ? -19.925 39.288 80.779 1.00 51.64 78 ASN D CA 1
ATOM 6490 C C . ASN D 2 78 ? -19.449 37.847 80.970 1.00 53.78 78 ASN D C 1
ATOM 6491 O O . ASN D 2 78 ? -19.666 37.013 80.084 1.00 54.50 78 ASN D O 1
ATOM 6496 N N . ASN D 2 79 ? -18.832 37.543 82.118 1.00 52.80 79 ASN D N 1
ATOM 6497 C CA . ASN D 2 79 ? -18.358 36.201 82.470 1.00 53.30 79 ASN D CA 1
ATOM 6498 C C . ASN D 2 79 ? -17.521 35.587 81.345 1.00 55.96 79 ASN D C 1
ATOM 6499 O O . ASN D 2 79 ? -17.760 34.461 80.896 1.00 56.88 79 ASN D O 1
ATOM 6504 N N . LEU D 2 80 ? -16.524 36.341 80.887 1.00 53.30 80 LEU D N 1
ATOM 6505 C CA . LEU D 2 80 ? -15.610 35.826 79.877 1.00 52.13 80 LEU D CA 1
ATOM 6506 C C . LEU D 2 80 ? -14.652 34.816 80.499 1.00 48.37 80 LEU D C 1
ATOM 6507 O O . LEU D 2 80 ? -14.288 34.907 81.673 1.00 46.11 80 LEU D O 1
ATOM 6512 N N . ALA D 2 81 ? -14.236 33.849 79.691 1.00 49.18 81 ALA D N 1
ATOM 6513 C CA . ALA D 2 81 ? -13.477 32.710 80.180 1.00 46.78 81 ALA D CA 1
ATOM 6514 C C . ALA D 2 81 ? -11.973 32.941 80.201 1.00 44.94 81 ALA D C 1
ATOM 6515 O O . ALA D 2 81 ? -11.251 32.129 80.797 1.00 39.40 81 ALA D O 1
ATOM 6517 N N . PHE D 2 82 ? -11.485 34.020 79.577 1.00 40.04 82 PHE D N 1
ATOM 6518 C CA . PHE D 2 82 ? -10.051 34.209 79.357 1.00 39.03 82 PHE D CA 1
ATOM 6519 C C . PHE D 2 82 ? -9.432 32.968 78.691 1.00 44.14 82 PHE D C 1
ATOM 6520 O O . PHE D 2 82 ? -8.363 32.484 79.081 1.00 39.85 82 PHE D O 1
ATOM 6528 N N . ASP D 2 83 ? -10.117 32.434 77.681 1.00 48.81 83 ASP D N 1
ATOM 6529 C CA . ASP D 2 83 ? -9.595 31.308 76.917 1.00 50.10 83 ASP D CA 1
ATOM 6530 C C . ASP D 2 83 ? -8.710 31.842 75.789 1.00 48.39 83 ASP D C 1
ATOM 6531 O O . ASP D 2 83 ? -8.238 32.981 75.843 1.00 47.28 83 ASP D O 1
ATOM 6536 N N . TRP D 2 84 ? -8.504 31.030 74.746 1.00 40.38 84 TRP D N 1
ATOM 6537 C CA . TRP D 2 84 ? -7.685 31.450 73.617 1.00 38.66 84 TRP D CA 1
ATOM 6538 C C . TRP D 2 84 ? -8.217 32.720 72.953 1.00 39.01 84 TRP D C 1
ATOM 6539 O O . TRP D 2 84 ? -7.433 33.472 72.366 1.00 37.24 84 TRP D O 1
ATOM 6550 N N . SER D 2 85 ? -9.534 32.963 73.009 1.00 35.61 85 SER D N 1
ATOM 6551 C CA . SER D 2 85 ? -10.151 34.126 72.383 1.00 42.28 85 SER D CA 1
ATOM 6552 C C . SER D 2 85 ? -10.001 35.421 73.195 1.00 40.80 85 SER D C 1
ATOM 6553 O O . SER D 2 85 ? -10.588 36.426 72.796 1.00 41.59 85 SER D O 1
ATOM 6556 N N . PHE D 2 86 ? -9.248 35.405 74.308 1.00 38.65 86 PHE D N 1
ATOM 6557 C CA . PHE D 2 86 ? -8.900 36.577 75.124 1.00 40.88 86 PHE D CA 1
ATOM 6558 C C . PHE D 2 86 ? -8.626 37.836 74.297 1.00 37.83 86 PHE D C 1
ATOM 6559 O O . PHE D 2 86 ? -9.298 38.858 74.467 1.00 39.06 86 PHE D O 1
ATOM 6567 N N . PHE D 2 87 ? -7.641 37.769 73.389 1.00 37.29 87 PHE D N 1
ATOM 6568 C CA . PHE D 2 87 ? -7.270 38.950 72.611 1.00 38.04 87 PHE D CA 1
ATOM 6569 C C . PHE D 2 87 ? -8.426 39.419 71.744 1.00 39.51 87 PHE D C 1
ATOM 6570 O O . PHE D 2 87 ? -8.698 40.620 71.663 1.00 36.65 87 PHE D O 1
ATOM 6578 N N . LEU D 2 88 ? -9.137 38.482 71.114 1.00 36.28 88 LEU D N 1
ATOM 6579 C CA . LEU D 2 88 ? -10.282 38.856 70.296 1.00 40.21 88 LEU D CA 1
ATOM 6580 C C . LEU D 2 88 ? -11.331 39.619 71.100 1.00 38.32 88 LEU D C 1
ATOM 6581 O O . LEU D 2 88 ? -11.969 40.538 70.581 1.00 39.77 88 LEU D O 1
ATOM 6586 N N . TRP D 2 89 ? -11.535 39.249 72.364 1.00 38.66 89 TRP D N 1
ATOM 6587 C CA . TRP D 2 89 ? -12.527 39.940 73.178 1.00 37.83 89 TRP D CA 1
ATOM 6588 C C . TRP D 2 89 ? -12.040 41.321 73.606 1.00 38.78 89 TRP D C 1
ATOM 6589 O O . TRP D 2 89 ? -12.860 42.203 73.878 1.00 38.62 89 TRP D O 1
ATOM 6600 N N . VAL D 2 90 ? -10.725 41.530 73.692 1.00 38.08 90 VAL D N 1
ATOM 6601 C CA . VAL D 2 90 ? -10.236 42.883 73.942 1.00 38.35 90 VAL D CA 1
ATOM 6602 C C . VAL D 2 90 ? -10.562 43.768 72.754 1.00 40.15 90 VAL D C 1
ATOM 6603 O O . VAL D 2 90 ? -10.930 44.937 72.909 1.00 36.15 90 VAL D O 1
ATOM 6607 N N . TYR D 2 91 ? -10.451 43.215 71.545 1.00 38.90 91 TYR D N 1
ATOM 6608 C CA . TYR D 2 91 ? -10.766 43.995 70.359 1.00 41.16 91 TYR D CA 1
ATOM 6609 C C . TYR D 2 91 ? -12.251 44.309 70.293 1.00 42.43 91 TYR D C 1
ATOM 6610 O O . TYR D 2 91 ? -12.639 45.400 69.854 1.00 41.22 91 TYR D O 1
ATOM 6619 N N . VAL D 2 92 ? -13.100 43.374 70.733 1.00 41.44 92 VAL D N 1
ATOM 6620 C CA . VAL D 2 92 ? -14.535 43.651 70.745 1.00 41.67 92 VAL D CA 1
ATOM 6621 C C . VAL D 2 92 ? -14.832 44.787 71.709 1.00 41.95 92 VAL D C 1
ATOM 6622 O O . VAL D 2 92 ? -15.561 45.730 71.376 1.00 42.53 92 VAL D O 1
ATOM 6626 N N . TRP D 2 93 ? -14.248 44.723 72.913 1.00 43.15 93 TRP D N 1
ATOM 6627 C CA . TRP D 2 93 ? -14.381 45.822 73.865 1.00 42.03 93 TRP D CA 1
ATOM 6628 C C . TRP D 2 93 ? -13.904 47.142 73.262 1.00 42.28 93 TRP D C 1
ATOM 6629 O O . TRP D 2 93 ? -14.574 48.172 73.396 1.00 43.49 93 TRP D O 1
ATOM 6640 N N . LEU D 2 94 ? -12.745 47.134 72.597 1.00 41.26 94 LEU D N 1
ATOM 6641 C CA . LEU D 2 94 ? -12.240 48.356 71.973 1.00 41.97 94 LEU D CA 1
ATOM 6642 C C . LEU D 2 94 ? -13.224 48.929 70.964 1.00 43.21 94 LEU D C 1
ATOM 6643 O O . LEU D 2 94 ? -13.306 50.149 70.808 1.00 44.94 94 LEU D O 1
ATOM 6648 N N . GLN D 2 95 ? -13.967 48.070 70.262 1.00 43.48 95 GLN D N 1
ATOM 6649 C CA . GLN D 2 95 ? -14.904 48.537 69.249 1.00 43.73 95 GLN D CA 1
ATOM 6650 C C . GLN D 2 95 ? -16.055 49.343 69.840 1.00 45.90 95 GLN D C 1
ATOM 6651 O O . GLN D 2 95 ? -16.653 50.146 69.120 1.00 50.11 95 GLN D O 1
ATOM 6657 N N . GLN D 2 96 ? -16.378 49.154 71.124 1.00 46.42 96 GLN D N 1
ATOM 6658 C CA . GLN D 2 96 ? -17.383 49.959 71.813 1.00 46.35 96 GLN D CA 1
ATOM 6659 C C . GLN D 2 96 ? -16.760 50.940 72.799 1.00 47.40 96 GLN D C 1
ATOM 6660 O O . GLN D 2 96 ? -17.460 51.487 73.660 1.00 50.84 96 GLN D O 1
ATOM 6666 N N . SER D 2 97 ? -15.469 51.201 72.675 1.00 48.09 97 SER D N 1
ATOM 6667 C CA . SER D 2 97 ? -14.751 51.995 73.655 1.00 48.70 97 SER D CA 1
ATOM 6668 C C . SER D 2 97 ? -14.498 53.413 73.130 1.00 46.22 97 SER D C 1
ATOM 6669 O O . SER D 2 97 ? -14.870 53.775 72.015 1.00 47.63 97 SER D O 1
ATOM 6672 N N . GLU D 2 98 ? -13.838 54.222 73.959 1.00 42.26 98 GLU D N 1
ATOM 6673 C CA . GLU D 2 98 ? -13.402 55.545 73.533 1.00 45.68 98 GLU D CA 1
ATOM 6674 C C . GLU D 2 98 ? -12.339 55.475 72.447 1.00 44.29 98 GLU D C 1
ATOM 6675 O O . GLU D 2 98 ? -12.044 56.496 71.824 1.00 41.14 98 GLU D O 1
ATOM 6681 N N . PHE D 2 99 ? -11.774 54.300 72.185 1.00 43.05 99 PHE D N 1
ATOM 6682 C CA . PHE D 2 99 ? -10.722 54.154 71.191 1.00 44.29 99 PHE D CA 1
ATOM 6683 C C . PHE D 2 99 ? -11.245 53.647 69.860 1.00 45.80 99 PHE D C 1
ATOM 6684 O O . PHE D 2 99 ? -10.445 53.357 68.968 1.00 48.91 99 PHE D O 1
ATOM 6692 N N . ARG D 2 100 ? -12.566 53.544 69.701 1.00 44.67 100 ARG D N 1
ATOM 6693 C CA . ARG D 2 100 ? -13.128 52.806 68.571 1.00 49.95 100 ARG D CA 1
ATOM 6694 C C . ARG D 2 100 ? -12.720 53.394 67.229 1.00 52.69 100 ARG D C 1
ATOM 6695 O O . ARG D 2 100 ? -12.652 52.666 66.231 1.00 54.44 100 ARG D O 1
ATOM 6703 N N . GLU D 2 101 ? -12.431 54.695 67.183 1.00 52.65 101 GLU D N 1
ATOM 6704 C CA . GLU D 2 101 ? -12.110 55.339 65.915 1.00 55.45 101 GLU D CA 1
ATOM 6705 C C . GLU D 2 101 ? -10.690 55.062 65.448 1.00 53.52 101 GLU D C 1
ATOM 6706 O O . GLU D 2 101 ? -10.383 55.298 64.272 1.00 51.08 101 GLU D O 1
ATOM 6712 N N . ARG D 2 102 ? -9.818 54.576 66.331 1.00 51.43 102 ARG D N 1
ATOM 6713 C CA . ARG D 2 102 ? -8.405 54.418 66.016 1.00 51.16 102 ARG D CA 1
ATOM 6714 C C . ARG D 2 102 ? -8.021 52.970 65.754 1.00 54.17 102 ARG D C 1
ATOM 6715 O O . ARG D 2 102 ? -6.832 52.634 65.746 1.00 57.78 102 ARG D O 1
ATOM 6723 N N . LEU D 2 103 ? -8.999 52.109 65.522 1.00 54.82 103 LEU D N 1
ATOM 6724 C CA . LEU D 2 103 ? -8.723 50.735 65.146 1.00 52.55 103 LEU D CA 1
ATOM 6725 C C . LEU D 2 103 ? -8.560 50.639 63.637 1.00 52.91 103 LEU D C 1
ATOM 6726 O O . LEU D 2 103 ? -9.317 51.251 62.882 1.00 57.66 103 LEU D O 1
ATOM 6731 N N . ASP D 2 104 ? -7.547 49.893 63.203 1.00 51.90 104 ASP D N 1
ATOM 6732 C CA . ASP D 2 104 ? -7.308 49.637 61.787 1.00 54.41 104 ASP D CA 1
ATOM 6733 C C . ASP D 2 104 ? -6.670 48.258 61.661 1.00 53.19 104 ASP D C 1
ATOM 6734 O O . ASP D 2 104 ? -6.499 47.544 62.652 1.00 52.89 104 ASP D O 1
ATOM 6739 N N . GLU D 2 105 ? -6.312 47.887 60.430 1.00 51.39 105 GLU D N 1
ATOM 6740 C CA . GLU D 2 105 ? -5.713 46.578 60.209 1.00 54.85 105 GLU D CA 1
ATOM 6741 C C . GLU D 2 105 ? -4.452 46.390 61.043 1.00 53.51 105 GLU D C 1
ATOM 6742 O O . GLU D 2 105 ? -4.131 45.262 61.438 1.00 49.75 105 GLU D O 1
ATOM 6748 N N . ASP D 2 106 ? -3.753 47.481 61.362 1.00 53.86 106 ASP D N 1
ATOM 6749 C CA . ASP D 2 106 ? -2.511 47.383 62.120 1.00 52.19 106 ASP D CA 1
ATOM 6750 C C . ASP D 2 106 ? -2.735 47.008 63.583 1.00 48.95 106 ASP D C 1
ATOM 6751 O O . ASP D 2 106 ? -1.814 46.496 64.226 1.00 47.13 106 ASP D O 1
ATOM 6756 N N . GLN D 2 107 ? -3.923 47.253 64.130 1.00 48.21 107 GLN D N 1
ATOM 6757 C CA . GLN D 2 107 ? -4.260 46.732 65.446 1.00 44.83 107 GLN D CA 1
ATOM 6758 C C . GLN D 2 107 ? -4.925 45.367 65.349 1.00 45.47 107 GLN D C 1
ATOM 6759 O O . GLN D 2 107 ? -4.728 44.521 66.229 1.00 41.74 107 GLN D O 1
ATOM 6765 N N . LEU D 2 108 ? -5.670 45.130 64.267 1.00 46.24 108 LEU D N 1
ATOM 6766 C CA . LEU D 2 108 ? -6.469 43.917 64.144 1.00 43.76 108 LEU D CA 1
ATOM 6767 C C . LEU D 2 108 ? -5.597 42.675 63.971 1.00 40.93 108 LEU D C 1
ATOM 6768 O O . LEU D 2 108 ? -5.775 41.681 64.687 1.00 39.94 108 LEU D O 1
ATOM 6773 N N . LEU D 2 109 ? -4.670 42.692 63.012 1.00 41.56 109 LEU D N 1
ATOM 6774 C CA . LEU D 2 109 ? -3.901 41.478 62.733 1.00 40.78 109 LEU D CA 1
ATOM 6775 C C . LEU D 2 109 ? -3.079 40.998 63.921 1.00 39.93 109 LEU D C 1
ATOM 6776 O O . LEU D 2 109 ? -3.035 39.772 64.144 1.00 41.08 109 LEU D O 1
ATOM 6781 N N . PRO D 2 110 ? -2.437 41.866 64.717 1.00 40.18 110 PRO D N 1
ATOM 6782 C CA . PRO D 2 110 ? -1.774 41.364 65.930 1.00 40.63 110 PRO D CA 1
ATOM 6783 C C . PRO D 2 110 ? -2.703 40.642 66.888 1.00 39.43 110 PRO D C 1
ATOM 6784 O O . PRO D 2 110 ? -2.292 39.617 67.439 1.00 34.44 110 PRO D O 1
ATOM 6788 N N . VAL D 2 111 ? -3.930 41.130 67.121 1.00 39.08 111 VAL D N 1
ATOM 6789 C CA . VAL D 2 111 ? -4.778 40.410 68.073 1.00 38.02 111 VAL D CA 1
ATOM 6790 C C . VAL D 2 111 ? -5.274 39.092 67.473 1.00 37.97 111 VAL D C 1
ATOM 6791 O O . VAL D 2 111 ? -5.453 38.112 68.207 1.00 34.62 111 VAL D O 1
ATOM 6795 N N . MET D 2 112 ? -5.485 39.030 66.147 1.00 35.72 112 MET D N 1
ATOM 6796 C CA . MET D 2 112 ? -5.865 37.757 65.533 1.00 39.14 112 MET D CA 1
ATOM 6797 C C . MET D 2 112 ? -4.719 36.750 65.601 1.00 35.78 112 MET D C 1
ATOM 6798 O O . MET D 2 112 ? -4.929 35.581 65.949 1.00 38.27 112 MET D O 1
ATOM 6803 N N . THR D 2 113 ? -3.498 37.190 65.303 1.00 36.11 113 THR D N 1
ATOM 6804 C CA . THR D 2 113 ? -2.337 36.325 65.472 1.00 34.73 113 THR D CA 1
ATOM 6805 C C . THR D 2 113 ? -2.183 35.872 66.912 1.00 35.72 113 THR D C 1
ATOM 6806 O O . THR D 2 113 ? -1.887 34.694 67.173 1.00 34.98 113 THR D O 1
ATOM 6810 N N . ALA D 2 114 ? -2.386 36.789 67.869 1.00 33.62 114 ALA D N 1
ATOM 6811 C CA . ALA D 2 114 ? -2.200 36.430 69.271 1.00 33.46 114 ALA D CA 1
ATOM 6812 C C . ALA D 2 114 ? -3.188 35.356 69.710 1.00 33.84 114 ALA D C 1
ATOM 6813 O O . ALA D 2 114 ? -2.836 34.456 70.489 1.00 33.59 114 ALA D O 1
ATOM 6815 N N . SER D 2 115 ? -4.435 35.444 69.249 1.00 32.75 115 SER D N 1
ATOM 6816 C CA . SER D 2 115 ? -5.417 34.428 69.621 1.00 35.70 115 SER D CA 1
ATOM 6817 C C . SER D 2 115 ? -5.150 33.091 68.919 1.00 33.93 115 SER D C 1
ATOM 6818 O O . SER D 2 115 ? -5.320 32.025 69.524 1.00 35.37 115 SER D O 1
ATOM 6821 N N . ALA D 2 116 ? -4.746 33.118 67.650 1.00 32.14 116 ALA D N 1
ATOM 6822 C CA . ALA D 2 116 ? -4.436 31.861 66.974 1.00 34.02 116 ALA D CA 1
ATOM 6823 C C . ALA D 2 116 ? -3.208 31.216 67.593 1.00 34.93 116 ALA D C 1
ATOM 6824 O O . ALA D 2 116 ? -3.156 29.993 67.745 1.00 34.03 116 ALA D O 1
ATOM 6826 N N . THR D 2 117 ? -2.241 32.034 68.013 1.00 36.58 117 THR D N 1
ATOM 6827 C CA . THR D 2 117 ? -1.051 31.526 68.687 1.00 33.32 117 THR D CA 1
ATOM 6828 C C . THR D 2 117 ? -1.407 30.907 70.033 1.00 36.63 117 THR D C 1
ATOM 6829 O O . THR D 2 117 ? -0.933 29.816 70.378 1.00 33.98 117 THR D O 1
ATOM 6833 N N . ARG D 2 118 ? -2.229 31.603 70.819 1.00 34.86 118 ARG D N 1
ATOM 6834 C CA . ARG D 2 118 ? -2.614 31.067 72.115 1.00 34.76 118 ARG D CA 1
ATOM 6835 C C . ARG D 2 118 ? -3.405 29.777 71.960 1.00 36.04 118 ARG D C 1
ATOM 6836 O O . ARG D 2 118 ? -3.239 28.840 72.750 1.00 36.47 118 ARG D O 1
ATOM 6844 N N . TRP D 2 119 ? -4.288 29.710 70.964 1.00 36.07 119 TRP D N 1
ATOM 6845 C CA . TRP D 2 119 ? -5.024 28.471 70.750 1.00 36.30 119 TRP D CA 1
ATOM 6846 C C . TRP D 2 119 ? -4.070 27.318 70.477 1.00 35.05 119 TRP D C 1
ATOM 6847 O O . TRP D 2 119 ? -4.163 26.261 71.106 1.00 34.91 119 TRP D O 1
ATOM 6858 N N . LEU D 2 120 ? -3.123 27.514 69.560 1.00 33.67 120 LEU D N 1
ATOM 6859 C CA . LEU D 2 120 ? -2.280 26.398 69.162 1.00 38.62 120 LEU D CA 1
ATOM 6860 C C . LEU D 2 120 ? -1.281 26.021 70.243 1.00 37.52 120 LEU D C 1
ATOM 6861 O O . LEU D 2 120 ? -0.767 24.901 70.224 1.00 37.97 120 LEU D O 1
ATOM 6866 N N . MET D 2 121 ? -1.023 26.914 71.198 1.00 36.78 121 MET D N 1
ATOM 6867 C CA . MET D 2 121 ? -0.096 26.637 72.287 1.00 36.68 121 MET D CA 1
ATOM 6868 C C . MET D 2 121 ? -0.762 25.934 73.460 1.00 35.42 121 MET D C 1
ATOM 6869 O O . MET D 2 121 ? -0.109 25.138 74.144 1.00 37.49 121 MET D O 1
ATOM 6874 N N . ILE D 2 122 ? -2.039 26.195 73.721 1.00 35.29 122 ILE D N 1
ATOM 6875 C CA . ILE D 2 122 ? -2.669 25.670 74.925 1.00 36.75 122 ILE D CA 1
ATOM 6876 C C . ILE D 2 122 ? -3.833 24.727 74.648 1.00 37.42 122 ILE D C 1
ATOM 6877 O O . ILE D 2 122 ? -4.254 24.012 75.573 1.00 38.79 122 ILE D O 1
ATOM 6882 N N . ASP D 2 123 ? -4.392 24.681 73.442 1.00 35.99 123 ASP D N 1
ATOM 6883 C CA . ASP D 2 123 ? -5.497 23.757 73.227 1.00 39.54 123 ASP D CA 1
ATOM 6884 C C . ASP D 2 123 ? -4.986 22.321 73.251 1.00 36.89 123 ASP D C 1
ATOM 6885 O O . ASP D 2 123 ? -3.914 22.013 72.716 1.00 37.17 123 ASP D O 1
ATOM 6890 N N . ARG D 2 124 ? -5.757 21.437 73.888 1.00 37.85 124 ARG D N 1
ATOM 6891 C CA . ARG D 2 124 ? -5.379 20.030 74.011 1.00 39.25 124 ARG D CA 1
ATOM 6892 C C . ARG D 2 124 ? -6.443 19.095 73.446 1.00 39.98 124 ARG D C 1
ATOM 6893 O O . ARG D 2 124 ? -6.528 17.935 73.860 1.00 41.04 124 ARG D O 1
ATOM 6901 N N . ASP D 2 125 ? -7.270 19.583 72.523 1.00 41.45 125 ASP D N 1
ATOM 6902 C CA . ASP D 2 125 ? -8.154 18.725 71.736 1.00 41.86 125 ASP D CA 1
ATOM 6903 C C . ASP D 2 125 ? -7.321 18.013 70.678 1.00 42.15 125 ASP D C 1
ATOM 6904 O O . ASP D 2 125 ? -6.912 18.617 69.679 1.00 42.18 125 ASP D O 1
ATOM 6909 N N . ILE D 2 126 ? -7.093 16.721 70.897 1.00 41.64 126 ILE D N 1
ATOM 6910 C CA . ILE D 2 126 ? -6.277 15.902 70.008 1.00 43.09 126 ILE D CA 1
ATOM 6911 C C . ILE D 2 126 ? -6.824 15.910 68.585 1.00 43.86 126 ILE D C 1
ATOM 6912 O O . ILE D 2 126 ? -6.070 15.740 67.619 1.00 42.73 126 ILE D O 1
ATOM 6917 N N . ASP D 2 127 ? -8.127 16.122 68.426 1.00 42.92 127 ASP D N 1
ATOM 6918 C CA . ASP D 2 127 ? -8.771 15.993 67.125 1.00 46.18 127 ASP D CA 1
ATOM 6919 C C . ASP D 2 127 ? -8.785 17.290 66.312 1.00 44.03 127 ASP D C 1
ATOM 6920 O O . ASP D 2 127 ? -9.256 17.284 65.173 1.00 42.79 127 ASP D O 1
ATOM 6925 N N . ALA D 2 128 ? -8.269 18.388 66.845 1.00 42.04 128 ALA D N 1
ATOM 6926 C CA . ALA D 2 128 ? -8.259 19.664 66.135 1.00 42.19 128 ALA D CA 1
ATOM 6927 C C . ALA D 2 128 ? -6.816 20.081 65.895 1.00 39.94 128 ALA D C 1
ATOM 6928 O O . ALA D 2 128 ? -6.070 20.309 66.850 1.00 42.59 128 ALA D O 1
ATOM 6930 N N . CYS D 2 129 ? -6.429 20.200 64.628 1.00 40.56 129 CYS D N 1
ATOM 6931 C CA . CYS D 2 129 ? -5.054 20.559 64.293 1.00 41.52 129 CYS D CA 1
ATOM 6932 C C . CYS D 2 129 ? -4.862 22.025 63.883 1.00 42.33 129 CYS D C 1
ATOM 6933 O O . CYS D 2 129 ? -3.761 22.558 64.054 1.00 39.10 129 CYS D O 1
ATOM 6936 N N . GLN D 2 130 ? -5.883 22.691 63.337 1.00 39.56 130 GLN D N 1
ATOM 6937 C CA . GLN D 2 130 ? -5.789 24.094 62.958 1.00 38.34 130 GLN D CA 1
ATOM 6938 C C . GLN D 2 130 ? -7.004 24.855 63.462 1.00 37.44 130 GLN D C 1
ATOM 6939 O O . GLN D 2 130 ? -8.111 24.320 63.524 1.00 37.40 130 GLN D O 1
ATOM 6945 N N . ILE D 2 131 ? -6.791 26.120 63.813 1.00 39.27 131 ILE D N 1
ATOM 6946 C CA . ILE D 2 131 ? -7.877 27.067 64.005 1.00 34.64 131 ILE D CA 1
ATOM 6947 C C . ILE D 2 131 ? -7.850 28.043 62.839 1.00 38.46 131 ILE D C 1
ATOM 6948 O O . ILE D 2 131 ? -6.781 28.408 62.334 1.00 38.30 131 ILE D O 1
ATOM 6953 N N . VAL D 2 132 ? -9.032 28.426 62.378 1.00 38.67 132 VAL D N 1
ATOM 6954 C CA . VAL D 2 132 ? -9.192 29.374 61.292 1.00 37.76 132 VAL D CA 1
ATOM 6955 C C . VAL D 2 132 ? -10.033 30.512 61.845 1.00 41.15 132 VAL D C 1
ATOM 6956 O O . VAL D 2 132 ? -11.143 30.281 62.339 1.00 43.45 132 VAL D O 1
ATOM 6960 N N . LEU D 2 133 ? -9.488 31.726 61.812 1.00 39.41 133 LEU D N 1
ATOM 6961 C CA . LEU D 2 133 ? -10.115 32.906 62.399 1.00 40.14 133 LEU D CA 1
ATOM 6962 C C . LEU D 2 133 ? -10.558 33.841 61.291 1.00 40.60 133 LEU D C 1
ATOM 6963 O O . LEU D 2 133 ? -9.780 34.141 60.381 1.00 42.07 133 LEU D O 1
ATOM 6968 N N . GLY D 2 134 ? -11.807 34.284 61.363 1.00 41.69 134 GLY D N 1
ATOM 6969 C CA . GLY D 2 134 ? -12.337 35.199 60.378 1.00 43.64 134 GLY D CA 1
ATOM 6970 C C . GLY D 2 134 ? -12.755 36.496 61.033 1.00 46.46 134 GLY D C 1
ATOM 6971 O O . GLY D 2 134 ? -12.969 36.538 62.248 1.00 45.27 134 GLY D O 1
ATOM 6972 N N . SER D 2 135 ? -12.885 37.559 60.245 1.00 45.79 135 SER D N 1
ATOM 6973 C CA . SER D 2 135 ? -13.220 38.854 60.811 1.00 50.37 135 SER D CA 1
ATOM 6974 C C . SER D 2 135 ? -13.949 39.678 59.764 1.00 53.43 135 SER D C 1
ATOM 6975 O O . SER D 2 135 ? -13.643 39.586 58.569 1.00 51.24 135 SER D O 1
ATOM 6978 N N . ARG D 2 136 ? -14.927 40.466 60.220 1.00 51.71 136 ARG D N 1
ATOM 6979 C CA . ARG D 2 136 ? -15.628 41.357 59.303 1.00 54.26 136 ARG D CA 1
ATOM 6980 C C . ARG D 2 136 ? -14.699 42.418 58.733 1.00 53.27 136 ARG D C 1
ATOM 6981 O O . ARG D 2 136 ? -14.964 42.937 57.643 1.00 53.68 136 ARG D O 1
ATOM 6989 N N . SER D 2 137 ? -13.595 42.716 59.422 1.00 53.06 137 SER D N 1
ATOM 6990 C CA . SER D 2 137 ? -12.612 43.688 58.962 1.00 54.53 137 SER D CA 1
ATOM 6991 C C . SER D 2 137 ? -11.442 43.040 58.213 1.00 55.32 137 SER D C 1
ATOM 6992 O O . SER D 2 137 ? -10.377 43.655 58.091 1.00 53.28 137 SER D O 1
ATOM 6995 N N . LEU D 2 138 ? -11.616 41.809 57.703 1.00 56.54 138 LEU D N 1
ATOM 6996 C CA . LEU D 2 138 ? -10.553 41.089 57.001 1.00 55.40 138 LEU D CA 1
ATOM 6997 C C . LEU D 2 138 ? -11.210 40.234 55.912 1.00 57.74 138 LEU D C 1
ATOM 6998 O O . LEU D 2 138 ? -11.349 39.006 56.013 1.00 54.48 138 LEU D O 1
ATOM 7003 N N . ALA D 2 139 ? -11.617 40.902 54.836 1.00 57.61 139 ALA D N 1
ATOM 7004 C CA . ALA D 2 139 ? -12.433 40.260 53.816 1.00 57.78 139 ALA D CA 1
ATOM 7005 C C . ALA D 2 139 ? -11.602 39.304 52.971 1.00 55.95 139 ALA D C 1
ATOM 7006 O O . ALA D 2 139 ? -10.489 39.625 52.546 1.00 56.36 139 ALA D O 1
ATOM 7008 N N . GLY D 2 140 ? -12.141 38.112 52.735 1.00 57.48 140 GLY D N 1
ATOM 7009 C CA . GLY D 2 140 ? -11.501 37.165 51.848 1.00 55.94 140 GLY D CA 1
ATOM 7010 C C . GLY D 2 140 ? -10.234 36.518 52.362 1.00 53.99 140 GLY D C 1
ATOM 7011 O O . GLY D 2 140 ? -9.611 35.744 51.623 1.00 55.01 140 GLY D O 1
ATOM 7012 N N . ALA D 2 141 ? -9.821 36.802 53.592 1.00 56.41 141 ALA D N 1
ATOM 7013 C CA . ALA D 2 141 ? -8.658 36.154 54.182 1.00 52.10 141 ALA D CA 1
ATOM 7014 C C . ALA D 2 141 ? -9.040 35.552 55.523 1.00 47.53 141 ALA D C 1
ATOM 7015 O O . ALA D 2 141 ? -10.119 35.798 56.074 1.00 47.45 141 ALA D O 1
ATOM 7017 N N . ALA D 2 142 ? -8.132 34.750 56.055 1.00 44.96 142 ALA D N 1
ATOM 7018 C CA . ALA D 2 142 ? -8.286 34.311 57.423 1.00 41.88 142 ALA D CA 1
ATOM 7019 C C . ALA D 2 142 ? -6.906 34.161 58.030 1.00 41.00 142 ALA D C 1
ATOM 7020 O O . ALA D 2 142 ? -5.885 34.148 57.330 1.00 41.18 142 ALA D O 1
ATOM 7022 N N . VAL D 2 143 ? -6.895 34.065 59.351 1.00 38.73 143 VAL D N 1
ATOM 7023 C CA . VAL D 2 143 ? -5.694 33.803 60.125 1.00 37.86 143 VAL D CA 1
ATOM 7024 C C . VAL D 2 143 ? -5.780 32.366 60.606 1.00 37.10 143 VAL D C 1
ATOM 7025 O O . VAL D 2 143 ? -6.742 31.994 61.287 1.00 36.92 143 VAL D O 1
ATOM 7029 N N . VAL D 2 144 ? -4.791 31.553 60.249 1.00 37.75 144 VAL D N 1
ATOM 7030 C CA . VAL D 2 144 ? -4.819 30.124 60.540 1.00 37.87 144 VAL D CA 1
ATOM 7031 C C . VAL D 2 144 ? -3.703 29.814 61.511 1.00 35.05 144 VAL D C 1
ATOM 7032 O O . VAL D 2 144 ? -2.535 30.113 61.240 1.00 35.72 144 VAL D O 1
ATOM 7036 N N . GLY D 2 145 ? -4.066 29.241 62.649 1.00 36.52 145 GLY D N 1
ATOM 7037 C CA . GLY D 2 145 ? -3.084 28.779 63.599 1.00 36.65 145 GLY D CA 1
ATOM 7038 C C . GLY D 2 145 ? -3.021 27.269 63.565 1.00 37.24 145 GLY D C 1
ATOM 7039 O O . GLY D 2 145 ? -4.045 26.609 63.745 1.00 38.90 145 GLY D O 1
ATOM 7040 N N . ALA D 2 146 ? -1.843 26.708 63.329 1.00 39.21 146 ALA D N 1
ATOM 7041 C CA . ALA D 2 146 ? -1.679 25.264 63.208 1.00 39.48 146 ALA D CA 1
ATOM 7042 C C . ALA D 2 146 ? -0.783 24.759 64.330 1.00 40.42 146 ALA D C 1
ATOM 7043 O O . ALA D 2 146 ? 0.276 25.340 64.592 1.00 41.14 146 ALA D O 1
ATOM 7045 N N . LYS D 2 147 ? -1.206 23.686 64.996 1.00 42.91 147 LYS D N 1
ATOM 7046 C CA . LYS D 2 147 ? -0.338 23.036 65.968 1.00 40.72 147 LYS D CA 1
ATOM 7047 C C . LYS D 2 147 ? 0.913 22.515 65.271 1.00 41.85 147 LYS D C 1
ATOM 7048 O O . LYS D 2 147 ? 0.908 22.250 64.066 1.00 43.65 147 LYS D O 1
ATOM 7054 N N . ILE D 2 148 ? 2.010 22.409 66.026 1.00 43.28 148 ILE D N 1
ATOM 7055 C CA . ILE D 2 148 ? 3.255 21.913 65.451 1.00 45.36 148 ILE D CA 1
ATOM 7056 C C . ILE D 2 148 ? 3.113 20.426 65.170 1.00 44.85 148 ILE D C 1
ATOM 7057 O O . ILE D 2 148 ? 2.649 19.656 66.021 1.00 44.25 148 ILE D O 1
ATOM 7062 N N . ASP D 2 149 ? 3.470 20.025 63.954 1.00 45.63 149 ASP D N 1
ATOM 7063 C CA . ASP D 2 149 ? 3.477 18.621 63.564 1.00 48.62 149 ASP D CA 1
ATOM 7064 C C . ASP D 2 149 ? 4.835 18.185 63.043 1.00 50.64 149 ASP D C 1
ATOM 7065 O O . ASP D 2 149 ? 4.977 17.063 62.546 1.00 51.50 149 ASP D O 1
ATOM 7070 N N . SER D 2 150 ? 5.835 19.046 63.136 1.00 56.18 150 SER D N 1
ATOM 7071 C CA . SER D 2 150 ? 7.189 18.678 62.772 1.00 57.48 150 SER D CA 1
ATOM 7072 C C . SER D 2 150 ? 8.116 19.499 63.643 1.00 58.02 150 SER D C 1
ATOM 7073 O O . SER D 2 150 ? 7.886 20.694 63.851 1.00 59.45 150 SER D O 1
ATOM 7076 N N . ILE D 2 151 ? 9.145 18.843 64.179 1.00 54.58 151 ILE D N 1
ATOM 7077 C CA . ILE D 2 151 ? 10.146 19.551 64.960 1.00 55.96 151 ILE D CA 1
ATOM 7078 C C . ILE D 2 151 ? 11.026 20.450 64.097 1.00 57.91 151 ILE D C 1
ATOM 7079 O O . ILE D 2 151 ? 11.755 21.286 64.640 1.00 53.85 151 ILE D O 1
ATOM 7084 N N . HIS D 2 152 ? 10.941 20.326 62.765 1.00 57.97 152 HIS D N 1
ATOM 7085 C CA . HIS D 2 152 ? 11.860 20.960 61.824 1.00 63.18 152 HIS D CA 1
ATOM 7086 C C . HIS D 2 152 ? 11.174 21.973 60.912 1.00 71.25 152 HIS D C 1
ATOM 7087 O O . HIS D 2 152 ? 11.625 22.198 59.786 1.00 76.50 152 HIS D O 1
ATOM 7094 N N . CYS D 2 153 ? 10.080 22.579 61.356 1.00 69.46 153 CYS D N 1
ATOM 7095 C CA . CYS D 2 153 ? 9.425 23.613 60.566 1.00 70.53 153 CYS D CA 1
ATOM 7096 C C . CYS D 2 153 ? 10.097 24.952 60.830 1.00 67.93 153 CYS D C 1
ATOM 7097 O O . CYS D 2 153 ? 10.427 25.275 61.973 1.00 67.39 153 CYS D O 1
ATOM 7100 N N . ARG D 2 154 ? 10.335 25.712 59.760 1.00 69.31 154 ARG D N 1
ATOM 7101 C CA . ARG D 2 154 ? 10.761 27.098 59.889 1.00 69.05 154 ARG D CA 1
ATOM 7102 C C . ARG D 2 154 ? 9.661 28.081 59.533 1.00 65.16 154 ARG D C 1
ATOM 7103 O O . ARG D 2 154 ? 9.818 29.282 59.791 1.00 66.32 154 ARG D O 1
ATOM 7111 N N . LEU D 2 155 ? 8.557 27.611 58.962 1.00 57.07 155 LEU D N 1
ATOM 7112 C CA . LEU D 2 155 ? 7.402 28.478 58.809 1.00 57.37 155 LEU D CA 1
ATOM 7113 C C . LEU D 2 155 ? 6.828 28.811 60.181 1.00 52.83 155 LEU D C 1
ATOM 7114 O O . LEU D 2 155 ? 6.881 28.007 61.113 1.00 52.30 155 LEU D O 1
ATOM 7119 N N . GLU D 2 156 ? 6.302 30.022 60.307 1.00 48.17 156 GLU D N 1
ATOM 7120 C CA . GLU D 2 156 ? 5.535 30.373 61.493 1.00 46.04 156 GLU D CA 1
ATOM 7121 C C . GLU D 2 156 ? 4.294 29.495 61.597 1.00 43.47 156 GLU D C 1
ATOM 7122 O O . GLU D 2 156 ? 3.678 29.135 60.590 1.00 43.14 156 GLU D O 1
ATOM 7128 N N . GLN D 2 157 ? 3.914 29.164 62.834 1.00 41.80 157 GLN D N 1
ATOM 7129 C CA . GLN D 2 157 ? 2.728 28.344 63.055 1.00 40.85 157 GLN D CA 1
ATOM 7130 C C . GLN D 2 157 ? 1.423 29.093 62.771 1.00 40.69 157 GLN D C 1
ATOM 7131 O O . GLN D 2 157 ? 0.388 28.443 62.574 1.00 41.15 157 GLN D O 1
ATOM 7137 N N . VAL D 2 158 ? 1.440 30.426 62.755 1.00 39.11 158 VAL D N 1
ATOM 7138 C CA . VAL D 2 158 ? 0.287 31.232 62.359 1.00 38.63 158 VAL D CA 1
ATOM 7139 C C . VAL D 2 158 ? 0.570 31.831 60.994 1.00 38.10 158 VAL D C 1
ATOM 7140 O O . VAL D 2 158 ? 1.658 32.372 60.760 1.00 39.07 158 VAL D O 1
ATOM 7144 N N . GLN D 2 159 ? -0.399 31.732 60.090 1.00 35.39 159 GLN D N 1
ATOM 7145 C CA . GLN D 2 159 ? -0.288 32.378 58.798 1.00 36.36 159 GLN D CA 1
ATOM 7146 C C . GLN D 2 159 ? -1.599 33.067 58.476 1.00 38.86 159 GLN D C 1
ATOM 7147 O O . GLN D 2 159 ? -2.658 32.722 59.009 1.00 38.23 159 GLN D O 1
ATOM 7153 N N . GLN D 2 160 ? -1.496 34.063 57.605 1.00 36.85 160 GLN D N 1
ATOM 7154 C CA . GLN D 2 160 ? -2.633 34.655 56.927 1.00 39.08 160 GLN D CA 1
ATOM 7155 C C . GLN D 2 160 ? -2.780 33.987 55.562 1.00 40.15 160 GLN D C 1
ATOM 7156 O O . GLN D 2 160 ? -1.818 33.907 54.791 1.00 39.79 160 GLN D O 1
ATOM 7162 N N . VAL D 2 161 ? -3.974 33.502 55.262 1.00 39.51 161 VAL D N 1
ATOM 7163 C CA . VAL D 2 161 ? -4.195 32.778 54.022 1.00 42.98 161 VAL D CA 1
ATOM 7164 C C . VAL D 2 161 ? -5.353 33.414 53.268 1.00 44.39 161 VAL D C 1
ATOM 7165 O O . VAL D 2 161 ? -6.374 33.788 53.857 1.00 46.89 161 VAL D O 1
ATOM 7169 N N . ALA D 2 162 ? -5.169 33.560 51.964 1.00 45.16 162 ALA D N 1
ATOM 7170 C CA . ALA D 2 162 ? -6.184 34.106 51.088 1.00 46.85 162 ALA D CA 1
ATOM 7171 C C . ALA D 2 162 ? -7.026 32.971 50.532 1.00 49.51 162 ALA D C 1
ATOM 7172 O O . ALA D 2 162 ? -6.505 31.899 50.210 1.00 49.21 162 ALA D O 1
ATOM 7174 N N . PHE D 2 163 ? -8.329 33.208 50.432 1.00 55.25 163 PHE D N 1
ATOM 7175 C CA . PHE D 2 163 ? -9.263 32.259 49.842 1.00 57.36 163 PHE D CA 1
ATOM 7176 C C . PHE D 2 163 ? -9.561 32.659 48.406 1.00 56.46 163 PHE D C 1
ATOM 7177 O O . PHE D 2 163 ? -9.715 33.843 48.105 1.00 60.19 163 PHE D O 1
ATOM 7185 N N . ALA D 2 164 ? -9.634 31.665 47.520 1.00 59.30 164 ALA D N 1
ATOM 7186 C CA . ALA D 2 164 ? -9.986 31.928 46.128 1.00 62.21 164 ALA D CA 1
ATOM 7187 C C . ALA D 2 164 ? -11.486 32.122 45.951 1.00 66.70 164 ALA D C 1
ATOM 7188 O O . ALA D 2 164 ? -11.906 32.913 45.102 1.00 70.00 164 ALA D O 1
ATOM 7190 N N . ALA D 2 165 ? -12.305 31.418 46.743 1.00 75.58 165 ALA D N 1
ATOM 7191 C CA . ALA D 2 165 ? -13.754 31.592 46.735 1.00 77.79 165 ALA D CA 1
ATOM 7192 C C . ALA D 2 165 ? -14.164 32.483 47.893 1.00 76.48 165 ALA D C 1
ATOM 7193 O O . ALA D 2 165 ? -13.688 32.269 49.017 1.00 74.33 165 ALA D O 1
ATOM 7195 N N . PRO D 2 166 ? -15.043 33.465 47.668 1.00 81.11 166 PRO D N 1
ATOM 7196 C CA . PRO D 2 166 ? -15.339 34.445 48.718 1.00 78.05 166 PRO D CA 1
ATOM 7197 C C . PRO D 2 166 ? -15.782 33.764 50.004 1.00 74.51 166 PRO D C 1
ATOM 7198 O O . PRO D 2 166 ? -16.442 32.722 49.989 1.00 72.45 166 PRO D O 1
ATOM 7202 N N . LEU D 2 167 ? -15.386 34.351 51.121 1.00 72.18 167 LEU D N 1
ATOM 7203 C CA . LEU D 2 167 ? -15.768 33.819 52.416 1.00 67.55 167 LEU D CA 1
ATOM 7204 C C . LEU D 2 167 ? -16.879 34.656 53.026 1.00 62.90 167 LEU D C 1
ATOM 7205 O O . LEU D 2 167 ? -16.809 35.887 52.998 1.00 67.05 167 LEU D O 1
ATOM 7210 N N . PRO D 2 168 ? -17.909 34.022 53.576 1.00 61.34 168 PRO D N 1
ATOM 7211 C CA . PRO D 2 168 ? -18.967 34.786 54.246 1.00 60.17 168 PRO D CA 1
ATOM 7212 C C . PRO D 2 168 ? -18.395 35.560 55.421 1.00 59.92 168 PRO D C 1
ATOM 7213 O O . PRO D 2 168 ? -17.599 35.036 56.200 1.00 58.31 168 PRO D O 1
ATOM 7217 N N . LEU D 2 169 ? -18.782 36.821 55.527 1.00 56.27 169 LEU D N 1
ATOM 7218 C CA . LEU D 2 169 ? -18.416 37.586 56.703 1.00 56.35 169 LEU D CA 1
ATOM 7219 C C . LEU D 2 169 ? -19.037 36.938 57.936 1.00 57.76 169 LEU D C 1
ATOM 7220 O O . LEU D 2 169 ? -20.155 36.422 57.865 1.00 57.69 169 LEU D O 1
ATOM 7225 N N . PRO D 2 170 ? -18.341 36.926 59.072 1.00 57.83 170 PRO D N 1
ATOM 7226 C CA . PRO D 2 170 ? -18.953 36.408 60.302 1.00 58.00 170 PRO D CA 1
ATOM 7227 C C . PRO D 2 170 ? -20.115 37.282 60.751 1.00 57.69 170 PRO D C 1
ATOM 7228 O O . PRO D 2 170 ? -20.259 38.436 60.344 1.00 57.90 170 PRO D O 1
ATOM 7232 N N . ASP D 2 171 ? -20.957 36.702 61.608 1.00 58.90 171 ASP D N 1
ATOM 7233 C CA . ASP D 2 171 ? -22.083 37.442 62.171 1.00 61.33 171 ASP D CA 1
ATOM 7234 C C . ASP D 2 171 ? -21.605 38.484 63.172 1.00 62.26 171 ASP D C 1
ATOM 7235 O O . ASP D 2 171 ? -22.028 39.645 63.127 1.00 60.46 171 ASP D O 1
ATOM 7240 N N . GLY D 2 172 ? -20.738 38.084 64.097 1.00 60.40 172 GLY D N 1
ATOM 7241 C CA . GLY D 2 172 ? -20.053 39.023 64.960 1.00 57.33 172 GLY D CA 1
ATOM 7242 C C . GLY D 2 172 ? -18.838 39.590 64.254 1.00 54.49 172 GLY D C 1
ATOM 7243 O O . GLY D 2 172 ? -18.592 39.337 63.075 1.00 53.83 172 GLY D O 1
ATOM 7244 N N . GLU D 2 173 ? -18.059 40.378 64.996 1.00 51.28 173 GLU D N 1
ATOM 7245 C CA . GLU D 2 173 ? -16.794 40.842 64.438 1.00 49.91 173 GLU D CA 1
ATOM 7246 C C . GLU D 2 173 ? -15.912 39.665 64.043 1.00 50.46 173 GLU D C 1
ATOM 7247 O O . GLU D 2 173 ? -15.218 39.718 63.019 1.00 50.82 173 GLU D O 1
ATOM 7253 N N . PHE D 2 174 ? -15.962 38.576 64.817 1.00 46.93 174 PHE D N 1
ATOM 7254 C CA . PHE D 2 174 ? -15.054 37.455 64.636 1.00 46.67 174 PHE D CA 1
ATOM 7255 C C . PHE D 2 174 ? -15.819 36.149 64.532 1.00 47.47 174 PHE D C 1
ATOM 7256 O O . PHE D 2 174 ? -16.924 36.008 65.065 1.00 47.40 174 PHE D O 1
ATOM 7264 N N . GLY D 2 175 ? -15.198 35.192 63.847 1.00 45.18 175 GLY D N 1
ATOM 7265 C CA . GLY D 2 175 ? -15.697 33.831 63.805 1.00 44.50 175 GLY D CA 1
ATOM 7266 C C . GLY D 2 175 ? -14.538 32.867 63.686 1.00 45.44 175 GLY D C 1
ATOM 7267 O O . GLY D 2 175 ? -13.417 33.252 63.333 1.00 42.78 175 GLY D O 1
ATOM 7268 N N . TYR D 2 176 ? -14.811 31.599 63.987 1.00 44.06 176 TYR D N 1
ATOM 7269 C CA . TYR D 2 176 ? -13.755 30.608 63.900 1.00 43.29 176 TYR D CA 1
ATOM 7270 C C . TYR D 2 176 ? -14.332 29.255 63.502 1.00 44.85 176 TYR D C 1
ATOM 7271 O O . TYR D 2 176 ? -15.526 28.990 63.655 1.00 44.63 176 TYR D O 1
ATOM 7280 N N . PHE D 2 177 ? -13.467 28.414 62.948 1.00 41.43 177 PHE D N 1
ATOM 7281 C CA . PHE D 2 177 ? -13.754 26.995 62.854 1.00 42.26 177 PHE D CA 1
ATOM 7282 C C . PHE D 2 177 ? -12.436 26.245 63.013 1.00 43.58 177 PHE D C 1
ATOM 7283 O O . PHE D 2 177 ? -11.350 26.825 62.895 1.00 42.86 177 PHE D O 1
ATOM 7291 N N . LEU D 2 178 ? -12.552 24.960 63.353 1.00 42.50 178 LEU D N 1
ATOM 7292 C CA . LEU D 2 178 ? -11.433 24.066 63.607 1.00 41.05 178 LEU D CA 1
ATOM 7293 C C . LEU D 2 178 ? -11.348 23.019 62.504 1.00 43.59 178 LEU D C 1
ATOM 7294 O O . LEU D 2 178 ? -12.366 22.615 61.939 1.00 43.67 178 LEU D O 1
ATOM 7299 N N . THR D 2 179 ? -10.126 22.585 62.193 1.00 43.71 179 THR D N 1
ATOM 7300 C CA . THR D 2 179 ? -9.973 21.513 61.230 1.00 44.39 179 THR D CA 1
ATOM 7301 C C . THR D 2 179 ? -9.277 20.313 61.864 1.00 45.97 179 THR D C 1
ATOM 7302 O O . THR D 2 179 ? -8.362 20.475 62.680 1.00 42.92 179 THR D O 1
ATOM 7306 N N . PRO D 2 180 ? -9.707 19.099 61.530 1.00 47.12 180 PRO D N 1
ATOM 7307 C CA . PRO D 2 180 ? -8.893 17.921 61.852 1.00 48.36 180 PRO D CA 1
ATOM 7308 C C . PRO D 2 180 ? -7.799 17.818 60.800 1.00 50.73 180 PRO D C 1
ATOM 7309 O O . PRO D 2 180 ? -8.056 17.997 59.609 1.00 59.63 180 PRO D O 1
ATOM 7313 N N . GLY D 2 181 ? -6.577 17.591 61.230 1.00 49.73 181 GLY D N 1
ATOM 7314 C CA . GLY D 2 181 ? -5.476 17.615 60.286 1.00 51.44 181 GLY D CA 1
ATOM 7315 C C . GLY D 2 181 ? -5.223 19.004 59.712 1.00 50.71 181 GLY D C 1
ATOM 7316 O O . GLY D 2 181 ? -5.904 19.988 60.018 1.00 49.68 181 GLY D O 1
ATOM 7317 N N . PHE D 2 182 ? -4.223 19.062 58.832 1.00 52.54 182 PHE D N 1
ATOM 7318 C CA . PHE D 2 182 ? -3.580 20.302 58.414 1.00 50.93 182 PHE D CA 1
ATOM 7319 C C . PHE D 2 182 ? -3.937 20.705 56.991 1.00 55.09 182 PHE D C 1
ATOM 7320 O O . PHE D 2 182 ? -3.078 21.128 56.219 1.00 58.92 182 PHE D O 1
ATOM 7328 N N . GLU D 2 183 ? -5.209 20.587 56.626 1.00 56.20 183 GLU D N 1
AT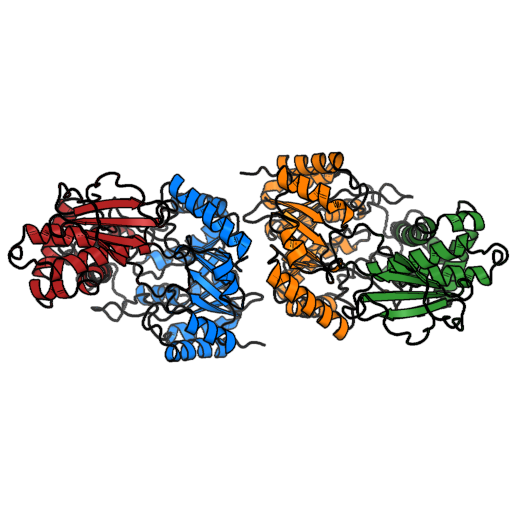OM 7329 C CA . GLU D 2 183 ? -5.688 21.150 55.379 1.00 57.88 183 GLU D CA 1
ATOM 7330 C C . GLU D 2 183 ? -7.020 21.831 55.649 1.00 57.83 183 GLU D C 1
ATOM 7331 O O . GLU D 2 183 ? -7.648 21.625 56.689 1.00 54.03 183 GLU D O 1
ATOM 7337 N N . ILE D 2 184 ? -7.438 22.662 54.710 1.00 63.65 184 ILE D N 1
ATOM 7338 C CA . ILE D 2 184 ? -8.767 23.267 54.729 1.00 66.87 184 ILE D CA 1
ATOM 7339 C C . ILE D 2 184 ? -9.481 22.776 53.476 1.00 77.97 184 ILE D C 1
ATOM 7340 O O . ILE D 2 184 ? -9.421 23.398 52.412 1.00 74.87 184 ILE D O 1
ATOM 7345 N N . ASP D 2 185 ? -10.146 21.630 53.596 1.00 105.02 185 ASP D N 1
ATOM 7346 C CA . ASP D 2 185 ? -10.871 21.000 52.502 1.00 107.32 185 ASP D CA 1
ATOM 7347 C C . ASP D 2 185 ? -12.372 20.999 52.771 1.00 108.57 185 ASP D C 1
ATOM 7348 O O . ASP D 2 185 ? -13.080 20.053 52.418 1.00 116.49 185 ASP D O 1
ATOM 7353 N N . HIS D 2 186 ? -12.864 22.076 53.388 1.00 87.27 186 HIS D N 1
ATOM 7354 C CA . HIS D 2 186 ? -14.274 22.264 53.715 1.00 83.29 186 HIS D CA 1
ATOM 7355 C C . HIS D 2 186 ? -14.479 23.594 54.437 1.00 76.75 186 HIS D C 1
ATOM 7356 O O . HIS D 2 186 ? -13.656 23.970 55.275 1.00 72.10 186 HIS D O 1
ATOM 7363 N N . PHE D 2 187 ? -15.558 24.318 54.132 1.00 72.24 187 PHE D N 1
ATOM 7364 C CA . PHE D 2 187 ? -15.946 25.455 54.961 1.00 64.29 187 PHE D CA 1
ATOM 7365 C C . PHE D 2 187 ? -17.248 25.147 55.684 1.00 63.74 187 PHE D C 1
ATOM 7366 O O . PHE D 2 187 ? -18.326 25.218 55.075 1.00 65.21 187 PHE D O 1
ATOM 7374 N N . PRO D 2 188 ? -17.212 24.836 56.982 1.00 63.14 188 PRO D N 1
ATOM 7375 C CA . PRO D 2 188 ? -18.444 24.512 57.710 1.00 60.22 188 PRO D CA 1
ATOM 7376 C C . PRO D 2 188 ? -19.247 25.724 58.155 1.00 59.46 188 PRO D C 1
ATOM 7377 O O . PRO D 2 188 ? -20.258 25.556 58.846 1.00 60.16 188 PRO D O 1
ATOM 7381 N N . GLY D 2 189 ? -18.847 26.927 57.783 1.00 57.46 189 GLY D N 1
ATOM 7382 C CA . GLY D 2 189 ? -19.501 28.084 58.370 1.00 55.43 189 GLY D CA 1
ATOM 7383 C C . GLY D 2 189 ? -18.816 28.527 59.645 1.00 54.39 189 GLY D C 1
ATOM 7384 O O . GLY D 2 189 ? -18.191 27.744 60.358 1.00 51.32 189 GLY D O 1
ATOM 7385 N N . TRP D 2 190 ? -18.930 29.821 59.929 1.00 54.18 190 TRP D N 1
ATOM 7386 C CA . TRP D 2 190 ? -18.288 30.395 61.096 1.00 51.62 190 TRP D CA 1
ATOM 7387 C C . TRP D 2 190 ? -19.037 30.020 62.365 1.00 51.99 190 TRP D C 1
ATOM 7388 O O . TRP D 2 190 ? -20.269 29.993 62.391 1.00 53.39 190 TRP D O 1
ATOM 7399 N N . ARG D 2 191 ? -18.282 29.727 63.417 1.00 49.49 191 ARG D N 1
ATOM 7400 C CA . ARG D 2 191 ? -18.775 29.659 64.782 1.00 52.18 191 ARG D CA 1
ATOM 7401 C C . ARG D 2 191 ? -18.514 30.982 65.488 1.00 50.63 191 ARG D C 1
ATOM 7402 O O . ARG D 2 191 ? -17.520 31.654 65.200 1.00 48.86 191 ARG D O 1
ATOM 7410 N N . PRO D 2 192 ? -19.381 31.403 66.404 1.00 53.73 192 PRO D N 1
ATOM 7411 C CA . PRO D 2 192 ? -19.113 32.634 67.154 1.00 53.91 192 PRO D CA 1
ATOM 7412 C C . PRO D 2 192 ? -18.059 32.386 68.220 1.00 52.38 192 PRO D C 1
ATOM 7413 O O . PRO D 2 192 ? -17.750 31.244 68.577 1.00 52.77 192 PRO D O 1
ATOM 7417 N N . LEU D 2 193 ? -17.491 33.484 68.708 1.00 51.15 193 LEU D N 1
ATOM 7418 C CA . LEU D 2 193 ? -16.423 33.379 69.689 1.00 50.91 193 LEU D CA 1
ATOM 7419 C C . LEU D 2 193 ? -16.929 32.660 70.934 1.00 51.29 193 LEU D C 1
ATOM 7420 O O . LEU D 2 193 ? -18.056 32.908 71.377 1.00 51.84 193 LEU D O 1
ATOM 7425 N N . PRO D 2 194 ? -16.138 31.753 71.504 1.00 53.58 194 PRO D N 1
ATOM 7426 C CA . PRO D 2 194 ? -16.551 31.090 72.742 1.00 53.19 194 PRO D CA 1
ATOM 7427 C C . PRO D 2 194 ? -16.747 32.099 73.862 1.00 58.30 194 PRO D C 1
ATOM 7428 O O . PRO D 2 194 ? -15.966 33.041 74.016 1.00 53.23 194 PRO D O 1
ATOM 7432 N N . ARG D 2 195 ? -17.815 31.888 74.632 1.00 70.80 195 ARG D N 1
ATOM 7433 C CA . ARG D 2 195 ? -18.189 32.712 75.781 1.00 71.35 195 ARG D CA 1
ATOM 7434 C C . ARG D 2 195 ? -18.730 34.077 75.345 1.00 73.59 195 ARG D C 1
ATOM 7435 O O . ARG D 2 195 ? -19.937 34.344 75.422 1.00 73.56 195 ARG D O 1
#

Solvent-accessible surface area: 37680 Å² total; per-residue (Å²): 32,77,0,0,2,10,0,19,88,40,77,14,9,114,40,0,58,83,0,15,138,81,183,59,5,32,5,0,1,0,26,0,2,40,0,7,31,5,63,10,92,49,0,7,120,12,7,106,32,69,7,0,1,5,0,57,25,0,45,3,14,69,47,87,146,152,30,0,28,37,0,0,141,51,2,94,117,0,13,67,38,6,55,16,75,7,5,0,3,17,3,18,52,13,37,30,122,29,30,24,8,31,44,44,0,4,11,41,18,67,91,12,97,81,1,64,52,54,0,59,58,0,6,110,15,1,44,32,72,0,22,1,10,2,17,24,1,6,1,26,2,2,119,48,3,8,80,10,3,42,96,1,28,173,80,11,28,2,2,8,0,0,0,0,0,5,2,2,0,5,55,47,4,4,28,4,49,1,67,71,10,88,129,7,0,99,99,9,52,8,0,0,0,0,0,20,1,64,4,161,45,25,92,121,1,40,12,42,44,21,37,112,67,9,28,131,52,0,19,68,0,0,37,124,16,92,122,21,0,57,41,57,40,1,7,0,0,0,8,2,36,137,95,39,60,46,117,22,0,14,61,0,3,134,81,0,50,87,16,3,84,91,190,29,90,0,0,2,12,0,18,84,38,76,17,16,118,29,0,66,76,0,24,172,79,169,67,5,31,4,0,1,0,31,0,1,33,0,7,30,5,65,3,90,41,0,37,128,9,7,137,31,38,7,0,1,11,1,47,18,0,38,2,11,69,45,92,139,136,31,0,27,41,0,0,141,52,0,100,111,0,29,84,51,18,61,8,42,8,3,0,2,22,2,17,47,12,36,30,123,50,24,23,8,32,45,40,0,4,14,42,17,67,94,10,95,84,0,72,50,60,0,59,53,0,24,110,20,3,59,54,76,0,11,1,10,3,16,24,2,8,1,26,4,3,123,70,2,7,75,10,3,40,96,1,28,165,80,6,5,2,3,7,0,0,0,0,0,5,2,1,0,7,29,30,4,4,14,5,53,0,80,76,13,92,130,6,0,81,90,8,62,7,0,0,0,0,0,23,1,65,3,163,48,22,91,99,2,39,10,42,51,21,32,111,74,8,31,139,50,0,17,76,0,0,35,120,18,94,118,15,0,61,44,38,19,2,6,0,0,0,9,4,34,141,89,48,60,46,115,13,0,10,54,0,3,111,81,0,43,95,16,4,102,76,171,155,61,76,7,79,13,52,86,25,153,33,6,32,71,0,16,59,9,0,7,18,26,82,108,21,91,113,22,63,125,98,0,9,0,28,0,1,0,17,20,1,12,85,24,0,52,80,34,3,2,97,68,1,78,97,0,42,116,10,19,24,128,84,0,20,40,0,18,100,51,2,3,56,64,1,99,147,88,109,9,22,10,35,31,0,5,4,0,30,0,5,37,18,0,62,103,8,136,16,131,153,131,33,82,96,85,12,0,42,27,0,0,56,4,0,0,51,55,5,8,65,61,38,13,61,18,109,3,10,15,0,0,1,1,2,112,56,9,91,33,16,0,1,10,0,19,10,17,62,32,4,112,55,214,130,138,44,20,77,98,48,92,50,119,67,133,22,74,90,3,147,40,30,6,0,12,5,58,8,111,16,71,93,55,133,130,64,77,27,44,123,106,16,41,190,133,85,10,86,18,45,94,28,108,24,4,30,71,0,13,90,6,0,7,18,24,76,96,20,86,106,20,69,127,111,1,9,0,27,0,1,0,17,19,1,12,84,25,1,49,78,34,0,3,96,67,1,77,96,0,42,122,11,18,25,124,86,0,17,41,0,16,98,56,2,3,56,59,0,157,128,79,86,10,9,11,30,26,1,4,4,0,47,0,8,38,18,0,62,94,7,141,16,132,150,135,32,83,99,91,13,1,38,24,1,0,56,4,0,0,46,52,4,10,92,50,33,12,58,21,103,4,11,18,0,0,0,1,3,113,60,11,87,31,14,0,2,9,0,16,10,25,62,32,7,100,62,204,124,134,42,21,79,99,48,95,55,119,70,129,24,77,83,4,150,41,32,7,0,18,4,51,9,111,31,76,124,47,138,130,65,75,26,47,130,108,21,36,135

InterPro domains:
  IPR007801 RiPP precursor modification enzyme MbnB/TglH/ChrH [PF05114] (15-248)
  IPR007801 RiPP precursor modification enzyme MbnB/TglH/ChrH [PTHR42194] (14-244)
  IPR026431 Methanobactin biosynthesis cassette protein MbnB [TIGR04159] (3-261)
  IPR036237 Xylose isomerase-like superfamily [SSF51658] (10-225)

Radius of gyration: 34.14 Å; Cα contacts (8 Å, |Δi|>4): 1652; chains: 4; bounding box: 68×107×62 Å

Secondary structure (DSSP, 8-state):
-EEEEEE--GGGHHHHHHHHHTTS-SEEEEEGGG-TTS-HHHHHHH-SS-EEEE-SS--TTTS-HHHHHHHHHHHHHHHHHH--S-EEEE-EEEEETTEEEEEEEEPPTT-HHHHHHHHHHHHHHHTS-EEEEPP--SSGGGGTHHHHHHHHHHHH--EEEEEHHHHHHHHHHH---GGGGHHHHHH-SEEEEE--EEETTEEEEEE----SPPPHHHHHHHHHTHHHH--TT-EEEEE--SS--HHHHHHHHHHHHHHS---/-EEEEEE--GGGHHHHHHHHHTTS-SEEEEEGGG-TTS-HHHHHHH-SS-EEEE--S--TTTS-HHHHHHHHHHHHHHHHHH--S-EEEE-EEEEETTEEEEEEEEP-GGGHHHHHHHHHHHHHHHTS-EEEEPP--SSGGGGTHHHHHHHHHHHH--EEEEEHHHHHHHHHHH---GGGGHHHHTT-SEEEEE--EEETTEEEEEE----SPPPHHHHHHHHHTHHHH--TT-EEEEE--SS--HHHHHHHHHHHHHHS---/------TT--SGGGTGGGTT-TTTGGGS-TTSHHHHHHHHHHHHHHHHHHTT-TTHHHHH-TT-HHHHHHHHHHHHHTT---STTHHHHHHHHHHTSTTGGG--HHHHHHHHHHHHHHHHHH---TT--EEEEEETTSTTEEEEEE----TT--S-SEEEEE-SSPPPPPSSSEEEEEESSSS------PBPPP-/-PPP-TT--SHHHHGGGTT-TTTGGGS-TTSHHHHHHHHHHHHHHHHHHHH-THHHHHH-TT-HHHHHHHHHHHHHTT---STTHHHHHHHHHHTSTTGGG--HHHHHHHHHHHHHHHHHH---TT--EEEEEETTSTTEEEEEE----TT--S-SEEEEE-SSPPPPPSSSEEEEEESSS-------PBPPP-

CATH classification: 3.20.20.150

Foldseek 3Di:
DFEEAEDEDPVCLVLRQVCVVVVLGAEYEYCPVSPLPPDLVVVLVSHPHAYAYEHEPLVLLDDDPVVNLVSLVSLLVSCVNRVHPAYEYEQWAAADPNHGDPQIDDDDLVPLVSVLVSVLVNCVSNVDAYEYEDALDQDQCLQVPQVSQVVSCVPRVHAYAYELVSNVLNCLRHVRDPVSCLVSQQPDQHYEYADWAADPVDRSHIGRQRAAAHDPVSLCVCQVPVVSNDDVNHYYYYYHDHPPDSVSVSVNSVSVCVSPPPD/DFEEAEDEDPVCLVLRQVCVVVVLGAEYEYCPVSPLPPDLVVVLVSHPHAYAYEHEPLVLLDDDVVVSLVVLVSLLVSCVVRVHPAHEYEDWAAADPNHGDPQIHDDDLVPLVSVLVSVLVNCVSNVHAYEYEDALDQDQCLQVPQVSQVVSCVPRVHAHAYELVSNVLVCLRHVRDPCSNLVSLLPDQHYEYADWAADPVDRSRIGRQRAAAHDPVSLVVCQVCVVSNDDVNHYYYYYHDHPPDSVRVSVRSVSVCVSPPDD/DDAFAQAPDDDVVVCVVVLLAPVCLVVGDCRHVSSVVSVVSNVVVVCLQCVQQVCVCVVVPVVCCVQRNVLSVVCVVVVPPCALCVLVVSVVVCCVDPNVVVDAPSRVVSSQQSSQQRCLVPDDPLQFFKKWKAFPRDWQKTKMAGHDDDPPDPDDRIDIGGDPDGDDHAPPGMFMDTDRDDDDPDDPHTDDDDD/DDQAQAPDDDVVVCVVCLLAVVCLVVGDPSHVSSVNSVVSNVVVVCLACVQQVVVCVQVPPVCCQQRNVLSVVCVVVVPDCALCVLVVSVVVCCVGPNVVVDAPSRVVSSQVSSLVRCLVPPDPLQFFKKWKAFLRDWQKTKIAGHDPDPPDPDDRIDIGGHPDTDDHAPPRMFMDTHGDDDCPDDPHTDDDDD